Protein AF-0000000082860883 (afdb_homodimer)

Secondary structure (DSSP, 8-state):
-HHHHHHHHHHHTT-HHHHHHHS-HHHHHHHHHHHHHHHTT-HHHHHHHHHSPPPPS-TTTT--B----HHHHHH-B-TTS-BEEEEEEEEEEES-SSS-HHHHHHHHHHS-TTS-TTS-EEEEEEEEEEETT--HHHHHHHHHHHGGGTT--S-EEEEEEEEEEE-TTTSSPPPPHHHHHHHHHHHHHHHHHHHHHHHHHTT---HHHHHH-HHHHHHHHHT----TTHHHHHHHHHHHHHHHHHHHHIIIIISS-BTTHHHHHHHHTSGGGHHHH-THHHHHHHHHHHHHHHHHHHHHHHHTTPPP-HHHHHHHHHHHHHHHHHHHHHHHHTTGGGS--STTHIIIIIIIIIIHHHHHHHHHHTT-TTTS-TTS-TTGGGHHHHHHHHHHHHTHHHHHHHHHSHHHHHHHHHHHHHHHHHHHHHHHHHHT--SSS--SSS-HHHHHHHIIIIIS-HHHHHHHHHHHHHHHHHHHH--S-----HHHHHHHHHHHHHHHHHHHHHGGGGGSTT----HHHHHHHHHHHHHHHHHHHHHHHHHHHTT--HHHHHHHT-HHHHHHGGGHHHHHHHHHHHHHHHHHT-SS-B---HHHHHHHHHHHHHHHHHHHHHHIIIIIHHHHHHHHHHH--------------/-HHHHHHHHHHHTT-HHHHHHHS-HHHHHHHHHHHHHHHTT-HHHHHHHHHSPPPPS-TTTT--B----HHHHHH-B-TTS-BEEEEEEEEEEES-SSS-HHHHHHHHHTS-TTS-TTS-EEEEEEEEEEETT--HHHHHHHHHHHTHHHH--S-EEEEEEEEEEE-TTTSSPPPPHHHHHHHHHHHHHHHHHHHHHHHHHTT---HHHHHT-HHHHHHHHHT----TTHHHHHHHHHHHHHHHHHHHHIIIIISS-BTTHHHHHHHHTSGGGHHHH-THHHHHHHHHHHHHHHHHHHHHHHHTTPPP-HHHHHHHHHHHHHHHHHHHHHHHHTTGGGS--STTHIIIIIIIIIIHHHHHHHHHHTT-TTTS-GGG-TTGGGHHHHHHHHHHHHTHHHHHHHHHSHHHHHHHHHHHHHHHHHHHHHHHHHHT--SSS--SSS-HHHHHHHIIIIIS-HHHHHHHHHHHHHHHHHHHH--S-----HHHHHHHHHHHHHHHHHHHHHGGGGGSTT----HHHHHHHHHHHHHHHHHHHHHHHHHHHTT--HHHHHHHT-HHHHHHGGGHHHHHHHHHHHHHHHHHT-SS-B---HHHHHHHHHHHHHHHHHHHHHHIIIIIHHHHHHHHHHH--------------

Sequence (1290 aa):
MEHLKALLFFSLLSVPSILAQILSSPCNNEVLATLLEASQGTEWALRMIDATSKFPDGILVGNIDSMGHWDECLQASNTANIEGKYCKVVATYQNPAIFSDLEYKRIERFRSPKAVPDGTALNLNFALCLPRSCNTDDFEIVAGQLLPVLGNSTQVSAKVNPKECFTLDTVTPELDAGTITVIVVFALLIALVVASTFLEHVNKGGTIIKALCLKTTYINLVSVREGAFDCVNGMKVLSMLWIMMGHRYELGVLSTPTSNRVLAFDLTQEPLYMMLGNAFLSVDSFFLIGGFLLAYGFFRDMKRGNKFDAFKFYIYRYIRLTVPMSVMVIFYVTILRFMGAGPAWYPTIGSRFIQSCETHWWAAVFYVNNYIGPMTQCVEQTWYTSVDMQLAWLSPLLLLPMHYAPRAGKQLAFLVVLLSCAIPAVLTYLNNYPWSVNLINADYYDVLAYTFEVYLATHSRASPYVWGIILGYIMANNPQKIYFNWKTVALGWLLSAGTCLTVLFTLSITYQYDYVYEPIGATFYGGLHRLAWAIGLSWIIFACTKGIGGPVNAILSWRIFSILSPLIYGVYLVHFMIIGVQVGAKKQPDYASHYDVIHNFLGDIPFSFAGGCAIYFLVEAPLMVFLKAVFKKQRPAGKETKGKVMEHLKALLFFSLLSVPSILAQILSSPCNNEVLATLLEASQGTEWALRMIDATSKFPDGILVGNIDSMGHWDECLQASNTANIEGKYCKVVATYQNPAIFSDLEYKRIERFRSPKAVPDGTALNLNFALCLPRSCNTDDFEIVAGQLLPVLGNSTQVSAKVNPKECFTLDTVTPELDAGTITVIVVFALLIALVVASTFLEHVNKGGTIIKALCLKTTYINLVSVREGAFDCVNGMKVLSMLWIMMGHRYELGVLSTPTSNRVLAFDLTQEPLYMMLGNAFLSVDSFFLIGGFLLAYGFFRDMKRGNKFDAFKFYIYRYIRLTVPMSVMVIFYVTILRFMGAGPAWYPTIGSRFIQSCETHWWAAVFYVNNYIGPMTQCVEQTWYTSVDMQLAWLSPLLLLPMHYAPRAGKQLAFLVVLLSCAIPAVLTYLNNYPWSVNLINADYYDVLAYTFEVYLATHSRASPYVWGIILGYIMANNPQKIYFNWKTVALGWLLSAGTCLTVLFTLSITYQYDYVYEPIGATFYGGLHRLAWAIGLSWIIFACTKGIGGPVNAILSWRIFSILSPLIYGVYLVHFMIIGVQVGAKKQPDYASHYDVIHNFLGDIPFSFAGGCAIYFLVEAPLMVFLKAVFKKQRPAGKETKGKV

Organism: NCBI:txid197152

Foldseek 3Di:
DQVLLVVLCVLQVVCLVVLCVPFDDVQNVQQVVLNVVVNVVNDLSSLQSQQWFDDDPQVLLQQQATQGFPVSLQPRADPVGFGKKKWKKKKKFFQFPPHDLVSLCQRCLLDDPPPDPVSGIDIGITMHIGTPPGDQVSVQVSCVVNPCVPGVGPDIGMGTDRVLMDHNVRFADDADPLLVVLVVVLVVLVVLLVVLQVVVVVVPDDLLSLLSHLVNLLCVLQPDDQDLQLLLLLLLVVLLLLVLLQLLCCLVQRVFRARRNNVLLVVLLDLCCLSRNVSLLSLLSVLLSLLQVLLLVLLLCVVVVDDDDLVLQLVVVLCLQQQLLVSLLSCLQHVLSRLFGASLQCVQRVQQAHVLSVVCVVCLSVLNCLQPPLRSHHLNLSLSVSLSSVCSNCCCVLNVCCNVPVVVSVVVLVVLLLQLLQVQLVVCLVVVAALALDSRQDRPVSSVCCCSRAVSDNSNSNNSNSVSSVLSNVCNVPVAADDDDPVVLVVLLCQLCVLQVCLSRVCSLSSDPPRDRDSVSSSNSRRPSSNSNSSSVSSCSVCLSSVNNPVSNVVSSDSVSSSCSLLSSQLSSCLSSLSSRVSSNDHDHHHDDPVVSVVVSVVSVVVSSVRSVCSCSSPNSSVVSVSCVVPVPPDPPPPPPPPPD/DQVVCVVLCVQQVVCLVVLCVQFDDVQNVQQVVLNVVVNVVNDLSVLQSQQWFDDDPQVQLQQQATQGFPVSLQPRADPVGFGKKKWKKKKKFFQQPPHDLQSLCQNVLLADPPPDPPSGIDIGITMHIGTPPGDQVSVQVSCVVRPCVPGVRPDIGMGTDPVLMDHNVRFADDADPLLVVLVVVLVVLVVLLVVLQVVVVVVPDDLLSLLSHLVNLLCVLQVDDQDLQLLLLLLLVVLLLLVLLQLLCCLVQRHFRARRNNVLLVVLLDLCCLSRNVSLLSLLSVLLSLLQVLLLVVLLCVVVVDDDDLVLQLVVVLCLQLQLLVSLLSCLQHVLSRLFGASLQCVQRVQQAHVLSVVCVVCLSVLNCLQPPLRSHHLNLSLSVSLSSVCSNCCCVLNVCCNPPVVVSVVVLVVLLLQLLQQQLVVCLVVVAALALDSRQDRPVSSVCCCSRAVSDNSNSNNSNSVSSVLSNVCNVPVAADDDDPVVLVVLLCQLVVLQVCLSRVCSLSSDPPRDRDSVSSSCSRRPSSNSNSSSVSSCSVCLSNVNNPVSNVVSSDSVSSSCSLLSSQLSSCLSSLSSSVSSNDHDHHHDDPVVSVVVSVVSVVVSSVRSVSSCSSPNSSVVSVSCVVPVPPPPPPPPPPPPD

pLDDT: mean 86.64, std 16.0, range [27.39, 98.75]

Nearest PDB structures (foldseek):
  8wx2-assembly1_B  TM=1.632E-01  e=3.668E+00  Homo sapiens
  8wx2-assembly1_B  TM=1.843E-01  e=3.915E+00  Homo sapiens

Solvent-accessible surface area (backbone atoms only — not comparable to full-atom values): 65287 Å² total; per-residue (Å²): 70,63,21,42,34,44,43,60,23,60,67,57,47,82,38,54,79,61,40,68,77,70,39,54,69,67,26,32,55,49,46,50,48,34,53,52,37,24,60,70,49,39,61,39,36,40,33,20,58,34,10,21,38,45,72,58,37,19,47,92,35,31,21,39,52,30,54,24,21,61,69,50,8,38,66,14,47,52,92,88,71,50,32,20,21,32,32,45,32,41,33,36,33,50,64,59,70,78,49,55,72,66,59,37,51,54,43,53,59,57,44,66,79,83,50,56,84,79,77,44,49,46,73,34,37,34,22,44,33,42,44,56,69,43,51,58,67,41,50,27,53,53,43,47,67,53,50,50,53,53,53,58,34,92,52,57,47,46,46,53,54,75,80,47,44,40,34,67,77,62,60,60,74,78,86,47,71,67,37,51,51,50,53,49,51,54,50,49,51,52,48,48,29,54,50,20,36,53,42,46,73,71,75,69,52,57,72,66,32,51,37,35,12,55,64,56,51,48,50,57,44,68,60,60,70,92,55,77,58,35,40,55,22,23,51,52,47,54,30,51,53,35,38,50,40,23,48,41,50,45,47,64,48,55,70,36,58,28,41,33,44,45,58,41,53,58,53,51,46,39,61,73,33,33,80,44,63,55,24,70,58,33,56,39,51,50,34,17,49,52,21,20,54,52,29,25,53,50,51,47,41,45,72,72,68,50,80,88,53,65,66,59,55,54,52,49,52,48,51,67,55,39,54,60,49,48,54,51,51,52,39,42,66,40,57,52,72,73,74,53,50,48,79,40,21,38,69,50,41,45,47,50,41,23,49,14,26,69,72,29,42,64,32,47,70,68,40,43,22,33,79,45,54,67,89,38,28,24,64,64,75,46,35,58,56,16,35,52,49,52,51,58,71,51,38,58,76,43,53,49,37,36,68,80,37,46,72,62,16,50,52,49,47,51,48,52,33,51,48,15,21,45,48,30,18,49,52,24,53,76,66,66,30,62,54,58,96,47,67,80,75,39,56,67,66,44,38,51,48,38,40,53,67,32,68,40,23,49,68,39,56,39,23,16,20,49,50,13,28,51,50,10,48,53,47,50,77,46,74,67,71,62,88,70,57,70,67,58,51,50,47,50,51,49,50,22,51,49,43,37,50,46,57,50,50,57,59,42,55,58,47,36,88,85,50,69,92,48,63,68,60,21,18,51,46,41,20,38,41,56,42,45,40,30,54,21,50,45,47,55,55,50,29,38,57,36,69,69,28,63,70,60,28,58,58,25,40,33,66,67,26,58,49,46,38,78,32,44,65,35,21,62,69,36,34,62,56,56,56,42,49,57,55,12,34,35,61,60,52,42,76,69,46,74,66,56,50,52,34,50,37,48,21,44,48,63,58,18,47,51,49,3,46,51,41,32,66,72,43,48,51,30,49,51,49,52,48,48,66,69,66,55,72,77,70,77,80,73,78,79,73,79,74,83,122,74,65,23,38,36,44,49,61,22,60,64,59,49,79,38,55,79,63,41,70,77,70,39,53,67,67,26,32,54,48,46,51,50,35,54,53,37,27,59,71,53,37,63,40,34,41,33,21,58,35,12,21,38,45,72,57,38,19,48,91,35,33,21,39,52,32,58,26,23,62,69,50,7,37,67,16,47,51,91,87,71,48,33,19,21,32,33,44,33,41,35,38,33,54,63,59,68,74,47,55,71,67,58,36,52,54,46,55,58,56,45,65,81,82,51,58,84,78,77,44,49,45,72,35,38,33,22,44,34,44,45,55,68,42,51,59,66,38,51,27,52,53,43,46,67,50,48,47,56,49,50,58,36,90,54,58,46,47,46,54,54,74,80,47,43,39,32,67,76,64,57,62,75,78,84,47,71,66,38,50,52,50,52,49,51,54,49,49,50,52,50,49,30,52,51,21,37,56,41,46,74,71,73,68,52,57,72,66,31,50,39,34,12,57,65,55,52,48,50,57,44,67,60,60,69,91,56,77,59,36,39,54,22,22,50,50,48,55,29,50,53,37,40,51,38,22,47,40,49,45,47,63,48,54,69,35,58,28,41,32,44,48,58,43,52,58,52,52,45,40,61,70,33,33,80,44,62,54,23,70,58,34,55,39,52,49,34,18,51,51,22,20,55,53,29,25,54,49,51,47,42,46,72,70,68,52,78,89,55,65,68,59,53,54,51,51,54,49,52,68,54,37,55,61,49,48,52,50,51,53,39,42,67,41,55,52,72,74,74,51,50,47,78,40,20,37,69,49,41,44,47,51,42,24,49,13,26,69,73,28,42,64,31,47,71,70,39,42,22,32,77,45,55,65,89,37,28,23,64,65,76,46,33,55,56,15,36,51,49,51,51,58,71,49,38,58,77,42,52,49,37,36,69,80,38,46,72,63,16,49,52,49,48,51,50,51,32,53,47,13,23,46,49,31,17,51,52,23,53,77,65,67,31,61,56,57,95,46,68,80,76,39,55,67,67,44,38,50,48,38,40,50,67,32,68,41,23,49,70,40,55,40,24,15,20,50,50,12,27,53,49,10,48,53,46,50,77,48,74,66,71,62,88,70,57,68,66,58,51,49,48,49,51,48,51,22,50,50,42,36,50,46,56,51,49,56,58,40,57,58,46,36,88,85,51,67,93,49,61,67,59,21,18,52,46,42,20,38,40,57,42,45,41,30,55,22,50,45,48,54,54,48,29,38,58,35,71,68,28,62,70,59,30,59,60,25,40,34,65,66,27,59,48,45,37,78,31,44,65,33,21,64,70,36,34,63,55,56,56,42,50,56,54,12,34,35,63,61,53,41,76,69,46,72,66,57,52,54,35,49,38,48,22,45,47,63,58,18,47,51,48,2,45,50,42,33,64,72,43,48,52,30,48,52,50,52,50,50,65,70,65,54,73,76,70,76,81,72,76,80,72,78,72,83,119

Radius of gyration: 33.82 Å; Cα contacts (8 Å, |Δi|>4): 2058; chains: 2; bounding box: 86×104×80 Å

Structure (mmCIF, N/CA/C/O backbone):
data_AF-0000000082860883-model_v1
#
loop_
_entity.id
_entity.type
_entity.pdbx_description
1 polymer 'Nose resistant-to-fluoxetine protein N-terminal domain-containing protein'
#
loop_
_atom_site.group_PDB
_atom_site.id
_atom_site.type_symbol
_atom_site.label_atom_id
_atom_site.label_alt_id
_atom_site.label_comp_id
_atom_site.label_asym_id
_atom_site.label_entity_id
_atom_site.label_seq_id
_atom_site.pdbx_PDB_ins_code
_atom_site.Cartn_x
_atom_site.Cartn_y
_atom_site.Cartn_z
_atom_site.occupancy
_atom_site.B_iso_or_equiv
_atom_site.auth_seq_id
_atom_site.auth_comp_id
_atom_site.auth_asym_id
_atom_site.auth_atom_id
_atom_site.pdbx_PDB_model_num
ATOM 1 N N . MET A 1 1 ? 18.094 -27.172 -27.391 1 29.69 1 MET A N 1
ATOM 2 C CA . MET A 1 1 ? 16.859 -27.078 -28.156 1 29.69 1 MET A CA 1
ATOM 3 C C . MET A 1 1 ? 16.078 -28.391 -28.078 1 29.69 1 MET A C 1
ATOM 5 O O . MET A 1 1 ? 14.852 -28.375 -27.906 1 29.69 1 MET A O 1
ATOM 9 N N . GLU A 1 2 ? 16.812 -29.484 -28.109 1 30.97 2 GLU A N 1
ATOM 10 C CA . GLU A 1 2 ? 16.094 -30.75 -28.203 1 30.97 2 GLU A CA 1
ATOM 11 C C . GLU A 1 2 ? 15.391 -31.094 -26.891 1 30.97 2 GLU A C 1
ATOM 13 O O . GLU A 1 2 ? 14.242 -31.531 -26.891 1 30.97 2 GLU A O 1
ATOM 18 N N . HIS A 1 3 ? 16.141 -30.906 -25.891 1 29.72 3 HIS A N 1
ATOM 19 C CA . HIS A 1 3 ? 15.609 -31.453 -24.641 1 29.72 3 HIS A CA 1
ATOM 20 C C . HIS A 1 3 ? 14.656 -30.453 -23.969 1 29.72 3 HIS A C 1
ATOM 22 O O . HIS A 1 3 ? 13.727 -30.859 -23.281 1 29.72 3 HIS A O 1
ATOM 28 N N . LEU A 1 4 ? 14.898 -29.203 -23.984 1 33.5 4 LEU A N 1
ATOM 29 C CA . LEU A 1 4 ? 13.781 -28.328 -23.625 1 33.5 4 LEU A CA 1
ATOM 30 C C . LEU A 1 4 ? 12.539 -28.688 -24.438 1 33.5 4 LEU A C 1
ATOM 32 O O . LEU A 1 4 ? 11.422 -28.672 -23.906 1 33.5 4 LEU A O 1
ATOM 36 N N . LYS A 1 5 ? 12.75 -29.141 -25.672 1 35.81 5 LYS A N 1
ATOM 37 C CA . LYS A 1 5 ? 11.75 -29.734 -26.547 1 35.81 5 LYS A CA 1
ATOM 38 C C . LYS A 1 5 ? 11.055 -30.906 -25.891 1 35.81 5 LYS A C 1
ATOM 40 O O . LYS A 1 5 ? 9.828 -31.031 -25.953 1 35.81 5 LYS A O 1
ATOM 45 N N . ALA A 1 6 ? 11.914 -31.656 -25.312 1 35.69 6 ALA A N 1
ATOM 46 C CA . ALA A 1 6 ? 11.383 -32.875 -24.719 1 35.69 6 ALA A CA 1
ATOM 47 C C . ALA A 1 6 ? 10.492 -32.594 -23.516 1 35.69 6 ALA A C 1
ATOM 49 O O . ALA A 1 6 ? 9.438 -33.188 -23.344 1 35.69 6 ALA A O 1
ATOM 50 N N . LEU A 1 7 ? 10.977 -31.734 -22.734 1 36.62 7 LEU A N 1
ATOM 51 C CA . LEU A 1 7 ? 10.258 -31.391 -21.5 1 36.62 7 LEU A CA 1
ATOM 52 C C . LEU A 1 7 ? 8.984 -30.625 -21.812 1 36.62 7 LEU A C 1
ATOM 54 O O . LEU A 1 7 ? 7.93 -30.891 -21.234 1 36.62 7 LEU A O 1
ATOM 58 N N . LEU A 1 8 ? 9.156 -29.609 -22.609 1 39.28 8 LEU A N 1
ATOM 59 C CA . LEU A 1 8 ? 7.973 -28.922 -23.109 1 39.28 8 LEU A CA 1
ATOM 60 C C . LEU A 1 8 ? 7.09 -29.875 -23.906 1 39.28 8 LEU A C 1
ATOM 62 O O . LEU A 1 8 ? 5.867 -29.734 -23.922 1 39.28 8 LEU A O 1
ATOM 66 N N . PHE A 1 9 ? 7.781 -30.812 -24.656 1 38.12 9 PHE A N 1
ATOM 67 C CA . PHE A 1 9 ? 7.207 -31.859 -25.5 1 38.12 9 PHE A CA 1
ATOM 68 C C . PHE A 1 9 ? 6.5 -32.906 -24.672 1 38.12 9 PHE A C 1
ATOM 70 O O . PHE A 1 9 ? 5.527 -33.531 -25.109 1 38.12 9 PHE A O 1
ATOM 77 N N . PHE A 1 10 ? 7.078 -33.25 -23.641 1 38.5 10 PHE A N 1
ATOM 78 C CA . PHE A 1 10 ? 6.379 -34.281 -22.891 1 38.5 10 PHE A CA 1
ATOM 79 C C . PHE A 1 10 ? 5.016 -33.781 -22.438 1 38.5 10 PHE A C 1
ATOM 81 O O . PHE A 1 10 ? 4.051 -34.562 -22.391 1 38.5 10 PHE A O 1
ATOM 88 N N . SER A 1 11 ? 4.949 -32.625 -21.969 1 39.38 11 SER A N 1
ATOM 89 C CA . SER A 1 11 ? 3.582 -32.25 -21.625 1 39.38 11 SER A CA 1
ATOM 90 C C . SER A 1 11 ? 2.695 -32.219 -22.859 1 39.38 11 SER A C 1
ATOM 92 O O . SER A 1 11 ? 1.571 -32.719 -22.844 1 39.38 11 SER A O 1
ATOM 94 N N . LEU A 1 12 ? 3.004 -31.359 -23.969 1 39.41 12 LEU A N 1
ATOM 95 C CA . LEU A 1 12 ? 2.141 -31.125 -25.125 1 39.41 12 LEU A CA 1
ATOM 96 C C . LEU A 1 12 ? 2.463 -32.094 -26.25 1 39.41 12 LEU A C 1
ATOM 98 O O . LEU A 1 12 ? 1.634 -32.344 -27.125 1 39.41 12 LEU A O 1
ATOM 102 N N . LEU A 1 13 ? 3.605 -32.625 -26.5 1 38.28 13 LEU A N 1
ATOM 103 C CA . LEU A 1 13 ? 3.957 -33.219 -27.797 1 38.28 13 LEU A CA 1
ATOM 104 C C . LEU A 1 13 ? 3.449 -34.656 -27.906 1 38.28 13 LEU A C 1
ATOM 106 O O . LEU A 1 13 ? 3.564 -35.281 -28.953 1 38.28 13 LEU A O 1
ATOM 110 N N . SER A 1 14 ? 3.361 -35.312 -26.938 1 40.09 14 SER A N 1
ATOM 111 C CA . SER A 1 14 ? 2.732 -36.562 -27.312 1 40.09 14 SER A CA 1
ATOM 112 C C . SER A 1 14 ? 1.458 -36.312 -28.109 1 40.09 14 SER A C 1
ATOM 114 O O . SER A 1 14 ? 0.826 -37.281 -28.594 1 40.09 14 SER A O 1
ATOM 116 N N . VAL A 1 15 ? 1.062 -35.062 -28.391 1 45.44 15 VAL A N 1
ATOM 117 C CA . VAL A 1 15 ? -0.204 -34.594 -28.938 1 45.44 15 VAL A CA 1
ATOM 118 C C . VAL A 1 15 ? -0.159 -34.594 -30.453 1 45.44 15 VAL A C 1
ATOM 120 O O . VAL A 1 15 ? -1.195 -34.5 -31.109 1 45.44 15 VAL A O 1
ATOM 123 N N . PRO A 1 16 ? 0.972 -34.562 -31.062 1 48.47 16 PRO A N 1
ATOM 124 C CA . PRO A 1 16 ? 0.827 -34.219 -32.5 1 48.47 16 PRO A CA 1
ATOM 125 C C . PRO A 1 16 ? -0.047 -35.219 -33.25 1 48.47 16 PRO A C 1
ATOM 127 O O . PRO A 1 16 ? -0.849 -34.844 -34.094 1 48.47 16 PRO A O 1
ATOM 130 N N . SER A 1 17 ? 0.309 -36.406 -33.094 1 47.66 17 SER A N 1
ATOM 131 C CA . SER A 1 17 ? -0.41 -37.312 -34 1 47.66 17 SER A CA 1
ATOM 132 C C . SER A 1 17 ? -1.918 -37.188 -33.812 1 47.66 17 SER A C 1
ATOM 134 O O . SER A 1 17 ? -2.684 -37.312 -34.75 1 47.66 17 SER A O 1
ATOM 136 N N . ILE A 1 18 ? -2.355 -37 -32.656 1 49.72 18 ILE A N 1
ATOM 137 C CA . ILE A 1 18 ? -3.787 -37 -32.375 1 49.72 18 ILE A CA 1
ATOM 138 C C . ILE A 1 18 ? -4.387 -35.656 -32.75 1 49.72 18 ILE A C 1
ATOM 140 O O . ILE A 1 18 ? -5.539 -35.562 -33.188 1 49.72 18 ILE A O 1
ATOM 144 N N . LEU A 1 19 ? -3.568 -34.625 -32.812 1 55.88 19 LEU A N 1
ATOM 145 C CA . LEU A 1 19 ? -4.086 -33.281 -33.031 1 55.88 19 LEU A CA 1
ATOM 146 C C . LEU A 1 19 ? -4.512 -33.094 -34.469 1 55.88 19 LEU A C 1
ATOM 148 O O . LEU A 1 19 ? -5.496 -32.406 -34.75 1 55.88 19 LEU A O 1
ATOM 152 N N . ALA A 1 20 ? -3.795 -33.688 -35.438 1 53.41 20 ALA A N 1
ATOM 153 C CA . ALA A 1 20 ? -4.094 -33.5 -36.844 1 53.41 20 ALA A CA 1
ATOM 154 C C . ALA A 1 20 ? -5.504 -34 -37.188 1 53.41 20 ALA A C 1
ATOM 156 O O . ALA A 1 20 ? -6.129 -33.5 -38.125 1 53.41 20 ALA A O 1
ATOM 157 N N . GLN A 1 21 ? -6.012 -34.875 -36.406 1 57.22 21 GLN A N 1
ATOM 158 C CA . GLN A 1 21 ? -7.301 -35.469 -36.781 1 57.22 21 GLN A CA 1
ATOM 159 C C . GLN A 1 21 ? -8.453 -34.75 -36.094 1 57.22 21 GLN A C 1
ATOM 161 O O . GLN A 1 21 ? -9.602 -34.844 -36.5 1 57.22 21 GLN A O 1
ATOM 166 N N . ILE A 1 22 ? -8.164 -33.844 -35.156 1 66.94 22 ILE A N 1
ATOM 167 C CA . ILE A 1 22 ? -9.289 -33.438 -34.312 1 66.94 22 ILE A CA 1
ATOM 168 C C . ILE A 1 22 ? -9.43 -31.922 -34.312 1 66.94 22 ILE A C 1
ATOM 170 O O . ILE A 1 22 ? -10.539 -31.406 -34.156 1 66.94 22 ILE A O 1
ATOM 174 N N . LEU A 1 23 ? -8.5 -31.297 -34.906 1 79.94 23 LEU A N 1
ATOM 175 C CA . LEU A 1 23 ? -8.578 -29.844 -34.844 1 79.94 23 LEU A CA 1
ATOM 176 C C . LEU A 1 23 ? -9.102 -29.281 -36.156 1 79.94 23 LEU A C 1
ATOM 178 O O . LEU A 1 23 ? -9.062 -29.953 -37.188 1 79.94 23 LEU A O 1
ATOM 182 N N . SER A 1 24 ? -9.742 -28.031 -36.094 1 82.12 24 SER A N 1
ATOM 183 C CA . SER A 1 24 ? -10.148 -27.359 -37.312 1 82.12 24 SER A CA 1
ATOM 184 C C . SER A 1 24 ? -8.953 -27.125 -38.25 1 82.12 24 SER A C 1
ATOM 186 O O . SER A 1 24 ? -7.809 -27.062 -37.781 1 82.12 24 SER A O 1
ATOM 188 N N . SER A 1 25 ? -9.227 -26.969 -39.531 1 78.94 25 SER A N 1
ATOM 189 C CA . SER A 1 25 ? -8.172 -26.984 -40.531 1 78.94 25 SER A CA 1
ATOM 190 C C . SER A 1 25 ? -7.207 -25.812 -40.344 1 78.94 25 SER A C 1
ATOM 192 O O . SER A 1 25 ? -5.992 -26 -40.281 1 78.94 25 SER A O 1
ATOM 194 N N . PRO A 1 26 ? -7.691 -24.609 -40.156 1 87.62 26 PRO A N 1
ATOM 195 C CA . PRO A 1 26 ? -6.691 -23.547 -40 1 87.62 26 PRO A CA 1
ATOM 196 C C . PRO A 1 26 ? -5.906 -23.672 -38.688 1 87.62 26 PRO A C 1
ATOM 198 O O . PRO A 1 26 ? -4.703 -23.406 -38.656 1 87.62 26 PRO A O 1
ATOM 201 N N . CYS A 1 27 ? -6.527 -24.094 -37.75 1 92 27 CYS A N 1
ATOM 202 C CA . CYS A 1 27 ? -5.879 -24.25 -36.469 1 92 27 CYS A CA 1
ATOM 203 C C . CYS A 1 27 ? -4.879 -25.406 -36.469 1 92 27 CYS A C 1
ATOM 205 O O . CYS A 1 27 ? -3.752 -25.266 -36 1 92 27 CYS A O 1
ATOM 207 N N . ASN A 1 28 ? -5.297 -26.516 -37.125 1 89.12 28 ASN A N 1
ATOM 208 C CA . ASN A 1 28 ? -4.434 -27.688 -37.219 1 89.12 28 ASN A CA 1
ATOM 209 C C . ASN A 1 28 ? -3.111 -27.359 -37.906 1 89.12 28 ASN A C 1
ATOM 211 O O . ASN A 1 28 ? -2.045 -27.75 -37.406 1 89.12 28 ASN A O 1
ATOM 215 N N . ASN A 1 29 ? -3.182 -26.641 -39.031 1 88.56 29 ASN A N 1
ATOM 216 C CA . ASN A 1 29 ? -1.979 -26.281 -39.781 1 88.56 29 ASN A CA 1
ATOM 217 C C . ASN A 1 29 ? -1.041 -25.406 -38.938 1 88.56 29 ASN A C 1
ATOM 219 O O . ASN A 1 29 ? 0.174 -25.625 -38.938 1 88.56 29 ASN A O 1
ATOM 223 N N . GLU A 1 30 ? -1.583 -24.5 -38.281 1 92 30 GLU A N 1
ATOM 224 C CA . GLU A 1 30 ? -0.76 -23.562 -37.531 1 92 30 GLU A CA 1
ATOM 225 C C . GLU A 1 30 ? -0.189 -24.234 -36.281 1 92 30 GLU A C 1
ATOM 227 O O . GLU A 1 30 ? 0.922 -23.906 -35.844 1 92 30 GLU A O 1
ATOM 232 N N . VAL A 1 31 ? -0.976 -25.062 -35.688 1 89.38 31 VAL A N 1
ATOM 233 C CA . VAL A 1 31 ? -0.483 -25.812 -34.531 1 89.38 31 VAL A CA 1
ATOM 234 C C . VAL A 1 31 ? 0.684 -26.703 -34.938 1 89.38 31 VAL A C 1
ATOM 236 O O . VAL A 1 31 ? 1.701 -26.766 -34.25 1 89.38 31 VAL A O 1
ATOM 239 N N . LEU A 1 32 ? 0.535 -27.359 -36.062 1 84.38 32 LEU A N 1
ATOM 240 C CA . LEU A 1 32 ? 1.61 -28.203 -36.562 1 84.38 32 LEU A CA 1
ATOM 241 C C . LEU A 1 32 ? 2.846 -27.375 -36.906 1 84.38 32 LEU A C 1
ATOM 243 O O . LEU A 1 32 ? 3.973 -27.797 -36.625 1 84.38 32 LEU A O 1
ATOM 247 N N . ALA A 1 33 ? 2.564 -26.25 -37.5 1 87.06 33 ALA A N 1
ATOM 248 C CA . ALA A 1 33 ? 3.674 -25.359 -37.781 1 87.06 33 ALA A CA 1
ATOM 249 C C . ALA A 1 33 ? 4.379 -24.906 -36.531 1 87.06 33 ALA A C 1
ATOM 251 O O . ALA A 1 33 ? 5.609 -24.812 -36.469 1 87.06 33 ALA A O 1
ATOM 252 N N . THR A 1 34 ? 3.637 -24.609 -35.5 1 88.38 34 THR A N 1
ATOM 253 C CA . THR A 1 34 ? 4.188 -24.188 -34.219 1 88.38 34 THR A CA 1
ATOM 254 C C . THR A 1 34 ? 5.043 -25.297 -33.594 1 88.38 34 THR A C 1
ATOM 256 O O . THR A 1 34 ? 6.152 -25.047 -33.125 1 88.38 34 THR A O 1
ATOM 259 N N . LEU A 1 35 ? 4.543 -26.516 -33.656 1 83.31 35 LEU A N 1
ATOM 260 C CA . LEU A 1 35 ? 5.27 -27.656 -33.094 1 83.31 35 LEU A CA 1
ATOM 261 C C . LEU A 1 35 ? 6.547 -27.922 -33.875 1 83.31 35 LEU A C 1
ATOM 263 O O . LEU A 1 35 ? 7.59 -28.219 -33.281 1 83.31 35 LEU A O 1
ATOM 267 N N . LEU A 1 36 ? 6.469 -27.781 -35.156 1 81.12 36 LEU A N 1
ATOM 268 C CA . LEU A 1 36 ? 7.641 -27.969 -36 1 81.12 36 LEU A CA 1
ATOM 269 C C . LEU A 1 36 ? 8.703 -26.906 -35.719 1 81.12 36 LEU A C 1
ATOM 271 O O . LEU A 1 36 ? 9.875 -27.234 -35.531 1 81.12 36 LEU A O 1
ATOM 275 N N . GLU A 1 37 ? 8.312 -25.734 -35.688 1 84.69 37 GLU A N 1
ATOM 276 C CA . GLU A 1 37 ? 9.25 -24.641 -35.438 1 84.69 37 GLU A CA 1
ATOM 277 C C . GLU A 1 37 ? 9.805 -24.688 -34 1 84.69 37 GLU A C 1
ATOM 279 O O . GLU A 1 37 ? 10.953 -24.328 -33.781 1 84.69 37 GLU A O 1
ATOM 284 N N . ALA A 1 38 ? 8.984 -25.094 -33.094 1 81.81 38 ALA A N 1
ATOM 285 C CA . ALA A 1 38 ? 9.461 -25.281 -31.719 1 81.81 38 ALA A CA 1
ATOM 286 C C . ALA A 1 38 ? 10.562 -26.328 -31.656 1 81.81 38 ALA A C 1
ATOM 288 O O . ALA A 1 38 ? 11.539 -26.172 -30.922 1 81.81 38 ALA A O 1
ATOM 289 N N . SER A 1 39 ? 10.344 -27.359 -32.438 1 74.69 39 SER A N 1
ATOM 290 C CA . SER A 1 39 ? 11.344 -28.438 -32.469 1 74.69 39 SER A CA 1
ATOM 291 C C . SER A 1 39 ? 12.648 -27.953 -33.062 1 74.69 39 SER A C 1
ATOM 293 O O . SER A 1 39 ? 13.719 -28.5 -32.781 1 74.69 39 SER A O 1
ATOM 295 N N . GLN A 1 40 ? 12.531 -26.844 -33.906 1 74.88 40 GLN A N 1
ATOM 296 C CA . GLN A 1 40 ? 13.711 -26.25 -34.531 1 74.88 40 GLN A CA 1
ATOM 297 C C . GLN A 1 40 ? 14.328 -25.188 -33.625 1 74.88 40 GLN A C 1
ATOM 299 O O . GLN A 1 40 ? 15.367 -24.609 -33.969 1 74.88 40 GLN A O 1
ATOM 304 N N . GLY A 1 41 ? 13.633 -24.922 -32.531 1 73.5 41 GLY A N 1
ATOM 305 C CA . GLY A 1 41 ? 14.203 -23.984 -31.578 1 73.5 41 GLY A CA 1
ATOM 306 C C . GLY A 1 41 ? 13.828 -22.547 -31.859 1 73.5 41 GLY A C 1
ATOM 307 O O . GLY A 1 41 ? 14.477 -21.625 -31.344 1 73.5 41 GLY A O 1
ATOM 308 N N . THR A 1 42 ? 12.852 -22.391 -32.719 1 80.62 42 THR A N 1
ATOM 309 C CA . THR A 1 42 ? 12.43 -21.016 -33 1 80.62 42 THR A CA 1
ATOM 310 C C . THR A 1 42 ? 11.781 -20.391 -31.766 1 80.62 42 THR A C 1
ATOM 312 O O . THR A 1 42 ? 10.953 -21.016 -31.094 1 80.62 42 THR A O 1
ATOM 315 N N . GLU A 1 43 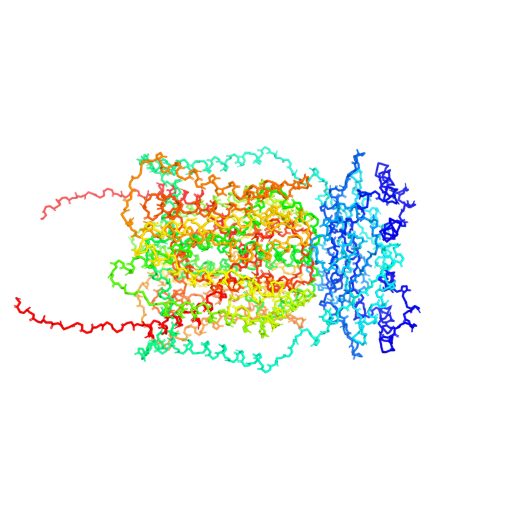? 12.125 -19.234 -31.438 1 80.44 43 GLU A N 1
ATOM 316 C CA . GLU A 1 43 ? 11.773 -18.578 -30.172 1 80.44 43 GLU A CA 1
ATOM 317 C C . GLU A 1 43 ? 10.266 -18.406 -30.047 1 80.44 43 GLU A C 1
ATOM 319 O O . GLU A 1 43 ? 9.688 -18.703 -29 1 80.44 43 GLU A O 1
ATOM 324 N N . TRP A 1 44 ? 9.633 -17.828 -31.094 1 86.69 44 TRP A N 1
ATOM 325 C CA . TRP A 1 44 ? 8.211 -17.531 -31 1 86.69 44 TRP A CA 1
ATOM 326 C C . TRP A 1 44 ? 7.402 -18.781 -30.703 1 86.69 44 TRP A C 1
ATOM 328 O O . TRP A 1 44 ? 6.449 -18.75 -29.922 1 86.69 44 TRP A O 1
ATOM 338 N N . ALA A 1 45 ? 7.746 -19.906 -31.328 1 86.94 45 ALA A N 1
ATOM 339 C CA . ALA A 1 45 ? 7.055 -21.172 -31.141 1 86.94 45 ALA A CA 1
ATOM 340 C C . ALA A 1 45 ? 7.297 -21.719 -29.734 1 86.94 45 ALA A C 1
ATOM 342 O O . ALA A 1 45 ? 6.379 -22.234 -29.094 1 86.94 45 ALA A O 1
ATOM 343 N N . LEU A 1 46 ? 8.492 -21.562 -29.25 1 83.94 46 LEU A N 1
ATOM 344 C CA . LEU A 1 46 ? 8.828 -22 -27.891 1 83.94 46 LEU A CA 1
ATOM 345 C C . LEU A 1 46 ? 8.078 -21.172 -26.844 1 83.94 46 LEU A C 1
ATOM 347 O O . LEU A 1 46 ? 7.656 -21.703 -25.812 1 83.94 46 LEU A O 1
ATOM 351 N N . ARG A 1 47 ? 7.988 -19.922 -27.125 1 88.06 47 ARG A N 1
ATOM 352 C CA . ARG A 1 47 ? 7.289 -19.031 -26.203 1 88.06 47 ARG A CA 1
ATOM 353 C C . ARG A 1 47 ? 5.816 -19.406 -26.094 1 88.06 47 ARG A C 1
ATOM 355 O O . ARG A 1 47 ? 5.223 -19.297 -25.016 1 88.06 47 ARG A O 1
ATOM 362 N N . MET A 1 48 ? 5.223 -19.766 -27.188 1 89.94 48 MET A N 1
ATOM 363 C CA . MET A 1 48 ? 3.822 -20.172 -27.156 1 89.94 48 MET A CA 1
ATOM 364 C C . MET A 1 48 ? 3.631 -21.391 -26.25 1 89.94 48 MET A C 1
ATOM 366 O O . MET A 1 48 ? 2.688 -21.438 -25.469 1 89.94 48 MET A O 1
ATOM 370 N N . ILE A 1 49 ? 4.535 -22.266 -26.328 1 85.38 49 ILE A N 1
ATOM 371 C CA . ILE A 1 49 ? 4.48 -23.469 -25.5 1 85.38 49 ILE A CA 1
ATOM 372 C C . ILE A 1 49 ? 4.816 -23.109 -24.062 1 85.38 49 ILE A C 1
ATOM 374 O O . ILE A 1 49 ? 4.148 -23.578 -23.125 1 85.38 49 ILE A O 1
ATOM 378 N N . ASP A 1 50 ? 5.812 -22.297 -23.906 1 86.94 50 ASP A N 1
ATOM 379 C CA . ASP A 1 50 ? 6.266 -21.891 -22.578 1 86.94 50 ASP A CA 1
ATOM 380 C C . ASP A 1 50 ? 5.176 -21.125 -21.844 1 86.94 50 ASP A C 1
ATOM 382 O O . ASP A 1 50 ? 5.078 -21.219 -20.609 1 86.94 50 ASP A O 1
ATOM 386 N N . ALA A 1 51 ? 4.367 -20.438 -22.547 1 92.94 51 ALA A N 1
ATOM 387 C CA . ALA A 1 51 ? 3.33 -19.594 -21.953 1 92.94 51 ALA A CA 1
ATOM 388 C C . ALA A 1 51 ? 2.17 -20.438 -21.438 1 92.94 51 ALA A C 1
ATOM 390 O O . ALA A 1 51 ? 1.374 -19.969 -20.625 1 92.94 51 ALA A O 1
ATOM 391 N N . THR A 1 52 ? 2.039 -21.641 -21.938 1 90.62 52 THR A N 1
ATOM 392 C CA . THR A 1 52 ? 0.96 -22.531 -21.531 1 90.62 52 THR A CA 1
ATOM 393 C C . THR A 1 52 ? 1.148 -23 -20.094 1 90.62 52 THR A C 1
ATOM 395 O O . THR A 1 52 ? 2.275 -23.234 -19.656 1 90.62 52 THR A O 1
ATOM 398 N N . SER A 1 53 ? 0.043 -23.125 -19.391 1 89.81 53 SER A N 1
ATOM 399 C CA . SER A 1 53 ? 0.048 -23.531 -17.984 1 89.81 53 SER A CA 1
ATOM 400 C C . SER A 1 53 ? 0.664 -24.906 -17.812 1 89.81 53 SER A C 1
ATOM 402 O O . SER A 1 53 ? 0.397 -25.812 -18.594 1 89.81 53 SER A O 1
ATOM 404 N N . LYS A 1 54 ? 1.51 -24.922 -16.828 1 82.5 54 LYS A N 1
ATOM 405 C CA . LYS A 1 54 ? 1.957 -26.219 -16.312 1 82.5 54 LYS A CA 1
ATOM 406 C C . LYS A 1 54 ? 1.229 -26.578 -15.023 1 82.5 54 LYS A C 1
ATOM 408 O O . LYS A 1 54 ? 0.434 -25.781 -14.508 1 82.5 54 LYS A O 1
ATOM 413 N N . PHE A 1 55 ? 1.427 -27.766 -14.562 1 75.94 55 PHE A N 1
ATOM 414 C CA . PHE A 1 55 ? 0.82 -28.172 -13.297 1 75.94 55 PHE A CA 1
ATOM 415 C C . PHE A 1 55 ? 1.395 -27.359 -12.141 1 75.94 55 PHE A C 1
ATOM 417 O O . PHE A 1 55 ? 2.613 -27.297 -11.969 1 75.94 55 PHE A O 1
ATOM 424 N N . PRO A 1 56 ? 0.525 -26.734 -11.469 1 83.94 56 PRO A N 1
ATOM 425 C CA . PRO A 1 56 ? 1.037 -25.844 -10.422 1 83.94 56 PRO A CA 1
ATOM 426 C C . PRO A 1 56 ? 1.493 -26.609 -9.172 1 83.94 56 PRO A C 1
ATOM 428 O O . PRO A 1 56 ? 1.054 -27.734 -8.938 1 83.94 56 PRO A O 1
ATOM 431 N N . ASP A 1 57 ? 2.383 -26 -8.469 1 88.31 57 ASP A N 1
ATOM 432 C CA . ASP A 1 57 ? 2.723 -26.5 -7.141 1 88.31 57 ASP A CA 1
ATOM 433 C C . ASP A 1 57 ? 1.656 -26.109 -6.117 1 88.31 57 ASP A C 1
ATOM 435 O O . ASP A 1 57 ? 1.086 -25.031 -6.191 1 88.31 57 ASP A O 1
ATOM 439 N N . GLY A 1 58 ? 1.359 -27.047 -5.246 1 87.75 58 GLY A N 1
ATOM 440 C CA . GLY A 1 58 ? 0.478 -26.734 -4.129 1 87.75 58 GLY A CA 1
ATOM 441 C C . GLY A 1 58 ? -0.992 -26.875 -4.48 1 87.75 58 GLY A C 1
ATOM 442 O O . GLY A 1 58 ? -1.806 -26.031 -4.082 1 87.75 58 GLY A O 1
ATOM 443 N N . ILE A 1 59 ? -1.325 -27.781 -5.297 1 82.19 59 ILE A N 1
ATOM 444 C CA . ILE A 1 59 ? -2.717 -28.016 -5.664 1 82.19 59 ILE A CA 1
ATOM 445 C C . ILE A 1 59 ? -3.512 -28.438 -4.43 1 82.19 59 ILE A C 1
ATOM 447 O O . ILE A 1 59 ? -4.668 -28.031 -4.262 1 82.19 59 ILE A O 1
ATOM 451 N N . LEU A 1 60 ? -2.887 -29.188 -3.557 1 81.81 60 LEU A N 1
ATOM 452 C CA . LEU A 1 60 ? -3.57 -29.719 -2.383 1 81.81 60 LEU A CA 1
ATOM 453 C C . LEU A 1 60 ? -3.814 -28.625 -1.35 1 81.81 60 LEU A C 1
ATOM 455 O O . LEU A 1 60 ? -4.617 -28.797 -0.43 1 81.81 60 LEU A O 1
ATOM 459 N N . VAL A 1 61 ? -3.148 -27.578 -1.566 1 87 61 VAL A N 1
ATOM 460 C CA . VAL A 1 61 ? -3.387 -26.469 -0.645 1 87 61 VAL A CA 1
ATOM 461 C C . VAL A 1 61 ? -4.172 -25.359 -1.354 1 87 61 VAL A C 1
ATOM 463 O O . VAL A 1 61 ? -4.23 -24.234 -0.874 1 87 61 VAL A O 1
ATOM 466 N N . GLY A 1 62 ? -4.695 -25.672 -2.48 1 82.62 62 GLY A N 1
ATOM 467 C CA . GLY A 1 62 ? -5.699 -24.812 -3.082 1 82.62 62 GLY A CA 1
ATOM 468 C C . GLY A 1 62 ? -5.172 -24.016 -4.262 1 82.62 62 GLY A C 1
ATOM 469 O O . GLY A 1 62 ? -5.812 -23.062 -4.715 1 82.62 62 GLY A O 1
ATOM 470 N N . ASN A 1 63 ? -3.961 -24.312 -4.781 1 88.25 63 ASN A N 1
ATOM 471 C CA . ASN A 1 63 ? -3.467 -23.672 -5.996 1 88.25 63 ASN A CA 1
ATOM 472 C C . ASN A 1 63 ? -4.102 -24.281 -7.246 1 88.25 63 ASN A C 1
ATOM 474 O O . ASN A 1 63 ? -3.459 -25.047 -7.961 1 88.25 63 ASN A O 1
ATOM 478 N N . ILE A 1 64 ? -5.301 -23.812 -7.512 1 84.25 64 ILE A N 1
ATOM 479 C CA . ILE A 1 64 ? -6.086 -24.469 -8.555 1 84.25 64 ILE A CA 1
ATOM 480 C C . ILE A 1 64 ? -6.258 -23.516 -9.742 1 84.25 64 ILE A C 1
ATOM 482 O O . ILE A 1 64 ? -7.008 -23.812 -10.672 1 84.25 64 ILE A O 1
ATOM 486 N N . ASP A 1 65 ? -5.648 -22.406 -9.664 1 88.88 65 ASP A N 1
ATOM 487 C CA . ASP A 1 65 ? -5.75 -21.422 -10.734 1 88.88 65 ASP A CA 1
ATOM 488 C C . ASP A 1 65 ? -4.395 -21.203 -11.406 1 88.88 65 ASP A C 1
ATOM 490 O O . ASP A 1 65 ? -3.672 -20.266 -11.055 1 88.88 65 ASP A O 1
ATOM 494 N N . SER A 1 66 ? -4.043 -22.016 -12.328 1 89.69 66 SER A N 1
ATOM 495 C CA . SER A 1 66 ? -2.84 -21.797 -13.117 1 89.69 66 SER A CA 1
ATOM 496 C C . SER A 1 66 ? -3.117 -20.875 -14.297 1 89.69 66 SER A C 1
ATOM 498 O O . SER A 1 66 ? -3.867 -21.234 -15.211 1 89.69 66 SER A O 1
ATOM 500 N N . MET A 1 67 ? -2.535 -19.781 -14.344 1 93.38 67 MET A N 1
ATOM 501 C CA . MET A 1 67 ? -2.898 -18.75 -15.305 1 93.38 67 MET A CA 1
ATOM 502 C C . MET A 1 67 ? -1.914 -18.719 -16.469 1 93.38 67 MET A C 1
ATOM 504 O O . MET A 1 67 ? -2.002 -17.859 -17.344 1 93.38 67 MET A O 1
ATOM 508 N N . GLY A 1 68 ? -0.979 -19.688 -16.5 1 93.69 68 GLY A N 1
ATOM 509 C CA . GLY A 1 68 ? 0.04 -19.562 -17.531 1 93.69 68 GLY A CA 1
ATOM 510 C C . GLY A 1 68 ? 0.727 -18.203 -17.531 1 93.69 68 GLY A C 1
ATOM 511 O O . GLY A 1 68 ? 0.779 -17.531 -16.516 1 93.69 68 GLY A O 1
ATOM 512 N N . HIS A 1 69 ? 1.371 -17.938 -18.625 1 95.12 69 HIS A N 1
ATOM 513 C CA . HIS A 1 69 ? 1.986 -16.625 -18.75 1 95.12 69 HIS A CA 1
ATOM 514 C C . HIS A 1 69 ? 1.308 -15.789 -19.828 1 95.12 69 HIS A C 1
ATOM 516 O O . HIS A 1 69 ? 1.723 -15.812 -20.984 1 95.12 69 HIS A O 1
ATOM 522 N N . TRP A 1 70 ? 0.418 -14.969 -19.453 1 95.88 70 TRP A N 1
ATOM 523 C CA . TRP A 1 70 ? -0.512 -14.234 -20.312 1 95.88 70 TRP A CA 1
ATOM 524 C C . TRP A 1 70 ? 0.237 -13.328 -21.281 1 95.88 70 TRP A C 1
ATOM 526 O O . TRP A 1 70 ? 0.003 -13.375 -22.484 1 95.88 70 TRP A O 1
ATOM 536 N N . ASP A 1 71 ? 1.188 -12.547 -20.828 1 94.81 71 ASP A N 1
ATOM 537 C CA . ASP A 1 71 ? 1.922 -11.594 -21.656 1 94.81 71 ASP A CA 1
ATOM 538 C C . ASP A 1 71 ? 2.809 -12.312 -22.672 1 94.81 71 ASP A C 1
ATOM 540 O O . ASP A 1 71 ? 2.918 -11.891 -23.828 1 94.81 71 ASP A O 1
ATOM 544 N N . GLU A 1 72 ? 3.441 -13.398 -22.219 1 93.75 72 GLU A N 1
ATOM 545 C CA . GLU A 1 72 ? 4.293 -14.18 -23.109 1 93.75 72 GLU A CA 1
ATOM 546 C C . GLU A 1 72 ? 3.494 -14.742 -24.281 1 93.75 72 GLU A C 1
ATOM 548 O O . GLU A 1 72 ? 3.961 -14.719 -25.422 1 93.75 72 GLU A O 1
ATOM 553 N N . CYS A 1 73 ? 2.33 -15.227 -24.016 1 95.94 73 CYS A N 1
ATOM 554 C CA . CYS A 1 73 ? 1.474 -15.781 -25.047 1 95.94 73 CYS A CA 1
ATOM 555 C C . CYS A 1 73 ? 1.085 -14.711 -26.062 1 95.94 73 CYS A C 1
ATOM 557 O O . CYS A 1 73 ? 1.175 -14.93 -27.281 1 95.94 73 CYS A O 1
ATOM 559 N N . LEU A 1 74 ? 0.688 -13.578 -25.594 1 95.12 74 LEU A N 1
ATOM 560 C CA . LEU A 1 74 ? 0.205 -12.523 -26.469 1 95.12 74 LEU A CA 1
ATOM 561 C C . LEU A 1 74 ? 1.337 -11.969 -27.344 1 95.12 74 LEU A C 1
ATOM 563 O O . LEU A 1 74 ? 1.104 -11.523 -28.469 1 95.12 74 LEU A O 1
ATOM 567 N N . GLN A 1 75 ? 2.545 -12.055 -26.859 1 91.5 75 GLN A N 1
ATOM 568 C CA . GLN A 1 75 ? 3.68 -11.492 -27.594 1 91.5 75 GLN A CA 1
ATOM 569 C C . GLN A 1 75 ? 4.309 -12.531 -28.516 1 91.5 75 GLN A C 1
ATOM 571 O O . GLN A 1 75 ? 5.145 -12.188 -29.359 1 91.5 75 GLN A O 1
ATOM 576 N N . ALA A 1 76 ? 3.896 -13.789 -28.375 1 92.88 76 ALA A N 1
ATOM 577 C CA . ALA A 1 76 ? 4.445 -14.852 -29.219 1 92.88 76 ALA A CA 1
ATOM 578 C C . ALA A 1 76 ? 3.895 -14.773 -30.641 1 92.88 76 ALA A C 1
ATOM 580 O O . ALA A 1 76 ? 2.73 -15.102 -30.875 1 92.88 76 ALA A O 1
ATOM 581 N N . SER A 1 77 ? 4.688 -14.195 -31.578 1 90.88 77 SER A N 1
ATOM 582 C CA . SER A 1 77 ? 4.254 -14.062 -32.969 1 90.88 77 SER A CA 1
ATOM 583 C C . SER A 1 77 ? 5.422 -14.242 -33.938 1 90.88 77 SER A C 1
ATOM 585 O O . SER A 1 77 ? 6.582 -14.109 -33.531 1 90.88 77 SER A O 1
ATOM 587 N N . ASN A 1 78 ? 5.078 -14.75 -35.031 1 88.56 78 ASN A N 1
ATOM 588 C CA . ASN A 1 78 ? 6.098 -14.844 -36.062 1 88.56 78 ASN A CA 1
ATOM 589 C C . ASN A 1 78 ? 5.785 -13.93 -37.219 1 88.56 78 ASN A C 1
ATOM 591 O O . ASN A 1 78 ? 4.773 -13.227 -37.219 1 88.56 78 ASN A O 1
ATOM 595 N N . THR A 1 79 ? 6.656 -13.977 -38.188 1 79.06 79 THR A N 1
ATOM 596 C CA . THR A 1 79 ? 6.52 -13.125 -39.375 1 79.06 79 THR A CA 1
ATOM 597 C C . THR A 1 79 ? 5.41 -13.641 -40.281 1 79.06 79 THR A C 1
ATOM 599 O O . THR A 1 79 ? 4.867 -12.883 -41.094 1 79.06 79 THR A O 1
ATOM 602 N N . ALA A 1 80 ? 5.086 -14.922 -40.219 1 76.69 80 ALA A N 1
ATOM 603 C CA . ALA A 1 80 ? 4.055 -15.508 -41.062 1 76.69 80 ALA A CA 1
ATOM 604 C C . ALA A 1 80 ? 2.666 -15.289 -40.469 1 76.69 80 ALA A C 1
ATOM 606 O O . ALA A 1 80 ? 1.734 -16.047 -40.781 1 76.69 80 ALA A O 1
ATOM 607 N N . ASN A 1 81 ? 2.539 -14.422 -39.531 1 82.5 81 ASN A N 1
ATOM 608 C CA . ASN A 1 81 ? 1.293 -13.938 -38.938 1 82.5 81 ASN A CA 1
ATOM 609 C C . ASN A 1 81 ? 0.678 -14.969 -38 1 82.5 81 ASN A C 1
ATOM 611 O O . ASN A 1 81 ? -0.545 -15.047 -37.875 1 82.5 81 ASN A O 1
ATOM 615 N N . ILE A 1 82 ? 1.448 -15.984 -37.625 1 92 82 ILE A N 1
ATOM 616 C CA . ILE A 1 82 ? 0.948 -16.828 -36.562 1 92 82 ILE A CA 1
ATOM 617 C C . ILE A 1 82 ? 1.124 -16.109 -35.219 1 92 82 ILE A C 1
ATOM 619 O O . ILE A 1 82 ? 2.246 -15.773 -34.844 1 92 82 ILE A O 1
ATOM 623 N N . GLU A 1 83 ? 0.007 -15.82 -34.625 1 94 83 GLU A N 1
ATOM 624 C CA . GLU A 1 83 ? -0.004 -15.102 -33.344 1 94 83 GLU A CA 1
ATOM 625 C C . GLU A 1 83 ? -0.615 -15.961 -32.219 1 94 83 GLU A C 1
ATOM 627 O O . GLU A 1 83 ? -1.512 -16.766 -32.5 1 94 83 GLU A O 1
ATOM 632 N N . GLY A 1 84 ? -0.048 -15.773 -31.078 1 95.81 84 GLY A N 1
ATOM 633 C CA . GLY A 1 84 ? -0.553 -16.516 -29.922 1 95.81 84 GLY A CA 1
ATOM 634 C C . GLY A 1 84 ? -1.903 -16.016 -29.438 1 95.81 84 GLY A C 1
ATOM 635 O O . GLY A 1 84 ? -2.156 -14.812 -29.422 1 95.81 84 GLY A O 1
ATOM 636 N N . LYS A 1 85 ? -2.736 -16.938 -29.172 1 96.56 85 LYS A N 1
ATOM 637 C CA . LYS A 1 85 ? -4.031 -16.703 -28.547 1 96.56 85 LYS A CA 1
ATOM 638 C C . LYS A 1 85 ? -4.109 -17.375 -27.172 1 96.56 85 LYS A C 1
ATOM 640 O O . LYS A 1 85 ? -3.857 -18.578 -27.047 1 96.56 85 LYS A O 1
ATOM 645 N N . TYR A 1 86 ? -4.367 -16.562 -26.203 1 97.12 86 TYR A N 1
ATOM 646 C CA . TYR A 1 86 ? -4.484 -17.031 -24.828 1 97.12 86 TYR A CA 1
ATOM 647 C C . TYR A 1 86 ? -5.934 -17.328 -24.469 1 97.12 86 TYR A C 1
ATOM 649 O O . TYR A 1 86 ? -6.809 -16.484 -24.625 1 97.12 86 TYR A O 1
ATOM 657 N N . CYS A 1 87 ? -6.234 -18.531 -23.938 1 97 87 CYS A N 1
ATOM 658 C CA . CYS A 1 87 ? -7.57 -18.828 -23.438 1 97 87 CYS A CA 1
ATOM 659 C C . CYS A 1 87 ? -7.504 -19.547 -22.094 1 97 87 CYS A C 1
ATOM 661 O O . CYS A 1 87 ? -6.672 -20.438 -21.906 1 97 87 CYS A O 1
ATOM 663 N N . LYS A 1 88 ? -8.344 -19.156 -21.219 1 95.31 88 LYS A N 1
ATOM 664 C CA . LYS A 1 88 ? -8.531 -19.875 -19.953 1 95.31 88 LYS A CA 1
ATOM 665 C C . LYS A 1 88 ? -9.398 -21.109 -20.156 1 95.31 88 LYS A C 1
ATOM 667 O O . LYS A 1 88 ? -10.414 -21.062 -20.859 1 95.31 88 LYS A O 1
ATOM 672 N N . VAL A 1 89 ? -8.961 -22.203 -19.609 1 93.19 89 VAL A N 1
ATOM 673 C CA . VAL A 1 89 ? -9.688 -23.469 -19.719 1 93.19 89 VAL A CA 1
ATOM 674 C C . VAL A 1 89 ? -10.094 -23.938 -18.328 1 93.19 89 VAL A C 1
ATOM 676 O O . VAL A 1 89 ? -9.266 -24.031 -17.422 1 93.19 89 VAL A O 1
ATOM 679 N N . VAL A 1 90 ? -11.328 -24.203 -18.172 1 90.44 90 VAL A N 1
ATOM 680 C CA . VAL A 1 90 ? -11.828 -24.781 -16.922 1 90.44 90 VAL A CA 1
ATOM 681 C C . VAL A 1 90 ? -11.953 -26.297 -17.078 1 90.44 90 VAL A C 1
ATOM 683 O O . VAL A 1 90 ? -12.812 -26.781 -17.812 1 90.44 90 VAL A O 1
ATOM 686 N N . ALA A 1 91 ? -11.07 -26.938 -16.375 1 83.62 91 ALA A N 1
ATOM 687 C CA . ALA A 1 91 ? -11.102 -28.391 -16.391 1 83.62 91 ALA A CA 1
ATOM 688 C C . ALA A 1 91 ? -11.891 -28.938 -15.195 1 83.62 91 ALA A C 1
ATOM 690 O O . ALA A 1 91 ? -11.531 -28.672 -14.039 1 83.62 91 ALA A O 1
ATOM 691 N N . THR A 1 92 ? -12.906 -29.625 -15.477 1 82 92 THR A N 1
ATOM 692 C CA . THR A 1 92 ? -13.734 -30.203 -14.43 1 82 92 THR A CA 1
ATOM 693 C C . THR A 1 92 ? -13.453 -31.703 -14.281 1 82 92 THR A C 1
ATOM 695 O O . THR A 1 92 ? -13.617 -32.469 -15.234 1 82 92 THR A O 1
ATOM 698 N N . TYR A 1 93 ? -12.93 -31.984 -13.102 1 73 93 TYR A N 1
ATOM 699 C CA . TYR A 1 93 ? -12.664 -33.375 -12.781 1 73 93 TYR A CA 1
ATOM 700 C C . TYR A 1 93 ? -13.789 -33.969 -11.938 1 73 93 TYR A C 1
ATOM 702 O O . TYR A 1 93 ? -14.125 -33.438 -10.883 1 73 93 TYR A O 1
ATOM 710 N N . GLN A 1 94 ? -14.383 -34.969 -12.5 1 68 94 GLN A N 1
ATOM 711 C CA . GLN A 1 94 ? -15.453 -35.625 -11.758 1 68 94 GLN A CA 1
ATOM 712 C C . GLN A 1 94 ? -14.898 -36.594 -10.734 1 68 94 GLN A C 1
ATOM 714 O O . GLN A 1 94 ? -13.953 -37.344 -11.023 1 68 94 GLN A O 1
ATOM 719 N N . ASN A 1 95 ? -15.383 -36.688 -9.43 1 58.53 95 ASN A N 1
ATOM 720 C CA . ASN A 1 95 ? -15.047 -37.594 -8.328 1 58.53 95 ASN A CA 1
ATOM 721 C C . ASN A 1 95 ? -13.547 -37.656 -8.078 1 58.53 95 ASN A C 1
ATOM 723 O O . ASN A 1 95 ? -12.93 -38.719 -8.195 1 58.53 95 ASN A O 1
ATOM 727 N N . PRO A 1 96 ? -13 -36.438 -7.77 1 57.97 96 PRO A N 1
ATOM 728 C CA . PRO A 1 96 ? -11.539 -36.469 -7.621 1 57.97 96 PRO A CA 1
ATOM 729 C C . PRO A 1 96 ? -11.094 -37.219 -6.367 1 57.97 96 PRO A C 1
ATOM 731 O O . PRO A 1 96 ? -11.664 -37 -5.289 1 57.97 96 PRO A O 1
ATOM 734 N N . ALA A 1 97 ? -10.453 -38.281 -6.414 1 51.97 97 ALA A N 1
ATOM 735 C CA . ALA A 1 97 ? -9.953 -39.062 -5.285 1 51.97 97 ALA A CA 1
ATOM 736 C C . ALA A 1 97 ? -8.922 -38.281 -4.484 1 51.97 97 ALA A C 1
ATOM 738 O O . ALA A 1 97 ? -8.578 -38.656 -3.365 1 51.97 97 ALA A O 1
ATOM 739 N N . ILE A 1 98 ? -8.422 -37.281 -5.043 1 52.59 98 ILE A N 1
ATOM 740 C CA . ILE A 1 98 ? -7.211 -36.688 -4.48 1 52.59 98 ILE A CA 1
ATOM 741 C C . ILE A 1 98 ? -7.566 -35.875 -3.24 1 52.59 98 ILE A C 1
ATOM 743 O O . ILE A 1 98 ? -6.734 -35.688 -2.344 1 52.59 98 ILE A O 1
ATOM 747 N N . PHE A 1 99 ? -8.656 -35.219 -3.115 1 53.47 99 PHE A N 1
ATOM 748 C CA . PHE A 1 99 ? -8.914 -34.312 -1.99 1 53.47 99 PHE A CA 1
ATOM 749 C C . PHE A 1 99 ? -9.797 -35 -0.949 1 53.47 99 PHE A C 1
ATOM 751 O O . PHE A 1 99 ? -10.727 -35.719 -1.298 1 53.47 99 PHE A O 1
ATOM 758 N N . SER A 1 100 ? -9.008 -35.188 0.26 1 52.22 100 SER A N 1
ATOM 759 C CA . SER A 1 100 ? -9.938 -35.625 1.303 1 52.22 100 SER A CA 1
ATOM 760 C C . SER A 1 100 ? -11.195 -34.75 1.301 1 52.22 100 SER A C 1
ATOM 762 O O . SER A 1 100 ? -11.195 -33.656 0.766 1 52.22 100 SER A O 1
ATOM 764 N N . ASP A 1 101 ? -12.328 -35.375 1.611 1 48.75 101 ASP A N 1
ATOM 765 C CA . ASP A 1 101 ? -13.633 -34.719 1.683 1 48.75 101 ASP A CA 1
ATOM 766 C C . ASP A 1 101 ? -13.516 -33.312 2.324 1 48.75 101 ASP A C 1
ATOM 768 O O . ASP A 1 101 ? -14.141 -32.375 1.871 1 48.75 101 ASP A O 1
ATOM 772 N N . LEU A 1 102 ? -12.688 -33.281 3.381 1 45.38 102 LEU A N 1
ATOM 773 C CA . LEU A 1 102 ? -12.625 -32.031 4.16 1 45.38 102 LEU A CA 1
ATOM 774 C C . LEU A 1 102 ? -11.898 -30.938 3.391 1 45.38 102 LEU A C 1
ATOM 776 O O . LEU A 1 102 ? -12.336 -29.797 3.369 1 45.38 102 LEU A O 1
ATOM 780 N N . GLU A 1 103 ? -10.719 -31.344 2.82 1 53.84 103 GLU A N 1
ATOM 781 C CA . GLU A 1 103 ? -9.93 -30.328 2.123 1 53.84 103 GLU A CA 1
ATOM 782 C C . GLU A 1 103 ? -10.648 -29.828 0.874 1 53.84 103 GLU A C 1
ATOM 784 O O . GLU A 1 103 ? -10.625 -28.641 0.572 1 53.84 103 GLU A O 1
ATOM 789 N N . TYR A 1 104 ? -11.359 -30.828 0.365 1 52 104 TYR A N 1
ATOM 790 C CA . TYR A 1 104 ? -12.125 -30.5 -0.835 1 52 104 TYR A CA 1
ATOM 791 C C . TYR A 1 104 ? -13.227 -29.5 -0.527 1 52 104 TYR A C 1
ATOM 793 O O . TYR A 1 104 ? -13.414 -28.531 -1.257 1 52 104 TYR A O 1
ATOM 801 N N . LYS A 1 105 ? -13.922 -29.859 0.475 1 54.38 105 LYS A N 1
ATOM 802 C CA . LYS A 1 105 ? -15.031 -29 0.864 1 54.38 105 LYS A CA 1
ATOM 803 C C . LYS A 1 105 ? -14.531 -27.594 1.212 1 54.38 105 LYS A C 1
ATOM 805 O O . LYS A 1 105 ? -15.195 -26.594 0.91 1 54.38 105 LYS A O 1
ATOM 810 N N . ARG A 1 106 ? -13.312 -27.656 1.671 1 56.59 106 ARG A N 1
ATOM 811 C CA . ARG A 1 106 ? -12.75 -26.375 2.09 1 56.59 106 ARG A CA 1
ATOM 812 C C . ARG A 1 106 ? -12.367 -25.531 0.885 1 56.59 106 ARG A C 1
ATOM 814 O O . ARG A 1 106 ? -12.609 -24.312 0.871 1 56.59 106 ARG A O 1
ATOM 821 N N . ILE A 1 107 ? -11.812 -26.234 -0.094 1 55.28 107 ILE A N 1
ATOM 822 C CA . ILE A 1 107 ? -11.352 -25.516 -1.278 1 55.28 107 ILE A CA 1
ATOM 823 C C . ILE A 1 107 ? -12.547 -25.047 -2.104 1 55.28 107 ILE A C 1
ATOM 825 O O . ILE A 1 107 ? -12.562 -23.922 -2.594 1 55.28 107 ILE A O 1
ATOM 829 N N . GLU A 1 108 ? -13.406 -25.938 -2.367 1 53.28 108 GLU A N 1
ATOM 830 C CA . GLU A 1 108 ? -14.492 -25.641 -3.293 1 53.28 108 GLU A CA 1
ATOM 831 C C . GLU A 1 108 ? -15.453 -24.609 -2.705 1 53.28 108 GLU A C 1
ATOM 833 O O . GLU A 1 108 ? -16.062 -23.828 -3.439 1 53.28 108 GLU A O 1
ATOM 838 N N . ARG A 1 109 ? -15.641 -24.703 -1.394 1 50.66 109 ARG A N 1
ATOM 839 C CA . ARG A 1 109 ? -16.547 -23.75 -0.758 1 50.66 109 ARG A CA 1
ATOM 840 C C . ARG A 1 109 ? -16.172 -22.312 -1.096 1 50.66 109 ARG A C 1
ATOM 842 O O . ARG A 1 109 ? -17.016 -21.422 -1.077 1 50.66 109 ARG A O 1
ATOM 849 N N . PHE A 1 110 ? -14.93 -22.109 -1.27 1 48.62 110 PHE A N 1
ATOM 850 C CA . PHE A 1 110 ? -14.547 -20.734 -1.516 1 48.62 110 PHE A CA 1
ATOM 851 C C . PHE A 1 110 ? -14.688 -20.375 -2.994 1 48.62 110 PHE A C 1
ATOM 853 O O . PHE A 1 110 ? -14.586 -19.219 -3.375 1 48.62 110 PHE A O 1
ATOM 860 N N . ARG A 1 111 ? -14.703 -21.375 -3.893 1 48.22 111 ARG A N 1
ATOM 861 C CA . ARG A 1 111 ? -14.914 -21.031 -5.297 1 48.22 111 ARG A CA 1
ATOM 862 C C . ARG A 1 111 ? -16.359 -20.609 -5.547 1 48.22 111 ARG A C 1
ATOM 864 O O . ARG A 1 111 ? -17.219 -20.797 -4.688 1 48.22 111 ARG A O 1
ATOM 871 N N . SER A 1 112 ? -16.641 -20.25 -6.867 1 45.22 112 SER A N 1
ATOM 872 C CA . SER A 1 112 ? -17.906 -19.766 -7.41 1 45.22 112 SER A CA 1
ATOM 873 C C . SER A 1 112 ? -19.047 -20.734 -7.098 1 45.22 112 SER A C 1
ATOM 875 O O . SER A 1 112 ? -18.906 -21.938 -7.238 1 45.22 112 SER A O 1
ATOM 877 N N . PRO A 1 113 ? -19.938 -20.266 -6.328 1 41.28 113 PRO A N 1
ATOM 878 C CA . PRO A 1 113 ? -21.141 -21.078 -6.098 1 41.28 113 PRO A CA 1
ATOM 879 C C . PRO A 1 113 ? -21.484 -21.969 -7.285 1 41.28 113 PRO A C 1
ATOM 881 O O . PRO A 1 113 ? -22.312 -22.875 -7.156 1 41.28 113 PRO A O 1
ATOM 884 N N . LYS A 1 114 ? -21.328 -21.453 -8.477 1 40.19 114 LYS A N 1
ATOM 885 C CA . LYS A 1 114 ? -21.844 -22.234 -9.586 1 40.19 114 LYS A CA 1
ATOM 886 C C . LYS A 1 114 ? -21.141 -23.594 -9.68 1 40.19 114 LYS A C 1
ATOM 888 O O . LYS A 1 114 ? -21.406 -24.375 -10.602 1 40.19 114 LYS A O 1
ATOM 893 N N . ALA A 1 115 ? -20.094 -23.641 -9.055 1 41.09 115 ALA A N 1
ATOM 894 C CA . ALA A 1 115 ? -19.562 -24.984 -9.266 1 41.09 115 ALA A CA 1
ATOM 895 C C . ALA A 1 115 ? -20.516 -26.047 -8.719 1 41.09 115 ALA A C 1
ATOM 897 O O . ALA A 1 115 ? -21.531 -25.719 -8.094 1 41.09 115 ALA A O 1
ATOM 898 N N . VAL A 1 116 ? -19.828 -27.469 -8.469 1 43.5 116 VAL A N 1
ATOM 899 C CA . VAL A 1 116 ? -20.531 -28.75 -8.469 1 43.5 116 VAL A CA 1
ATOM 900 C C . VAL A 1 116 ? -21.391 -28.859 -7.215 1 43.5 116 VAL A C 1
ATOM 902 O O . VAL A 1 116 ? -20.875 -28.875 -6.098 1 43.5 116 VAL A O 1
ATOM 905 N N . PRO A 1 117 ? -22.594 -28.531 -7.461 1 42.44 117 PRO A N 1
ATOM 906 C CA . PRO A 1 117 ? -23.594 -28.688 -6.41 1 42.44 117 PRO A CA 1
ATOM 907 C C . PRO A 1 117 ? -23.25 -29.797 -5.422 1 42.44 117 PRO A C 1
ATOM 909 O O . PRO A 1 117 ? -23.562 -29.688 -4.23 1 42.44 117 PRO A O 1
ATOM 912 N N . ASP A 1 118 ? -22.938 -30.969 -5.934 1 46 118 ASP A N 1
ATOM 913 C CA . ASP A 1 118 ? -22.953 -32.125 -5.055 1 46 118 ASP A CA 1
ATOM 914 C C . ASP A 1 118 ? -21.562 -32.406 -4.5 1 46 118 ASP A C 1
ATOM 916 O O . ASP A 1 118 ? -21.312 -33.5 -3.949 1 46 118 ASP A O 1
ATOM 920 N N . GLY A 1 119 ? -20.625 -31.391 -4.391 1 52.78 119 GLY A N 1
ATOM 921 C CA . GLY A 1 119 ? -19.359 -31.656 -3.736 1 52.78 119 GLY A CA 1
ATOM 922 C C . GLY A 1 119 ? -18.531 -32.719 -4.445 1 52.78 119 GLY A C 1
ATOM 923 O O . GLY A 1 119 ? -17.5 -33.156 -3.928 1 52.78 119 GLY A O 1
ATOM 924 N N . THR A 1 120 ? -18.922 -33.219 -5.68 1 60 120 THR A N 1
ATOM 925 C CA . THR A 1 120 ? -18.266 -34.406 -6.23 1 60 120 THR A CA 1
ATOM 926 C C . THR A 1 120 ? -17.344 -34.031 -7.379 1 60 120 THR A C 1
ATOM 928 O O . THR A 1 120 ? -16.672 -34.906 -7.961 1 60 120 THR A O 1
ATOM 931 N N . ALA A 1 121 ? -17.203 -32.656 -7.727 1 66.81 121 ALA A N 1
ATOM 932 C CA . ALA A 1 121 ? -16.344 -32.312 -8.859 1 66.81 121 ALA A CA 1
ATOM 933 C C . ALA A 1 121 ? -15.352 -31.219 -8.469 1 66.81 121 ALA A C 1
ATOM 935 O O . ALA A 1 121 ? -15.609 -30.422 -7.566 1 66.81 121 ALA A O 1
ATOM 936 N N . LEU A 1 122 ? -14.07 -31.281 -9.055 1 70.94 122 LEU A N 1
ATOM 937 C CA . LEU A 1 122 ? -13.023 -30.266 -8.867 1 70.94 122 LEU A CA 1
ATOM 938 C C . LEU A 1 122 ? -12.773 -29.516 -10.164 1 70.94 122 LEU A C 1
ATOM 940 O O . LEU A 1 122 ? -12.57 -30.125 -11.219 1 70.94 122 LEU A O 1
ATOM 944 N N . ASN A 1 123 ? -12.953 -28.203 -10.078 1 78.31 123 ASN A N 1
ATOM 945 C CA . ASN A 1 123 ? -12.609 -27.359 -11.219 1 78.31 123 ASN A CA 1
ATOM 946 C C . ASN A 1 123 ? -11.195 -26.812 -11.109 1 78.31 123 ASN A C 1
ATOM 948 O O . ASN A 1 123 ? -10.828 -26.203 -10.102 1 78.31 123 ASN A O 1
ATOM 952 N N . LEU A 1 124 ? -10.391 -27.125 -12.039 1 81.12 124 LEU A N 1
ATOM 953 C CA . LEU A 1 124 ? -9.047 -26.562 -12.148 1 81.12 124 LEU A CA 1
ATOM 954 C C . LEU A 1 124 ? -8.961 -25.594 -13.328 1 81.12 124 LEU A C 1
ATOM 956 O O . LEU A 1 124 ? -9.438 -25.906 -14.422 1 81.12 124 LEU A O 1
ATOM 960 N N . ASN A 1 125 ? -8.539 -24.453 -13.039 1 88.94 125 ASN A N 1
ATOM 961 C CA . ASN A 1 125 ? -8.359 -23.469 -14.102 1 88.94 125 ASN A CA 1
ATOM 962 C C . ASN A 1 125 ? -6.953 -23.531 -14.695 1 88.94 125 ASN A C 1
ATOM 964 O O . ASN A 1 125 ? -5.965 -23.562 -13.953 1 88.94 125 ASN A O 1
ATOM 968 N N . PHE A 1 126 ? -6.879 -23.672 -15.984 1 89.69 126 PHE A N 1
ATOM 969 C CA . PHE A 1 126 ? -5.625 -23.672 -16.734 1 89.69 126 PHE A CA 1
ATOM 970 C C . PHE A 1 126 ? -5.676 -22.656 -17.875 1 89.69 126 PHE A C 1
ATOM 972 O O . PHE A 1 126 ? -6.742 -22.125 -18.203 1 89.69 126 PHE A O 1
ATOM 979 N N . ALA A 1 127 ? -4.527 -22.406 -18.391 1 94.25 127 ALA A N 1
ATOM 980 C CA . ALA A 1 127 ? -4.434 -21.531 -19.547 1 94.25 127 ALA A CA 1
ATOM 981 C C . ALA A 1 127 ? -3.664 -22.203 -20.688 1 94.25 127 ALA A C 1
ATOM 983 O O . ALA A 1 127 ? -2.68 -22.906 -20.438 1 94.25 127 ALA A O 1
ATOM 984 N N . LEU A 1 128 ? -4.176 -22.047 -21.891 1 93.81 128 LEU A N 1
ATOM 985 C CA . LEU A 1 128 ? -3.492 -22.547 -23.078 1 93.81 128 LEU A CA 1
ATOM 986 C C . LEU A 1 128 ? -3.137 -21.391 -24.031 1 93.81 128 LEU A C 1
ATOM 988 O O . LEU A 1 128 ? -3.859 -20.391 -24.094 1 93.81 128 LEU A O 1
ATOM 992 N N . CYS A 1 129 ? -2.049 -21.547 -24.625 1 95.12 129 CYS A N 1
ATOM 993 C CA . CYS A 1 129 ? -1.629 -20.625 -25.672 1 95.12 129 CYS A CA 1
ATOM 994 C C . CYS A 1 129 ? -1.541 -21.344 -27.016 1 95.12 129 CYS A C 1
ATOM 996 O O . CYS A 1 129 ? -0.681 -22.203 -27.203 1 95.12 129 CYS A O 1
ATOM 998 N N . LEU A 1 130 ? -2.479 -21.062 -27.938 1 94 130 LEU A N 1
ATOM 999 C CA . LEU A 1 130 ? -2.541 -21.625 -29.281 1 94 130 LEU A CA 1
ATOM 1000 C C . LEU A 1 130 ? -2.572 -20.531 -30.328 1 94 130 LEU A C 1
ATOM 1002 O O . LEU A 1 130 ? -2.711 -19.344 -30 1 94 130 LEU A O 1
ATOM 1006 N N . PRO A 1 131 ? -2.404 -20.938 -31.531 1 94.38 131 PRO A N 1
ATOM 1007 C CA . PRO A 1 131 ? -2.457 -19.922 -32.594 1 94.38 131 PRO A CA 1
ATOM 1008 C C . PRO A 1 131 ? -3.814 -19.234 -32.688 1 94.38 131 PRO A C 1
ATOM 1010 O O . PRO A 1 131 ? -4.844 -19.844 -32.375 1 94.38 131 PRO A O 1
ATOM 1013 N N . ARG A 1 132 ? -3.805 -18.078 -33.094 1 94.31 132 ARG A N 1
ATOM 1014 C CA . ARG A 1 132 ? -4.977 -17.219 -33.188 1 94.31 132 ARG A CA 1
ATOM 1015 C C . ARG A 1 132 ? -6.086 -17.875 -34 1 94.31 132 ARG A C 1
ATOM 1017 O O . ARG A 1 132 ? -7.27 -17.672 -33.719 1 94.31 132 ARG A O 1
ATOM 1024 N N . SER A 1 133 ? -5.766 -18.734 -34.938 1 93.75 133 SER A N 1
ATOM 1025 C CA . SER A 1 133 ? -6.734 -19.344 -35.844 1 93.75 133 SER A CA 1
ATOM 1026 C C . SER A 1 133 ? -7.574 -20.391 -35.094 1 93.75 133 SER A C 1
ATOM 1028 O O . SER A 1 133 ? -8.609 -20.828 -35.594 1 93.75 133 SER A O 1
ATOM 1030 N N . CYS A 1 134 ? -7.152 -20.781 -33.938 1 94.31 134 CYS A N 1
ATOM 1031 C CA . CYS A 1 134 ? -7.871 -21.797 -33.188 1 94.31 134 CYS A CA 1
ATOM 1032 C C . CYS A 1 134 ? -9.102 -21.188 -32.5 1 94.31 134 CYS A C 1
ATOM 1034 O O . CYS A 1 134 ? -9.008 -20.141 -31.859 1 94.31 134 CYS A O 1
ATOM 1036 N N . ASN A 1 135 ? -10.164 -21.844 -32.656 1 93.81 135 ASN A N 1
ATOM 1037 C CA . ASN A 1 135 ? -11.383 -21.391 -31.984 1 93.81 135 ASN A CA 1
ATOM 1038 C C . ASN A 1 135 ? -11.555 -22.062 -30.625 1 93.81 135 ASN A C 1
ATOM 1040 O O . ASN A 1 135 ? -10.688 -22.812 -30.188 1 93.81 135 ASN A O 1
ATOM 1044 N N . THR A 1 136 ? -12.602 -21.812 -29.922 1 94.44 136 THR A N 1
ATOM 1045 C CA . THR A 1 136 ? -12.82 -22.281 -28.562 1 94.44 136 THR A CA 1
ATOM 1046 C C . THR A 1 136 ? -12.945 -23.812 -28.531 1 94.44 136 THR A C 1
ATOM 1048 O O . THR A 1 136 ? -12.477 -24.453 -27.594 1 94.44 136 THR A O 1
ATOM 1051 N N . ASP A 1 137 ? -13.586 -24.328 -29.516 1 92.44 137 ASP A N 1
ATOM 1052 C CA . ASP A 1 137 ? -13.711 -25.781 -29.594 1 92.44 137 ASP A CA 1
ATOM 1053 C C . ASP A 1 137 ? -12.344 -26.453 -29.719 1 92.44 137 ASP A C 1
ATOM 1055 O O . ASP A 1 137 ? -12.109 -27.516 -29.141 1 92.44 137 ASP A O 1
ATOM 1059 N N . ASP A 1 138 ? -11.562 -25.844 -30.516 1 93 138 ASP A N 1
ATOM 1060 C CA . ASP A 1 138 ? -10.203 -26.359 -30.672 1 93 138 ASP A CA 1
ATOM 1061 C C . ASP A 1 138 ? -9.469 -26.375 -29.328 1 93 138 ASP A C 1
ATOM 1063 O O . ASP A 1 138 ? -8.789 -27.359 -29.016 1 93 138 ASP A O 1
ATOM 1067 N N . PHE A 1 139 ? -9.633 -25.328 -28.594 1 93.5 139 PHE A N 1
ATOM 1068 C CA . PHE A 1 139 ? -9.016 -25.25 -27.281 1 93.5 139 PHE A CA 1
ATOM 1069 C C . PHE A 1 139 ? -9.523 -26.359 -26.375 1 93.5 139 PHE A C 1
ATOM 1071 O O . PHE A 1 139 ? -8.75 -26.969 -25.641 1 93.5 139 PHE A O 1
ATOM 1078 N N . GLU A 1 140 ? -10.805 -26.578 -26.375 1 91.19 140 GLU A N 1
ATOM 1079 C CA . GLU A 1 140 ? -11.398 -27.625 -25.531 1 91.19 140 GLU A CA 1
ATOM 1080 C C . GLU A 1 140 ? -10.898 -29 -25.938 1 91.19 140 GLU A C 1
ATOM 1082 O O . GLU A 1 140 ? -10.656 -29.859 -25.078 1 91.19 140 GLU A O 1
ATOM 1087 N N . ILE A 1 141 ? -10.719 -29.203 -27.188 1 86.69 141 ILE A N 1
ATOM 1088 C CA . ILE A 1 141 ? -10.219 -30.469 -27.688 1 86.69 141 ILE A CA 1
ATOM 1089 C C . ILE A 1 141 ? -8.773 -30.672 -27.234 1 86.69 141 ILE A C 1
ATOM 1091 O O . ILE A 1 141 ? -8.422 -31.75 -26.734 1 86.69 141 ILE A O 1
ATOM 1095 N N . VAL A 1 142 ? -7.992 -29.641 -27.422 1 84.94 142 VAL A N 1
ATOM 1096 C CA . VAL A 1 142 ? -6.594 -29.734 -27.031 1 84.94 142 VAL A CA 1
ATOM 1097 C C . VAL A 1 142 ? -6.492 -29.984 -25.531 1 84.94 142 VAL A C 1
ATOM 1099 O O . VAL A 1 142 ? -5.719 -30.828 -25.078 1 84.94 142 VAL A O 1
ATOM 1102 N N . ALA A 1 143 ? -7.289 -29.266 -24.797 1 85.62 143 ALA A N 1
ATOM 1103 C CA . ALA A 1 143 ? -7.293 -29.422 -23.344 1 85.62 143 ALA A CA 1
ATOM 1104 C C . ALA A 1 143 ? -7.715 -30.828 -22.953 1 85.62 143 ALA A C 1
ATOM 1106 O O . ALA A 1 143 ? -7.164 -31.406 -22 1 85.62 143 ALA A O 1
ATOM 1107 N N . GLY A 1 144 ? -8.695 -31.344 -23.547 1 76 144 GLY A N 1
ATOM 1108 C CA . GLY A 1 144 ? -9.172 -32.688 -23.25 1 76 144 GLY A CA 1
ATOM 1109 C C . GLY A 1 144 ? -8.117 -33.75 -23.484 1 76 144 GLY A C 1
ATOM 1110 O O . GLY A 1 144 ? -8.117 -34.781 -22.812 1 76 144 GLY A O 1
ATOM 1111 N N . GLN A 1 145 ? -7.207 -33.469 -24.297 1 72 145 GLN A N 1
ATOM 1112 C CA . GLN A 1 145 ? -6.148 -34.406 -24.594 1 72 145 GLN A CA 1
ATOM 1113 C C . GLN A 1 145 ? -4.973 -34.25 -23.641 1 72 145 GLN A C 1
ATOM 1115 O O . GLN A 1 145 ? -4.277 -35.219 -23.328 1 72 145 GLN A O 1
ATOM 1120 N N . LEU A 1 146 ? -4.797 -33.062 -23.219 1 70.44 146 LEU A N 1
ATOM 1121 C CA . LEU A 1 146 ? -3.625 -32.781 -22.406 1 70.44 146 LEU A CA 1
ATOM 1122 C C . LEU A 1 146 ? -3.895 -33.062 -20.922 1 70.44 146 LEU A C 1
ATOM 1124 O O . LEU A 1 146 ? -2.99 -33.469 -20.203 1 70.44 146 LEU A O 1
ATOM 1128 N N . LEU A 1 147 ? -5.164 -32.875 -20.469 1 67.25 147 LEU A N 1
ATOM 1129 C CA . LEU A 1 147 ? -5.465 -32.812 -19.047 1 67.25 147 LEU A CA 1
ATOM 1130 C C . LEU A 1 147 ? -5.656 -34.219 -18.469 1 67.25 147 LEU A C 1
ATOM 1132 O O . LEU A 1 147 ? -5.387 -34.438 -17.281 1 67.25 147 LEU A O 1
ATOM 1136 N N . PRO A 1 148 ? -6.234 -35.219 -19.188 1 56.25 148 PRO A N 1
ATOM 1137 C CA . PRO A 1 148 ? -6.43 -36.5 -18.547 1 56.25 148 PRO A CA 1
ATOM 1138 C C . PRO A 1 148 ? -5.152 -37.031 -17.891 1 56.25 148 PRO A C 1
ATOM 1140 O O . PRO A 1 148 ? -5.211 -37.969 -17.062 1 56.25 148 PRO A O 1
ATOM 1143 N N . VAL A 1 149 ? -4.184 -36.406 -18.047 1 48.84 149 VAL A N 1
ATOM 1144 C CA . VAL A 1 149 ? -2.971 -36.906 -17.422 1 48.84 149 VAL A CA 1
ATOM 1145 C C . VAL A 1 149 ? -3.049 -36.719 -15.906 1 48.84 149 VAL A C 1
ATOM 1147 O O . VAL A 1 149 ? -2.525 -37.562 -15.148 1 48.84 149 VAL A O 1
ATOM 1150 N N . LEU A 1 150 ? -3.914 -35.75 -15.344 1 46.5 150 LEU A N 1
ATOM 1151 C CA . LEU A 1 150 ? -3.803 -35.375 -13.938 1 46.5 150 LEU A CA 1
ATOM 1152 C C . LEU A 1 150 ? -4.719 -36.219 -13.062 1 46.5 150 LEU A C 1
ATOM 1154 O O . LEU A 1 150 ? -4.496 -36.344 -11.859 1 46.5 150 LEU A O 1
ATOM 1158 N N . GLY A 1 151 ? -5.852 -36.844 -13.523 1 44.16 151 GLY A N 1
ATOM 1159 C CA . GLY A 1 151 ? -6.793 -37.375 -12.547 1 44.16 151 GLY A CA 1
ATOM 1160 C C . GLY A 1 151 ? -7.238 -38.781 -12.836 1 44.16 151 GLY A C 1
ATOM 1161 O O . GLY A 1 151 ? -8.094 -39.344 -12.133 1 44.16 151 GLY A O 1
ATOM 1162 N N . ASN A 1 152 ? -6.457 -39.625 -13.109 1 43.28 152 ASN A N 1
ATOM 1163 C CA . ASN A 1 152 ? -6.961 -40.938 -13.43 1 43.28 152 ASN A CA 1
ATOM 1164 C C . ASN A 1 152 ? -8.445 -40.906 -13.781 1 43.28 152 ASN A C 1
ATOM 1166 O O . ASN A 1 152 ? -9.172 -41.875 -13.492 1 43.28 152 ASN A O 1
ATOM 1170 N N . SER A 1 153 ? -9.07 -39.75 -13.664 1 48.66 153 SER A N 1
ATOM 1171 C CA . SER A 1 153 ? -10.5 -39.781 -13.961 1 48.66 153 SER A CA 1
ATOM 1172 C C . SER A 1 153 ? -10.75 -39.812 -15.469 1 48.66 153 SER A C 1
ATOM 1174 O O . SER A 1 153 ? -10.062 -39.125 -16.234 1 48.66 153 SER A O 1
ATOM 1176 N N . THR A 1 154 ? -11.234 -40.844 -15.859 1 52.16 154 THR A N 1
ATOM 1177 C CA . THR A 1 154 ? -11.68 -41.094 -17.219 1 52.16 154 THR A CA 1
ATOM 1178 C C . THR A 1 154 ? -12.594 -40 -17.703 1 52.16 154 THR A C 1
ATOM 1180 O O . THR A 1 154 ? -12.844 -39.844 -18.906 1 52.16 154 THR A O 1
ATOM 1183 N N . GLN A 1 155 ? -13.016 -39.062 -16.703 1 63.72 155 GLN A N 1
ATOM 1184 C CA . GLN A 1 155 ? -13.969 -38.156 -17.312 1 63.72 155 GLN A CA 1
ATOM 1185 C C . GLN A 1 155 ? -13.609 -36.688 -17 1 63.72 155 GLN A C 1
ATOM 1187 O O . GLN A 1 155 ? -13.898 -36.219 -15.898 1 63.72 155 GLN A O 1
ATOM 1192 N N . VAL A 1 156 ? -12.625 -36.125 -17.719 1 72.75 156 VAL A N 1
ATOM 1193 C CA . VAL A 1 156 ? -12.297 -34.688 -17.625 1 72.75 156 VAL A CA 1
ATOM 1194 C C . VAL A 1 156 ? -13 -33.906 -18.734 1 72.75 156 VAL A C 1
ATOM 1196 O O . VAL A 1 156 ? -12.977 -34.344 -19.891 1 72.75 156 VAL A O 1
ATOM 1199 N N . SER A 1 157 ? -13.828 -33 -18.266 1 81.62 157 SER A N 1
ATOM 1200 C CA . SER A 1 157 ? -14.43 -32.094 -19.25 1 81.62 157 SER A CA 1
ATOM 1201 C C . SER A 1 157 ? -13.75 -30.719 -19.219 1 81.62 157 SER A C 1
ATOM 1203 O O . SER A 1 157 ? -13.328 -30.25 -18.156 1 81.62 157 SER A O 1
ATOM 1205 N N . ALA A 1 158 ? -13.453 -30.203 -20.375 1 88.62 158 ALA A N 1
ATOM 1206 C CA . ALA A 1 158 ? -12.828 -28.875 -20.5 1 88.62 158 ALA A CA 1
ATOM 1207 C C . ALA A 1 158 ? -13.789 -27.875 -21.141 1 88.62 158 ALA A C 1
ATOM 1209 O O . ALA A 1 158 ? -14.43 -28.188 -22.156 1 88.62 158 ALA A O 1
ATOM 1210 N N . LYS A 1 159 ? -13.953 -26.766 -20.5 1 92.69 159 LYS A N 1
ATOM 1211 C CA . LYS A 1 159 ? -14.805 -25.703 -21.031 1 92.69 159 LYS A CA 1
ATOM 1212 C C . LYS A 1 159 ? -14.023 -24.391 -21.156 1 92.69 159 LYS A C 1
ATOM 1214 O O . LYS A 1 159 ? -13.211 -24.062 -20.297 1 92.69 159 LYS A O 1
ATOM 1219 N N . VAL A 1 160 ? -14.258 -23.703 -22.281 1 95.44 160 VAL A N 1
ATOM 1220 C CA . VAL A 1 160 ? -13.594 -22.438 -22.547 1 95.44 160 VAL A CA 1
ATOM 1221 C C . VAL A 1 160 ? -14.633 -21.344 -22.781 1 95.44 160 VAL A C 1
ATOM 1223 O O . VAL A 1 160 ? -15.578 -21.531 -23.547 1 95.44 160 VAL A O 1
ATOM 1226 N N . ASN A 1 161 ? -14.562 -20.25 -22.047 1 94.31 161 ASN A N 1
ATOM 1227 C CA . ASN A 1 161 ? -15.367 -19.062 -22.281 1 94.31 161 ASN A CA 1
ATOM 1228 C C . ASN A 1 161 ? -14.711 -18.141 -23.312 1 94.31 161 ASN A C 1
ATOM 1230 O O . ASN A 1 161 ? -13.609 -17.641 -23.078 1 94.31 161 ASN A O 1
ATOM 1234 N N . PRO A 1 162 ? -15.383 -17.938 -24.406 1 94.56 162 PRO A N 1
ATOM 1235 C CA . PRO A 1 162 ? -14.781 -17.109 -25.453 1 94.56 162 PRO A CA 1
ATOM 1236 C C . PRO A 1 162 ? -14.391 -15.719 -24.953 1 94.56 162 PRO A C 1
ATOM 1238 O O . PRO A 1 162 ? -13.461 -15.109 -25.484 1 94.56 162 PRO A O 1
ATOM 1241 N N . LYS A 1 163 ? -14.977 -15.242 -23.906 1 92.69 163 LYS A N 1
ATOM 1242 C CA . LYS A 1 163 ? -14.695 -13.914 -23.375 1 92.69 163 LYS A CA 1
ATOM 1243 C C . LYS A 1 163 ? -13.414 -13.906 -22.547 1 92.69 163 LYS A C 1
ATOM 1245 O O . LYS A 1 163 ? -12.922 -12.844 -22.156 1 92.69 163 LYS A O 1
ATOM 1250 N N . GLU A 1 164 ? -12.93 -15.039 -22.266 1 94.62 164 GLU A N 1
ATOM 1251 C CA . GLU A 1 164 ? -11.68 -15.156 -21.531 1 94.62 164 GLU A CA 1
ATOM 1252 C C . GLU A 1 164 ? -10.539 -15.609 -22.438 1 94.62 164 GLU A C 1
ATOM 1254 O O . GLU A 1 164 ? -9.586 -16.25 -21.969 1 94.62 164 GLU A O 1
ATOM 1259 N N . CYS A 1 165 ? -10.695 -15.398 -23.734 1 96.06 165 CYS A N 1
ATOM 1260 C CA . CYS A 1 165 ? -9.648 -15.594 -24.734 1 96.06 165 CYS A CA 1
ATOM 1261 C C . CYS A 1 165 ? -9.133 -14.258 -25.25 1 96.06 165 CYS A C 1
ATOM 1263 O O . CYS A 1 165 ? -9.914 -13.344 -25.5 1 96.06 165 CYS A O 1
ATOM 1265 N N . PHE A 1 166 ? -7.855 -14.172 -25.391 1 94.94 166 PHE A N 1
ATOM 1266 C CA . PHE A 1 166 ? -7.273 -12.883 -25.719 1 94.94 166 PHE A CA 1
ATOM 1267 C C . PHE A 1 166 ? -6.207 -13.023 -26.797 1 94.94 166 PHE A C 1
ATOM 1269 O O . PHE A 1 166 ? -5.473 -14.016 -26.828 1 94.94 166 PHE A O 1
ATOM 1276 N N . THR A 1 167 ? -6.176 -12.094 -27.656 1 93.56 167 THR A N 1
ATOM 1277 C CA . THR A 1 167 ? -5.074 -11.836 -28.562 1 93.56 167 THR A CA 1
ATOM 1278 C C . THR A 1 167 ? -4.539 -10.422 -28.391 1 93.56 167 THR A C 1
ATOM 1280 O O . THR A 1 167 ? -5.121 -9.617 -27.656 1 93.56 167 THR A O 1
ATOM 1283 N N . LEU A 1 168 ? -3.41 -10.172 -28.922 1 88.94 168 LEU A N 1
ATOM 1284 C CA . LEU A 1 168 ? -2.787 -8.867 -28.75 1 88.94 168 LEU A CA 1
ATOM 1285 C C . LEU A 1 168 ? -3.73 -7.75 -29.188 1 88.94 168 LEU A C 1
ATOM 1287 O O . LEU A 1 168 ? -3.771 -6.688 -28.578 1 88.94 168 LEU A O 1
ATOM 1291 N N . ASP A 1 169 ? -4.559 -7.977 -30.156 1 84.62 169 ASP A N 1
ATOM 1292 C CA . ASP A 1 169 ? -5.441 -6.957 -30.719 1 84.62 169 ASP A CA 1
ATOM 1293 C C . ASP A 1 169 ? -6.73 -6.84 -29.906 1 84.62 169 ASP A C 1
ATOM 1295 O O . ASP A 1 169 ? -7.402 -5.809 -29.938 1 84.62 169 ASP A O 1
ATOM 1299 N N . THR A 1 170 ? -7.059 -7.93 -29.188 1 83.88 170 THR A N 1
ATOM 1300 C CA . THR A 1 170 ? -8.344 -7.93 -28.5 1 83.88 170 THR A CA 1
ATOM 1301 C C . THR A 1 170 ? -8.18 -7.473 -27.047 1 83.88 170 THR A C 1
ATOM 1303 O O . THR A 1 170 ? -9.164 -7.309 -26.328 1 83.88 170 THR A O 1
ATOM 1306 N N . VAL A 1 171 ? -6.992 -7.277 -26.625 1 85.62 171 VAL A N 1
ATOM 1307 C CA . VAL A 1 171 ? -6.762 -6.895 -25.234 1 85.62 171 VAL A CA 1
ATOM 1308 C C . VAL A 1 171 ? -7.328 -5.5 -24.969 1 85.62 171 VAL A C 1
ATOM 1310 O O . VAL A 1 171 ? -7.941 -5.254 -23.938 1 85.62 171 VAL A O 1
ATOM 1313 N N . THR A 1 172 ? -7.062 -4.527 -25.844 1 78.25 172 THR A N 1
ATOM 1314 C CA . THR A 1 172 ? -7.609 -3.191 -25.641 1 78.25 172 THR A CA 1
ATOM 1315 C C . THR A 1 172 ? -8.82 -2.963 -26.547 1 78.25 172 THR A C 1
ATOM 1317 O O . THR A 1 172 ? -8.695 -2.992 -27.781 1 78.25 172 THR A O 1
ATOM 1320 N N . PRO A 1 173 ? -9.875 -2.738 -25.906 1 82.44 173 PRO A N 1
ATOM 1321 C CA . PRO A 1 173 ? -11.086 -2.51 -26.703 1 82.44 173 PRO A CA 1
ATOM 1322 C C . PRO A 1 173 ? -11.055 -1.183 -27.453 1 82.44 173 PRO A C 1
ATOM 1324 O O . PRO A 1 173 ? -10.273 -0.291 -27.109 1 82.44 173 PRO A O 1
ATOM 1327 N N . GLU A 1 174 ? -11.789 -1.2 -28.469 1 87.44 174 GLU A N 1
ATOM 1328 C CA . GLU A 1 174 ? -11.922 0.047 -29.219 1 87.44 174 GLU A CA 1
ATOM 1329 C C . GLU A 1 174 ? -12.844 1.026 -28.484 1 87.44 174 GLU A C 1
ATOM 1331 O O . GLU A 1 174 ? -13.758 0.614 -27.781 1 87.44 174 GLU A O 1
ATOM 1336 N N . LEU A 1 175 ? -12.484 2.199 -28.672 1 91.56 175 LEU A N 1
ATOM 1337 C CA . LEU A 1 175 ? -13.312 3.238 -28.062 1 91.56 175 LEU A CA 1
ATOM 1338 C C . LEU A 1 175 ? -14.641 3.369 -28.797 1 91.56 175 LEU A C 1
ATOM 1340 O O . LEU A 1 175 ? -14.672 3.584 -30.016 1 91.56 175 LEU A O 1
ATOM 1344 N N . ASP A 1 176 ? -15.75 3.146 -28.172 1 91.88 176 ASP A N 1
ATOM 1345 C CA . ASP A 1 176 ? -17.078 3.33 -28.766 1 91.88 176 ASP A CA 1
ATOM 1346 C C . ASP A 1 176 ? -17.562 4.77 -28.594 1 91.88 176 ASP A C 1
ATOM 1348 O O . ASP A 1 176 ? -16.953 5.551 -27.859 1 91.88 176 ASP A O 1
ATOM 1352 N N . ALA A 1 177 ? -18.625 5.105 -29.25 1 93.5 177 ALA A N 1
ATOM 1353 C CA . ALA A 1 177 ? -19.141 6.469 -29.25 1 93.5 177 ALA A CA 1
ATOM 1354 C C . ALA A 1 177 ? -19.594 6.891 -27.844 1 93.5 177 ALA A C 1
ATOM 1356 O O . ALA A 1 177 ? -19.391 8.039 -27.453 1 93.5 177 ALA A O 1
ATOM 1357 N N . GLY A 1 178 ? -20.156 5.984 -27.188 1 93.38 178 GLY A N 1
ATOM 1358 C CA . GLY A 1 178 ? -20.578 6.281 -25.828 1 93.38 178 GLY A CA 1
ATOM 1359 C C . GLY A 1 178 ? -19.422 6.617 -24.906 1 93.38 178 GLY A C 1
ATOM 1360 O O . GLY A 1 178 ? -19.484 7.57 -24.125 1 93.38 178 GLY A O 1
ATOM 1361 N N . THR A 1 179 ? -18.406 5.879 -24.984 1 94.69 179 THR A N 1
ATOM 1362 C CA . THR A 1 179 ? -17.234 6.102 -24.156 1 94.69 179 THR A CA 1
ATOM 1363 C C . THR A 1 179 ? -16.547 7.422 -24.531 1 94.69 179 THR A C 1
ATOM 1365 O O . THR A 1 179 ? -16.125 8.172 -23.641 1 94.69 179 THR A O 1
ATOM 1368 N N . ILE A 1 180 ? -16.453 7.738 -25.766 1 96.5 180 ILE A N 1
ATOM 1369 C CA . ILE A 1 180 ? -15.844 8.984 -26.234 1 96.5 180 ILE A CA 1
ATOM 1370 C C . ILE A 1 180 ? -16.641 10.172 -25.703 1 96.5 180 ILE A C 1
ATOM 1372 O O . ILE A 1 180 ? -16.078 11.156 -25.234 1 96.5 180 ILE A O 1
ATOM 1376 N N . THR A 1 181 ? -17.969 10.016 -25.828 1 96.5 181 THR A N 1
ATOM 1377 C CA . THR A 1 181 ? -18.828 11.078 -25.312 1 96.5 181 THR A CA 1
ATOM 1378 C C . THR A 1 181 ? -18.578 11.328 -23.828 1 96.5 181 THR A C 1
ATOM 1380 O O . THR A 1 181 ? -18.453 12.477 -23.406 1 96.5 181 THR A O 1
ATOM 1383 N N . VAL A 1 182 ? -18.484 10.281 -23.125 1 95.75 182 VAL A N 1
ATOM 1384 C CA . VAL A 1 182 ? -18.266 10.398 -21.688 1 95.75 182 VAL A CA 1
ATOM 1385 C C . VAL A 1 182 ? -16.891 11 -21.406 1 95.75 182 VAL A C 1
ATOM 1387 O O . VAL A 1 182 ? -16.75 11.844 -20.531 1 95.75 182 VAL A O 1
ATOM 1390 N N . ILE A 1 183 ? -15.875 10.609 -22.109 1 96 183 ILE A N 1
ATOM 1391 C CA . ILE A 1 183 ? -14.531 11.141 -21.953 1 96 183 ILE A CA 1
ATOM 1392 C C . ILE A 1 183 ? -14.531 12.641 -22.25 1 96 183 ILE A C 1
ATOM 1394 O O . ILE A 1 183 ? -13.93 13.43 -21.516 1 96 183 ILE A O 1
ATOM 1398 N N . VAL A 1 184 ? -15.258 13.047 -23.25 1 96.5 184 VAL A N 1
ATOM 1399 C CA . VAL A 1 184 ? -15.344 14.453 -23.641 1 96.5 184 VAL A CA 1
ATOM 1400 C C . VAL A 1 184 ? -16.062 15.242 -22.562 1 96.5 184 VAL A C 1
ATOM 1402 O O . VAL A 1 184 ? -15.641 16.344 -22.188 1 96.5 184 VAL A O 1
ATOM 1405 N N . VAL A 1 185 ? -17.125 14.648 -22.062 1 95.06 185 VAL A N 1
ATOM 1406 C CA . VAL A 1 185 ? -17.891 15.32 -21.016 1 95.06 185 VAL A CA 1
ATOM 1407 C C . VAL A 1 185 ? -17.031 15.516 -19.781 1 95.06 185 VAL A C 1
ATOM 1409 O O . VAL A 1 185 ? -17.031 16.594 -19.172 1 95.06 185 VAL A O 1
ATOM 1412 N N . PHE A 1 186 ? -16.328 14.516 -19.375 1 94.56 186 PHE A N 1
ATOM 1413 C CA . PHE A 1 186 ? -15.461 14.625 -18.219 1 94.56 186 PHE A CA 1
ATOM 1414 C C . PHE A 1 186 ? -14.32 15.609 -18.469 1 94.56 186 PHE A C 1
ATOM 1416 O O . PHE A 1 186 ? -13.945 16.375 -17.578 1 94.56 186 PHE A O 1
ATOM 1423 N N . ALA A 1 187 ? -13.797 15.602 -19.672 1 96.12 187 ALA A N 1
ATOM 1424 C CA . ALA A 1 187 ? -12.742 16.547 -20.031 1 96.12 187 ALA A CA 1
ATOM 1425 C C . ALA A 1 187 ? -13.258 17.984 -20 1 96.12 187 ALA A C 1
ATOM 1427 O O . ALA A 1 187 ? -12.547 18.891 -19.547 1 96.12 187 ALA A O 1
ATOM 1428 N N . LEU A 1 188 ? -14.43 18.172 -20.484 1 95.06 188 LEU A N 1
ATOM 1429 C CA . LEU A 1 188 ? -15.047 19.484 -20.453 1 95.06 188 LEU A CA 1
ATOM 1430 C C . LEU A 1 188 ? -15.297 19.953 -19.031 1 95.06 188 LEU A C 1
ATOM 1432 O O . LEU A 1 188 ? -15.125 21.125 -18.703 1 95.06 188 LEU A O 1
ATOM 1436 N N . LEU A 1 189 ? -15.75 19.031 -18.25 1 93.5 189 LEU A N 1
ATOM 1437 C CA . LEU A 1 189 ? -15.969 19.359 -16.844 1 93.5 189 LEU A CA 1
ATOM 1438 C C . LEU A 1 189 ? -14.672 19.781 -16.172 1 93.5 189 LEU A C 1
ATOM 1440 O O . LEU A 1 189 ? -14.648 20.766 -15.422 1 93.5 189 LEU A O 1
ATOM 1444 N N . ILE A 1 190 ? -13.602 19.078 -16.391 1 94.88 190 ILE A N 1
ATOM 1445 C CA . ILE A 1 190 ? -12.297 19.406 -15.836 1 94.88 190 ILE A CA 1
ATOM 1446 C C . ILE A 1 190 ? -11.836 20.766 -16.359 1 94.88 190 ILE A C 1
ATOM 1448 O O . ILE A 1 190 ? -11.344 21.594 -15.602 1 94.88 190 ILE A O 1
ATOM 1452 N N . ALA A 1 191 ? -12.062 20.984 -17.672 1 94.81 191 ALA A N 1
ATOM 1453 C CA . ALA A 1 191 ? -11.688 22.266 -18.281 1 94.81 191 ALA A CA 1
ATOM 1454 C C . ALA A 1 191 ? -12.461 23.422 -17.672 1 94.81 191 ALA A C 1
ATOM 1456 O O . ALA A 1 191 ? -11.906 24.5 -17.453 1 94.81 191 ALA A O 1
ATOM 1457 N N . LEU A 1 192 ? -13.703 23.172 -17.422 1 92.69 192 LEU A N 1
ATOM 1458 C CA . LEU A 1 192 ? -14.547 24.203 -16.812 1 92.69 192 LEU A CA 1
ATOM 1459 C C . LEU A 1 192 ? -14.062 24.531 -15.414 1 92.69 192 LEU A C 1
ATOM 1461 O O . LEU A 1 192 ? -14.055 25.703 -15.016 1 92.69 192 LEU A O 1
ATOM 1465 N N . VAL A 1 193 ? -13.742 23.547 -14.641 1 92.19 193 VAL A N 1
ATOM 1466 C CA . VAL A 1 193 ? -13.25 23.75 -13.281 1 92.19 193 VAL A CA 1
ATOM 1467 C C . VAL A 1 193 ? -11.93 24.5 -13.32 1 92.19 193 VAL A C 1
ATOM 1469 O O . VAL A 1 193 ? -11.711 25.438 -12.531 1 92.19 193 VAL A O 1
ATOM 1472 N N . VAL A 1 194 ? -11.047 24.172 -14.266 1 90.94 194 VAL A N 1
ATOM 1473 C CA . VAL A 1 194 ? -9.758 24.828 -14.406 1 90.94 194 VAL A CA 1
ATOM 1474 C C . VAL A 1 194 ? -9.953 26.266 -14.844 1 90.94 194 VAL A C 1
ATOM 1476 O O . VAL A 1 194 ? -9.336 27.188 -14.297 1 90.94 194 VAL A O 1
ATOM 1479 N N . ALA A 1 195 ? -10.82 26.516 -15.82 1 91.12 195 ALA A N 1
ATOM 1480 C CA . ALA A 1 195 ? -11.109 27.859 -16.312 1 91.12 195 ALA A CA 1
ATOM 1481 C C . ALA A 1 195 ? -11.703 28.734 -15.211 1 91.12 195 ALA A C 1
ATOM 1483 O O . ALA A 1 195 ? -11.336 29.906 -15.07 1 91.12 195 ALA A O 1
ATOM 1484 N N . SER A 1 196 ? -12.617 28.109 -14.492 1 91 196 SER A N 1
ATOM 1485 C CA . SER A 1 196 ? -13.25 28.859 -13.406 1 91 196 SER A CA 1
ATOM 1486 C C . SER A 1 196 ? -12.234 29.219 -12.32 1 91 196 SER A C 1
ATOM 1488 O O . SER A 1 196 ? -12.336 30.281 -11.695 1 91 196 SER A O 1
ATOM 1490 N N . THR A 1 197 ? -11.281 28.438 -12.07 1 88.81 197 THR A N 1
ATOM 1491 C CA . THR A 1 197 ? -10.242 28.688 -11.086 1 88.81 197 THR A CA 1
ATOM 1492 C C . THR A 1 197 ? -9.352 29.844 -11.531 1 88.81 197 THR A C 1
ATOM 1494 O O . THR A 1 197 ? -8.961 30.688 -10.719 1 88.81 197 THR A O 1
ATOM 1497 N N . PHE A 1 198 ? -9.117 29.953 -12.82 1 85.88 198 PHE A N 1
ATOM 1498 C CA . PHE A 1 198 ? -8.32 31.047 -13.359 1 85.88 198 PHE A CA 1
ATOM 1499 C C . PHE A 1 198 ? -9.117 32.344 -13.359 1 85.88 198 PHE A C 1
ATOM 1501 O O . PHE A 1 198 ? -8.57 33.406 -13.062 1 85.88 198 PHE A O 1
ATOM 1508 N N . LEU A 1 199 ? -10.383 32.25 -13.703 1 84.69 199 LEU A N 1
ATOM 1509 C CA . LEU A 1 199 ? -11.234 33.438 -13.773 1 84.69 199 LEU A CA 1
ATOM 1510 C C . LEU A 1 199 ? -11.453 34.031 -12.383 1 84.69 199 LEU A C 1
ATOM 1512 O O . LEU A 1 199 ? -11.539 35.25 -12.234 1 84.69 199 LEU A O 1
ATOM 1516 N N . GLU A 1 200 ? -11.664 33.188 -11.422 1 81.12 200 GLU A N 1
ATOM 1517 C CA . GLU A 1 200 ? -11.82 33.688 -10.055 1 81.12 200 GLU A CA 1
ATOM 1518 C C . GLU A 1 200 ? -10.57 34.438 -9.594 1 81.12 200 GLU A C 1
ATOM 1520 O O . GLU A 1 200 ? -10.664 35.375 -8.797 1 81.12 200 GLU A O 1
ATOM 1525 N N . HIS A 1 201 ? -9.438 34.062 -10.055 1 75.62 201 HIS A N 1
ATOM 1526 C CA . HIS A 1 201 ? -8.188 34.719 -9.703 1 75.62 201 HIS A CA 1
ATOM 1527 C C . HIS A 1 201 ? -8.148 36.125 -10.281 1 75.62 201 HIS A C 1
ATOM 1529 O O . HIS A 1 201 ? -7.547 37.031 -9.68 1 75.62 201 HIS A O 1
ATOM 1535 N N . VAL A 1 202 ? -8.945 36.438 -11.336 1 72.69 202 VAL A N 1
ATOM 1536 C CA . VAL A 1 202 ? -8.961 37.75 -11.953 1 72.69 202 VAL A CA 1
ATOM 1537 C C . VAL A 1 202 ? -10.18 38.531 -11.469 1 72.69 202 VAL A C 1
ATOM 1539 O O . VAL A 1 202 ? -10.422 39.656 -11.914 1 72.69 202 VAL A O 1
ATOM 1542 N N . ASN A 1 203 ? -10.914 38.156 -10.266 1 66.31 203 ASN A N 1
ATOM 1543 C CA . ASN A 1 203 ? -11.992 38.812 -9.531 1 66.31 203 ASN A CA 1
ATOM 1544 C C . ASN A 1 203 ? -13.234 39 -10.406 1 66.31 203 ASN A C 1
ATOM 1546 O O . ASN A 1 203 ? -13.945 40 -10.297 1 66.31 203 ASN A O 1
ATOM 1550 N N . LYS A 1 204 ? -13.578 38.25 -11.352 1 63.31 204 LYS A N 1
ATOM 1551 C CA . LYS A 1 204 ? -14.703 38.438 -12.266 1 63.31 204 LYS A CA 1
ATOM 1552 C C . LYS A 1 204 ? -15.773 37.375 -12.055 1 63.31 204 LYS A C 1
ATOM 1554 O O . LYS A 1 204 ? -16.688 37.25 -12.867 1 63.31 204 LYS A O 1
ATOM 1559 N N . GLY A 1 205 ? -15.656 36.531 -10.961 1 64.38 205 GLY A N 1
ATOM 1560 C CA . GLY A 1 205 ? -16.484 35.375 -11.188 1 64.38 205 GLY A CA 1
ATOM 1561 C C . GLY A 1 205 ? -17.812 35.438 -10.438 1 64.38 205 GLY A C 1
ATOM 1562 O O . GLY A 1 205 ? -17.891 36.031 -9.375 1 64.38 205 GLY A O 1
ATOM 1563 N N . GLY A 1 206 ? -19.031 35.281 -11.047 1 75.94 206 GLY A N 1
ATOM 1564 C CA . GLY A 1 206 ? -20.359 35.062 -10.484 1 75.94 206 GLY A CA 1
ATOM 1565 C C . GLY A 1 206 ? -20.453 33.812 -9.633 1 75.94 206 GLY A C 1
ATOM 1566 O O . GLY A 1 206 ? -19.438 33.188 -9.328 1 75.94 206 GLY A O 1
ATOM 1567 N N . THR A 1 207 ? -21.531 33.469 -9.125 1 78.06 207 THR A N 1
ATOM 1568 C CA . THR A 1 207 ? -21.844 32.375 -8.219 1 78.06 207 THR A CA 1
ATOM 1569 C C . THR A 1 207 ? -21.422 31.031 -8.836 1 78.06 207 THR A C 1
ATOM 1571 O O . THR A 1 207 ? -20.859 30.172 -8.156 1 78.06 207 THR A O 1
ATOM 1574 N N . ILE A 1 208 ? -21.609 30.984 -10.078 1 80.69 208 ILE A N 1
ATOM 1575 C CA . ILE A 1 208 ? -21.312 29.719 -10.766 1 80.69 208 ILE A CA 1
ATOM 1576 C C . ILE A 1 208 ? -19.797 29.516 -10.828 1 80.69 208 ILE A C 1
ATOM 1578 O O . ILE A 1 208 ? -19.297 28.406 -10.609 1 80.69 208 ILE A O 1
ATOM 1582 N N . ILE A 1 209 ? -19.094 30.531 -11.125 1 85.5 209 ILE A N 1
ATOM 1583 C CA . ILE A 1 209 ? -17.641 30.453 -11.234 1 85.5 209 ILE A CA 1
ATOM 1584 C C . ILE A 1 209 ? -17.047 30.125 -9.867 1 85.5 209 ILE A C 1
ATOM 1586 O O . ILE A 1 209 ? -16.094 29.344 -9.766 1 85.5 209 ILE A O 1
ATOM 1590 N N . LYS A 1 210 ? -17.672 30.625 -8.852 1 83.62 210 LYS A N 1
ATOM 1591 C CA . LYS A 1 210 ? -17.188 30.359 -7.504 1 83.62 210 LYS A CA 1
ATOM 1592 C C . LYS A 1 210 ? -17.453 28.922 -7.098 1 83.62 210 LYS A C 1
ATOM 1594 O O . LYS A 1 210 ? -16.641 28.297 -6.402 1 83.62 210 LYS A O 1
ATOM 1599 N N . ALA A 1 211 ? -18.578 28.5 -7.594 1 86.75 211 ALA A N 1
ATOM 1600 C CA . ALA A 1 211 ? -18.938 27.125 -7.258 1 86.75 211 ALA A CA 1
ATOM 1601 C C . ALA A 1 211 ? -18 26.125 -7.906 1 86.75 211 ALA A C 1
ATOM 1603 O O . ALA A 1 211 ? -17.734 25.062 -7.355 1 86.75 211 ALA A O 1
ATOM 1604 N N . LEU A 1 212 ? -17.438 26.516 -9.031 1 90.81 212 LEU A N 1
ATOM 1605 C CA . LEU A 1 212 ? -16.609 25.609 -9.789 1 90.81 212 LEU A CA 1
ATOM 1606 C C . LEU A 1 212 ? -15.125 25.891 -9.555 1 90.81 212 LEU A C 1
ATOM 1608 O O . LEU A 1 212 ? -14.258 25.219 -10.109 1 90.81 212 LEU A O 1
ATOM 1612 N N . CYS A 1 213 ? -14.875 26.812 -8.711 1 90.94 213 CYS A N 1
ATOM 1613 C CA . CYS A 1 213 ? -13.492 27.188 -8.438 1 90.94 213 CYS A CA 1
ATOM 1614 C C . CYS A 1 213 ? -12.836 26.219 -7.473 1 90.94 213 CYS A C 1
ATOM 1616 O O . CYS A 1 213 ? -13.312 26.031 -6.352 1 90.94 213 CYS A O 1
ATOM 1618 N N . LEU A 1 214 ? -11.695 25.641 -7.887 1 90.38 214 LEU A N 1
ATOM 1619 C CA . LEU A 1 214 ? -10.977 24.656 -7.094 1 90.38 214 LEU A CA 1
ATOM 1620 C C . LEU A 1 214 ? -10.422 25.281 -5.816 1 90.38 214 LEU A C 1
ATOM 1622 O O . LEU A 1 214 ? -10.422 24.641 -4.758 1 90.38 214 LEU A O 1
ATOM 1626 N N . LYS A 1 215 ? -9.961 26.438 -5.871 1 87.31 215 LYS A N 1
ATOM 1627 C CA . LYS A 1 215 ? -9.359 27.109 -4.723 1 87.31 215 LYS A CA 1
ATOM 1628 C C . LYS A 1 215 ? -10.406 27.359 -3.633 1 87.31 215 LYS A C 1
ATOM 1630 O O . LYS A 1 215 ? -10.148 27.109 -2.453 1 87.31 215 LYS A O 1
ATOM 1635 N N . THR A 1 216 ? -11.523 27.844 -4.047 1 88.31 216 THR A N 1
ATOM 1636 C CA . THR A 1 216 ? -12.594 28.125 -3.094 1 88.31 216 THR A CA 1
ATOM 1637 C C . THR A 1 216 ? -13.07 26.828 -2.424 1 88.31 216 THR A C 1
ATOM 1639 O O . THR A 1 216 ? -13.281 26.797 -1.211 1 88.31 216 THR A O 1
ATOM 1642 N N . THR A 1 217 ? -13.219 25.828 -3.225 1 91.25 217 THR A N 1
ATOM 1643 C CA . THR A 1 217 ? -13.648 24.547 -2.693 1 91.25 217 THR A CA 1
ATOM 1644 C C . THR A 1 217 ? -12.609 23.984 -1.729 1 91.25 217 THR A C 1
ATOM 1646 O O . THR A 1 217 ? -12.961 23.406 -0.694 1 91.25 217 THR A O 1
ATOM 1649 N N . TYR A 1 218 ? -11.398 24.094 -2.066 1 89.62 218 TYR A N 1
ATOM 1650 C CA . TYR A 1 218 ? -10.312 23.625 -1.21 1 89.62 218 TYR A CA 1
ATOM 1651 C C . TYR A 1 218 ? -10.305 24.375 0.12 1 89.62 218 TYR A C 1
ATOM 1653 O O . TYR A 1 218 ? -10.172 23.75 1.182 1 89.62 218 TYR A O 1
ATOM 1661 N N . ILE A 1 219 ? -10.438 25.672 0.107 1 87.19 219 ILE A N 1
ATOM 1662 C CA . ILE A 1 219 ? -10.445 26.5 1.314 1 87.19 219 ILE A CA 1
ATOM 1663 C C . ILE A 1 219 ? -11.633 26.109 2.197 1 87.19 219 ILE A C 1
ATOM 1665 O O . ILE A 1 219 ? -11.492 25.984 3.416 1 87.19 219 ILE A O 1
ATOM 1669 N N . ASN A 1 220 ? -12.703 25.875 1.492 1 88.19 220 ASN A N 1
ATOM 1670 C CA . ASN A 1 220 ? -13.883 25.453 2.242 1 88.19 220 ASN A CA 1
ATOM 1671 C C . ASN A 1 220 ? -13.672 24.094 2.9 1 88.19 220 ASN A C 1
ATOM 1673 O O . ASN A 1 220 ? -14.164 23.844 4.004 1 88.19 220 ASN A O 1
ATOM 1677 N N . LEU A 1 221 ? -13.008 23.25 2.266 1 89.62 221 LEU A N 1
ATOM 1678 C CA . LEU A 1 221 ? -12.75 21.906 2.77 1 89.62 221 LEU A CA 1
ATOM 1679 C C . LEU A 1 221 ? -11.812 21.953 3.977 1 89.62 221 LEU A C 1
ATOM 1681 O O . LEU A 1 221 ? -12.039 21.25 4.961 1 89.62 221 LEU A O 1
ATOM 1685 N N . VAL A 1 222 ? -10.812 22.797 3.949 1 86.31 222 VAL A N 1
ATOM 1686 C CA . VAL A 1 222 ? -9.789 22.797 4.992 1 86.31 222 VAL A CA 1
ATOM 1687 C C . VAL A 1 222 ? -10.203 23.734 6.125 1 86.31 222 VAL A C 1
ATOM 1689 O O . VAL A 1 222 ? -9.656 23.656 7.23 1 86.31 222 VAL A O 1
ATOM 1692 N N . SER A 1 223 ? -11.086 24.672 5.945 1 82.31 223 SER A N 1
ATOM 1693 C CA . SER A 1 223 ? -11.492 25.641 6.953 1 82.31 223 SER A CA 1
ATOM 1694 C C . SER A 1 223 ? -12.641 25.109 7.805 1 82.31 223 SER A C 1
ATOM 1696 O O . SER A 1 223 ? -13.328 25.875 8.484 1 82.31 223 SER A O 1
ATOM 1698 N N . VAL A 1 224 ? -12.719 23.891 7.719 1 72.94 224 VAL A N 1
ATOM 1699 C CA . VAL A 1 224 ? -13.82 23.344 8.5 1 72.94 224 VAL A CA 1
ATOM 1700 C C . VAL A 1 224 ? -13.609 23.641 9.984 1 72.94 224 VAL A C 1
ATOM 1702 O O . VAL A 1 224 ? -12.508 23.453 10.508 1 72.94 224 VAL A O 1
ATOM 1705 N N . ARG A 1 225 ? -14.57 24.391 10.562 1 63.91 225 ARG A N 1
ATOM 1706 C CA . ARG A 1 225 ? -14.539 24.828 11.953 1 63.91 225 ARG A CA 1
ATOM 1707 C C . ARG A 1 225 ? -14.812 23.656 12.898 1 63.91 225 ARG A C 1
ATOM 1709 O O . ARG A 1 225 ? -15.547 22.734 12.547 1 63.91 225 ARG A O 1
ATOM 1716 N N . GLU A 1 226 ? -14.062 23.656 14 1 68.12 226 GLU A N 1
ATOM 1717 C CA . GLU A 1 226 ? -14.297 22.703 15.078 1 68.12 226 GLU A CA 1
ATOM 1718 C C . GLU A 1 226 ? -15.727 22.812 15.602 1 68.12 226 GLU A C 1
ATOM 1720 O O . GLU A 1 226 ? -16.266 23.906 15.734 1 68.12 226 GLU A O 1
ATOM 1725 N N . GLY A 1 227 ? -16.516 21.75 15.375 1 70.12 227 GLY A N 1
ATOM 1726 C CA . GLY A 1 227 ? -17.891 21.75 15.828 1 70.12 227 GLY A CA 1
ATOM 1727 C C . GLY A 1 227 ? -18.172 20.719 16.906 1 70.12 227 GLY A C 1
ATOM 1728 O O . GLY A 1 227 ? -17.25 20.047 17.375 1 70.12 227 GLY A O 1
ATOM 1729 N N . ALA A 1 228 ? -19.422 20.703 17.297 1 67.62 228 ALA A N 1
ATOM 1730 C CA . ALA A 1 228 ? -19.891 19.875 18.406 1 67.62 228 ALA A CA 1
ATOM 1731 C C . ALA A 1 228 ? -19.766 18.391 18.078 1 67.62 228 ALA A C 1
ATOM 1733 O O . ALA A 1 228 ? -19.641 17.562 18.969 1 67.62 228 ALA A O 1
ATOM 1734 N N . PHE A 1 229 ? -19.625 18.078 16.828 1 87.81 229 PHE A N 1
ATOM 1735 C CA . PHE A 1 229 ? -19.641 16.656 16.5 1 87.81 229 PHE A CA 1
ATOM 1736 C C . PHE A 1 229 ? -18.375 16.266 15.75 1 87.81 229 PHE A C 1
ATOM 1738 O O . PHE A 1 229 ? -18.422 15.461 14.805 1 87.81 229 PHE A O 1
ATOM 1745 N N . ASP A 1 230 ? -17.312 16.75 16.18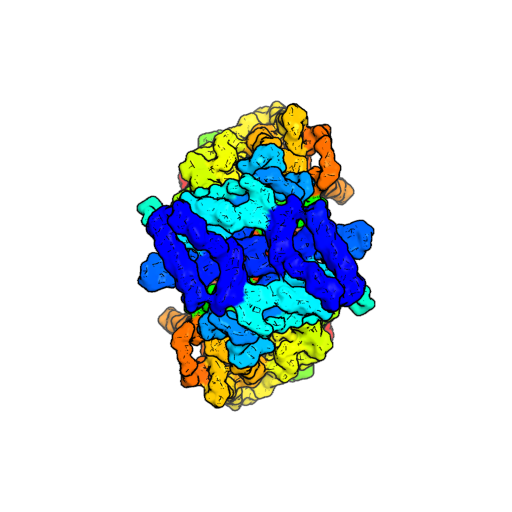8 1 92.25 230 ASP A N 1
ATOM 1746 C CA . ASP A 1 230 ? -16.047 16.453 15.523 1 92.25 230 ASP A CA 1
ATOM 1747 C C . ASP A 1 230 ? -15.672 14.984 15.68 1 92.25 230 ASP A C 1
ATOM 1749 O O . ASP A 1 230 ? -15.055 14.398 14.789 1 92.25 230 ASP A O 1
ATOM 1753 N N . CYS A 1 231 ? -16.094 14.43 16.797 1 95.75 231 CYS A N 1
ATOM 1754 C CA . CYS A 1 231 ? -15.773 13.023 17.031 1 95.75 231 CYS A CA 1
ATOM 1755 C C . CYS A 1 231 ? -16.469 12.141 15.992 1 95.75 231 CYS A C 1
ATOM 1757 O O . CYS A 1 231 ? -15.945 11.086 15.625 1 95.75 231 CYS A O 1
ATOM 1759 N N . VAL A 1 232 ? -17.594 12.57 15.5 1 97.06 232 VAL A N 1
ATOM 1760 C CA . VAL A 1 232 ? -18.359 11.82 14.508 1 97.06 232 VAL A CA 1
ATOM 1761 C C . VAL A 1 232 ? -17.562 11.75 13.195 1 97.06 232 VAL A C 1
ATOM 1763 O O . VAL A 1 232 ? -17.625 10.75 12.484 1 97.06 232 VAL A O 1
ATOM 1766 N N . ASN A 1 233 ? -16.812 12.82 12.922 1 96.44 233 ASN A N 1
ATOM 1767 C CA . ASN A 1 233 ? -15.961 12.812 11.734 1 96.44 233 ASN A CA 1
ATOM 1768 C C . ASN A 1 233 ? -14.914 11.711 11.797 1 96.44 233 ASN A C 1
ATOM 1770 O O . ASN A 1 233 ? -14.672 11.016 10.812 1 96.44 233 ASN A O 1
ATOM 1774 N N . GLY A 1 234 ? -14.352 11.602 12.938 1 97.19 234 GLY A N 1
ATOM 1775 C CA . GLY A 1 234 ? -13.398 10.523 13.125 1 97.19 234 GLY A CA 1
ATOM 1776 C C . GLY A 1 234 ? -14.008 9.141 12.984 1 97.19 234 GLY A C 1
ATOM 1777 O O . GLY A 1 234 ? -13.414 8.25 12.375 1 97.19 234 GLY A O 1
ATOM 1778 N N . MET A 1 235 ? -15.18 8.953 13.492 1 98 235 MET A N 1
ATOM 1779 C CA . MET A 1 235 ? -15.883 7.676 13.406 1 98 235 MET A CA 1
ATOM 1780 C C . MET A 1 235 ? -16.188 7.312 11.953 1 98 235 MET A C 1
ATOM 1782 O O . MET A 1 235 ? -16.031 6.156 11.562 1 98 235 MET A O 1
ATOM 1786 N N . LYS A 1 236 ? -16.562 8.289 11.195 1 97.94 236 LYS A N 1
ATOM 1787 C CA . LYS A 1 236 ? -16.875 8.055 9.789 1 97.94 236 LYS A CA 1
ATOM 1788 C C . LYS A 1 236 ? -15.648 7.594 9.023 1 97.94 236 LYS A C 1
ATOM 1790 O O . LYS A 1 236 ? -15.703 6.605 8.289 1 97.94 236 LYS A O 1
ATOM 1795 N N . VAL A 1 237 ? -14.578 8.32 9.234 1 98 237 VAL A N 1
ATOM 1796 C CA . VAL A 1 237 ? -13.352 8.031 8.492 1 98 237 VAL A CA 1
ATOM 1797 C C . VAL A 1 237 ? -12.836 6.641 8.867 1 98 237 VAL A C 1
ATOM 1799 O O . VAL A 1 237 ? -12.5 5.84 7.992 1 98 237 VAL A O 1
ATOM 1802 N N . LEU A 1 238 ? -12.82 6.336 10.141 1 97.88 238 LEU A N 1
ATOM 1803 C CA . LEU A 1 238 ? -12.297 5.051 10.602 1 97.88 238 LEU A CA 1
ATOM 1804 C C . LEU A 1 238 ? -13.203 3.906 10.148 1 97.88 238 LEU A C 1
ATOM 1806 O O . LEU A 1 238 ? -12.719 2.824 9.812 1 97.88 238 LEU A O 1
ATOM 1810 N N . SER A 1 239 ? -14.469 4.148 10.141 1 98.19 239 SER A N 1
ATOM 1811 C CA . SER A 1 239 ? -15.398 3.137 9.648 1 98.19 239 SER A CA 1
ATOM 1812 C C . SER A 1 239 ? -15.203 2.893 8.156 1 98.19 239 SER A C 1
ATOM 1814 O O . SER A 1 239 ? -15.266 1.751 7.695 1 98.19 239 SER A O 1
ATOM 1816 N N . MET A 1 240 ? -14.977 3.947 7.422 1 98.31 240 MET A N 1
ATOM 1817 C CA . MET A 1 240 ? -14.75 3.803 5.988 1 98.31 240 MET A CA 1
ATOM 1818 C C . MET A 1 240 ? -13.469 3.018 5.719 1 98.31 240 MET A C 1
ATOM 1820 O O . MET A 1 240 ? -13.438 2.162 4.832 1 98.31 240 MET A O 1
ATOM 1824 N N . LEU A 1 241 ? -12.453 3.289 6.465 1 98.19 241 LEU A N 1
ATOM 1825 C CA . LEU A 1 241 ? -11.203 2.543 6.324 1 98.19 241 LEU A CA 1
ATOM 1826 C C . LEU A 1 241 ? -11.422 1.065 6.633 1 98.19 241 LEU A C 1
ATOM 1828 O O . LEU A 1 241 ? -10.859 0.199 5.957 1 98.19 241 LEU A O 1
ATOM 1832 N N . TRP A 1 242 ? -12.211 0.835 7.617 1 98 242 TRP A N 1
ATOM 1833 C CA . TRP A 1 242 ? -12.516 -0.546 7.977 1 98 242 TRP A CA 1
ATOM 1834 C C . TRP A 1 242 ? -13.297 -1.242 6.867 1 98 242 TRP A C 1
ATOM 1836 O O . TRP A 1 242 ? -13.047 -2.412 6.566 1 98 242 TRP A O 1
ATOM 1846 N N . ILE A 1 243 ? -14.211 -0.554 6.242 1 97.75 243 ILE A N 1
ATOM 1847 C CA . ILE A 1 243 ? -14.938 -1.085 5.098 1 97.75 243 ILE A CA 1
ATOM 1848 C C . ILE A 1 243 ? -13.961 -1.442 3.979 1 97.75 243 ILE A C 1
ATOM 1850 O O . ILE A 1 243 ? -14.055 -2.523 3.393 1 97.75 243 ILE A O 1
ATOM 1854 N N . MET A 1 244 ? -13.062 -0.566 3.717 1 98 244 MET A N 1
ATOM 1855 C CA . MET A 1 244 ? -12.078 -0.805 2.67 1 98 244 MET A CA 1
ATOM 1856 C C . MET A 1 244 ? -11.242 -2.041 2.984 1 98 244 MET A C 1
ATOM 1858 O O . MET A 1 244 ? -10.938 -2.832 2.09 1 98 244 MET A O 1
ATOM 1862 N N . MET A 1 245 ? -10.883 -2.227 4.242 1 96.62 245 MET A N 1
ATOM 1863 C CA . MET A 1 245 ? -10.125 -3.4 4.668 1 96.62 245 MET A CA 1
ATOM 1864 C C . MET A 1 245 ? -10.93 -4.68 4.434 1 96.62 245 MET A C 1
ATOM 1866 O O . MET A 1 245 ? -10.391 -5.672 3.939 1 96.62 245 MET A O 1
ATOM 1870 N N . GLY A 1 246 ? -12.164 -4.617 4.828 1 94.5 246 GLY A N 1
ATOM 1871 C CA . GLY A 1 246 ? -13.031 -5.762 4.594 1 94.5 246 GLY A CA 1
ATOM 1872 C C . GLY A 1 246 ? -13.141 -6.133 3.129 1 94.5 246 GLY A C 1
ATOM 1873 O O . GLY A 1 246 ? -13.062 -7.312 2.775 1 94.5 246 GLY A O 1
ATOM 1874 N N . HIS A 1 247 ? -13.289 -5.156 2.299 1 95.81 247 HIS A N 1
ATOM 1875 C CA . HIS A 1 247 ? -13.438 -5.418 0.872 1 95.81 247 HIS A CA 1
ATOM 1876 C C . HIS A 1 247 ? -12.117 -5.887 0.262 1 95.81 247 HIS A C 1
ATOM 1878 O O . HIS A 1 247 ? -12.117 -6.664 -0.696 1 95.81 247 HIS A O 1
ATOM 1884 N N . ARG A 1 248 ? -11.023 -5.434 0.824 1 94.75 248 ARG A N 1
ATOM 1885 C CA . ARG A 1 248 ? -9.727 -5.938 0.377 1 94.75 248 ARG A CA 1
ATOM 1886 C C . ARG A 1 248 ? -9.594 -7.426 0.672 1 94.75 248 ARG A C 1
ATOM 1888 O O . ARG A 1 248 ? -9.07 -8.18 -0.151 1 94.75 248 ARG A O 1
ATOM 1895 N N . TYR A 1 249 ? -10.039 -7.855 1.804 1 90.31 249 TYR A N 1
ATOM 1896 C CA . TYR A 1 249 ? -10.016 -9.281 2.131 1 90.31 249 TYR A CA 1
ATOM 1897 C C . TYR A 1 249 ? -10.953 -10.062 1.222 1 90.31 249 TYR A C 1
ATOM 1899 O O . TYR A 1 249 ? -10.602 -11.141 0.734 1 90.31 249 TYR A O 1
ATOM 1907 N N . GLU A 1 250 ? -12.078 -9.5 0.989 1 88 250 GLU A N 1
ATOM 1908 C CA . GLU A 1 250 ? -13.086 -10.18 0.18 1 88 250 GLU A CA 1
ATOM 1909 C C . GLU A 1 250 ? -12.617 -10.352 -1.262 1 88 250 GLU A C 1
ATOM 1911 O O . GLU A 1 250 ? -12.602 -11.461 -1.791 1 88 250 GLU A O 1
ATOM 1916 N N . LEU A 1 251 ? -12.18 -9.25 -1.832 1 89.88 251 LEU A N 1
ATOM 1917 C CA . LEU A 1 251 ? -11.82 -9.273 -3.246 1 89.88 251 LEU A CA 1
ATOM 1918 C C . LEU A 1 251 ? -10.406 -9.805 -3.436 1 89.88 251 LEU A C 1
ATOM 1920 O O . LEU A 1 251 ? -10.125 -10.492 -4.422 1 89.88 251 LEU A O 1
ATOM 1924 N N . GLY A 1 252 ? -9.57 -9.523 -2.518 1 87.88 252 GLY A N 1
ATOM 1925 C CA . GLY A 1 252 ? -8.156 -9.812 -2.701 1 87.88 252 GLY A CA 1
ATOM 1926 C C . GLY A 1 252 ? -7.77 -11.211 -2.248 1 87.88 252 GLY A C 1
ATOM 1927 O O . GLY A 1 252 ? -6.699 -11.711 -2.605 1 87.88 252 GLY A O 1
ATOM 1928 N N . VAL A 1 253 ? -8.602 -11.852 -1.495 1 85 253 VAL A N 1
ATOM 1929 C CA . VAL A 1 253 ? -8.234 -13.164 -0.984 1 85 253 VAL A CA 1
ATOM 1930 C C . VAL A 1 253 ? -9.312 -14.188 -1.368 1 85 253 VAL A C 1
ATOM 1932 O O . VAL A 1 253 ? -9 -15.242 -1.914 1 85 253 VAL A O 1
ATOM 1935 N N . LEU A 1 254 ? -10.516 -13.789 -1.268 1 75.44 254 LEU A N 1
ATOM 1936 C CA . LEU A 1 254 ? -11.594 -14.766 -1.384 1 75.44 254 LEU A CA 1
ATOM 1937 C C . LEU A 1 254 ? -12.086 -14.859 -2.824 1 75.44 254 LEU A C 1
ATOM 1939 O O . LEU A 1 254 ? -12.5 -15.938 -3.273 1 75.44 254 LEU A O 1
ATOM 1943 N N . SER A 1 255 ? -12.008 -13.797 -3.582 1 77 255 SER A N 1
ATOM 1944 C CA . SER A 1 255 ? -12.625 -13.773 -4.906 1 77 255 SER A CA 1
ATOM 1945 C C . SER A 1 255 ? -11.562 -13.766 -6.004 1 77 255 SER A C 1
ATOM 1947 O O . SER A 1 255 ? -11.883 -13.555 -7.176 1 77 255 SER A O 1
ATOM 1949 N N . THR A 1 256 ? -10.32 -13.914 -5.645 1 81.94 256 THR A N 1
ATOM 1950 C CA . THR A 1 256 ? -9.234 -13.852 -6.617 1 81.94 256 THR A CA 1
ATOM 1951 C C . THR A 1 256 ? -8.398 -15.125 -6.57 1 81.94 256 THR A C 1
ATOM 1953 O O . THR A 1 256 ? -8.477 -15.898 -5.609 1 81.94 256 THR A O 1
ATOM 1956 N N . PRO A 1 257 ? -7.809 -15.422 -7.715 1 87.88 257 PRO A N 1
ATOM 1957 C CA . PRO A 1 257 ? -6.895 -16.562 -7.68 1 87.88 257 PRO A CA 1
ATOM 1958 C C . PRO A 1 257 ? -5.84 -16.438 -6.582 1 87.88 257 PRO A C 1
ATOM 1960 O O . PRO A 1 257 ? -5.145 -15.422 -6.5 1 87.88 257 PRO A O 1
ATOM 1963 N N . THR A 1 258 ? -5.879 -17.406 -5.711 1 89.94 258 THR A N 1
ATOM 1964 C CA . THR A 1 258 ? -4.957 -17.453 -4.586 1 89.94 258 THR A CA 1
ATOM 1965 C C . THR A 1 258 ? -4.262 -18.812 -4.523 1 89.94 258 THR A C 1
ATOM 1967 O O . THR A 1 258 ? -4.918 -19.859 -4.559 1 89.94 258 THR A O 1
ATOM 1970 N N . SER A 1 259 ? -2.971 -18.812 -4.414 1 92.06 259 SER A N 1
ATOM 1971 C CA . SER A 1 259 ? -2.18 -20.031 -4.531 1 92.06 259 SER A CA 1
ATOM 1972 C C . SER A 1 259 ? -2.223 -20.844 -3.242 1 92.06 259 SER A C 1
ATOM 1974 O O . SER A 1 259 ? -1.833 -22.016 -3.225 1 92.06 259 SER A O 1
ATOM 1976 N N . ASN A 1 260 ? -2.645 -20.266 -2.148 1 91.12 260 ASN A N 1
ATOM 1977 C CA . ASN A 1 260 ? -2.76 -20.953 -0.863 1 91.12 260 ASN A CA 1
ATOM 1978 C C . ASN A 1 260 ? -4.156 -20.812 -0.273 1 91.12 260 ASN A C 1
ATOM 1980 O O . ASN A 1 260 ? -4.309 -20.453 0.9 1 91.12 260 ASN A O 1
ATOM 1984 N N . ARG A 1 261 ? -5.062 -21.062 -1.023 1 85.56 261 ARG A N 1
ATOM 1985 C CA . ARG A 1 261 ? -6.457 -20.812 -0.667 1 85.56 261 ARG A CA 1
ATOM 1986 C C . ARG A 1 261 ? -6.828 -21.531 0.629 1 85.56 261 ARG A C 1
ATOM 1988 O O . ARG A 1 261 ? -7.5 -20.953 1.487 1 85.56 261 ARG A O 1
ATOM 1995 N N . VAL A 1 262 ? -6.402 -22.75 0.796 1 82 262 VAL A N 1
ATOM 1996 C CA . VAL A 1 262 ? -6.734 -23.531 1.987 1 82 262 VAL A CA 1
ATOM 1997 C C . VAL A 1 262 ? -6.066 -22.906 3.211 1 82 262 VAL A C 1
ATOM 1999 O O . VAL A 1 262 ? -6.688 -22.766 4.266 1 82 262 VAL A O 1
ATOM 2002 N N . LEU A 1 263 ? -4.852 -22.516 3.023 1 82.56 263 LEU A N 1
ATOM 2003 C CA . LEU A 1 263 ? -4.121 -21.891 4.121 1 82.56 263 LEU A CA 1
ATOM 2004 C C . LEU A 1 263 ? -4.711 -20.531 4.465 1 82.56 263 LEU A C 1
ATOM 2006 O O . LEU A 1 263 ? -4.637 -20.094 5.617 1 82.56 263 LEU A O 1
ATOM 2010 N N . ALA A 1 264 ? -5.281 -19.891 3.479 1 83.69 264 ALA A N 1
ATOM 2011 C CA . ALA A 1 264 ? -5.941 -18.609 3.711 1 83.69 264 ALA A CA 1
ATOM 2012 C C . ALA A 1 264 ? -7.137 -18.766 4.641 1 83.69 264 ALA A C 1
ATOM 2014 O O . ALA A 1 264 ? -7.453 -17.859 5.418 1 83.69 264 ALA A O 1
ATOM 2015 N N . PHE A 1 265 ? -7.719 -19.844 4.66 1 79 265 PHE A N 1
ATOM 2016 C CA . PHE A 1 265 ? -8.812 -20.125 5.574 1 79 265 PHE A CA 1
ATOM 2017 C C . PHE A 1 265 ? -8.305 -20.25 7.004 1 79 265 PHE A C 1
ATOM 2019 O O . PHE A 1 265 ? -8.992 -19.859 7.949 1 79 265 PHE A O 1
ATOM 2026 N N . ASP A 1 266 ? -7.148 -20.812 7.113 1 82.19 266 ASP A N 1
ATOM 2027 C CA . ASP A 1 266 ? -6.547 -20.922 8.438 1 82.19 266 ASP A CA 1
ATOM 2028 C C . ASP A 1 266 ? -6.352 -19.531 9.062 1 82.19 266 ASP A C 1
ATOM 2030 O O . ASP A 1 266 ? -6.465 -19.375 10.281 1 82.19 266 ASP A O 1
ATOM 2034 N N . LEU A 1 267 ? -6.152 -18.625 8.18 1 84.19 267 LEU A N 1
ATOM 2035 C CA . LEU A 1 267 ? -5.945 -17.25 8.648 1 84.19 267 LEU A CA 1
ATOM 2036 C C . LEU A 1 267 ? -7.211 -16.703 9.297 1 84.19 267 LEU A C 1
ATOM 2038 O O . LEU A 1 267 ? -7.141 -15.867 10.203 1 84.19 267 LEU A O 1
ATOM 2042 N N . THR A 1 268 ? -8.328 -17.188 8.898 1 85.25 268 THR A N 1
ATOM 2043 C CA . THR A 1 268 ? -9.602 -16.672 9.398 1 85.25 268 THR A CA 1
ATOM 2044 C C . THR A 1 268 ? -9.922 -17.266 10.766 1 85.25 268 THR A C 1
ATOM 2046 O O . THR A 1 268 ? -10.805 -16.766 11.469 1 85.25 268 THR A O 1
ATOM 2049 N N . GLN A 1 269 ? -9.172 -18.281 11.172 1 87 269 GLN A N 1
ATOM 2050 C CA . GLN A 1 269 ? -9.43 -18.922 12.453 1 87 269 GLN A CA 1
ATOM 2051 C C . GLN A 1 269 ? -8.844 -18.125 13.609 1 87 269 GLN A C 1
ATOM 2053 O O . GLN A 1 269 ? -9.242 -18.281 14.758 1 87 269 GLN A O 1
ATOM 2058 N N . GLU A 1 270 ? -7.961 -17.281 13.195 1 88.25 270 GLU A N 1
ATOM 2059 C CA . GLU A 1 270 ? -7.355 -16.453 14.234 1 88.25 270 GLU A CA 1
ATOM 2060 C C . GLU A 1 270 ? -8.336 -15.391 14.727 1 88.25 270 GLU A C 1
ATOM 2062 O O . GLU A 1 270 ? -9 -14.727 13.93 1 88.25 270 GLU A O 1
ATOM 2067 N N . PRO A 1 271 ? -8.422 -15.258 15.969 1 88.31 271 PRO A N 1
ATOM 2068 C CA . PRO A 1 271 ? -9.383 -14.289 16.516 1 88.31 271 PRO A CA 1
ATOM 2069 C C . PRO A 1 271 ? -9.117 -12.867 16.031 1 88.31 271 PRO A C 1
ATOM 2071 O O . PRO A 1 271 ? -10.055 -12.094 15.828 1 88.31 271 PRO A O 1
ATOM 2074 N N . LEU A 1 272 ? -7.906 -12.578 15.852 1 88.12 272 LEU A N 1
ATOM 2075 C CA . LEU A 1 272 ? -7.547 -11.219 15.438 1 88.12 272 LEU A CA 1
ATOM 2076 C C . LEU A 1 272 ? -8.062 -10.93 14.031 1 88.12 272 LEU A C 1
ATOM 2078 O O . LEU A 1 272 ? -8.156 -9.766 13.625 1 88.12 272 LEU A O 1
ATOM 2082 N N . TYR A 1 273 ? -8.43 -11.984 13.305 1 90.69 273 TYR A N 1
ATOM 2083 C CA . TYR A 1 273 ? -9.008 -11.805 11.984 1 90.69 273 TYR A CA 1
ATOM 2084 C C . TYR A 1 273 ? -10.305 -11.016 12.055 1 90.69 273 TYR A C 1
ATOM 2086 O O . TYR A 1 273 ? -10.672 -10.312 11.109 1 90.69 273 TYR A O 1
ATOM 2094 N N . MET A 1 274 ? -10.977 -11.062 13.219 1 92.44 274 MET A N 1
ATOM 2095 C CA . MET A 1 274 ? -12.242 -10.359 13.391 1 92.44 274 MET A CA 1
ATOM 2096 C C . MET A 1 274 ? -12.062 -8.852 13.266 1 92.44 274 MET A C 1
ATOM 2098 O O . MET A 1 274 ? -12.961 -8.148 12.797 1 92.44 274 MET A O 1
ATOM 2102 N N . MET A 1 275 ? -10.914 -8.383 13.578 1 91.38 275 MET A N 1
ATOM 2103 C CA . MET A 1 275 ? -10.625 -6.953 13.477 1 91.38 275 MET A CA 1
ATOM 2104 C C . MET A 1 275 ? -10.414 -6.543 12.023 1 91.38 275 MET A C 1
ATOM 2106 O O . MET A 1 275 ? -10.531 -5.367 11.68 1 91.38 275 MET A O 1
ATOM 2110 N N . LEU A 1 276 ? -10.188 -7.535 11.281 1 87.69 276 LEU A N 1
ATOM 2111 C CA . LEU A 1 276 ? -9.891 -7.254 9.883 1 87.69 276 LEU A CA 1
ATOM 2112 C C . LEU A 1 276 ? -11.086 -7.586 8.992 1 87.69 276 LEU A C 1
ATOM 2114 O O . LEU A 1 276 ? -11.562 -6.738 8.234 1 87.69 276 LEU A O 1
ATOM 2118 N N . GLY A 1 277 ? -11.672 -8.734 9.25 1 86.62 277 GLY A N 1
ATOM 2119 C CA . GLY A 1 277 ? -12.648 -9.273 8.32 1 86.62 277 GLY A CA 1
ATOM 2120 C C . GLY A 1 277 ? -14.086 -9.023 8.742 1 86.62 277 GLY A C 1
ATOM 2121 O O . GLY A 1 277 ? -15.008 -9.125 7.93 1 86.62 277 GLY A O 1
ATOM 2122 N N . ASN A 1 278 ? -14.305 -8.758 10.039 1 91.56 278 ASN A N 1
ATOM 2123 C CA . ASN A 1 278 ? -15.656 -8.461 10.5 1 91.56 278 ASN A CA 1
ATOM 2124 C C . ASN A 1 278 ? -16 -6.984 10.289 1 91.56 278 ASN A C 1
ATOM 2126 O O . ASN A 1 278 ? -16.469 -6.316 11.219 1 91.56 278 ASN A O 1
ATOM 2130 N N . ALA A 1 279 ? -15.75 -6.508 9.156 1 93 279 ALA A N 1
ATOM 2131 C CA . ALA A 1 279 ? -15.945 -5.102 8.805 1 93 279 ALA A CA 1
ATOM 2132 C C . ALA A 1 279 ? -17.422 -4.805 8.531 1 93 279 ALA A C 1
ATOM 2134 O O . ALA A 1 279 ? -17.797 -3.652 8.312 1 93 279 ALA A O 1
ATOM 2135 N N . PHE A 1 280 ? -18.281 -5.75 8.625 1 92.94 280 PHE A N 1
ATOM 2136 C CA . PHE A 1 280 ? -19.719 -5.57 8.43 1 92.94 280 PHE A CA 1
ATOM 2137 C C . PHE A 1 280 ? -20.297 -4.613 9.469 1 92.94 280 PHE A C 1
ATOM 2139 O O . PHE A 1 280 ? -21.25 -3.896 9.195 1 92.94 280 PHE A O 1
ATOM 2146 N N . LEU A 1 281 ? -19.656 -4.594 10.57 1 95.88 281 LEU A N 1
ATOM 2147 C CA . LEU A 1 281 ? -20.109 -3.754 11.672 1 95.88 281 LEU A CA 1
ATOM 2148 C C . LEU A 1 281 ? -19.938 -2.275 11.344 1 95.88 281 LEU A C 1
ATOM 2150 O O . LEU A 1 281 ? -20.625 -1.421 11.906 1 95.88 281 LEU A O 1
ATOM 2154 N N . SER A 1 282 ? -19 -1.989 10.477 1 96.69 282 SER A N 1
ATOM 2155 C CA . SER A 1 282 ? -18.734 -0.602 10.109 1 96.69 282 SER A CA 1
ATOM 2156 C C . SER A 1 282 ? -19.938 0.024 9.414 1 96.69 282 SER A C 1
ATOM 2158 O O . SER A 1 282 ? -20.188 1.224 9.555 1 96.69 282 SER A O 1
ATOM 2160 N N . VAL A 1 283 ? -20.703 -0.734 8.727 1 96.75 283 VAL A N 1
ATOM 2161 C CA . VAL A 1 283 ? -21.906 -0.25 8.055 1 96.75 283 VAL A CA 1
ATOM 2162 C C . VAL A 1 283 ? -22.938 0.193 9.086 1 96.75 283 VAL A C 1
ATOM 2164 O O . VAL A 1 283 ? -23.609 1.214 8.906 1 96.75 283 VAL A O 1
ATOM 2167 N N . ASP A 1 284 ? -23.047 -0.542 10.133 1 97.94 284 ASP A N 1
ATOM 2168 C CA . ASP A 1 284 ? -23.984 -0.202 11.211 1 97.94 284 ASP A CA 1
ATOM 2169 C C . ASP A 1 284 ? -23.562 1.097 11.898 1 97.94 284 ASP A C 1
ATOM 2171 O O . ASP A 1 284 ? -24.422 1.852 12.367 1 97.94 284 ASP A O 1
ATOM 2175 N N . SER A 1 285 ? -22.266 1.34 11.938 1 98.44 285 SER A N 1
ATOM 2176 C CA . SER A 1 285 ? -21.797 2.629 12.438 1 98.44 285 SER A CA 1
ATOM 2177 C C . SER A 1 285 ? -22.344 3.777 11.594 1 98.44 285 SER A C 1
ATOM 2179 O O . SER A 1 285 ? -22.781 4.797 12.141 1 98.44 285 SER A O 1
ATOM 2181 N N . PHE A 1 286 ? -22.375 3.574 10.344 1 98.44 286 PHE A N 1
ATOM 2182 C CA . PHE A 1 286 ? -22.859 4.617 9.445 1 98.44 286 PHE A CA 1
ATOM 2183 C C . PHE A 1 286 ? -24.359 4.805 9.578 1 98.44 286 PHE A C 1
ATOM 2185 O O . PHE A 1 286 ? -24.859 5.93 9.516 1 98.44 286 PHE A O 1
ATOM 2192 N N . PHE A 1 287 ? -25.094 3.713 9.758 1 98.69 287 PHE A N 1
ATOM 2193 C CA . PHE A 1 287 ? -26.531 3.832 9.977 1 98.69 287 PHE A CA 1
ATOM 2194 C C . PHE A 1 287 ? -26.828 4.613 11.25 1 98.69 287 PHE A C 1
ATOM 2196 O O . PHE A 1 287 ? -27.688 5.504 11.258 1 98.69 287 PHE A O 1
ATOM 2203 N N . LEU A 1 288 ? -26.094 4.273 12.281 1 98.75 288 LEU A N 1
ATOM 2204 C CA . LEU A 1 288 ? -26.25 4.98 13.547 1 98.75 288 LEU A CA 1
ATOM 2205 C C . LEU A 1 288 ? -25.984 6.473 13.375 1 98.75 288 LEU A C 1
ATOM 2207 O O . LEU A 1 288 ? -26.797 7.305 13.805 1 98.75 288 LEU A O 1
ATOM 2211 N N . ILE A 1 289 ? -24.891 6.82 12.711 1 98.25 289 ILE A N 1
ATOM 2212 C CA . ILE A 1 289 ? -24.469 8.211 12.523 1 98.25 289 ILE A CA 1
ATOM 2213 C C . ILE A 1 289 ? -25.484 8.938 11.648 1 98.25 289 ILE A C 1
ATOM 2215 O O . ILE A 1 289 ? -25.844 10.086 11.922 1 98.25 289 ILE A O 1
ATOM 2219 N N . GLY A 1 290 ? -25.938 8.25 10.625 1 97.94 290 GLY A N 1
ATOM 2220 C CA . GLY A 1 290 ? -26.938 8.836 9.734 1 97.94 290 GLY A CA 1
ATOM 2221 C C . GLY A 1 290 ? -28.234 9.195 10.445 1 97.94 290 GLY A C 1
ATOM 2222 O O . GLY A 1 290 ? -28.719 10.32 10.32 1 97.94 290 GLY A O 1
ATOM 2223 N N . GLY A 1 291 ? -28.766 8.258 11.242 1 98.44 291 GLY A N 1
ATOM 2224 C CA . GLY A 1 291 ? -29.969 8.531 12.016 1 98.44 291 GLY A CA 1
ATOM 2225 C C . GLY A 1 291 ? -29.766 9.633 13.039 1 98.44 291 GLY A C 1
ATOM 2226 O O . GLY A 1 291 ? -30.641 10.492 13.211 1 98.44 291 GLY A O 1
ATOM 2227 N N . PHE A 1 292 ? -28.656 9.633 13.695 1 97.94 292 PHE A N 1
ATOM 2228 C CA . PHE A 1 292 ? -28.328 10.602 14.734 1 97.94 292 PHE A CA 1
ATOM 2229 C C . PHE A 1 292 ? -28.297 12.016 14.164 1 97.94 292 PHE A C 1
ATOM 2231 O O . PHE A 1 292 ? -28.953 12.914 14.688 1 97.94 292 PHE A O 1
ATOM 2238 N N . LEU A 1 293 ? -27.531 12.18 13.062 1 96.69 293 LEU A N 1
ATOM 2239 C CA . LEU A 1 293 ? -27.344 13.508 12.484 1 96.69 293 LEU A CA 1
ATOM 2240 C C . LEU A 1 293 ? -28.656 14.031 11.891 1 96.69 293 LEU A C 1
ATOM 2242 O O . LEU A 1 293 ? -28.969 15.219 12.008 1 96.69 293 LEU A O 1
ATOM 2246 N N . LEU A 1 294 ? -29.359 13.133 11.266 1 97.25 294 LEU A N 1
ATOM 2247 C CA . LEU A 1 294 ? -30.641 13.508 10.695 1 97.25 294 LEU A CA 1
ATOM 2248 C C . LEU A 1 294 ? -31.594 14 11.781 1 97.25 294 LEU A C 1
ATOM 2250 O O . LEU A 1 294 ? -32.188 15.07 11.648 1 97.25 294 LEU A O 1
ATOM 2254 N N . ALA A 1 295 ? -31.719 13.234 12.828 1 97.81 295 ALA A N 1
ATOM 2255 C CA . ALA A 1 295 ? -32.625 13.57 13.914 1 97.81 295 ALA A CA 1
ATOM 2256 C C . ALA A 1 295 ? -32.188 14.828 14.648 1 97.81 295 ALA A C 1
ATOM 2258 O O . ALA A 1 295 ? -33 15.711 14.945 1 97.81 295 ALA A O 1
ATOM 2259 N N . TYR A 1 296 ? -30.953 14.875 14.945 1 96.12 296 TYR A N 1
ATOM 2260 C CA . TYR A 1 296 ? -30.438 16.047 15.633 1 96.12 296 TYR A CA 1
ATOM 2261 C C . TYR A 1 296 ? -30.703 17.312 14.836 1 96.12 296 TYR A C 1
ATOM 2263 O O . TYR A 1 296 ? -31.203 18.312 15.383 1 96.12 296 TYR A O 1
ATOM 2271 N N . GLY A 1 297 ? -30.406 17.312 13.539 1 94.38 297 GLY A N 1
ATOM 2272 C CA . GLY A 1 297 ? -30.656 18.453 12.68 1 94.38 297 GLY A CA 1
ATOM 2273 C C . GLY A 1 297 ? -32.125 18.812 12.594 1 94.38 297 GLY A C 1
ATOM 2274 O O . GLY A 1 297 ? -32.5 20 12.656 1 94.38 297 GLY A O 1
ATOM 2275 N N . PHE A 1 298 ? -32.969 17.875 12.508 1 96.31 298 PHE A N 1
ATOM 2276 C CA . PHE A 1 298 ? -34.406 18.062 12.406 1 96.31 298 PHE A CA 1
ATOM 2277 C C . PHE A 1 298 ? -34.969 18.734 13.664 1 96.31 298 PHE A C 1
ATOM 2279 O O . PHE A 1 298 ? -35.656 19.734 13.586 1 96.31 298 PHE A O 1
ATOM 2286 N N . PHE A 1 299 ? -34.688 18.203 14.797 1 96.62 299 PHE A N 1
ATOM 2287 C CA . PHE A 1 299 ? -35.25 18.688 16.047 1 96.62 299 PHE A CA 1
ATOM 2288 C C . PHE A 1 299 ? -34.719 20.062 16.406 1 96.62 299 PHE A C 1
ATOM 2290 O O . PHE A 1 299 ? -35.406 20.906 16.969 1 96.62 299 PHE A O 1
ATOM 2297 N N . ARG A 1 300 ? -33.469 20.219 16.078 1 93.12 300 ARG A N 1
ATOM 2298 C CA . ARG A 1 300 ? -32.906 21.547 16.297 1 93.12 300 ARG A CA 1
ATOM 2299 C C . ARG A 1 300 ? -33.594 22.594 15.406 1 93.12 300 ARG A C 1
ATOM 2301 O O . ARG A 1 300 ? -33.875 23.703 15.852 1 93.12 300 ARG A O 1
ATOM 2308 N N . ASP A 1 301 ? -33.844 22.219 14.242 1 93.31 301 ASP A N 1
ATOM 2309 C CA . ASP A 1 301 ? -34.531 23.109 13.305 1 93.31 301 ASP A CA 1
ATOM 2310 C C . ASP A 1 301 ? -35.969 23.391 13.758 1 93.31 301 ASP A C 1
ATOM 2312 O O . ASP A 1 301 ? -36.438 24.516 13.664 1 93.31 301 ASP A O 1
ATOM 2316 N N . MET A 1 302 ? -36.625 22.422 14.188 1 94 302 MET A N 1
ATOM 2317 C CA . MET A 1 302 ? -38 22.562 14.672 1 94 302 MET A CA 1
ATOM 2318 C C . MET A 1 302 ? -38.031 23.453 15.906 1 94 302 MET A C 1
ATOM 2320 O O . MET A 1 302 ? -38.969 24.25 16.062 1 94 302 MET A O 1
ATOM 2324 N N . LYS A 1 303 ? -37.094 23.328 16.703 1 92 303 LYS A N 1
ATOM 2325 C CA . LYS A 1 303 ? -37.031 24.141 17.922 1 92 303 LYS A CA 1
ATOM 2326 C C . LYS A 1 303 ? -36.812 25.609 17.578 1 92 303 LYS A C 1
ATOM 2328 O O . LYS A 1 303 ? -37.219 26.5 18.328 1 92 303 LYS A O 1
ATOM 2333 N N . ARG A 1 304 ? -36.188 25.812 16.516 1 92 304 ARG A N 1
ATOM 2334 C CA . ARG A 1 304 ? -35.938 27.172 16.062 1 92 304 ARG A CA 1
ATOM 2335 C C . ARG A 1 304 ? -37.188 27.766 15.422 1 92 304 ARG A C 1
ATOM 2337 O O . ARG A 1 304 ? -37.219 28.938 15.039 1 92 304 ARG A O 1
ATOM 2344 N N . GLY A 1 305 ? -38.219 27.047 15.188 1 90.12 305 GLY A N 1
ATOM 2345 C CA . GLY A 1 305 ? -39.5 27.547 14.68 1 90.12 305 GLY A CA 1
ATOM 2346 C C . GLY A 1 305 ? -39.688 27.312 13.195 1 90.12 305 GLY A C 1
ATOM 2347 O O . GLY A 1 305 ? -40.656 27.781 12.602 1 90.12 305 GLY A O 1
ATOM 2348 N N . ASN A 1 306 ? -38.781 26.578 12.633 1 89.81 306 ASN A N 1
ATOM 2349 C CA . ASN A 1 306 ? -38.906 26.297 11.203 1 89.81 306 ASN A CA 1
ATOM 2350 C C . ASN A 1 306 ? -39.938 25.203 10.922 1 89.81 306 ASN A C 1
ATOM 2352 O O . ASN A 1 306 ? -40.156 24.344 11.773 1 89.81 306 ASN A O 1
ATOM 2356 N N . LYS A 1 307 ? -40.531 25.375 9.758 1 91.31 307 LYS A N 1
ATOM 2357 C CA . LYS A 1 307 ? -41.469 24.359 9.344 1 91.31 307 LYS A CA 1
ATOM 2358 C C . LYS A 1 307 ? -40.781 23.266 8.516 1 91.31 307 LYS A C 1
ATOM 2360 O O . LYS A 1 307 ? -39.906 23.562 7.715 1 91.31 307 LYS A O 1
ATOM 2365 N N . PHE A 1 308 ? -41.25 22.062 8.773 1 92.88 308 PHE A N 1
ATOM 2366 C CA . PHE A 1 308 ? -40.688 20.938 8.047 1 92.88 308 PHE A CA 1
ATOM 2367 C C . PHE A 1 308 ? -41.25 20.859 6.637 1 92.88 308 PHE A C 1
ATOM 2369 O O . PHE A 1 308 ? -42.469 20.766 6.461 1 92.88 308 PHE A O 1
ATOM 2376 N N . ASP A 1 309 ? -40.406 20.969 5.59 1 92.94 309 ASP A N 1
ATOM 2377 C CA . ASP A 1 309 ? -40.75 20.828 4.18 1 92.94 309 ASP A CA 1
ATOM 2378 C C . ASP A 1 309 ? -40.344 19.469 3.645 1 92.94 309 ASP A C 1
ATOM 2380 O O . ASP A 1 309 ? -39.188 19.266 3.26 1 92.94 309 ASP A O 1
ATOM 2384 N N . ALA A 1 310 ? -41.312 18.594 3.521 1 92 310 ALA A N 1
ATOM 2385 C CA . ALA A 1 310 ? -41.062 17.203 3.123 1 92 310 ALA A CA 1
ATOM 2386 C C . ALA A 1 310 ? -40.5 17.141 1.7 1 92 310 ALA A C 1
ATOM 2388 O O . ALA A 1 310 ? -39.594 16.359 1.411 1 92 310 ALA A O 1
ATOM 2389 N N . PHE A 1 311 ? -41.031 17.875 0.825 1 92.56 311 PHE A N 1
ATOM 2390 C CA . PHE A 1 311 ? -40.625 17.859 -0.568 1 92.56 311 PHE A CA 1
ATOM 2391 C C . PHE A 1 311 ? -39.156 18.266 -0.685 1 92.56 311 PHE A C 1
ATOM 2393 O O . PHE A 1 311 ? -38.375 17.594 -1.355 1 92.56 311 PHE A O 1
ATOM 2400 N N . LYS A 1 312 ? -38.781 19.328 -0.042 1 92.06 312 LYS A N 1
ATOM 2401 C CA . LYS A 1 312 ? -37.375 19.766 -0.044 1 92.06 312 LYS A CA 1
ATOM 2402 C C . LYS A 1 312 ? -36.469 18.719 0.579 1 92.06 312 LYS A C 1
ATOM 2404 O O . LYS A 1 312 ? -35.375 18.484 0.082 1 92.06 312 LYS A O 1
ATOM 2409 N N . PHE A 1 313 ? -37.031 18.172 1.623 1 93.12 313 PHE A N 1
ATOM 2410 C CA . PHE A 1 313 ? -36.25 17.172 2.336 1 93.12 313 PHE A CA 1
ATOM 2411 C C . PHE A 1 313 ? -35.969 15.977 1.428 1 93.12 313 PHE A C 1
ATOM 2413 O O . PHE A 1 313 ? -34.812 15.547 1.328 1 93.12 313 PHE A O 1
ATOM 2420 N N . TYR A 1 314 ? -36.906 15.461 0.684 1 95.75 314 TYR A N 1
ATOM 2421 C CA . TYR A 1 314 ? -36.75 14.273 -0.154 1 95.75 314 TYR A CA 1
ATOM 2422 C C . TYR A 1 314 ? -35.938 14.578 -1.4 1 95.75 314 TYR A C 1
ATOM 2424 O O . TYR A 1 314 ? -35.031 13.828 -1.746 1 95.75 314 TYR A O 1
ATOM 2432 N N . ILE A 1 315 ? -36.156 15.656 -2.018 1 95 315 ILE A N 1
ATOM 2433 C CA . ILE A 1 315 ? -35.531 15.969 -3.301 1 95 315 ILE A CA 1
ATOM 2434 C C . ILE A 1 315 ? -34.062 16.375 -3.086 1 95 315 ILE A C 1
ATOM 2436 O O . ILE A 1 315 ? -33.188 16.031 -3.887 1 95 315 ILE A O 1
ATOM 2440 N N . TYR A 1 316 ? -33.844 17.141 -2.076 1 94.25 316 TYR A N 1
ATOM 2441 C CA . TYR A 1 316 ? -32.469 17.562 -1.777 1 94.25 316 TYR A CA 1
ATOM 2442 C C . TYR A 1 316 ? -31.562 16.375 -1.554 1 94.25 316 TYR A C 1
ATOM 2444 O O . TYR A 1 316 ? -30.5 16.266 -2.176 1 94.25 316 TYR A O 1
ATOM 2452 N N . ARG A 1 317 ? -31.953 15.516 -0.725 1 94.75 317 ARG A N 1
ATOM 2453 C CA . ARG A 1 317 ? -31.141 14.344 -0.416 1 94.75 317 ARG A CA 1
ATOM 2454 C C . ARG A 1 317 ? -30.969 13.453 -1.643 1 94.75 317 ARG A C 1
ATOM 2456 O O . ARG A 1 317 ? -29.875 12.938 -1.898 1 94.75 317 ARG A O 1
ATOM 2463 N N . TYR A 1 318 ? -32.062 13.25 -2.379 1 97 318 TYR A N 1
ATOM 2464 C CA . TYR A 1 318 ? -32.031 12.422 -3.574 1 97 318 TYR A CA 1
ATOM 2465 C C . TYR A 1 318 ? -30.984 12.945 -4.562 1 97 318 TYR A C 1
ATOM 2467 O O . TYR A 1 318 ? -30.141 12.195 -5.047 1 97 318 TYR A O 1
ATOM 2475 N N . ILE A 1 319 ? -31.016 14.219 -4.812 1 97 319 ILE A N 1
ATOM 2476 C CA . ILE A 1 319 ? -30.109 14.805 -5.797 1 97 319 ILE A CA 1
ATOM 2477 C C . ILE A 1 319 ? -28.688 14.766 -5.262 1 97 319 ILE A C 1
ATOM 2479 O O . ILE A 1 319 ? -27.75 14.438 -5.996 1 97 319 ILE A O 1
ATOM 2483 N N . ARG A 1 320 ? -28.516 15.055 -4.016 1 95.12 320 ARG A N 1
ATOM 2484 C CA . ARG A 1 320 ? -27.188 15.125 -3.393 1 95.12 320 ARG A CA 1
ATOM 2485 C C . ARG A 1 320 ? -26.469 13.789 -3.492 1 95.12 320 ARG A C 1
ATOM 2487 O O . ARG A 1 320 ? -25.266 13.75 -3.76 1 95.12 320 ARG A O 1
ATOM 2494 N N . LEU A 1 321 ? -27.172 12.711 -3.369 1 96.81 321 LEU A N 1
ATOM 2495 C CA . LEU A 1 321 ? -26.547 11.391 -3.35 1 96.81 321 LEU A CA 1
ATOM 2496 C C . LEU A 1 321 ? -26.531 10.773 -4.746 1 96.81 321 LEU A C 1
ATOM 2498 O O . LEU A 1 321 ? -25.609 10.023 -5.086 1 96.81 321 LEU A O 1
ATOM 2502 N N . THR A 1 322 ? -27.516 11.102 -5.59 1 97.81 322 THR A N 1
ATOM 2503 C CA . THR A 1 322 ? -27.703 10.414 -6.859 1 97.81 322 THR A CA 1
ATOM 2504 C C . THR A 1 322 ? -26.734 10.922 -7.91 1 97.81 322 THR A C 1
ATOM 2506 O O . THR A 1 322 ? -26.234 10.148 -8.734 1 97.81 322 THR A O 1
ATOM 2509 N N . VAL A 1 323 ? -26.469 12.172 -7.918 1 97.25 323 VAL A N 1
ATOM 2510 C CA . VAL A 1 323 ? -25.625 12.75 -8.969 1 97.25 323 VAL A CA 1
ATOM 2511 C C . VAL A 1 323 ? -24.234 12.125 -8.914 1 97.25 323 VAL A C 1
ATOM 2513 O O . VAL A 1 323 ? -23.75 11.586 -9.914 1 97.25 323 VAL A O 1
ATOM 2516 N N . PRO A 1 324 ? -23.531 12.125 -7.75 1 97.19 324 PRO A N 1
ATOM 2517 C CA . PRO A 1 324 ? -22.234 11.438 -7.711 1 97.19 324 PRO A CA 1
ATOM 2518 C C . PRO A 1 324 ? -22.359 9.945 -8.016 1 97.19 324 PRO A C 1
ATOM 2520 O O . PRO A 1 324 ? -21.484 9.375 -8.68 1 97.19 324 PRO A O 1
ATOM 2523 N N . MET A 1 325 ? -23.375 9.312 -7.566 1 96.88 325 MET A N 1
ATOM 2524 C CA . MET A 1 325 ? -23.609 7.898 -7.84 1 96.88 325 MET A CA 1
ATOM 2525 C C . MET A 1 325 ? -23.75 7.652 -9.336 1 96.88 325 MET A C 1
ATOM 2527 O O . MET A 1 325 ? -23.219 6.676 -9.867 1 96.88 325 MET A O 1
ATOM 2531 N N . SER A 1 326 ? -24.453 8.531 -9.977 1 96.81 326 SER A N 1
ATOM 2532 C CA . SER A 1 326 ? -24.656 8.398 -11.414 1 96.81 326 SER A CA 1
ATOM 2533 C C . SER A 1 326 ? -23.328 8.539 -12.164 1 96.81 326 SER A C 1
ATOM 2535 O O . SER A 1 326 ? -23.125 7.875 -13.188 1 96.81 326 SER A O 1
ATOM 2537 N N . VAL A 1 327 ? -22.516 9.398 -11.688 1 96 327 VAL A N 1
ATOM 2538 C CA . VAL A 1 327 ? -21.188 9.531 -12.289 1 96 327 VAL A CA 1
ATOM 2539 C C . VAL A 1 327 ? -20.438 8.203 -12.203 1 96 327 VAL A C 1
ATOM 2541 O O . VAL A 1 327 ? -19.797 7.781 -13.164 1 96 327 VAL A O 1
ATOM 2544 N N . MET A 1 328 ? -20.531 7.504 -11.109 1 96.56 328 MET A N 1
ATOM 2545 C CA . MET A 1 328 ? -19.875 6.215 -10.93 1 96.56 328 MET A CA 1
ATOM 2546 C C . MET A 1 328 ? -20.484 5.156 -11.844 1 96.56 328 MET A C 1
ATOM 2548 O O . MET A 1 328 ? -19.766 4.328 -12.406 1 96.56 328 MET A O 1
ATOM 2552 N N . VAL A 1 329 ? -21.781 5.207 -11.953 1 97 329 VAL A N 1
ATOM 2553 C CA . VAL A 1 329 ? -22.469 4.266 -12.82 1 97 329 VAL A CA 1
ATOM 2554 C C . VAL A 1 329 ? -21.984 4.438 -14.258 1 97 329 VAL A C 1
ATOM 2556 O O . VAL A 1 329 ? -21.656 3.457 -14.93 1 97 329 VAL A O 1
ATOM 2559 N N . ILE A 1 330 ? -21.953 5.664 -14.703 1 96.69 330 ILE A N 1
ATOM 2560 C CA . ILE A 1 330 ? -21.5 5.965 -16.062 1 96.69 330 ILE A CA 1
ATOM 2561 C C . ILE A 1 330 ? -20.047 5.523 -16.219 1 96.69 330 ILE A C 1
ATOM 2563 O O . ILE A 1 330 ? -19.688 4.957 -17.25 1 96.69 330 ILE A O 1
ATOM 2567 N N . PHE A 1 331 ? -19.234 5.789 -15.25 1 96.38 331 PHE A N 1
ATOM 2568 C CA . PHE A 1 331 ? -17.828 5.391 -15.281 1 96.38 331 PHE A CA 1
ATOM 2569 C C . PHE A 1 331 ? -17.703 3.879 -15.406 1 96.38 331 PHE A C 1
ATOM 2571 O O . PHE A 1 331 ? -16.875 3.385 -16.172 1 96.38 331 PHE A O 1
ATOM 2578 N N . TYR A 1 332 ? -18.547 3.109 -14.703 1 97.19 332 TYR A N 1
ATOM 2579 C CA . TYR A 1 332 ? -18.531 1.65 -14.711 1 97.19 332 TYR A CA 1
ATOM 2580 C C . TYR A 1 332 ? -18.828 1.107 -16.109 1 97.19 332 TYR A C 1
ATOM 2582 O O . TYR A 1 332 ? -18.141 0.195 -16.578 1 97.19 332 TYR A O 1
ATOM 2590 N N . VAL A 1 333 ? -19.75 1.682 -16.781 1 95.81 333 VAL A N 1
ATOM 2591 C CA . VAL A 1 333 ? -20.25 1.086 -18.016 1 95.81 333 VAL A CA 1
ATOM 2592 C C . VAL A 1 333 ? -19.438 1.594 -19.203 1 95.81 333 VAL A C 1
ATOM 2594 O O . VAL A 1 333 ? -19.5 1.029 -20.297 1 95.81 333 VAL A O 1
ATOM 2597 N N . THR A 1 334 ? -18.547 2.59 -19.031 1 95.12 334 THR A N 1
ATOM 2598 C CA . THR A 1 334 ? -17.859 3.162 -20.188 1 95.12 334 THR A CA 1
ATOM 2599 C C . THR A 1 334 ? -16.344 3.082 -20 1 95.12 334 THR A C 1
ATOM 2601 O O . THR A 1 334 ? -15.68 2.27 -20.641 1 95.12 334 THR A O 1
ATOM 2604 N N . ILE A 1 335 ? -15.789 3.676 -19.016 1 95.44 335 ILE A N 1
ATOM 2605 C CA . ILE A 1 335 ? -14.352 3.918 -18.891 1 95.44 335 ILE A CA 1
ATOM 2606 C C . ILE A 1 335 ? -13.68 2.711 -18.234 1 95.44 335 ILE A C 1
ATOM 2608 O O . ILE A 1 335 ? -12.539 2.375 -18.562 1 95.44 335 ILE A O 1
ATOM 2612 N N . LEU A 1 336 ? -14.352 2.055 -17.312 1 95.88 336 LEU A N 1
ATOM 2613 C CA . LEU A 1 336 ? -13.773 1.008 -16.469 1 95.88 336 LEU A CA 1
ATOM 2614 C C . LEU A 1 336 ? -13.156 -0.095 -17.328 1 95.88 336 LEU A C 1
ATOM 2616 O O . LEU A 1 336 ? -12.125 -0.663 -16.969 1 95.88 336 LEU A O 1
ATOM 2620 N N . ARG A 1 337 ? -13.719 -0.406 -18.469 1 93.56 337 ARG A N 1
ATOM 2621 C CA . ARG A 1 337 ? -13.266 -1.493 -19.328 1 93.56 337 ARG A CA 1
ATOM 2622 C C . ARG A 1 337 ? -11.852 -1.229 -19.844 1 93.56 337 ARG A C 1
ATOM 2624 O O . ARG A 1 337 ? -11.141 -2.158 -20.234 1 93.56 337 ARG A O 1
ATOM 2631 N N . PHE A 1 338 ? -11.336 0.016 -19.781 1 93.44 338 PHE A N 1
ATOM 2632 C CA . PHE A 1 338 ? -10.039 0.386 -20.344 1 93.44 338 PHE A CA 1
ATOM 2633 C C . PHE A 1 338 ? -8.992 0.484 -19.234 1 93.44 338 PHE A C 1
ATOM 2635 O O . PHE A 1 338 ? -7.836 0.818 -19.5 1 93.44 338 PHE A O 1
ATOM 2642 N N . MET A 1 339 ? -9.281 0.182 -18.062 1 93.31 339 MET A N 1
ATOM 2643 C CA . MET A 1 339 ? -8.398 0.465 -16.938 1 93.31 339 MET A CA 1
ATOM 2644 C C . MET A 1 339 ? -7.48 -0.72 -16.641 1 93.31 339 MET A C 1
ATOM 2646 O O . MET A 1 339 ? -6.617 -0.647 -15.766 1 93.31 339 MET A O 1
ATOM 2650 N N . GLY A 1 340 ? -7.621 -1.788 -17.359 1 92.94 340 GLY A N 1
ATOM 2651 C CA . GLY A 1 340 ? -6.758 -2.934 -17.125 1 92.94 340 GLY A CA 1
ATOM 2652 C C . GLY A 1 340 ? -7.012 -4.078 -18.094 1 92.94 340 GLY A C 1
ATOM 2653 O O . GLY A 1 340 ? -7.762 -3.926 -19.047 1 92.94 340 GLY A O 1
ATOM 2654 N N . ALA A 1 341 ? -6.281 -5.094 -17.922 1 93.56 341 ALA A N 1
ATOM 2655 C CA . ALA A 1 341 ? -6.363 -6.324 -18.703 1 93.56 341 ALA A CA 1
ATOM 2656 C C . ALA A 1 341 ? -5.676 -7.48 -17.984 1 93.56 341 ALA A C 1
ATOM 2658 O O . ALA A 1 341 ? -4.891 -7.262 -17.062 1 93.56 341 ALA A O 1
ATOM 2659 N N . GLY A 1 342 ? -6.047 -8.664 -18.375 1 92.94 342 GLY A N 1
ATOM 2660 C CA . GLY A 1 342 ? -5.473 -9.859 -17.781 1 92.94 342 GLY A CA 1
ATOM 2661 C C . GLY A 1 342 ? -6.426 -11.039 -17.781 1 92.94 342 GLY A C 1
ATOM 2662 O O . GLY A 1 342 ? -7.59 -10.906 -18.156 1 92.94 342 GLY A O 1
ATOM 2663 N N . PRO A 1 343 ? -5.922 -12.148 -17.344 1 92.94 343 PRO A N 1
ATOM 2664 C CA . PRO A 1 343 ? -6.738 -13.367 -17.375 1 92.94 343 PRO A CA 1
ATOM 2665 C C . PRO A 1 343 ? -7.973 -13.266 -16.484 1 92.94 343 PRO A C 1
ATOM 2667 O O . PRO A 1 343 ? -9.023 -13.836 -16.797 1 92.94 343 PRO A O 1
ATOM 2670 N N . ALA A 1 344 ? -7.883 -12.555 -15.422 1 91.19 344 ALA A N 1
ATOM 2671 C CA . ALA A 1 344 ? -8.992 -12.484 -14.469 1 91.19 344 ALA A CA 1
ATOM 2672 C C . ALA A 1 344 ? -9.812 -11.219 -14.672 1 91.19 344 ALA A C 1
ATOM 2674 O O . ALA A 1 344 ? -10.719 -10.922 -13.891 1 91.19 344 ALA A O 1
ATOM 2675 N N . TRP A 1 345 ? -9.609 -10.492 -15.719 1 93.25 345 TRP A N 1
ATOM 2676 C CA . TRP A 1 345 ? -10.258 -9.195 -15.93 1 93.25 345 TRP A CA 1
ATOM 2677 C C . TRP A 1 345 ? -11.75 -9.367 -16.188 1 93.25 345 TRP A C 1
ATOM 2679 O O . TRP A 1 345 ? -12.578 -8.688 -15.57 1 93.25 345 TRP A O 1
ATOM 2689 N N . TYR A 1 346 ? -12.07 -10.328 -17.016 1 92.25 346 TYR A N 1
ATOM 2690 C CA . TYR A 1 346 ? -13.469 -10.477 -17.406 1 92.25 346 TYR A CA 1
ATOM 2691 C C . TYR A 1 346 ? -14.312 -10.961 -16.219 1 92.25 346 TYR A C 1
ATOM 2693 O O . TYR A 1 346 ? -15.336 -10.359 -15.898 1 92.25 346 TYR A O 1
ATOM 2701 N N . PRO A 1 347 ? -13.883 -12.008 -15.562 1 90.88 347 PRO A N 1
ATOM 2702 C CA . PRO A 1 347 ? -14.734 -12.461 -14.453 1 90.88 347 PRO A CA 1
ATOM 2703 C C . PRO A 1 347 ? -14.867 -11.414 -13.352 1 90.88 347 PRO A C 1
ATOM 2705 O O . PRO A 1 347 ? -15.922 -11.32 -12.719 1 90.88 347 PRO A O 1
ATOM 2708 N N . THR A 1 348 ? -13.875 -10.641 -13.102 1 92 348 THR A N 1
ATOM 2709 C CA . THR A 1 348 ? -13.883 -9.695 -11.992 1 92 348 THR A CA 1
ATOM 2710 C C . THR A 1 348 ? -14.516 -8.375 -12.422 1 92 348 THR A C 1
ATOM 2712 O O . THR A 1 348 ? -15.43 -7.871 -11.758 1 92 348 THR A O 1
ATOM 2715 N N . ILE A 1 349 ? -14.047 -7.801 -13.484 1 94.19 349 ILE A N 1
ATOM 2716 C CA . ILE A 1 349 ? -14.461 -6.465 -13.906 1 94.19 349 ILE A CA 1
ATOM 2717 C C . ILE A 1 349 ? -15.539 -6.574 -14.977 1 94.19 349 ILE A C 1
ATOM 2719 O O . ILE A 1 349 ? -16.594 -5.938 -14.883 1 94.19 349 ILE A O 1
ATOM 2723 N N . GLY A 1 350 ? -15.305 -7.41 -15.984 1 93.38 350 GLY A N 1
ATOM 2724 C CA . GLY A 1 350 ? -16.234 -7.531 -17.094 1 93.38 350 GLY A CA 1
ATOM 2725 C C . GLY A 1 350 ? -17.609 -8.016 -16.672 1 93.38 350 GLY A C 1
ATOM 2726 O O . GLY A 1 350 ? -18.609 -7.332 -16.906 1 93.38 350 GLY A O 1
ATOM 2727 N N . SER A 1 351 ? -17.609 -9.117 -16.078 1 92.81 351 SER A N 1
ATOM 2728 C CA . SER A 1 351 ? -18.891 -9.734 -15.695 1 92.81 351 SER A CA 1
ATOM 2729 C C . SER A 1 351 ? -19.422 -9.141 -14.398 1 92.81 351 SER A C 1
ATOM 2731 O O . SER A 1 351 ? -20.5 -8.555 -14.375 1 92.81 351 SER A O 1
ATOM 2733 N N . ARG A 1 352 ? -18.688 -9.086 -13.359 1 92.25 352 ARG A N 1
ATOM 2734 C CA . ARG A 1 352 ? -19.156 -8.719 -12.023 1 92.25 352 ARG A CA 1
ATOM 2735 C C . ARG A 1 352 ? -19.453 -7.227 -11.938 1 92.25 352 ARG A C 1
ATOM 2737 O O . ARG A 1 352 ? -20.453 -6.824 -11.344 1 92.25 352 ARG A O 1
ATOM 2744 N N . PHE A 1 353 ? -18.625 -6.395 -12.531 1 95.81 353 PHE A N 1
ATOM 2745 C CA . PHE A 1 353 ? -18.781 -4.957 -12.359 1 95.81 353 PHE A CA 1
ATOM 2746 C C . PHE A 1 353 ? -19.547 -4.348 -13.539 1 95.81 353 PHE A C 1
ATOM 2748 O O . PHE A 1 353 ? -20.594 -3.734 -13.359 1 95.81 353 PHE A O 1
ATOM 2755 N N . ILE A 1 354 ? -19.094 -4.598 -14.758 1 96.12 354 ILE A N 1
ATOM 2756 C CA . ILE A 1 354 ? -19.594 -3.887 -15.93 1 96.12 354 ILE A CA 1
ATOM 2757 C C . ILE A 1 354 ? -20.938 -4.457 -16.344 1 96.12 354 ILE A C 1
ATOM 2759 O O . ILE A 1 354 ? -21.938 -3.725 -16.422 1 96.12 354 ILE A O 1
ATOM 2763 N N . GLN A 1 355 ? -21.047 -5.754 -16.578 1 95.75 355 GLN A N 1
ATOM 2764 C CA . GLN A 1 355 ? -22.312 -6.352 -17.031 1 95.75 355 GLN A CA 1
ATOM 2765 C C . GLN A 1 355 ? -23.406 -6.172 -15.984 1 95.75 355 GLN A C 1
ATOM 2767 O O . GLN A 1 355 ? -24.562 -5.938 -16.344 1 95.75 355 GLN A O 1
ATOM 2772 N N . SER A 1 356 ? -23.047 -6.32 -14.734 1 95.44 356 SER A N 1
ATOM 2773 C CA . SER A 1 356 ? -24.016 -6.082 -13.672 1 95.44 356 SER A CA 1
ATOM 2774 C C . SER A 1 356 ? -24.562 -4.66 -13.727 1 95.44 356 SER A C 1
ATOM 2776 O O . SER A 1 356 ? -25.766 -4.445 -13.555 1 95.44 356 SER A O 1
ATOM 2778 N N . CYS A 1 357 ? -23.75 -3.74 -13.984 1 96.19 357 CYS A N 1
ATOM 2779 C CA . CYS A 1 357 ? -24.172 -2.344 -14.016 1 96.19 357 CYS A CA 1
ATOM 2780 C C . CYS A 1 357 ? -24.953 -2.037 -15.289 1 96.19 357 CYS A C 1
ATOM 2782 O O . CYS A 1 357 ? -25.859 -1.194 -15.281 1 96.19 357 CYS A O 1
ATOM 2784 N N . GLU A 1 358 ? -24.625 -2.705 -16.375 1 95.44 358 GLU A N 1
ATOM 2785 C CA . GLU A 1 358 ? -25.375 -2.535 -17.609 1 95.44 358 GLU A CA 1
ATOM 2786 C C . GLU A 1 358 ? -26.797 -3.047 -17.469 1 95.44 358 GLU A C 1
ATOM 2788 O O . GLU A 1 358 ? -27.734 -2.455 -18 1 95.44 358 GLU A O 1
ATOM 2793 N N . THR A 1 359 ? -26.938 -4.02 -16.672 1 94.75 359 THR A N 1
ATOM 2794 C CA . THR A 1 359 ? -28.234 -4.66 -16.531 1 94.75 359 THR A CA 1
ATOM 2795 C C . THR A 1 359 ? -29.062 -3.953 -15.469 1 94.75 359 THR A C 1
ATOM 2797 O O . THR A 1 359 ? -30.281 -3.797 -15.625 1 94.75 359 THR A O 1
ATOM 2800 N N . HIS A 1 360 ? -28.438 -3.539 -14.352 1 95.88 360 HIS A N 1
ATOM 2801 C CA . HIS A 1 360 ? -29.234 -3.102 -13.211 1 95.88 360 HIS A CA 1
ATOM 2802 C C . HIS A 1 360 ? -28.828 -1.704 -12.758 1 95.88 360 HIS A C 1
ATOM 2804 O O . HIS A 1 360 ? -28.891 -1.39 -11.57 1 95.88 360 HIS A O 1
ATOM 2810 N N . TRP A 1 361 ? -28.312 -0.877 -13.633 1 95.5 361 TRP A N 1
ATOM 2811 C CA . TRP A 1 361 ? -27.906 0.474 -13.25 1 95.5 361 TRP A CA 1
ATOM 2812 C C . TRP A 1 361 ? -29.078 1.235 -12.641 1 95.5 361 TRP A C 1
ATOM 2814 O O . TRP A 1 361 ? -28.906 1.991 -11.68 1 95.5 361 TRP A O 1
ATOM 2824 N N . TRP A 1 362 ? -30.344 1.062 -13.141 1 95.94 362 TRP A N 1
ATOM 2825 C CA . TRP A 1 362 ? -31.516 1.803 -12.719 1 95.94 362 TRP A CA 1
ATOM 2826 C C . TRP A 1 362 ? -31.891 1.472 -11.273 1 95.94 362 TRP A C 1
ATOM 2828 O O . TRP A 1 362 ? -32.406 2.322 -10.555 1 95.94 362 TRP A O 1
ATOM 2838 N N . ALA A 1 363 ? -31.641 0.226 -10.859 1 96.88 363 ALA A N 1
ATOM 2839 C CA . ALA A 1 363 ? -31.953 -0.171 -9.492 1 96.88 363 ALA A CA 1
ATOM 2840 C C . ALA A 1 363 ? -31.094 0.602 -8.492 1 96.88 363 ALA A C 1
ATOM 2842 O O . ALA A 1 363 ? -31.562 0.918 -7.391 1 96.88 363 ALA A O 1
ATOM 2843 N N . ALA A 1 364 ? -29.875 0.875 -8.852 1 95.38 364 ALA A N 1
ATOM 2844 C CA . ALA A 1 364 ? -28.984 1.653 -7.984 1 95.38 364 ALA A CA 1
ATOM 2845 C C . ALA A 1 364 ? -29.422 3.115 -7.93 1 95.38 364 ALA A C 1
ATOM 2847 O O . ALA A 1 364 ? -29.438 3.725 -6.859 1 95.38 364 ALA A O 1
ATOM 2848 N N . VAL A 1 365 ? -29.812 3.662 -9.039 1 95.56 365 VAL A N 1
ATOM 2849 C CA . VAL A 1 365 ? -30.188 5.07 -9.156 1 95.56 365 VAL A CA 1
ATOM 2850 C C . VAL A 1 365 ? -31.5 5.324 -8.422 1 95.56 365 VAL A C 1
ATOM 2852 O O . VAL A 1 365 ? -31.688 6.387 -7.82 1 95.56 365 VAL A O 1
ATOM 2855 N N . PHE A 1 366 ? -32.344 4.359 -8.422 1 96.62 366 PHE A N 1
ATOM 2856 C CA . PHE A 1 366 ? -33.656 4.523 -7.773 1 96.62 366 PHE A CA 1
ATOM 2857 C C . PHE A 1 366 ? -33.625 3.939 -6.367 1 96.62 366 PHE A C 1
ATOM 2859 O O . PHE A 1 366 ? -34.656 3.904 -5.688 1 96.62 366 PHE A O 1
ATOM 2866 N N . TYR A 1 367 ? -32.5 3.504 -5.918 1 97.31 367 TYR A N 1
ATOM 2867 C CA . TYR A 1 367 ? -32.25 3.062 -4.551 1 97.31 367 TYR A CA 1
ATOM 2868 C C . TYR A 1 367 ? -33.156 1.879 -4.191 1 97.31 367 TYR A C 1
ATOM 2870 O O . TYR A 1 367 ? -33.781 1.876 -3.139 1 97.31 367 TYR A O 1
ATOM 2878 N N . VAL A 1 368 ? -33.188 0.834 -5.117 1 97.06 368 VAL A N 1
ATOM 2879 C CA . VAL A 1 368 ? -33.938 -0.378 -4.852 1 97.06 368 VAL A CA 1
ATOM 2880 C C . VAL A 1 368 ? -33.094 -1.607 -5.137 1 97.06 368 VAL A C 1
ATOM 2882 O O . VAL A 1 368 ? -33.594 -2.73 -5.188 1 97.06 368 VAL A O 1
ATOM 2885 N N . ASN A 1 369 ? -31.797 -1.419 -5.285 1 95.62 369 ASN A N 1
ATOM 2886 C CA . ASN A 1 369 ? -30.906 -2.508 -5.684 1 95.62 369 ASN A CA 1
ATOM 2887 C C . ASN A 1 369 ? -30.703 -3.51 -4.547 1 95.62 369 ASN A C 1
ATOM 2889 O O . ASN A 1 369 ? -30.219 -4.617 -4.773 1 95.62 369 ASN A O 1
ATOM 2893 N N . ASN A 1 370 ? -31.062 -3.166 -3.291 1 95.94 370 ASN A N 1
ATOM 2894 C CA . ASN A 1 370 ? -30.969 -4.125 -2.195 1 95.94 370 ASN A CA 1
ATOM 2895 C C . ASN A 1 370 ? -32.094 -5.168 -2.275 1 95.94 370 ASN A C 1
ATOM 2897 O O . ASN A 1 370 ? -31.984 -6.238 -1.672 1 95.94 370 ASN A O 1
ATOM 2901 N N . TYR A 1 371 ? -33.125 -4.895 -3.047 1 95.5 371 TYR A N 1
ATOM 2902 C CA . TYR A 1 371 ? -34.25 -5.824 -3.197 1 95.5 371 TYR A CA 1
ATOM 2903 C C . TYR A 1 371 ? -34.312 -6.367 -4.621 1 95.5 371 TYR A C 1
ATOM 2905 O O . TYR A 1 371 ? -34.844 -7.457 -4.852 1 95.5 371 TYR A O 1
ATOM 2913 N N . ILE A 1 372 ? -33.75 -5.641 -5.531 1 93.56 372 ILE A N 1
ATOM 2914 C CA . ILE A 1 372 ? -33.844 -6.031 -6.934 1 93.56 372 ILE A CA 1
ATOM 2915 C C . ILE A 1 372 ? -32.469 -6.395 -7.469 1 93.56 372 ILE A C 1
ATOM 2917 O O . ILE A 1 372 ? -31.562 -5.551 -7.52 1 93.56 372 ILE A O 1
ATOM 2921 N N . GLY A 1 373 ? -32.344 -7.648 -8.008 1 87.88 373 GLY A N 1
ATOM 2922 C CA . GLY A 1 373 ? -31.094 -8.109 -8.586 1 87.88 373 GLY A CA 1
ATOM 2923 C C . GLY A 1 373 ? -29.953 -8.086 -7.594 1 87.88 373 GLY A C 1
ATOM 2924 O O . GLY A 1 373 ? -28.875 -7.539 -7.887 1 87.88 373 GLY A O 1
ATOM 2925 N N . PRO A 1 374 ? -30.141 -8.664 -6.484 1 85.56 374 PRO A N 1
ATOM 2926 C CA . PRO A 1 374 ? -29.109 -8.562 -5.445 1 85.56 374 PRO A CA 1
ATOM 2927 C C . PRO A 1 374 ? -27.812 -9.25 -5.832 1 85.56 374 PRO A C 1
ATOM 2929 O O . PRO A 1 374 ? -26.75 -8.906 -5.305 1 85.56 374 PRO A O 1
ATOM 2932 N N . MET A 1 375 ? -27.828 -10.141 -6.801 1 86 375 MET A N 1
ATOM 2933 C CA . MET A 1 375 ? -26.625 -10.844 -7.234 1 86 375 MET A CA 1
ATOM 2934 C C . MET A 1 375 ? -25.891 -10.055 -8.32 1 86 375 MET A C 1
ATOM 2936 O O . MET A 1 375 ? -24.719 -10.305 -8.594 1 86 375 MET A O 1
ATOM 2940 N N . THR A 1 376 ? -26.594 -9.164 -8.969 1 91.69 376 THR A N 1
ATOM 2941 C CA . THR A 1 376 ? -26.016 -8.383 -10.062 1 91.69 376 THR A CA 1
ATOM 2942 C C . THR A 1 376 ? -26.188 -6.887 -9.812 1 91.69 376 THR A C 1
ATOM 2944 O O . THR A 1 376 ? -26.656 -6.156 -10.688 1 91.69 376 THR A O 1
ATOM 2947 N N . GLN A 1 377 ? -25.75 -6.531 -8.703 1 93.81 377 GLN A N 1
ATOM 2948 C CA . GLN A 1 377 ? -25.922 -5.133 -8.328 1 93.81 377 GLN A CA 1
ATOM 2949 C C . GLN A 1 377 ? -24.906 -4.246 -9.031 1 93.81 377 GLN A C 1
ATOM 2951 O O . GLN A 1 377 ? -23.734 -4.621 -9.164 1 93.81 377 GLN A O 1
ATOM 2956 N N . CYS A 1 378 ? -25.438 -3.139 -9.539 1 95.81 378 CYS A N 1
ATOM 2957 C CA . CYS A 1 378 ? -24.547 -2.105 -10.062 1 95.81 378 CYS A CA 1
ATOM 2958 C C . CYS A 1 378 ? -23.859 -1.357 -8.93 1 95.81 378 CYS A C 1
ATOM 2960 O O . CYS A 1 378 ? -24.516 -0.883 -8 1 95.81 378 CYS A O 1
ATOM 2962 N N . VAL A 1 379 ? -22.5 -1.203 -9.07 1 95.25 379 VAL A N 1
ATOM 2963 C CA . VAL A 1 379 ? -21.75 -0.634 -7.953 1 95.25 379 VAL A CA 1
ATOM 2964 C C . VAL A 1 379 ? -22.141 -1.329 -6.652 1 95.25 379 VAL A C 1
ATOM 2966 O O . VAL A 1 379 ? -22.812 -0.734 -5.805 1 95.25 379 VAL A O 1
ATOM 2969 N N . GLU A 1 380 ? -21.719 -2.447 -6.465 1 93.56 380 GLU A N 1
ATOM 2970 C CA . GLU A 1 380 ? -22.188 -3.475 -5.543 1 93.56 380 GLU A CA 1
ATOM 2971 C C . GLU A 1 380 ? -22.344 -2.918 -4.129 1 93.56 380 GLU A C 1
ATOM 2973 O O . GLU A 1 380 ? -23.312 -3.256 -3.428 1 93.56 380 GLU A O 1
ATOM 2978 N N . GLN A 1 381 ? -21.516 -2.016 -3.676 1 94.25 381 GLN A N 1
ATOM 2979 C CA . GLN A 1 381 ? -21.547 -1.545 -2.295 1 94.25 381 GLN A CA 1
ATOM 2980 C C . GLN A 1 381 ? -22.688 -0.565 -2.068 1 94.25 381 GLN A C 1
ATOM 2982 O O . GLN A 1 381 ? -23.016 -0.233 -0.927 1 94.25 381 GLN A O 1
ATOM 2987 N N . THR A 1 382 ? -23.406 -0.217 -3.094 1 95.88 382 THR A N 1
ATOM 2988 C CA . THR A 1 382 ? -24.422 0.825 -2.979 1 95.88 382 THR A CA 1
ATOM 2989 C C . THR A 1 382 ? -25.719 0.258 -2.406 1 95.88 382 THR A C 1
ATOM 2991 O O . THR A 1 382 ? -26.688 0.991 -2.207 1 95.88 382 THR A O 1
ATOM 2994 N N . TRP A 1 383 ? -25.766 -1.015 -2.123 1 96.12 383 TRP A N 1
ATOM 2995 C CA . TRP A 1 383 ? -26.906 -1.509 -1.36 1 96.12 383 TRP A CA 1
ATOM 2996 C C . TRP A 1 383 ? -27.094 -0.702 -0.08 1 96.12 383 TRP A C 1
ATOM 2998 O O . TRP A 1 383 ? -28.234 -0.445 0.337 1 96.12 383 TRP A O 1
ATOM 3008 N N . TYR A 1 384 ? -26.031 -0.334 0.564 1 96.94 384 TYR A N 1
ATOM 3009 C CA . TYR A 1 384 ? -26.078 0.464 1.784 1 96.94 384 TYR A CA 1
ATOM 3010 C C . TYR A 1 384 ? -26.781 1.795 1.54 1 96.94 384 TYR A C 1
ATOM 3012 O O . TYR A 1 384 ? -27.594 2.227 2.348 1 96.94 384 TYR A O 1
ATOM 3020 N N . THR A 1 385 ? -26.391 2.498 0.425 1 97.06 385 THR A N 1
ATOM 3021 C CA . THR A 1 385 ? -27 3.795 0.149 1 97.06 385 THR A CA 1
ATOM 3022 C C . THR A 1 385 ? -28.5 3.645 -0.12 1 97.06 385 THR A C 1
ATOM 3024 O O . THR A 1 385 ? -29.281 4.539 0.199 1 97.06 385 THR A O 1
ATOM 3027 N N . SER A 1 386 ? -28.828 2.523 -0.716 1 97.62 386 SER A N 1
ATOM 3028 C CA . SER A 1 386 ? -30.25 2.264 -0.922 1 97.62 386 SER A CA 1
ATOM 3029 C C . SER A 1 386 ? -30.984 2.129 0.406 1 97.62 386 SER A C 1
ATOM 3031 O O . SER A 1 386 ? -32.062 2.713 0.592 1 97.62 386 SER A O 1
ATOM 3033 N N . VAL A 1 387 ? -30.453 1.425 1.328 1 97.94 387 VAL A N 1
ATOM 3034 C CA . VAL A 1 387 ? -31.047 1.271 2.65 1 97.94 387 VAL A CA 1
ATOM 3035 C C . VAL A 1 387 ? -31.094 2.623 3.355 1 97.94 387 VAL A C 1
ATOM 3037 O O . VAL A 1 387 ? -32.125 2.988 3.939 1 97.94 387 VAL A O 1
ATOM 3040 N N . ASP A 1 388 ? -30.016 3.328 3.299 1 97.88 388 ASP A N 1
ATOM 3041 C CA . ASP A 1 388 ? -29.922 4.641 3.934 1 97.88 388 ASP A CA 1
ATOM 3042 C C . ASP A 1 388 ? -30.984 5.594 3.377 1 97.88 388 ASP A C 1
ATOM 3044 O O . ASP A 1 388 ? -31.641 6.309 4.133 1 97.88 388 ASP A O 1
ATOM 3048 N N . MET A 1 389 ? -31.109 5.598 2.066 1 98 389 MET A N 1
ATOM 3049 C CA . MET A 1 389 ? -32.094 6.449 1.412 1 98 389 MET A CA 1
ATOM 3050 C C . MET A 1 389 ? -33.5 6.047 1.809 1 98 389 MET A C 1
ATOM 3052 O O . MET A 1 389 ? -34.344 6.902 2.121 1 98 389 MET A O 1
ATOM 3056 N N . GLN A 1 390 ? -33.781 4.816 1.804 1 98.25 390 GLN A N 1
ATOM 3057 C CA . GLN A 1 390 ? -35.125 4.316 2.172 1 98.25 390 GLN A CA 1
ATOM 3058 C C . GLN A 1 390 ? -35.469 4.676 3.615 1 98.25 390 GLN A C 1
ATOM 3060 O O . GLN A 1 390 ? -36.562 5.125 3.904 1 98.25 390 GLN A O 1
ATOM 3065 N N . LEU A 1 391 ? -34.531 4.492 4.492 1 98.31 391 LEU A N 1
ATOM 3066 C CA . LEU A 1 391 ? -34.75 4.84 5.891 1 98.31 391 LEU A CA 1
ATOM 3067 C C . LEU A 1 391 ? -34.906 6.348 6.055 1 98.31 391 LEU A C 1
ATOM 3069 O O . LEU A 1 391 ? -35.719 6.805 6.863 1 98.31 391 LEU A O 1
ATOM 3073 N N . ALA A 1 392 ? -34.156 7.105 5.316 1 97.69 392 ALA A N 1
ATOM 3074 C CA . ALA A 1 392 ? -34.312 8.555 5.344 1 97.69 392 ALA A CA 1
ATOM 3075 C C . ALA A 1 392 ? -35.688 8.969 4.859 1 97.69 392 ALA A C 1
ATOM 3077 O O . ALA A 1 392 ? -36.344 9.844 5.449 1 97.69 392 ALA A O 1
ATOM 3078 N N . TRP A 1 393 ? -36.156 8.32 3.818 1 97.12 393 TRP A N 1
ATOM 3079 C CA . TRP A 1 393 ? -37.469 8.617 3.264 1 97.12 393 TRP A CA 1
ATOM 3080 C C . TRP A 1 393 ? -38.562 8.258 4.254 1 97.12 393 TRP A C 1
ATOM 3082 O O . TRP A 1 393 ? -39.594 8.914 4.297 1 97.12 393 TRP A O 1
ATOM 3092 N N . LEU A 1 394 ? -38.344 7.344 5.074 1 97.25 394 LEU A N 1
ATOM 3093 C CA . LEU A 1 394 ? -39.344 6.891 6.039 1 97.25 394 LEU A CA 1
ATOM 3094 C C . LEU A 1 394 ? -39.188 7.617 7.367 1 97.25 394 LEU A C 1
ATOM 3096 O O . LEU A 1 394 ? -40.062 7.547 8.227 1 97.25 394 LEU A O 1
ATOM 3100 N N . SER A 1 395 ? -38.188 8.344 7.555 1 97.81 395 SER A N 1
ATOM 3101 C CA . SER A 1 395 ? -37.812 8.922 8.844 1 97.81 395 SER A CA 1
ATOM 3102 C C . SER A 1 395 ? -38.875 9.914 9.328 1 97.81 395 SER A C 1
ATOM 3104 O O . SER A 1 395 ? -39.094 10.031 10.531 1 97.81 395 SER A O 1
ATOM 3106 N N . PRO A 1 396 ? -39.562 10.703 8.383 1 97.06 396 PRO A N 1
ATOM 3107 C CA . PRO A 1 396 ? -40.594 11.633 8.875 1 97.06 396 PRO A CA 1
ATOM 3108 C C . PRO A 1 396 ? -41.719 10.922 9.609 1 97.06 396 PRO A C 1
ATOM 3110 O O . PRO A 1 396 ? -42.375 11.523 10.477 1 97.06 396 PRO A O 1
ATOM 3113 N N . LEU A 1 397 ? -41.938 9.695 9.312 1 97.12 397 LEU A N 1
ATOM 3114 C CA . LEU A 1 397 ? -42.969 8.914 10 1 97.12 397 LEU A CA 1
ATOM 3115 C C . LEU A 1 397 ? -42.594 8.719 11.469 1 97.12 397 LEU A C 1
ATOM 3117 O O . LEU A 1 397 ? -43.469 8.438 12.297 1 97.12 397 LEU A O 1
ATOM 3121 N N . LEU A 1 398 ? -41.344 8.867 11.828 1 98.06 398 LEU A N 1
ATOM 3122 C CA . LEU A 1 398 ? -40.875 8.773 13.211 1 98.06 398 LEU A CA 1
ATOM 3123 C C . LEU A 1 398 ? -40.594 10.156 13.789 1 98.06 398 LEU A C 1
ATOM 3125 O O . LEU A 1 398 ? -41 10.445 14.922 1 98.06 398 LEU A O 1
ATOM 3129 N N . LEU A 1 399 ? -40 11.047 13.023 1 97.94 399 LEU A N 1
ATOM 3130 C CA . LEU A 1 399 ? -39.562 12.359 13.484 1 97.94 399 LEU A CA 1
ATOM 3131 C C . LEU A 1 399 ? -40.75 13.242 13.844 1 97.94 399 LEU A C 1
ATOM 3133 O O . LEU A 1 399 ? -40.75 13.891 14.898 1 97.94 399 LEU A O 1
ATOM 3137 N N . LEU A 1 400 ? -41.75 13.234 12.992 1 96.88 400 LEU A N 1
ATOM 3138 C CA . LEU A 1 400 ? -42.906 14.125 13.195 1 96.88 400 LEU A CA 1
ATOM 3139 C C . LEU A 1 400 ? -43.688 13.734 14.438 1 96.88 400 LEU A C 1
ATOM 3141 O O . LEU A 1 400 ? -43.969 14.578 15.289 1 96.88 400 LEU A O 1
ATOM 3145 N N . PRO A 1 401 ? -43.969 12.445 14.539 1 97.19 401 PRO A N 1
ATOM 3146 C CA . PRO A 1 401 ? -44.656 12.062 15.781 1 97.19 401 PRO A CA 1
ATOM 3147 C C . PRO A 1 401 ? -43.812 12.328 17.016 1 97.19 401 PRO A C 1
ATOM 3149 O O . PRO A 1 401 ? -44.344 12.664 18.078 1 97.19 401 PRO A O 1
ATOM 3152 N N . MET A 1 402 ? -42.562 12.188 17 1 97.19 402 MET A N 1
ATOM 3153 C CA . MET A 1 402 ? -41.688 12.438 18.141 1 97.19 402 MET A CA 1
ATOM 3154 C C . MET A 1 402 ? -41.656 13.914 18.516 1 97.19 402 MET A C 1
ATOM 3156 O O . MET A 1 402 ? -41.438 14.273 19.672 1 97.19 402 MET A O 1
ATOM 3160 N N . HIS A 1 403 ? -41.875 14.727 17.5 1 95.44 403 HIS A N 1
ATOM 3161 C CA . HIS A 1 403 ? -41.906 16.156 17.75 1 95.44 403 HIS A CA 1
ATOM 3162 C C . HIS A 1 403 ? -43.281 16.594 18.281 1 95.44 403 HIS A C 1
ATOM 3164 O O . HIS A 1 403 ? -43.344 17.297 19.281 1 95.44 403 HIS A O 1
ATOM 3170 N N . TYR A 1 404 ? -44.438 16.141 17.672 1 95.5 404 TYR A N 1
ATOM 3171 C CA . TYR A 1 404 ? -45.781 16.641 17.984 1 95.5 404 TYR A CA 1
ATOM 3172 C C . TYR A 1 404 ? -46.375 15.852 19.156 1 95.5 404 TYR A C 1
ATOM 3174 O O . TYR A 1 404 ? -47.219 16.375 19.891 1 95.5 404 TYR A O 1
ATOM 3182 N N . ALA A 1 405 ? -46.062 14.594 19.219 1 97.06 405 ALA A N 1
ATOM 3183 C CA . ALA A 1 405 ? -46.5 13.711 20.297 1 97.06 405 ALA A CA 1
ATOM 3184 C C . ALA A 1 405 ? -45.344 12.891 20.859 1 97.06 405 ALA A C 1
ATOM 3186 O O . ALA A 1 405 ? -45.25 11.688 20.625 1 97.06 405 ALA A O 1
ATOM 3187 N N . PRO A 1 406 ? -44.562 13.469 21.688 1 95.56 406 PRO A N 1
ATOM 3188 C CA . PRO A 1 406 ? -43.281 12.883 22.078 1 95.56 406 PRO A CA 1
ATOM 3189 C C . PRO A 1 406 ? -43.438 11.5 22.703 1 95.56 406 PRO A C 1
ATOM 3191 O O . PRO A 1 406 ? -42.625 10.594 22.438 1 95.56 406 PRO A O 1
ATOM 3194 N N . ARG A 1 407 ? -44.438 11.258 23.562 1 96.88 407 ARG A N 1
ATOM 3195 C CA . ARG A 1 407 ? -44.594 9.953 24.203 1 96.88 407 ARG A CA 1
ATOM 3196 C C . ARG A 1 407 ? -44.938 8.883 23.156 1 96.88 407 ARG A C 1
ATOM 3198 O O . ARG A 1 407 ? -44.281 7.832 23.125 1 96.88 407 ARG A O 1
ATOM 3205 N N . ALA A 1 408 ? -45.844 9.164 22.312 1 96.94 408 ALA A N 1
ATOM 3206 C CA . ALA A 1 408 ? -46.25 8.219 21.266 1 96.94 408 ALA A CA 1
ATOM 3207 C C . ALA A 1 408 ? -45.125 8.016 20.266 1 96.94 408 ALA A C 1
ATOM 3209 O O . ALA A 1 408 ? -44.906 6.898 19.781 1 96.94 408 ALA A O 1
ATOM 3210 N N . GLY A 1 409 ? -44.469 9.062 19.953 1 97.5 409 GLY A N 1
ATOM 3211 C CA . GLY A 1 409 ? -43.375 8.984 19 1 97.5 409 GLY A CA 1
ATOM 3212 C C . GLY A 1 409 ? -42.219 8.125 19.484 1 97.5 409 GLY A C 1
ATOM 3213 O O . GLY A 1 409 ? -41.656 7.332 18.719 1 97.5 409 GLY A O 1
ATOM 3214 N N . LYS A 1 410 ? -41.844 8.273 20.703 1 97.06 410 LYS A N 1
ATOM 3215 C CA . LYS A 1 410 ? -40.781 7.469 21.297 1 97.06 410 LYS A CA 1
ATOM 3216 C C . LYS A 1 410 ? -41.156 5.992 21.328 1 97.06 410 LYS A C 1
ATOM 3218 O O . LYS A 1 410 ? -40.344 5.121 21.062 1 97.06 410 LYS A O 1
ATOM 3223 N N . GLN A 1 411 ? -42.375 5.754 21.703 1 97.75 411 GLN A N 1
ATOM 3224 C CA . GLN A 1 411 ? -42.875 4.379 21.734 1 97.75 411 GLN A CA 1
ATOM 3225 C C . GLN A 1 411 ? -42.844 3.752 20.344 1 97.75 411 GLN A C 1
ATOM 3227 O O . GLN A 1 411 ? -42.5 2.578 20.188 1 97.75 411 GLN A O 1
ATOM 3232 N N . LEU A 1 412 ? -43.219 4.523 19.422 1 98 412 LEU A N 1
ATOM 3233 C CA . LEU A 1 412 ? -43.188 4.047 18.047 1 98 412 LEU A CA 1
ATOM 3234 C C . LEU A 1 412 ? -41.781 3.727 17.609 1 98 412 LEU A C 1
ATOM 3236 O O . LEU A 1 412 ? -41.531 2.703 16.969 1 98 412 LEU A O 1
ATOM 3240 N N . ALA A 1 413 ? -40.875 4.641 17.906 1 98.19 413 ALA A N 1
ATOM 3241 C CA . ALA A 1 413 ? -39.469 4.418 17.562 1 98.19 413 ALA A CA 1
ATOM 3242 C C . ALA A 1 413 ? -38.938 3.139 18.219 1 98.19 413 ALA A C 1
ATOM 3244 O O . ALA A 1 413 ? -38.25 2.34 17.562 1 98.19 413 ALA A O 1
ATOM 3245 N N . PHE A 1 414 ? -39.25 2.945 19.438 1 97.88 414 PHE A N 1
ATOM 3246 C CA . PHE A 1 414 ? -38.812 1.757 20.156 1 97.88 414 PHE A CA 1
ATOM 3247 C C . PHE A 1 414 ? -39.406 0.499 19.562 1 97.88 414 PHE A C 1
ATOM 3249 O O . PHE A 1 414 ? -38.75 -0.541 19.469 1 97.88 414 PHE A O 1
ATOM 3256 N N . LEU A 1 415 ? -40.625 0.599 19.188 1 97.94 415 LEU A N 1
ATOM 3257 C CA . LEU A 1 415 ? -41.312 -0.529 18.547 1 97.94 415 LEU A CA 1
ATOM 3258 C C . LEU A 1 415 ? -40.625 -0.902 17.25 1 97.94 415 LEU A C 1
ATOM 3260 O O . LEU A 1 415 ? -40.438 -2.086 16.938 1 97.94 415 LEU A O 1
ATOM 3264 N N . VAL A 1 416 ? -40.281 0.091 16.453 1 98.19 416 VAL A N 1
ATOM 3265 C CA . VAL A 1 416 ? -39.594 -0.161 15.188 1 98.19 416 VAL A CA 1
ATOM 3266 C C . VAL A 1 416 ? -38.25 -0.823 15.445 1 98.19 416 VAL A C 1
ATOM 3268 O O . VAL A 1 416 ? -37.844 -1.728 14.719 1 98.19 416 VAL A O 1
ATOM 3271 N N . VAL A 1 417 ? -37.469 -0.395 16.484 1 98.31 417 VAL A N 1
ATOM 3272 C CA . VAL A 1 417 ? -36.219 -1.006 16.844 1 98.31 417 VAL A CA 1
ATOM 3273 C C . VAL A 1 417 ? -36.406 -2.473 17.203 1 98.31 417 VAL A C 1
ATOM 3275 O O . VAL A 1 417 ? -35.688 -3.348 16.734 1 98.31 417 VAL A O 1
ATOM 3278 N N . LEU A 1 418 ? -37.406 -2.721 18 1 97.88 418 LEU A N 1
ATOM 3279 C CA . LEU A 1 418 ? -37.688 -4.082 18.438 1 97.88 418 LEU A CA 1
ATOM 3280 C C . LEU A 1 418 ? -38.062 -4.965 17.25 1 97.88 418 LEU A C 1
ATOM 3282 O O . LEU A 1 418 ? -37.625 -6.113 17.156 1 97.88 418 LEU A O 1
ATOM 3286 N N . LEU A 1 419 ? -38.875 -4.414 16.375 1 97.81 419 LEU A N 1
ATOM 3287 C CA . LEU A 1 419 ? -39.281 -5.168 15.188 1 97.81 419 LEU A CA 1
ATOM 3288 C C . LEU A 1 419 ? -38.094 -5.438 14.281 1 97.81 419 LEU A C 1
ATOM 3290 O O . LEU A 1 419 ? -37.969 -6.523 13.711 1 97.81 419 LEU A O 1
ATOM 3294 N N . SER A 1 420 ? -37.25 -4.473 14.117 1 97.88 420 SER A N 1
ATOM 3295 C CA . SER A 1 420 ? -36.062 -4.609 13.273 1 97.88 420 SER A CA 1
ATOM 3296 C C . SER A 1 420 ? -35.062 -5.609 13.859 1 97.88 420 SER A C 1
ATOM 3298 O O . SER A 1 420 ? -34.25 -6.172 13.141 1 97.88 420 SER A O 1
ATOM 3300 N N . CYS A 1 421 ? -35.094 -5.844 15.148 1 98 421 CYS A N 1
ATOM 3301 C CA . CYS A 1 421 ? -34.281 -6.871 15.789 1 98 421 CYS A CA 1
ATOM 3302 C C . CYS A 1 421 ? -34.969 -8.234 15.703 1 98 421 CYS A C 1
ATOM 3304 O O . CYS A 1 421 ? -34.312 -9.25 15.477 1 98 421 CYS A O 1
ATOM 3306 N N . ALA A 1 422 ? -36.281 -8.227 15.828 1 98 422 ALA A N 1
ATOM 3307 C CA . ALA A 1 422 ? -37.031 -9.469 15.852 1 98 422 ALA A CA 1
ATOM 3308 C C . ALA A 1 422 ? -37.062 -10.117 14.477 1 98 422 ALA A C 1
ATOM 3310 O O . ALA A 1 422 ? -37.031 -11.344 14.359 1 98 422 ALA A O 1
ATOM 3311 N N . ILE A 1 423 ? -37.156 -9.383 13.453 1 97.44 423 ILE A N 1
ATOM 3312 C CA . ILE A 1 423 ? -37.281 -9.914 12.094 1 97.44 423 ILE A CA 1
ATOM 3313 C C . ILE A 1 423 ? -36.062 -10.758 11.742 1 97.44 423 ILE A C 1
ATOM 3315 O O . ILE A 1 423 ? -36.188 -11.938 11.414 1 97.44 423 ILE A O 1
ATOM 3319 N N . PRO A 1 424 ? -34.875 -10.258 11.836 1 97.19 424 PRO A N 1
ATOM 3320 C CA . PRO A 1 424 ? -33.719 -11.102 11.523 1 97.19 424 PRO A CA 1
ATOM 3321 C C . PRO A 1 424 ? -33.594 -12.281 12.484 1 97.19 424 PRO A C 1
ATOM 3323 O O . PRO A 1 424 ? -33.094 -13.344 12.094 1 97.19 424 PRO A O 1
ATOM 3326 N N . ALA A 1 425 ? -33.969 -12.062 13.758 1 97.56 425 ALA A N 1
ATOM 3327 C CA . ALA A 1 425 ? -33.906 -13.172 14.711 1 97.56 425 ALA A CA 1
ATOM 3328 C C . ALA A 1 425 ? -34.812 -14.312 14.266 1 97.56 425 ALA A C 1
ATOM 3330 O O . ALA A 1 425 ? -34.406 -15.477 14.25 1 97.56 425 ALA A O 1
ATOM 3331 N N . VAL A 1 426 ? -36 -13.961 13.891 1 97.44 426 VAL A N 1
ATOM 3332 C CA . VAL A 1 426 ? -37 -14.953 13.484 1 97.44 426 VAL A CA 1
ATOM 3333 C C . VAL A 1 426 ? -36.562 -15.617 12.18 1 97.44 426 VAL A C 1
ATOM 3335 O O . VAL A 1 426 ? -36.656 -16.828 12.039 1 97.44 426 VAL A O 1
ATOM 3338 N N . LEU A 1 427 ? -36.125 -14.875 11.211 1 96.5 427 LEU A N 1
ATOM 3339 C CA . LEU A 1 427 ? -35.656 -15.422 9.938 1 96.5 427 LEU A CA 1
ATOM 3340 C C . LEU A 1 427 ? -34.469 -16.359 10.148 1 96.5 427 LEU A C 1
ATOM 3342 O O . LEU A 1 427 ? -34.375 -17.406 9.508 1 96.5 427 LEU A O 1
ATOM 3346 N N . THR A 1 428 ? -33.562 -15.977 11.023 1 95.62 428 THR A N 1
ATOM 3347 C CA . THR A 1 428 ? -32.375 -16.797 11.305 1 95.62 428 THR A CA 1
ATOM 3348 C C . THR A 1 428 ? -32.812 -18.125 11.961 1 95.62 428 THR A C 1
ATOM 3350 O O . THR A 1 428 ? -32.281 -19.188 11.609 1 95.62 428 THR A O 1
ATOM 3353 N N . TYR A 1 429 ? -33.75 -18.031 12.867 1 95.81 429 TYR A N 1
ATOM 3354 C CA . TYR A 1 429 ? -34.219 -19.219 13.578 1 95.81 429 TYR A CA 1
ATOM 3355 C C . TYR A 1 429 ? -35 -20.156 12.648 1 95.81 429 TYR A C 1
ATOM 3357 O O . TYR A 1 429 ? -34.75 -21.359 12.617 1 95.81 429 TYR A O 1
ATOM 3365 N N . LEU A 1 430 ? -35.844 -19.625 11.828 1 96.25 430 LEU A N 1
ATOM 3366 C CA . LEU A 1 430 ? -36.75 -20.422 10.992 1 96.25 430 LEU A CA 1
ATOM 3367 C C . LEU A 1 430 ? -36 -21.062 9.836 1 96.25 430 LEU A C 1
ATOM 3369 O O . LEU A 1 430 ? -36.281 -22.188 9.43 1 96.25 430 LEU A O 1
ATOM 3373 N N . ASN A 1 431 ? -34.969 -20.406 9.312 1 94.62 431 ASN A N 1
ATOM 3374 C CA . ASN A 1 431 ? -34.281 -20.891 8.109 1 94.62 431 ASN A CA 1
ATOM 3375 C C . ASN A 1 431 ? -32.906 -21.422 8.438 1 94.62 431 ASN A C 1
ATOM 3377 O O . ASN A 1 431 ? -32.125 -21.781 7.535 1 94.62 431 ASN A O 1
ATOM 3381 N N . ASN A 1 432 ? -32.5 -21.438 9.656 1 92.94 432 ASN A N 1
ATOM 3382 C CA . ASN A 1 432 ? -31.188 -21.906 10.086 1 92.94 432 ASN A CA 1
ATOM 3383 C C . ASN A 1 432 ? -30.062 -21.141 9.383 1 92.94 432 ASN A C 1
ATOM 3385 O O . ASN A 1 432 ? -29.141 -21.734 8.844 1 92.94 432 ASN A O 1
ATOM 3389 N N . TYR A 1 433 ? -30.281 -19.875 9.305 1 93.31 433 TYR A N 1
ATOM 3390 C CA . TYR A 1 433 ? -29.266 -19.031 8.695 1 93.31 433 TYR A CA 1
ATOM 3391 C C . TYR A 1 433 ? -28.031 -18.953 9.578 1 93.31 433 TYR A C 1
ATOM 3393 O O . TYR A 1 433 ? -28.094 -19.188 10.781 1 93.31 433 TYR A O 1
ATOM 3401 N N . PRO A 1 434 ? -26.875 -18.719 8.906 1 92.19 434 PRO A N 1
ATOM 3402 C CA . PRO A 1 434 ? -25.672 -18.5 9.711 1 92.19 434 PRO A CA 1
ATOM 3403 C C . PRO A 1 434 ? -25.75 -17.25 10.586 1 92.19 434 PRO A C 1
ATOM 3405 O O . PRO A 1 434 ? -26.703 -16.469 10.461 1 92.19 434 PRO A O 1
ATOM 3408 N N . TRP A 1 435 ? -24.75 -17.125 11.469 1 90.88 435 TRP A N 1
ATOM 3409 C CA . TRP A 1 435 ? -24.75 -16.016 12.414 1 90.88 435 TRP A CA 1
ATOM 3410 C C . TRP A 1 435 ? -24.641 -14.672 11.695 1 90.88 435 TRP A C 1
ATOM 3412 O O . TRP A 1 435 ? -25.188 -13.672 12.148 1 90.88 435 TRP A O 1
ATOM 3422 N N . SER A 1 436 ? -23.797 -14.656 10.703 1 88.75 436 SER A N 1
ATOM 3423 C CA . SER A 1 436 ? -23.516 -13.516 9.844 1 88.75 436 SER A CA 1
ATOM 3424 C C . SER A 1 436 ? -23 -13.953 8.477 1 88.75 436 SER A C 1
ATOM 3426 O O . SER A 1 436 ? -23.078 -15.133 8.133 1 88.75 436 SER A O 1
ATOM 3428 N N . VAL A 1 437 ? -22.578 -12.969 7.727 1 80.88 437 VAL A N 1
ATOM 3429 C CA . VAL A 1 437 ? -22.047 -13.289 6.41 1 80.88 437 VAL A CA 1
ATOM 3430 C C . VAL A 1 437 ? -20.703 -14 6.559 1 80.88 437 VAL A C 1
ATOM 3432 O O . VAL A 1 437 ? -19.656 -13.344 6.715 1 80.88 437 VAL A O 1
ATOM 3435 N N . ASN A 1 438 ? -20.656 -15.328 6.762 1 73 438 ASN A N 1
ATOM 3436 C CA . ASN A 1 438 ? -19.469 -16.156 6.941 1 73 438 ASN A CA 1
ATOM 3437 C C . ASN A 1 438 ? -19.438 -17.312 5.953 1 73 438 ASN A C 1
ATOM 3439 O O . ASN A 1 438 ? -20.25 -18.234 6.047 1 73 438 ASN A O 1
ATOM 3443 N N . LEU A 1 439 ? -18.531 -17.281 5.129 1 63.75 439 LEU A N 1
ATOM 3444 C CA . LEU A 1 439 ? -18.469 -18.266 4.059 1 63.75 439 LEU A CA 1
ATOM 3445 C C . LEU A 1 439 ? -17.641 -19.469 4.48 1 63.75 439 LEU A C 1
ATOM 3447 O O . LEU A 1 439 ? -17.516 -20.438 3.727 1 63.75 439 LEU A O 1
ATOM 3451 N N . ILE A 1 440 ? -17.125 -19.5 5.613 1 67.06 440 ILE A N 1
ATOM 3452 C CA . ILE A 1 440 ? -16.172 -20.547 5.961 1 67.06 440 ILE A CA 1
ATOM 3453 C C . ILE A 1 440 ? -16.922 -21.797 6.434 1 67.06 440 ILE A C 1
ATOM 3455 O O . ILE A 1 440 ? -16.672 -22.906 5.945 1 67.06 440 ILE A O 1
ATOM 3459 N N . ASN A 1 441 ? -17.891 -21.703 7.316 1 70.38 441 ASN A N 1
ATOM 3460 C CA . ASN A 1 441 ? -18.547 -22.875 7.898 1 70.38 441 ASN A CA 1
ATOM 3461 C C . ASN A 1 441 ? -20.031 -22.906 7.594 1 70.38 441 ASN A C 1
ATOM 3463 O O . ASN A 1 441 ? -20.812 -23.5 8.336 1 70.38 441 ASN A O 1
ATOM 3467 N N . ALA A 1 442 ? -20.328 -22.203 6.551 1 72.44 442 ALA A N 1
ATOM 3468 C CA . ALA A 1 442 ? -21.734 -22.188 6.164 1 72.44 442 ALA A CA 1
ATOM 3469 C C . ALA A 1 442 ? -21.906 -22.547 4.695 1 72.44 442 ALA A C 1
ATOM 3471 O O . ALA A 1 442 ? -21 -22.359 3.889 1 72.44 442 ALA A O 1
ATOM 3472 N N . ASP A 1 443 ? -23.016 -23.125 4.48 1 74.12 443 ASP A N 1
ATOM 3473 C CA . ASP A 1 443 ? -23.359 -23.453 3.102 1 74.12 443 ASP A CA 1
ATOM 3474 C C . ASP A 1 443 ? -23.484 -22.203 2.244 1 74.12 443 ASP A C 1
ATOM 3476 O O . ASP A 1 443 ? -24.047 -21.188 2.689 1 74.12 443 ASP A O 1
ATOM 3480 N N . TYR A 1 444 ? -23.031 -22.344 1.077 1 73.38 444 TYR A N 1
ATOM 3481 C CA . TYR A 1 444 ? -22.984 -21.203 0.162 1 73.38 444 TYR A CA 1
ATOM 3482 C C . TYR A 1 444 ? -24.391 -20.625 -0.042 1 73.38 444 TYR A C 1
ATOM 3484 O O . TYR A 1 444 ? -24.562 -19.406 0.005 1 73.38 444 TYR A O 1
ATOM 3492 N N . TYR A 1 445 ? -25.359 -21.438 -0.23 1 78.5 445 TYR A N 1
ATOM 3493 C CA . TYR A 1 445 ? -26.703 -20.969 -0.533 1 78.5 445 TYR A CA 1
ATOM 3494 C C . TYR A 1 445 ? -27.359 -20.375 0.701 1 78.5 445 TYR A C 1
ATOM 3496 O O . TYR A 1 445 ? -28.156 -19.438 0.591 1 78.5 445 TYR A O 1
ATOM 3504 N N . ASP A 1 446 ? -26.984 -20.875 1.84 1 83.19 446 ASP A N 1
ATOM 3505 C CA . ASP A 1 446 ? -27.5 -20.297 3.078 1 83.19 446 ASP A CA 1
ATOM 3506 C C . ASP A 1 446 ? -26.922 -18.906 3.305 1 83.19 446 ASP A C 1
ATOM 3508 O O . ASP A 1 446 ? -27.625 -18 3.748 1 83.19 446 ASP A O 1
ATOM 3512 N N . VAL A 1 447 ? -25.688 -18.828 2.971 1 84.94 447 VAL A N 1
ATOM 3513 C CA . VAL A 1 447 ? -25.047 -17.516 3.131 1 84.94 447 VAL A CA 1
ATOM 3514 C C . VAL A 1 447 ? -25.656 -16.516 2.146 1 84.94 447 VAL A C 1
ATOM 3516 O O . VAL A 1 447 ? -25.891 -15.367 2.498 1 84.94 447 VAL A O 1
ATOM 3519 N N . LEU A 1 448 ? -25.922 -16.984 0.949 1 86.06 448 LEU A N 1
ATOM 3520 C CA . LEU A 1 448 ? -26.531 -16.125 -0.056 1 86.06 448 LEU A CA 1
ATOM 3521 C C . LEU A 1 448 ? -27.938 -15.703 0.379 1 86.06 448 LEU A C 1
ATOM 3523 O O . LEU A 1 448 ? -28.281 -14.523 0.277 1 86.06 448 LEU A O 1
ATOM 3527 N N . ALA A 1 449 ? -28.672 -16.672 0.852 1 89.31 449 ALA A N 1
ATOM 3528 C CA . ALA A 1 449 ? -30.031 -16.375 1.326 1 89.31 449 ALA A CA 1
ATOM 3529 C C . ALA A 1 449 ? -29.984 -15.391 2.494 1 89.31 449 ALA A C 1
ATOM 3531 O O . ALA A 1 449 ? -30.766 -14.43 2.529 1 89.31 449 ALA A O 1
ATOM 3532 N N . TYR A 1 450 ? -29.156 -15.656 3.398 1 92.38 450 TYR A N 1
ATOM 3533 C CA . TYR A 1 450 ? -28.969 -14.742 4.523 1 92.38 450 TYR A CA 1
ATOM 3534 C C . TYR A 1 450 ? -28.609 -13.344 4.035 1 92.38 450 TYR A C 1
ATOM 3536 O O . TYR A 1 450 ? -29.141 -12.352 4.547 1 92.38 450 TYR A O 1
ATOM 3544 N N . THR A 1 451 ? -27.75 -13.281 3.084 1 91.94 451 THR A N 1
ATOM 3545 C CA . THR A 1 451 ? -27.297 -12 2.566 1 91.94 451 THR A CA 1
ATOM 3546 C C . THR A 1 451 ? -28.438 -11.227 1.932 1 91.94 451 THR A C 1
ATOM 3548 O O . THR A 1 451 ? -28.625 -10.039 2.197 1 91.94 451 THR A O 1
ATOM 3551 N N . PHE A 1 452 ? -29.312 -11.891 1.238 1 91.69 452 PHE A N 1
ATOM 3552 C CA . PHE A 1 452 ? -30.391 -11.234 0.504 1 91.69 452 PHE A CA 1
ATOM 3553 C C . PHE A 1 452 ? -31.562 -10.914 1.426 1 91.69 452 PHE A C 1
ATOM 3555 O O . PHE A 1 452 ? -32.156 -9.828 1.339 1 91.69 452 PHE A O 1
ATOM 3562 N N . GLU A 1 453 ? -31.766 -11.75 2.35 1 92.31 453 GLU A N 1
ATOM 3563 C CA . GLU A 1 453 ? -33 -11.625 3.123 1 92.31 453 GLU A CA 1
ATOM 3564 C C . GLU A 1 453 ? -32.75 -10.875 4.43 1 92.31 453 GLU A C 1
ATOM 3566 O O . GLU A 1 453 ? -33.688 -10.312 5.008 1 92.31 453 GLU A O 1
ATOM 3571 N N . VAL A 1 454 ? -31.547 -10.906 4.844 1 94.5 454 VAL A N 1
ATOM 3572 C CA . VAL A 1 454 ? -31.297 -10.32 6.16 1 94.5 454 VAL A CA 1
ATOM 3573 C C . VAL A 1 454 ? -30.281 -9.18 6.035 1 94.5 454 VAL A C 1
ATOM 3575 O O . VAL A 1 454 ? -30.594 -8.031 6.352 1 94.5 454 VAL A O 1
ATOM 3578 N N . TYR A 1 455 ? -29.219 -9.461 5.441 1 94.5 455 TYR A N 1
ATOM 3579 C CA . TYR A 1 455 ? -28.109 -8.5 5.453 1 94.5 455 TYR A CA 1
ATOM 3580 C C . TYR A 1 455 ? -28.453 -7.289 4.59 1 94.5 455 TYR A C 1
ATOM 3582 O O . TYR A 1 455 ? -28.172 -6.148 4.98 1 94.5 455 TYR A O 1
ATOM 3590 N N . LEU A 1 456 ? -29.062 -7.445 3.443 1 95.94 456 LEU A N 1
ATOM 3591 C CA . LEU A 1 456 ? -29.281 -6.344 2.51 1 95.94 456 LEU A CA 1
ATOM 3592 C C . LEU A 1 456 ? -30.625 -5.684 2.766 1 95.94 456 LEU A C 1
ATOM 3594 O O . LEU A 1 456 ? -30.875 -4.566 2.307 1 95.94 456 LEU A O 1
ATOM 3598 N N . ALA A 1 457 ? -31.453 -6.301 3.518 1 96.12 457 ALA A N 1
ATOM 3599 C CA . ALA A 1 457 ? -32.844 -5.875 3.641 1 96.12 457 ALA A CA 1
ATOM 3600 C C . ALA A 1 457 ? -32.969 -4.695 4.602 1 96.12 457 ALA A C 1
ATOM 3602 O O . ALA A 1 457 ? -32.5 -4.75 5.73 1 96.12 457 ALA A O 1
ATOM 3603 N N . THR A 1 458 ? -33.688 -3.68 4.203 1 97.5 458 THR A N 1
ATOM 3604 C CA . THR A 1 458 ? -33.875 -2.455 4.977 1 97.5 458 THR A CA 1
ATOM 3605 C C . THR A 1 458 ? -34.531 -2.75 6.32 1 97.5 458 THR A C 1
ATOM 3607 O O . THR A 1 458 ? -34.125 -2.227 7.355 1 97.5 458 THR A O 1
ATOM 3610 N N . HIS A 1 459 ? -35.594 -3.631 6.312 1 95.31 459 HIS A N 1
ATOM 3611 C CA . HIS A 1 459 ? -36.344 -3.918 7.52 1 95.31 459 HIS A CA 1
ATOM 3612 C C . HIS A 1 459 ? -35.5 -4.652 8.555 1 95.31 459 HIS A C 1
ATOM 3614 O O . HIS A 1 459 ? -35.812 -4.625 9.742 1 95.31 459 HIS A O 1
ATOM 3620 N N . SER A 1 460 ? -34.406 -5.262 8.109 1 95.12 460 SER A N 1
ATOM 3621 C CA . SER A 1 460 ? -33.531 -5.98 9.023 1 95.12 460 SER A CA 1
ATOM 3622 C C . SER A 1 460 ? -32.344 -5.105 9.477 1 95.12 460 SER A C 1
ATOM 3624 O O . SER A 1 460 ? -31.656 -5.438 10.438 1 95.12 460 SER A O 1
ATOM 3626 N N . ARG A 1 461 ? -32.156 -4.004 8.82 1 95.62 461 ARG A N 1
ATOM 3627 C CA . ARG A 1 461 ? -30.984 -3.186 9.078 1 95.62 461 ARG A CA 1
ATOM 3628 C C . ARG A 1 461 ? -31.359 -1.869 9.75 1 95.62 461 ARG A C 1
ATOM 3630 O O . ARG A 1 461 ? -30.484 -1.047 10.047 1 95.62 461 ARG A O 1
ATOM 3637 N N . ALA A 1 462 ? -32.594 -1.665 10.109 1 98.12 462 ALA A N 1
ATOM 3638 C CA . ALA A 1 462 ? -33.094 -0.363 10.523 1 98.12 462 ALA A CA 1
ATOM 3639 C C . ALA A 1 462 ? -32.719 -0.056 11.969 1 98.12 462 ALA A C 1
ATOM 3641 O O . ALA A 1 462 ? -32.75 1.104 12.391 1 98.12 462 ALA A O 1
ATOM 3642 N N . SER A 1 463 ? -32.438 -1.038 12.781 1 98.19 463 SER A N 1
ATOM 3643 C CA . SER A 1 463 ? -32.281 -0.869 14.219 1 98.19 463 SER A CA 1
ATOM 3644 C C . SER A 1 463 ? -31.203 0.154 14.547 1 98.19 463 SER A C 1
ATOM 3646 O O . SER A 1 463 ? -31.422 1.071 15.344 1 98.19 463 SER A O 1
ATOM 3648 N N . PRO A 1 464 ? -29.984 0.066 13.938 1 98.62 464 PRO A N 1
ATOM 3649 C CA . PRO A 1 464 ? -28.984 1.085 14.273 1 98.62 464 PRO A CA 1
ATOM 3650 C C . PRO A 1 464 ? -29.406 2.488 13.844 1 98.62 464 PRO A C 1
ATOM 3652 O O . PRO A 1 464 ? -29.141 3.461 14.555 1 98.62 464 PRO A O 1
ATOM 3655 N N . TYR A 1 465 ? -30.047 2.635 12.75 1 98.75 465 TYR A N 1
ATOM 3656 C CA . TYR A 1 465 ? -30.484 3.924 12.234 1 98.75 465 TYR A CA 1
ATOM 3657 C C . TYR A 1 465 ? -31.531 4.551 13.164 1 98.75 465 TYR A C 1
ATOM 3659 O O . TYR A 1 465 ? -31.422 5.727 13.516 1 98.75 465 TYR A O 1
ATOM 3667 N N . VAL A 1 466 ? -32.531 3.764 13.547 1 98.75 466 VAL A N 1
ATOM 3668 C CA . VAL A 1 466 ? -33.594 4.266 14.414 1 98.75 466 VAL A CA 1
ATOM 3669 C C . VAL A 1 466 ? -33.031 4.57 15.805 1 98.75 466 VAL A C 1
ATOM 3671 O O . VAL A 1 466 ? -33.438 5.531 16.453 1 98.75 466 VAL A O 1
ATOM 3674 N N . TRP A 1 467 ? -32.125 3.713 16.234 1 98.62 467 TRP A N 1
ATOM 3675 C CA . TRP A 1 467 ? -31.453 4.027 17.484 1 98.62 467 TRP A CA 1
ATOM 3676 C C . TRP A 1 467 ? -30.719 5.359 17.375 1 98.62 467 TRP A C 1
ATOM 3678 O O . TRP A 1 467 ? -30.656 6.125 18.344 1 98.62 467 TRP A O 1
ATOM 3688 N N . GLY A 1 468 ? -30.125 5.652 16.266 1 98.69 468 GLY A N 1
ATOM 3689 C CA . GLY A 1 468 ? -29.531 6.949 16.016 1 98.69 468 GLY A CA 1
ATOM 3690 C C . GLY A 1 468 ? -30.516 8.094 16.094 1 98.69 468 GLY A C 1
ATOM 3691 O O . GLY A 1 468 ? -30.203 9.156 16.641 1 98.69 468 GLY A O 1
ATOM 3692 N N . ILE A 1 469 ? -31.688 7.875 15.578 1 98.62 469 ILE A N 1
ATOM 3693 C CA . ILE A 1 469 ? -32.75 8.883 15.656 1 98.62 469 ILE A CA 1
ATOM 3694 C C . ILE A 1 469 ? -33.062 9.172 17.125 1 98.62 469 ILE A C 1
ATOM 3696 O O . ILE A 1 469 ? -33.188 10.328 17.516 1 98.62 469 ILE A O 1
ATOM 3700 N N . ILE A 1 470 ? -33.156 8.109 17.891 1 98.19 470 ILE A N 1
ATOM 3701 C CA . ILE A 1 470 ? -33.469 8.258 19.312 1 98.19 470 ILE A CA 1
ATOM 3702 C C . ILE A 1 470 ? -32.375 9.047 20 1 98.19 470 ILE A C 1
ATOM 3704 O O . ILE A 1 470 ? -32.625 9.977 20.766 1 98.19 470 ILE A O 1
ATOM 3708 N N . LEU A 1 471 ? -31.156 8.695 19.688 1 97.56 471 LEU A N 1
ATOM 3709 C CA . LEU A 1 471 ? -30.016 9.414 20.25 1 97.56 4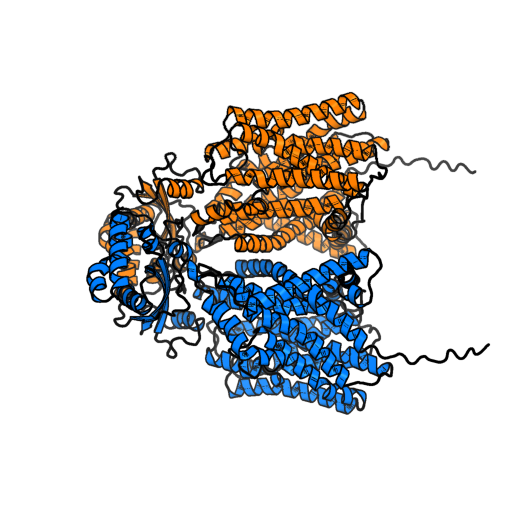71 LEU A CA 1
ATOM 3710 C C . LEU A 1 471 ? -30.047 10.883 19.844 1 97.56 471 LEU A C 1
ATOM 3712 O O . LEU A 1 471 ? -29.797 11.766 20.656 1 97.56 471 LEU A O 1
ATOM 3716 N N . GLY A 1 472 ? -30.328 11.117 18.562 1 97.44 472 GLY A N 1
ATOM 3717 C CA . GLY A 1 472 ? -30.438 12.484 18.078 1 97.44 472 GLY A CA 1
ATOM 3718 C C . GLY A 1 472 ? -31.5 13.297 18.781 1 97.44 472 GLY A C 1
ATOM 3719 O O . GLY A 1 472 ? -31.297 14.469 19.094 1 97.44 472 GLY A O 1
ATOM 3720 N N . TYR A 1 473 ? -32.594 12.664 19.062 1 97.06 473 TYR A N 1
ATOM 3721 C CA . TYR A 1 473 ? -33.688 13.297 19.812 1 97.06 473 TYR A CA 1
ATOM 3722 C C . TYR A 1 473 ? -33.219 13.672 21.219 1 97.06 473 TYR A C 1
ATOM 3724 O O . TYR A 1 473 ? -33.469 14.797 21.672 1 97.06 473 TYR A O 1
ATOM 3732 N N . ILE A 1 474 ? -32.594 12.75 21.844 1 95 474 ILE A N 1
ATOM 3733 C CA . ILE A 1 474 ? -32.125 12.961 23.219 1 95 474 ILE A CA 1
ATOM 3734 C C . ILE A 1 474 ? -31.109 14.094 23.25 1 95 474 ILE A C 1
ATOM 3736 O O . ILE A 1 474 ? -31.203 14.984 24.094 1 95 474 ILE A O 1
ATOM 3740 N N . MET A 1 475 ? -30.234 14.133 22.359 1 94.31 475 MET A N 1
ATOM 3741 C CA . MET A 1 475 ? -29.156 15.109 22.344 1 94.31 475 MET A CA 1
ATOM 3742 C C . MET A 1 475 ? -29.672 16.484 21.953 1 94.31 475 MET A C 1
ATOM 3744 O O . MET A 1 475 ? -29.203 17.5 22.469 1 94.31 475 MET A O 1
ATOM 3748 N N . ALA A 1 476 ? -30.625 16.531 21.094 1 94.19 476 ALA A N 1
ATOM 3749 C CA . ALA A 1 476 ? -31.203 17.797 20.641 1 94.19 476 ALA A CA 1
ATOM 3750 C C . ALA A 1 476 ? -32 18.453 21.766 1 94.19 476 ALA A C 1
ATOM 3752 O O . ALA A 1 476 ? -32.031 19.688 21.875 1 94.19 476 ALA A O 1
ATOM 3753 N N . ASN A 1 477 ? -32.656 17.656 22.547 1 92.19 477 ASN A N 1
ATOM 3754 C CA . ASN A 1 477 ? -33.5 18.172 23.609 1 92.19 477 ASN A CA 1
ATOM 3755 C C . ASN A 1 477 ? -32.75 18.422 24.891 1 92.19 477 ASN A C 1
ATOM 3757 O O . ASN A 1 477 ? -33.25 19.078 25.812 1 92.19 477 ASN A O 1
ATOM 3761 N N . ASN A 1 478 ? -31.562 17.906 24.922 1 89.38 478 ASN A N 1
ATOM 3762 C CA . ASN A 1 478 ? -30.688 18.109 26.078 1 89.38 478 ASN A CA 1
ATOM 3763 C C . ASN A 1 478 ? -29.297 18.578 25.656 1 89.38 478 ASN A C 1
ATOM 3765 O O . ASN A 1 478 ? -28.312 17.875 25.859 1 89.38 478 ASN A O 1
ATOM 3769 N N . PRO A 1 479 ? -29.203 19.781 25.234 1 80.56 479 PRO A N 1
ATOM 3770 C CA . PRO A 1 479 ? -27.938 20.25 24.672 1 80.56 479 PRO A CA 1
ATOM 3771 C C . PRO A 1 479 ? -26.906 20.578 25.75 1 80.56 479 PRO A C 1
ATOM 3773 O O . PRO A 1 479 ? -25.703 20.672 25.438 1 80.56 479 PRO A O 1
ATOM 3776 N N . GLN A 1 480 ? -27.234 20.594 27.047 1 81.62 480 GLN A N 1
ATOM 3777 C CA . GLN A 1 480 ? -26.312 21.016 28.109 1 81.62 480 GLN A CA 1
ATOM 3778 C C . GLN A 1 480 ? -25.281 19.922 28.391 1 81.62 480 GLN A C 1
ATOM 3780 O O . GLN A 1 480 ? -25.547 18.734 28.203 1 81.62 480 GLN A O 1
ATOM 3785 N N . LYS A 1 481 ? -24.078 20.359 28.766 1 81.69 481 LYS A N 1
ATOM 3786 C CA . LYS A 1 481 ? -23.031 19.438 29.219 1 81.69 481 LYS A CA 1
ATOM 3787 C C . LYS A 1 481 ? -23.406 18.797 30.547 1 81.69 481 LYS A C 1
ATOM 3789 O O . LYS A 1 481 ? -24.094 19.406 31.375 1 81.69 481 LYS A O 1
ATOM 3794 N N . ILE A 1 482 ? -23.172 17.562 30.609 1 78.56 482 ILE A N 1
ATOM 3795 C CA . ILE A 1 482 ? -23.516 16.828 31.812 1 78.56 482 ILE A CA 1
ATOM 3796 C C . ILE A 1 482 ? -22.234 16.453 32.562 1 78.56 482 ILE A C 1
ATOM 3798 O O . ILE A 1 482 ? -21.234 16.078 31.953 1 78.56 482 ILE A O 1
ATOM 3802 N N . TYR A 1 483 ? -22.312 16.641 33.844 1 83.25 483 TYR A N 1
ATOM 3803 C CA . TYR A 1 483 ? -21.188 16.266 34.688 1 83.25 483 TYR A CA 1
ATOM 3804 C C . TYR A 1 483 ? -21.453 14.922 35.375 1 83.25 483 TYR A C 1
ATOM 3806 O O . TYR A 1 483 ? -22.453 14.758 36.062 1 83.25 483 TYR A O 1
ATOM 3814 N N . PHE A 1 484 ? -20.781 13.93 34.906 1 87.44 484 PHE A N 1
ATOM 3815 C CA . PHE A 1 484 ? -20.844 12.625 35.562 1 87.44 484 PHE A CA 1
ATOM 3816 C C . PHE A 1 484 ? -19.609 12.398 36.438 1 87.44 484 PHE A C 1
ATOM 3818 O O . PHE A 1 484 ? -18.547 12.969 36.188 1 87.44 484 PHE A O 1
ATOM 3825 N N . ASN A 1 485 ? -19.781 11.68 37.5 1 92.06 485 ASN A N 1
ATOM 3826 C CA . ASN A 1 485 ? -18.625 11.25 38.281 1 92.06 485 ASN A CA 1
ATOM 3827 C C . ASN A 1 485 ? -17.734 10.32 37.5 1 92.06 485 ASN A C 1
ATOM 3829 O O . ASN A 1 485 ? -18.172 9.703 36.5 1 92.06 485 ASN A O 1
ATOM 3833 N N . TRP A 1 486 ? -16.5 10.234 37.844 1 90.56 486 TRP A N 1
ATOM 3834 C CA . TRP A 1 486 ? -15.516 9.477 37.094 1 90.56 486 TRP A CA 1
ATOM 3835 C C . TRP A 1 486 ? -15.867 7.992 37.062 1 90.56 486 TRP A C 1
ATOM 3837 O O . TRP A 1 486 ? -15.57 7.297 36.062 1 90.56 486 TRP A O 1
ATOM 3847 N N . LYS A 1 487 ? -16.484 7.445 38.094 1 95.19 487 LYS A N 1
ATOM 3848 C CA . LYS A 1 487 ? -16.875 6.035 38.156 1 95.19 487 LYS A CA 1
ATOM 3849 C C . LYS A 1 487 ? -17.953 5.723 37.125 1 95.19 487 LYS A C 1
ATOM 3851 O O . LYS A 1 487 ? -17.922 4.672 36.469 1 95.19 487 LYS A O 1
ATOM 3856 N N . THR A 1 488 ? -18.859 6.629 37.062 1 94.69 488 THR A N 1
ATOM 3857 C CA . THR A 1 488 ? -19.953 6.457 36.094 1 94.69 488 THR A CA 1
ATOM 3858 C C . THR A 1 488 ? -19.406 6.516 34.656 1 94.69 488 THR A C 1
ATOM 3860 O O . THR A 1 488 ? -19.844 5.746 33.812 1 94.69 488 THR A O 1
ATOM 3863 N N . VAL A 1 489 ? -18.547 7.461 34.438 1 95.31 489 VAL A N 1
ATOM 3864 C CA . VAL A 1 489 ? -17.938 7.598 33.125 1 95.31 489 VAL A CA 1
ATOM 3865 C C . VAL A 1 489 ? -17.156 6.336 32.781 1 95.31 489 VAL A C 1
ATOM 3867 O O . VAL A 1 489 ? -17.25 5.809 31.688 1 95.31 489 VAL A O 1
ATOM 3870 N N . ALA A 1 490 ? -16.391 5.863 33.719 1 95.5 490 ALA A N 1
ATOM 3871 C CA . ALA A 1 490 ? -15.602 4.652 33.531 1 95.5 490 ALA A CA 1
ATOM 3872 C C . ALA A 1 490 ? -16.5 3.453 33.219 1 95.5 490 ALA A C 1
ATOM 3874 O O . ALA A 1 490 ? -16.172 2.611 32.406 1 95.5 490 ALA A O 1
ATOM 3875 N N . LEU A 1 491 ? -17.547 3.385 33.969 1 96.75 491 LEU A N 1
ATOM 3876 C CA . LEU A 1 491 ? -18.484 2.301 33.75 1 96.75 491 LEU A CA 1
ATOM 3877 C C . LEU A 1 491 ? -19.094 2.389 32.344 1 96.75 491 LEU A C 1
ATOM 3879 O O . LEU A 1 491 ? -19.297 1.365 31.703 1 96.75 491 LEU A O 1
ATOM 3883 N N . GLY A 1 492 ? -19.438 3.582 31.953 1 97 492 GLY A N 1
ATOM 3884 C CA . GLY A 1 492 ? -19.938 3.775 30.594 1 97 492 GLY A CA 1
ATOM 3885 C C . GLY A 1 492 ? -18.969 3.295 29.531 1 97 492 GLY A C 1
ATOM 3886 O O . GLY A 1 492 ? -19.359 2.604 28.594 1 97 492 GLY A O 1
ATOM 3887 N N . TRP A 1 493 ? -17.766 3.658 29.703 1 97.5 493 TRP A N 1
ATOM 3888 C CA . TRP A 1 493 ? -16.734 3.25 28.75 1 97.5 493 TRP A CA 1
ATOM 3889 C C . TRP A 1 493 ? -16.547 1.738 28.766 1 97.5 493 TRP A C 1
ATOM 3891 O O . TRP A 1 493 ? -16.359 1.109 27.734 1 97.5 493 TRP A O 1
ATOM 3901 N N . LEU A 1 494 ? -16.547 1.15 29.969 1 97.94 494 LEU A N 1
ATOM 3902 C CA . LEU A 1 494 ? -16.391 -0.292 30.094 1 97.94 494 LEU A CA 1
ATOM 3903 C C . LEU A 1 494 ? -17.531 -1.041 29.438 1 97.94 494 LEU A C 1
ATOM 3905 O O . LEU A 1 494 ? -17.312 -2.037 28.734 1 97.94 494 LEU A O 1
ATOM 3909 N N . LEU A 1 495 ? -18.703 -0.576 29.656 1 98 495 LEU A N 1
ATOM 3910 C CA . LEU A 1 495 ? -19.875 -1.204 29.047 1 98 495 LEU A CA 1
ATOM 3911 C C . LEU A 1 495 ? -19.859 -1.033 27.531 1 98 495 LEU A C 1
ATOM 3913 O O . LEU A 1 495 ? -20.203 -1.96 26.797 1 98 495 LEU A O 1
ATOM 3917 N N . SER A 1 496 ? -19.516 0.143 27.109 1 98.25 496 SER A N 1
ATOM 3918 C CA . SER A 1 496 ? -19.406 0.401 25.672 1 98.25 496 SER A CA 1
ATOM 3919 C C . SER A 1 496 ? -18.375 -0.503 25.031 1 98.25 496 SER A C 1
ATOM 3921 O O . SER A 1 496 ? -18.672 -1.221 24.078 1 98.25 496 SER A O 1
ATOM 3923 N N . ALA A 1 497 ? -17.141 -0.498 25.562 1 97.94 497 ALA A N 1
ATOM 3924 C CA . ALA A 1 497 ? -16.062 -1.332 25.031 1 97.94 497 ALA A CA 1
ATOM 3925 C C . ALA A 1 497 ? -16.406 -2.812 25.141 1 97.94 497 ALA A C 1
ATOM 3927 O O . ALA A 1 497 ? -16.172 -3.586 24.219 1 97.94 497 ALA A O 1
ATOM 3928 N N . GLY A 1 498 ? -16.906 -3.174 26.297 1 98.19 498 GLY A N 1
ATOM 3929 C CA . GLY A 1 498 ? -17.281 -4.559 26.5 1 98.19 498 GLY A CA 1
ATOM 3930 C C . GLY A 1 498 ? -18.312 -5.043 25.5 1 98.19 498 GLY A C 1
ATOM 3931 O O . GLY A 1 498 ? -18.188 -6.137 24.938 1 98.19 498 GLY A O 1
ATOM 3932 N N . THR A 1 499 ? -19.312 -4.246 25.25 1 98.12 499 THR A N 1
ATOM 3933 C CA . THR A 1 499 ? -20.359 -4.605 24.297 1 98.12 499 THR A CA 1
ATOM 3934 C C . THR A 1 499 ? -19.797 -4.691 22.891 1 98.12 499 THR A C 1
ATOM 3936 O O . THR A 1 499 ? -20.047 -5.668 22.172 1 98.12 499 THR A O 1
ATOM 3939 N N . CYS A 1 500 ? -19.062 -3.717 22.469 1 98 500 CYS A N 1
ATOM 3940 C CA . CYS A 1 500 ? -18.516 -3.686 21.125 1 98 500 CYS A CA 1
ATOM 3941 C C . CYS A 1 500 ? -17.547 -4.836 20.906 1 98 500 CYS A C 1
ATOM 3943 O O . CYS A 1 500 ? -17.578 -5.496 19.859 1 98 500 CYS A O 1
ATOM 3945 N N . LEU A 1 501 ? -16.672 -5.105 21.891 1 97.69 501 LEU A N 1
ATOM 3946 C CA . LEU A 1 501 ? -15.695 -6.184 21.766 1 97.69 501 LEU A CA 1
ATOM 3947 C C . LEU A 1 501 ? -16.375 -7.543 21.75 1 97.69 501 LEU A C 1
ATOM 3949 O O . LEU A 1 501 ? -15.945 -8.461 21.047 1 97.69 501 LEU A O 1
ATOM 3953 N N . THR A 1 502 ? -17.406 -7.598 22.531 1 97.19 502 THR A N 1
ATOM 3954 C CA . THR A 1 502 ? -18.156 -8.852 22.531 1 97.19 502 THR A CA 1
ATOM 3955 C C . THR A 1 502 ? -18.797 -9.109 21.172 1 97.19 502 THR A C 1
ATOM 3957 O O . THR A 1 502 ? -18.688 -10.211 20.641 1 97.19 502 THR A O 1
ATOM 3960 N N . VAL A 1 503 ? -19.406 -8.117 20.625 1 96.94 503 VAL A N 1
ATOM 3961 C CA . VAL A 1 503 ? -20.047 -8.25 19.312 1 96.94 503 VAL A CA 1
ATOM 3962 C C . VAL A 1 503 ? -18.984 -8.57 18.25 1 96.94 503 VAL A C 1
ATOM 3964 O O . VAL A 1 503 ? -19.188 -9.43 17.391 1 96.94 503 VAL A O 1
ATOM 3967 N N . LEU A 1 504 ? -17.844 -7.957 18.344 1 96.5 504 LEU A N 1
ATOM 3968 C CA . LEU A 1 504 ? -16.766 -8.078 17.359 1 96.5 504 LEU A CA 1
ATOM 3969 C C . LEU A 1 504 ? -16.156 -9.477 17.391 1 96.5 504 LEU A C 1
ATOM 3971 O O . LEU A 1 504 ? -15.992 -10.109 16.344 1 96.5 504 LEU A O 1
ATOM 3975 N N . PHE A 1 505 ? -15.914 -10.047 18.594 1 95.88 505 PHE A N 1
ATOM 3976 C CA . PHE A 1 505 ? -15.07 -11.234 18.688 1 95.88 505 PHE A CA 1
ATOM 3977 C C . PHE A 1 505 ? -15.922 -12.492 18.844 1 95.88 505 PHE A C 1
ATOM 3979 O O . PHE A 1 505 ? -15.422 -13.609 18.672 1 95.88 505 PHE A O 1
ATOM 3986 N N . THR A 1 506 ? -17.188 -12.328 19.219 1 94.38 506 THR A N 1
ATOM 3987 C CA . THR A 1 506 ? -18.031 -13.5 19.375 1 94.38 506 THR A CA 1
ATOM 3988 C C . THR A 1 506 ? -18.125 -14.273 18.062 1 94.38 506 THR A C 1
ATOM 3990 O O . THR A 1 506 ? -18.188 -15.508 18.062 1 94.38 506 THR A O 1
ATOM 3993 N N . LEU A 1 507 ? -18.109 -13.609 17 1 92.69 507 LEU A N 1
ATOM 3994 C CA . LEU A 1 507 ? -18.25 -14.234 15.703 1 92.69 507 LEU A CA 1
ATOM 3995 C C . LEU A 1 507 ? -17.078 -15.172 15.406 1 92.69 507 LEU A C 1
ATOM 3997 O O . LEU A 1 507 ? -17.172 -16.031 14.531 1 92.69 507 LEU A O 1
ATOM 4001 N N . SER A 1 508 ? -15.953 -15.055 16.094 1 92.5 508 SER A N 1
ATOM 4002 C CA . SER A 1 508 ? -14.773 -15.883 15.867 1 92.5 508 SER A CA 1
ATOM 4003 C C . SER A 1 508 ? -15.078 -17.359 16.125 1 92.5 508 SER A C 1
ATOM 4005 O O . SER A 1 508 ? -14.453 -18.234 15.539 1 92.5 508 SER A O 1
ATOM 4007 N N . ILE A 1 509 ? -16.109 -17.594 16.891 1 90.81 509 ILE A N 1
ATOM 4008 C CA . ILE A 1 509 ? -16.5 -18.953 17.234 1 90.81 509 ILE A CA 1
ATOM 4009 C C . ILE A 1 509 ? -16.984 -19.688 15.969 1 90.81 509 ILE A C 1
ATOM 4011 O O . ILE A 1 509 ? -16.719 -20.875 15.797 1 90.81 509 ILE A O 1
ATOM 4015 N N . THR A 1 510 ? -17.594 -19.016 15.094 1 90.25 510 THR A N 1
ATOM 4016 C CA . THR A 1 510 ? -18.203 -19.625 13.914 1 90.25 510 THR A CA 1
ATOM 4017 C C . THR A 1 510 ? -17.141 -19.875 12.844 1 90.25 510 THR A C 1
ATOM 4019 O O . THR A 1 510 ? -17.422 -20.547 11.852 1 90.25 510 THR A O 1
ATOM 4022 N N . TYR A 1 511 ? -15.961 -19.359 12.992 1 87.5 511 TYR A N 1
ATOM 4023 C CA . TYR A 1 511 ? -14.914 -19.516 11.992 1 87.5 511 TYR A CA 1
ATOM 4024 C C . TYR A 1 511 ? -14.023 -20.719 12.32 1 87.5 511 TYR A C 1
ATOM 4026 O O . TYR A 1 511 ? -13.172 -21.109 11.516 1 87.5 511 TYR A O 1
ATOM 4034 N N . GLN A 1 512 ? -14.305 -21.297 13.453 1 87.62 512 GLN A N 1
ATOM 4035 C CA . GLN A 1 512 ? -13.484 -22.438 13.852 1 87.62 512 GLN A CA 1
ATOM 4036 C C . GLN A 1 512 ? -13.898 -23.703 13.102 1 87.62 512 GLN A C 1
ATOM 4038 O O . GLN A 1 512 ? -15.078 -23.906 12.82 1 87.62 512 GLN A O 1
ATOM 4043 N N . TYR A 1 513 ? -12.992 -24.578 12.82 1 77.81 513 TYR A N 1
ATOM 4044 C CA . TYR A 1 513 ? -13.227 -25.797 12.055 1 77.81 513 TYR A CA 1
ATOM 4045 C C . TYR A 1 513 ? -14.18 -26.734 12.789 1 77.81 513 TYR A C 1
ATOM 4047 O O . TYR A 1 513 ? -14.961 -27.453 12.164 1 77.81 513 TYR A O 1
ATOM 4055 N N . ASP A 1 514 ? -14.078 -26.703 14.047 1 83.06 514 ASP A N 1
ATOM 4056 C CA . ASP A 1 514 ? -14.883 -27.625 14.836 1 83.06 514 ASP A CA 1
ATOM 4057 C C . ASP A 1 514 ? -16.219 -26.984 15.242 1 83.06 514 ASP A C 1
ATOM 4059 O O . ASP A 1 514 ? -16.922 -27.516 16.094 1 83.06 514 ASP A O 1
ATOM 4063 N N . TYR A 1 515 ? -16.531 -25.938 14.57 1 87.69 515 TYR A N 1
ATOM 4064 C CA . TYR A 1 515 ? -17.766 -25.25 14.898 1 87.69 515 TYR A CA 1
ATOM 4065 C C . TYR A 1 515 ? -18.984 -26.078 14.508 1 87.69 515 TYR A C 1
ATOM 4067 O O . TYR A 1 515 ? -19.031 -26.641 13.406 1 87.69 515 TYR A O 1
ATOM 4075 N N . VAL A 1 516 ? -19.875 -26.172 15.461 1 88.88 516 VAL A N 1
ATOM 4076 C CA . VAL A 1 516 ? -21.172 -26.781 15.203 1 88.88 516 VAL A CA 1
ATOM 4077 C C . VAL A 1 516 ? -22.266 -25.734 15.305 1 88.88 516 VAL A C 1
ATOM 4079 O O . VAL A 1 516 ? -22.312 -24.953 16.266 1 88.88 516 VAL A O 1
ATOM 4082 N N . TYR A 1 517 ? -23.047 -25.719 14.281 1 91.12 517 TYR A N 1
ATOM 4083 C CA . TYR A 1 517 ? -24.109 -24.719 14.211 1 91.12 517 TYR A CA 1
ATOM 4084 C C . TYR A 1 517 ? -24.953 -24.734 15.469 1 91.12 517 TYR A C 1
ATOM 4086 O O . TYR A 1 517 ? -25.406 -25.797 15.914 1 91.12 517 TYR A O 1
ATOM 4094 N N . GLU A 1 518 ? -25.125 -23.625 16.109 1 91.94 518 GLU A N 1
ATOM 4095 C CA . GLU A 1 518 ? -25.938 -23.406 17.297 1 91.94 518 GLU A CA 1
ATOM 4096 C C . GLU A 1 518 ? -27.078 -22.438 17.031 1 91.94 518 GLU A C 1
ATOM 4098 O O . GLU A 1 518 ? -26.875 -21.219 17.078 1 91.94 518 GLU A O 1
ATOM 4103 N N . PRO A 1 519 ? -28.25 -22.906 16.891 1 93.56 519 PRO A N 1
ATOM 4104 C CA . PRO A 1 519 ? -29.375 -22.078 16.453 1 93.56 519 PRO A CA 1
ATOM 4105 C C . PRO A 1 519 ? -29.688 -20.938 17.438 1 93.56 519 PRO A C 1
ATOM 4107 O O . PRO A 1 519 ? -30.047 -19.844 17.016 1 93.56 519 PRO A O 1
ATOM 4110 N N . ILE A 1 520 ? -29.656 -21.172 18.703 1 95.56 520 ILE A N 1
ATOM 4111 C CA . ILE A 1 520 ? -30 -20.156 19.688 1 95.56 520 ILE A CA 1
ATOM 4112 C C . ILE A 1 520 ? -28.969 -19.016 19.641 1 95.56 520 ILE A C 1
ATOM 4114 O O . ILE A 1 520 ? -29.344 -17.844 19.656 1 95.56 520 ILE A O 1
ATOM 4118 N N . GLY A 1 521 ? -27.719 -19.438 19.625 1 95.12 521 GLY A N 1
ATOM 4119 C CA . GLY A 1 521 ? -26.672 -18.422 19.469 1 95.12 521 GLY A CA 1
ATOM 4120 C C . GLY A 1 521 ? -26.797 -17.625 18.203 1 95.12 521 GLY A C 1
ATOM 4121 O O . GLY A 1 521 ? -26.641 -16.391 18.203 1 95.12 521 GLY A O 1
ATOM 4122 N N . ALA A 1 522 ? -27.078 -18.297 17.141 1 95.12 522 ALA A N 1
ATOM 4123 C CA . ALA A 1 522 ? -27.266 -17.641 15.852 1 95.12 522 ALA A CA 1
ATOM 4124 C C . ALA A 1 522 ? -28.438 -16.656 15.898 1 95.12 522 ALA A C 1
ATOM 4126 O O . ALA A 1 522 ? -28.344 -15.547 15.367 1 95.12 522 ALA A O 1
ATOM 4127 N N . THR A 1 523 ? -29.531 -17.062 16.562 1 96.69 523 THR A N 1
ATOM 4128 C CA . THR A 1 523 ? -30.734 -16.25 16.656 1 96.69 523 THR A CA 1
ATOM 4129 C C . THR A 1 523 ? -30.469 -14.984 17.484 1 96.69 523 THR A C 1
ATOM 4131 O O . THR A 1 523 ? -30.844 -13.883 17.062 1 96.69 523 THR A O 1
ATOM 4134 N N . PHE A 1 524 ? -29.812 -15.141 18.547 1 96.5 524 PHE A N 1
ATOM 4135 C CA . PHE A 1 524 ? -29.516 -14.008 19.422 1 96.5 524 PHE A CA 1
ATOM 4136 C C . PHE A 1 524 ? -28.516 -13.062 18.766 1 96.5 524 PHE A C 1
ATOM 4138 O O . PHE A 1 524 ? -28.703 -11.844 18.766 1 96.5 524 PHE A O 1
ATOM 4145 N N . TYR A 1 525 ? -27.469 -13.688 18.25 1 96 525 TYR A N 1
ATOM 4146 C CA . TYR A 1 525 ? -26.484 -12.844 17.578 1 96 525 TYR A CA 1
ATOM 4147 C C . TYR A 1 525 ? -27.094 -12.18 16.344 1 96 525 TYR A C 1
ATOM 4149 O O . TYR A 1 525 ? -26.891 -10.984 16.125 1 96 525 TYR A O 1
ATOM 4157 N N . GLY A 1 526 ? -27.781 -12.883 15.586 1 94.38 526 GLY A N 1
ATOM 4158 C CA . GLY A 1 526 ? -28.375 -12.375 14.359 1 94.38 526 GLY A CA 1
ATOM 4159 C C . GLY A 1 526 ? -29.375 -11.25 14.602 1 94.38 526 GLY A C 1
ATOM 4160 O O . GLY A 1 526 ? -29.438 -10.305 13.805 1 94.38 526 GLY A O 1
ATOM 4161 N N . GLY A 1 527 ? -30.047 -11.281 15.688 1 96.19 527 GLY A N 1
ATOM 4162 C CA . GLY A 1 527 ? -31.094 -10.297 15.945 1 96.19 527 GLY A CA 1
ATOM 4163 C C . GLY A 1 527 ? -30.594 -9.102 16.734 1 96.19 527 GLY A C 1
ATOM 4164 O O . GLY A 1 527 ? -31.141 -8 16.609 1 96.19 527 GLY A O 1
ATOM 4165 N N . LEU A 1 528 ? -29.5 -9.297 17.453 1 97.38 528 LEU A N 1
ATOM 4166 C CA . LEU A 1 528 ? -29.234 -8.266 18.453 1 97.38 528 LEU A CA 1
ATOM 4167 C C . LEU A 1 528 ? -27.891 -7.594 18.188 1 97.38 528 LEU A C 1
ATOM 4169 O O . LEU A 1 528 ? -27.609 -6.523 18.734 1 97.38 528 LEU A O 1
ATOM 4173 N N . HIS A 1 529 ? -26.969 -8.18 17.438 1 96.94 529 HIS A N 1
ATOM 4174 C CA . HIS A 1 529 ? -25.594 -7.695 17.375 1 96.94 529 HIS A CA 1
ATOM 4175 C C . HIS A 1 529 ? -25.531 -6.293 16.781 1 96.94 529 HIS A C 1
ATOM 4177 O O . HIS A 1 529 ? -24.734 -5.465 17.219 1 96.94 529 HIS A O 1
ATOM 4183 N N . ARG A 1 530 ? -26.422 -5.961 15.836 1 97.69 530 ARG A N 1
ATOM 4184 C CA . ARG A 1 530 ? -26.391 -4.645 15.195 1 97.69 530 ARG A CA 1
ATOM 4185 C C . ARG A 1 530 ? -26.812 -3.555 16.172 1 97.69 530 ARG A C 1
ATOM 4187 O O . ARG A 1 530 ? -26.203 -2.486 16.219 1 97.69 530 ARG A O 1
ATOM 4194 N N . LEU A 1 531 ? -27.891 -3.846 16.875 1 98.31 531 LEU A N 1
ATOM 4195 C CA . LEU A 1 531 ? -28.344 -2.896 17.891 1 98.31 531 LEU A CA 1
ATOM 4196 C C . LEU A 1 531 ? -27.312 -2.734 19 1 98.31 531 LEU A C 1
ATOM 4198 O O . LEU A 1 531 ? -27.047 -1.614 19.438 1 98.31 531 LEU A O 1
ATOM 4202 N N . ALA A 1 532 ? -26.797 -3.861 19.438 1 98.44 532 ALA A N 1
ATOM 4203 C CA . ALA A 1 532 ? -25.781 -3.816 20.484 1 98.44 532 ALA A CA 1
ATOM 4204 C C . ALA A 1 532 ? -24.594 -2.965 20.062 1 98.44 532 ALA A C 1
ATOM 4206 O O . ALA A 1 532 ? -24.078 -2.164 20.844 1 98.44 532 ALA A O 1
ATOM 4207 N N . TRP A 1 533 ? -24.125 -3.131 18.859 1 98.38 533 TRP A N 1
ATOM 4208 C CA . TRP A 1 533 ? -23.031 -2.328 18.312 1 98.38 533 TRP A CA 1
ATOM 4209 C C . TRP A 1 533 ? -23.406 -0.846 18.312 1 98.38 533 TRP A C 1
ATOM 4211 O O . TRP A 1 533 ? -22.609 -0.011 18.766 1 98.38 533 TRP A O 1
ATOM 4221 N N . ALA A 1 534 ? -24.578 -0.532 17.875 1 98.62 534 ALA A N 1
ATOM 4222 C CA . ALA A 1 534 ? -25.047 0.851 17.812 1 98.62 534 ALA A CA 1
ATOM 4223 C C . ALA A 1 534 ? -25.109 1.465 19.219 1 98.62 534 ALA A C 1
ATOM 4225 O O . ALA A 1 534 ? -24.734 2.621 19.406 1 98.62 534 ALA A O 1
ATOM 4226 N N . ILE A 1 535 ? -25.578 0.707 20.172 1 98.31 535 ILE A N 1
ATOM 4227 C CA . ILE A 1 535 ? -25.672 1.183 21.547 1 98.31 535 ILE A CA 1
ATOM 4228 C C . ILE A 1 535 ? -24.266 1.467 22.094 1 98.31 535 ILE A C 1
ATOM 4230 O O . ILE A 1 535 ? -24.031 2.506 22.703 1 98.31 535 ILE A O 1
ATOM 4234 N N . GLY A 1 536 ? -23.391 0.544 21.828 1 98.38 536 GLY A N 1
ATOM 4235 C CA . GLY A 1 536 ? -22 0.765 22.25 1 98.38 536 GLY A CA 1
ATOM 4236 C C . GLY A 1 536 ? -21.406 2.027 21.656 1 98.38 536 GLY A C 1
ATOM 4237 O O . GLY A 1 536 ? -20.781 2.816 22.375 1 98.38 536 GLY A O 1
ATOM 4238 N N . LEU A 1 537 ? -21.625 2.287 20.422 1 98.25 537 LEU A N 1
ATOM 4239 C CA . LEU A 1 537 ? -21.062 3.453 19.75 1 98.25 537 LEU A CA 1
ATOM 4240 C C . LEU A 1 537 ? -21.781 4.727 20.172 1 98.25 537 LEU A C 1
ATOM 4242 O O . LEU A 1 537 ? -21.203 5.816 20.125 1 98.25 537 LEU A O 1
ATOM 4246 N N . SER A 1 538 ? -23.031 4.59 20.578 1 98.12 538 SER A N 1
ATOM 4247 C CA . SER A 1 538 ? -23.797 5.746 21.031 1 98.12 538 SER A CA 1
ATOM 4248 C C . SER A 1 538 ? -23.141 6.395 22.25 1 98.12 538 SER A C 1
ATOM 4250 O O . SER A 1 538 ? -23.203 7.613 22.422 1 98.12 538 SER A O 1
ATOM 4252 N N . TRP A 1 539 ? -22.578 5.559 23.047 1 97.19 539 TRP A N 1
ATOM 4253 C CA . TRP A 1 539 ? -21.859 6.109 24.203 1 97.19 539 TRP A CA 1
ATOM 4254 C C . TRP A 1 539 ? -20.703 6.984 23.75 1 97.19 539 TRP A C 1
ATOM 4256 O O . TRP A 1 539 ? -20.438 8.031 24.359 1 97.19 539 TRP A O 1
ATOM 4266 N N . ILE A 1 540 ? -20 6.602 22.734 1 97.25 540 ILE A N 1
ATOM 4267 C CA . ILE A 1 540 ? -18.875 7.371 22.219 1 97.25 540 ILE A CA 1
ATOM 4268 C C . ILE A 1 540 ? -19.359 8.742 21.766 1 97.25 540 ILE A C 1
ATOM 4270 O O . ILE A 1 540 ? -18.781 9.766 22.141 1 97.25 540 ILE A O 1
ATOM 4274 N N . ILE A 1 541 ? -20.422 8.742 21.031 1 97.12 541 ILE A N 1
ATOM 4275 C CA . ILE A 1 541 ? -20.969 9.992 20.516 1 97.12 541 ILE A CA 1
ATOM 4276 C C . ILE A 1 541 ? -21.422 10.859 21.688 1 97.12 541 ILE A C 1
ATOM 4278 O O . ILE A 1 541 ? -21.094 12.047 21.75 1 97.12 541 ILE A O 1
ATOM 4282 N N . PHE A 1 542 ? -22.125 10.219 22.594 1 95.75 542 PHE A N 1
ATOM 4283 C CA . PHE A 1 542 ? -22.672 10.914 23.766 1 95.75 542 PHE A CA 1
ATOM 4284 C C . PHE A 1 542 ? -21.547 11.492 24.609 1 95.75 542 PHE A C 1
ATOM 4286 O O . PHE A 1 542 ? -21.562 12.688 24.938 1 95.75 542 PHE A O 1
ATOM 4293 N N . ALA A 1 543 ? -20.578 10.68 24.938 1 94.81 543 ALA A N 1
ATOM 4294 C CA . ALA A 1 543 ? -19.484 11.094 25.812 1 94.81 543 ALA A CA 1
ATOM 4295 C C . ALA A 1 543 ? -18.641 12.188 25.156 1 94.81 543 ALA A C 1
ATOM 4297 O O . ALA A 1 543 ? -18.25 13.156 25.812 1 94.81 543 ALA A O 1
ATOM 4298 N N . CYS A 1 544 ? -18.391 12.133 23.922 1 93.5 544 CYS A N 1
ATOM 4299 C CA . CYS A 1 544 ? -17.578 13.117 23.203 1 93.5 544 CYS A CA 1
ATOM 4300 C C . CYS A 1 544 ? -18.312 14.453 23.109 1 93.5 544 CYS A C 1
ATOM 4302 O O . CYS A 1 544 ? -17.703 15.508 23.312 1 93.5 544 CYS A O 1
ATOM 4304 N N . THR A 1 545 ? -19.594 14.383 22.859 1 91.12 545 THR A N 1
ATOM 4305 C CA . THR A 1 545 ? -20.359 15.602 22.656 1 91.12 545 THR A CA 1
ATOM 4306 C C . THR A 1 545 ? -20.625 16.297 24 1 91.12 545 THR A C 1
ATOM 4308 O O . THR A 1 545 ? -20.734 17.531 24.047 1 91.12 545 THR A O 1
ATOM 4311 N N . LYS A 1 546 ? -20.688 15.5 25.047 1 92.25 546 LYS A N 1
ATOM 4312 C CA . LYS A 1 546 ? -21.016 16.062 26.359 1 92.25 546 LYS A CA 1
ATOM 4313 C C . LYS A 1 546 ? -19.75 16.469 27.094 1 92.25 546 LYS A C 1
ATOM 4315 O O . LYS A 1 546 ? -19.812 16.906 28.25 1 92.25 546 LYS A O 1
ATOM 4320 N N . GLY A 1 547 ? -18.547 16.281 26.484 1 88.75 547 GLY A N 1
ATOM 4321 C CA . GLY A 1 547 ? -17.297 16.781 27.047 1 88.75 547 GLY A CA 1
ATOM 4322 C C . GLY A 1 547 ? -16.625 15.797 28 1 88.75 547 GLY A C 1
ATOM 4323 O O . GLY A 1 547 ? -15.734 16.172 28.75 1 88.75 547 GLY A O 1
ATOM 4324 N N . ILE A 1 548 ? -17.047 14.617 28.031 1 91.69 548 ILE A N 1
ATOM 4325 C CA . ILE A 1 548 ? -16.453 13.617 28.922 1 91.69 548 ILE A CA 1
ATOM 4326 C C . ILE A 1 548 ? -15.789 12.523 28.094 1 91.69 548 ILE A C 1
ATOM 4328 O O . ILE A 1 548 ? -15.656 11.391 28.562 1 91.69 548 ILE A O 1
ATOM 4332 N N . GLY A 1 549 ? -15.461 12.789 26.906 1 92.25 549 GLY A N 1
ATOM 4333 C CA . GLY A 1 549 ? -14.914 11.797 26 1 92.25 549 GLY A CA 1
ATOM 4334 C C . GLY A 1 549 ? -13.445 11.5 26.234 1 92.25 549 GLY A C 1
ATOM 4335 O O . GLY A 1 549 ? -12.938 10.453 25.828 1 92.25 549 GLY A O 1
ATOM 4336 N N . GLY A 1 550 ? -12.703 12.367 26.875 1 89.06 550 GLY A N 1
ATOM 4337 C CA . GLY A 1 550 ? -11.305 12.141 27.219 1 89.06 550 GLY A CA 1
ATOM 4338 C C . GLY A 1 550 ? -10.43 11.914 26 1 89.06 550 GLY A C 1
ATOM 4339 O O . GLY A 1 550 ? -10.5 12.672 25.031 1 89.06 550 GLY A O 1
ATOM 4340 N N . PRO A 1 551 ? -9.539 10.867 26.078 1 86.38 551 PRO A N 1
ATOM 4341 C CA . PRO A 1 551 ? -8.609 10.594 24.969 1 86.38 551 PRO A CA 1
ATOM 4342 C C . PRO A 1 551 ? -9.32 10.133 23.703 1 86.38 551 PRO A C 1
ATOM 4344 O O . PRO A 1 551 ? -8.836 10.391 22.594 1 86.38 551 PRO A O 1
ATOM 4347 N N . VAL A 1 552 ? -10.414 9.531 23.875 1 93.56 552 VAL A N 1
ATOM 4348 C CA . VAL A 1 552 ? -11.164 9.055 22.719 1 93.56 552 VAL A CA 1
ATOM 4349 C C . VAL A 1 552 ? -11.641 10.25 21.891 1 93.56 552 VAL A C 1
ATOM 4351 O O . VAL A 1 552 ? -11.516 10.25 20.672 1 93.56 552 VAL A O 1
ATOM 4354 N N . ASN A 1 553 ? -12.141 11.203 22.547 1 93.69 553 ASN A N 1
ATOM 4355 C CA . ASN A 1 553 ? -12.57 12.414 21.844 1 93.69 553 ASN A CA 1
ATOM 4356 C C . ASN A 1 553 ? -11.383 13.125 21.188 1 93.69 553 ASN A C 1
ATOM 4358 O O . ASN A 1 553 ? -11.508 13.648 20.078 1 93.69 553 ASN A O 1
ATOM 4362 N N . ALA A 1 554 ? -10.312 13.133 22 1 87.75 554 ALA A N 1
ATOM 4363 C CA . ALA A 1 554 ? -9.125 13.82 21.484 1 87.75 554 ALA A CA 1
ATOM 4364 C C . ALA A 1 554 ? -8.656 13.195 20.172 1 87.75 554 ALA A C 1
ATOM 4366 O O . ALA A 1 554 ? -8.266 13.914 19.25 1 87.75 554 ALA A O 1
ATOM 4367 N N . ILE A 1 555 ? -8.742 11.977 20.016 1 90.81 555 ILE A N 1
ATOM 4368 C CA . ILE A 1 555 ? -8.281 11.266 18.828 1 90.81 555 ILE A CA 1
ATOM 4369 C C . ILE A 1 555 ? -9.32 11.398 17.719 1 90.81 555 ILE A C 1
ATOM 4371 O O . ILE A 1 555 ? -8.992 11.766 16.594 1 90.81 555 ILE A O 1
ATOM 4375 N N . LEU A 1 556 ? -10.523 11.156 18 1 95.31 556 LEU A N 1
ATOM 4376 C CA . LEU A 1 556 ? -11.578 11.117 16.984 1 95.31 556 LEU A CA 1
ATOM 4377 C C . LEU A 1 556 ? -11.875 12.523 16.469 1 95.31 556 LEU A C 1
ATOM 4379 O O . LEU A 1 556 ? -12.469 12.672 15.391 1 95.31 556 LEU A O 1
ATOM 4383 N N . SER A 1 557 ? -11.461 13.539 17.188 1 93.44 557 SER A N 1
ATOM 4384 C CA . SER A 1 557 ? -11.75 14.906 16.797 1 93.44 557 SER A CA 1
ATOM 4385 C C . SER A 1 557 ? -10.539 15.57 16.156 1 93.44 557 SER A C 1
ATOM 4387 O O . SER A 1 557 ? -10.484 16.797 16.047 1 93.44 557 SER A O 1
ATOM 4389 N N . TRP A 1 558 ? -9.656 14.727 15.797 1 88.75 558 TRP A N 1
ATOM 4390 C CA . TRP A 1 558 ? -8.484 15.258 15.102 1 88.75 558 TRP A CA 1
ATOM 4391 C C . TRP A 1 558 ? -8.891 16.016 13.844 1 88.75 558 TRP A C 1
ATOM 4393 O O . TRP A 1 558 ? -9.789 15.586 13.117 1 88.75 558 TRP A O 1
ATOM 4403 N N . ARG A 1 559 ? -8.242 17.094 13.602 1 87.25 559 ARG A N 1
ATOM 4404 C CA . ARG A 1 559 ? -8.578 17.984 12.5 1 87.25 559 ARG A CA 1
ATOM 4405 C C . ARG A 1 559 ? -8.531 17.25 11.164 1 87.25 559 ARG A C 1
ATOM 4407 O O . ARG A 1 559 ? -9.336 17.531 10.273 1 87.25 559 ARG A O 1
ATOM 4414 N N . ILE A 1 560 ? -7.664 16.359 10.992 1 89.31 560 ILE A N 1
ATOM 4415 C CA . ILE A 1 560 ? -7.52 15.648 9.727 1 89.31 560 ILE A CA 1
ATOM 4416 C C . ILE A 1 560 ? -8.812 14.906 9.398 1 89.31 560 ILE A C 1
ATOM 4418 O O . ILE A 1 560 ? -9.188 14.789 8.227 1 89.31 560 ILE A O 1
ATOM 4422 N N . PHE A 1 561 ? -9.484 14.469 10.406 1 94.5 561 PHE A N 1
ATOM 4423 C CA . PHE A 1 561 ? -10.719 13.727 10.172 1 94.5 561 PHE A CA 1
ATOM 4424 C C . PHE A 1 561 ? -11.828 14.664 9.703 1 94.5 561 PHE A C 1
ATOM 4426 O O . PHE A 1 561 ? -12.688 14.273 8.906 1 94.5 561 PHE A O 1
ATOM 4433 N N . SER A 1 562 ? -11.781 15.883 10.172 1 93.19 562 SER A N 1
ATOM 4434 C CA . SER A 1 562 ? -12.766 16.859 9.727 1 93.19 562 SER A CA 1
ATOM 4435 C C . SER A 1 562 ? -12.578 17.219 8.25 1 93.19 562 SER A C 1
ATOM 4437 O O . SER A 1 562 ? -13.547 17.516 7.551 1 93.19 562 SER A O 1
ATOM 4439 N N . ILE A 1 563 ? -11.359 17.141 7.812 1 92.38 563 ILE A N 1
ATOM 4440 C CA . ILE A 1 563 ? -11.039 17.438 6.422 1 92.38 563 ILE A CA 1
ATOM 4441 C C . ILE A 1 563 ? -11.422 16.25 5.543 1 92.38 563 ILE A C 1
ATOM 4443 O O . ILE A 1 563 ? -11.914 16.422 4.426 1 92.38 563 ILE A O 1
ATOM 4447 N N . LEU A 1 564 ? -11.289 15.047 6.039 1 95.38 564 LEU A N 1
ATOM 4448 C CA . LEU A 1 564 ? -11.484 13.844 5.242 1 95.38 564 LEU A CA 1
ATOM 4449 C C . LEU A 1 564 ? -12.953 13.43 5.246 1 95.38 564 LEU A C 1
ATOM 4451 O O . LEU A 1 564 ? -13.414 12.75 4.324 1 95.38 564 LEU A O 1
ATOM 4455 N N . SER A 1 565 ? -13.672 13.805 6.211 1 95.38 565 SER A N 1
ATOM 4456 C CA . SER A 1 565 ? -15.039 13.344 6.426 1 95.38 565 SER A CA 1
ATOM 4457 C C . SER A 1 565 ? -15.922 13.656 5.227 1 95.38 565 SER A C 1
ATOM 4459 O O . SER A 1 565 ? -16.672 12.797 4.758 1 95.38 565 SER A O 1
ATOM 4461 N N . PRO A 1 566 ? -15.781 14.898 4.633 1 94.81 566 PRO A N 1
ATOM 4462 C CA . PRO A 1 566 ? -16.625 15.203 3.477 1 94.81 566 PRO A CA 1
ATOM 4463 C C . PRO A 1 566 ? -16.266 14.367 2.246 1 94.81 566 PRO A C 1
ATOM 4465 O O . PRO A 1 566 ? -17.047 14.297 1.297 1 94.81 566 PRO A O 1
ATOM 4468 N N . LEU A 1 567 ? -15.172 13.758 2.258 1 96.88 567 LEU A N 1
ATOM 4469 C CA . LEU A 1 567 ? -14.703 13 1.099 1 96.88 567 LEU A CA 1
ATOM 4470 C C . LEU A 1 567 ? -15.164 11.547 1.176 1 96.88 567 LEU A C 1
ATOM 4472 O O . LEU A 1 567 ? -15.07 10.812 0.194 1 96.88 567 LEU A O 1
ATOM 4476 N N . ILE A 1 568 ? -15.719 11.18 2.252 1 97.56 568 ILE A N 1
ATOM 4477 C CA . ILE A 1 568 ? -15.953 9.773 2.557 1 97.56 568 ILE A CA 1
ATOM 4478 C C . ILE A 1 568 ? -16.984 9.203 1.589 1 97.56 568 ILE A C 1
ATOM 4480 O O . ILE A 1 568 ? -16.891 8.047 1.175 1 97.56 568 ILE A O 1
ATOM 4484 N N . TYR A 1 569 ? -18.031 9.969 1.237 1 97.5 569 TYR A N 1
ATOM 4485 C CA . TYR A 1 569 ? -19 9.461 0.29 1 97.5 569 TYR A CA 1
ATOM 4486 C C . TYR A 1 569 ? -18.359 9.156 -1.058 1 97.5 569 TYR A C 1
ATOM 4488 O O . TYR A 1 569 ? -18.609 8.102 -1.648 1 97.5 569 TYR A O 1
ATOM 4496 N N . GLY A 1 570 ? -17.547 10.102 -1.539 1 98.12 570 GLY A N 1
ATOM 4497 C CA . GLY A 1 570 ? -16.812 9.844 -2.768 1 98.12 570 GLY A CA 1
ATOM 4498 C C . GLY A 1 570 ? -15.914 8.633 -2.678 1 98.12 570 GLY A C 1
ATOM 4499 O O . GLY A 1 570 ? -15.852 7.82 -3.604 1 98.12 570 GLY A O 1
ATOM 4500 N N . VAL A 1 571 ? -15.172 8.508 -1.576 1 98.56 571 VAL A N 1
ATOM 4501 C CA . VAL A 1 571 ? -14.281 7.371 -1.352 1 98.56 571 VAL A CA 1
ATOM 4502 C C . VAL A 1 571 ? -15.086 6.078 -1.33 1 98.56 571 VAL A C 1
ATOM 4504 O O . VAL A 1 571 ? -14.664 5.066 -1.895 1 98.56 571 VAL A O 1
ATOM 4507 N N . TYR A 1 572 ? -16.234 6.137 -0.661 1 98.06 572 TYR A N 1
ATOM 4508 C CA . TYR A 1 572 ? -17.141 5 -0.592 1 98.06 572 TYR A CA 1
ATOM 4509 C C . TYR A 1 572 ? -17.547 4.539 -1.987 1 98.06 572 TYR A C 1
ATOM 4511 O O . TYR A 1 572 ? -17.547 3.342 -2.277 1 98.06 572 TYR A O 1
ATOM 4519 N N . LEU A 1 573 ? -17.781 5.422 -2.859 1 98.12 573 LEU A N 1
ATOM 4520 C CA . LEU A 1 573 ? -18.25 5.105 -4.203 1 98.12 573 LEU A CA 1
ATOM 4521 C C . LEU A 1 573 ? -17.109 4.531 -5.051 1 98.12 573 LEU A C 1
ATOM 4523 O O . LEU A 1 573 ? -17.344 3.635 -5.867 1 98.12 573 LEU A O 1
ATOM 4527 N N . VAL A 1 574 ? -15.922 4.906 -4.781 1 97.88 574 VAL A N 1
ATOM 4528 C CA . VAL A 1 574 ? -14.852 4.605 -5.723 1 97.88 574 VAL A CA 1
ATOM 4529 C C . VAL A 1 574 ? -14.047 3.408 -5.223 1 97.88 574 VAL A C 1
ATOM 4531 O O . VAL A 1 574 ? -13.461 2.668 -6.016 1 97.88 574 VAL A O 1
ATOM 4534 N N . HIS A 1 575 ? -13.938 3.168 -3.943 1 98.38 575 HIS A N 1
ATOM 4535 C CA . HIS A 1 575 ? -12.938 2.287 -3.352 1 98.38 575 HIS A CA 1
ATOM 4536 C C . HIS A 1 575 ? -13.078 0.86 -3.867 1 98.38 575 HIS A C 1
ATOM 4538 O O . HIS A 1 575 ? -12.086 0.181 -4.121 1 98.38 575 HIS A O 1
ATOM 4544 N N . PHE A 1 576 ? -14.297 0.415 -4.023 1 97.69 576 PHE A N 1
ATOM 4545 C CA . PHE A 1 576 ? -14.523 -0.963 -4.441 1 97.69 576 PHE A CA 1
ATOM 4546 C C . PHE A 1 576 ? -13.992 -1.199 -5.852 1 97.69 576 PHE A C 1
ATOM 4548 O O . PHE A 1 576 ? -13.406 -2.246 -6.133 1 97.69 576 PHE A O 1
ATOM 4555 N N . MET A 1 577 ? -14.195 -0.269 -6.691 1 97.19 577 MET A N 1
ATOM 4556 C CA . MET A 1 577 ? -13.68 -0.339 -8.062 1 97.19 577 MET A CA 1
ATOM 4557 C C . MET A 1 577 ? -12.156 -0.339 -8.07 1 97.19 577 MET A C 1
ATOM 4559 O O . MET A 1 577 ? -11.539 -1.077 -8.836 1 97.19 577 MET A O 1
ATOM 4563 N N . ILE A 1 578 ? -11.547 0.481 -7.223 1 97.44 578 ILE A N 1
ATOM 4564 C CA . ILE A 1 578 ? -10.094 0.574 -7.164 1 97.44 578 ILE A CA 1
ATOM 4565 C C . ILE A 1 578 ? -9.5 -0.781 -6.777 1 97.44 578 ILE A C 1
ATOM 4567 O O . ILE A 1 578 ? -8.555 -1.254 -7.402 1 97.44 578 ILE A O 1
ATOM 4571 N N . ILE A 1 579 ? -10.047 -1.417 -5.801 1 97.5 579 ILE A N 1
ATOM 4572 C CA . ILE A 1 579 ? -9.586 -2.734 -5.379 1 97.5 579 ILE A CA 1
ATOM 4573 C C . ILE A 1 579 ? -9.828 -3.75 -6.492 1 97.5 579 ILE A C 1
ATOM 4575 O O . ILE A 1 579 ? -8.945 -4.539 -6.824 1 97.5 579 ILE A O 1
ATOM 4579 N N . GLY A 1 580 ? -11.023 -3.654 -7.125 1 96.5 580 GLY A N 1
ATOM 4580 C CA . GLY A 1 580 ? -11.383 -4.57 -8.195 1 96.5 580 GLY A CA 1
ATOM 4581 C C . GLY A 1 580 ? -10.453 -4.48 -9.391 1 96.5 580 GLY A C 1
ATOM 4582 O O . GLY A 1 580 ? -10.102 -5.5 -9.984 1 96.5 580 GLY A O 1
ATOM 4583 N N . VAL A 1 581 ? -10.062 -3.314 -9.742 1 96.56 581 VAL A N 1
ATOM 4584 C CA . VAL A 1 581 ? -9.203 -3.102 -10.898 1 96.56 581 VAL A CA 1
ATOM 4585 C C . VAL A 1 581 ? -7.852 -3.771 -10.664 1 96.56 581 VAL A C 1
ATOM 4587 O O . VAL A 1 581 ? -7.32 -4.441 -11.555 1 96.56 581 VAL A O 1
ATOM 4590 N N . GLN A 1 582 ? -7.328 -3.625 -9.492 1 95.19 582 GLN A N 1
ATOM 4591 C CA . GLN A 1 582 ? -6.039 -4.25 -9.219 1 95.19 582 GLN A CA 1
ATOM 4592 C C . GLN A 1 582 ? -6.156 -5.773 -9.219 1 95.19 582 GLN A C 1
ATOM 4594 O O . GLN A 1 582 ? -5.301 -6.469 -9.766 1 95.19 582 GLN A O 1
ATOM 4599 N N . VAL A 1 583 ? -7.188 -6.27 -8.641 1 94.19 583 VAL A N 1
ATOM 4600 C CA . VAL A 1 583 ? -7.398 -7.707 -8.531 1 94.19 583 VAL A CA 1
ATOM 4601 C C . VAL A 1 583 ? -7.66 -8.297 -9.914 1 94.19 583 VAL A C 1
ATOM 4603 O O . VAL A 1 583 ? -7.133 -9.359 -10.258 1 94.19 583 VAL A O 1
ATOM 4606 N N . GLY A 1 584 ? -8.461 -7.613 -10.68 1 94 584 GLY A N 1
ATOM 4607 C CA . GLY A 1 584 ? -8.797 -8.086 -12.016 1 94 584 GLY A CA 1
ATOM 4608 C C . GLY A 1 584 ? -7.621 -8.039 -12.977 1 94 584 GLY A C 1
ATOM 4609 O O . GLY A 1 584 ? -7.566 -8.812 -13.93 1 94 584 GLY A O 1
ATOM 4610 N N . ALA A 1 585 ? -6.656 -7.23 -12.695 1 94.25 585 ALA A N 1
ATOM 4611 C CA . ALA A 1 585 ? -5.527 -7.039 -13.602 1 94.25 585 ALA A CA 1
ATOM 4612 C C . ALA A 1 585 ? -4.371 -7.961 -13.234 1 94.25 585 ALA A C 1
ATOM 4614 O O . ALA A 1 585 ? -3.328 -7.949 -13.898 1 94.25 585 ALA A O 1
ATOM 4615 N N . LYS A 1 586 ? -4.52 -8.781 -12.273 1 92.75 586 LYS A N 1
ATOM 4616 C CA . LYS A 1 586 ? -3.457 -9.695 -11.867 1 92.75 586 LYS A CA 1
ATOM 4617 C C . LYS A 1 586 ? -3.199 -10.75 -12.938 1 92.75 586 LYS A C 1
ATOM 4619 O O . LYS A 1 586 ? -4.133 -11.227 -13.586 1 92.75 586 LYS A O 1
ATOM 4624 N N . LYS A 1 587 ? -1.96 -11.117 -13.062 1 94.19 587 LYS A N 1
ATOM 4625 C CA . LYS A 1 587 ? -1.57 -12.062 -14.102 1 94.19 587 LYS A CA 1
ATOM 4626 C C . LYS A 1 587 ? -0.981 -13.336 -13.5 1 94.19 587 LYS A C 1
ATOM 4628 O O . LYS A 1 587 ? -0.445 -14.18 -14.219 1 94.19 587 LYS A O 1
ATOM 4633 N N . GLN A 1 588 ? -1.037 -13.422 -12.242 1 92.94 588 GLN A N 1
ATOM 4634 C CA . GLN A 1 588 ? -0.68 -14.609 -11.469 1 92.94 588 GLN A CA 1
ATOM 4635 C C . GLN A 1 588 ? -1.462 -14.664 -10.156 1 92.94 588 GLN A C 1
ATOM 4637 O O . GLN A 1 588 ? -1.933 -13.641 -9.664 1 92.94 588 GLN A O 1
ATOM 4642 N N . PRO A 1 589 ? -1.591 -15.891 -9.633 1 92.62 589 PRO A N 1
ATOM 4643 C CA . PRO A 1 589 ? -2.281 -15.977 -8.344 1 92.62 589 PRO A CA 1
ATOM 4644 C C . PRO A 1 589 ? -1.505 -15.305 -7.215 1 92.62 589 PRO A C 1
ATOM 4646 O O . PRO A 1 589 ? -0.272 -15.305 -7.223 1 92.62 589 PRO A O 1
ATOM 4649 N N . ASP A 1 590 ? -2.199 -14.812 -6.273 1 91.56 590 ASP A N 1
ATOM 4650 C CA . ASP A 1 590 ? -1.582 -14.203 -5.102 1 91.56 590 ASP A CA 1
ATOM 4651 C C . ASP A 1 590 ? -1.362 -15.234 -3.996 1 91.56 590 ASP A C 1
ATOM 4653 O O . ASP A 1 590 ? -1.896 -16.344 -4.059 1 91.56 590 ASP A O 1
ATOM 4657 N N . TYR A 1 591 ? -0.493 -14.922 -3.1 1 93.5 591 TYR A N 1
ATOM 4658 C CA . TYR A 1 591 ? -0.306 -15.656 -1.854 1 93.5 591 TYR A CA 1
ATOM 4659 C C . TYR A 1 591 ? -0.878 -14.891 -0.672 1 93.5 591 TYR A C 1
ATOM 4661 O O . TYR A 1 591 ? -0.406 -13.797 -0.348 1 93.5 591 TYR A O 1
ATOM 4669 N N . ALA A 1 592 ? -1.853 -15.438 -0.006 1 91.81 592 ALA A N 1
ATOM 4670 C CA . ALA A 1 592 ? -2.594 -14.703 1.02 1 91.81 592 ALA A CA 1
ATOM 4671 C C . ALA A 1 592 ? -1.87 -14.758 2.361 1 91.81 592 ALA A C 1
ATOM 4673 O O . ALA A 1 592 ? -1.385 -15.812 2.771 1 91.81 592 ALA A O 1
ATOM 4674 N N . SER A 1 593 ? -1.674 -13.688 2.996 1 92.44 593 SER A N 1
ATOM 4675 C CA . SER A 1 593 ? -1.213 -13.5 4.367 1 92.44 593 SER A CA 1
ATOM 4676 C C . SER A 1 593 ? -1.815 -12.234 4.98 1 92.44 593 SER A C 1
ATOM 4678 O O . SER A 1 593 ? -2.203 -11.312 4.258 1 92.44 593 SER A O 1
ATOM 4680 N N . HIS A 1 594 ? -1.984 -12.195 6.305 1 92.81 594 HIS A N 1
ATOM 4681 C CA . HIS A 1 594 ? -2.525 -11 6.949 1 92.81 594 HIS A CA 1
ATOM 4682 C C . HIS A 1 594 ? -1.68 -9.773 6.633 1 92.81 594 HIS A C 1
ATOM 4684 O O . HIS A 1 594 ? -2.217 -8.703 6.352 1 92.81 594 HIS A O 1
ATOM 4690 N N . TYR A 1 595 ? -0.389 -9.914 6.652 1 93.25 595 TYR A N 1
ATOM 4691 C CA . TYR A 1 595 ? 0.516 -8.797 6.395 1 93.25 595 TYR A CA 1
ATOM 4692 C C . TYR A 1 595 ? 0.291 -8.219 5 1 93.25 595 TYR A C 1
ATOM 4694 O O . TYR A 1 595 ? 0.186 -7.004 4.836 1 93.25 595 TYR A O 1
ATOM 4702 N N . ASP A 1 596 ? 0.24 -9.086 3.996 1 93.19 596 ASP A N 1
ATOM 4703 C CA . ASP A 1 596 ? 0.108 -8.625 2.619 1 93.19 596 ASP A CA 1
ATOM 4704 C C . ASP A 1 596 ? -1.253 -7.973 2.387 1 93.19 596 ASP A C 1
ATOM 4706 O O . ASP A 1 596 ? -1.361 -7.004 1.633 1 93.19 596 ASP A O 1
ATOM 4710 N N . VAL A 1 597 ? -2.283 -8.516 3.02 1 93.88 597 VAL A N 1
ATOM 4711 C CA . VAL A 1 597 ? -3.611 -7.93 2.867 1 93.88 597 VAL A CA 1
ATOM 4712 C C . VAL A 1 597 ? -3.625 -6.523 3.463 1 93.88 597 VAL A C 1
ATOM 4714 O O . VAL A 1 597 ? -4.125 -5.582 2.84 1 93.88 597 VAL A O 1
ATOM 4717 N N . ILE A 1 598 ? -3.062 -6.387 4.672 1 96 598 ILE A N 1
ATOM 4718 C CA . ILE A 1 598 ? -2.998 -5.086 5.324 1 96 598 ILE A CA 1
ATOM 4719 C C . ILE A 1 598 ? -2.145 -4.133 4.492 1 96 598 ILE A C 1
ATOM 4721 O O . ILE A 1 598 ? -2.516 -2.973 4.289 1 96 598 ILE A O 1
ATOM 4725 N N . HIS A 1 599 ? -1.023 -4.602 4.02 1 96.94 599 HIS A N 1
ATOM 4726 C CA . HIS A 1 599 ? -0.135 -3.803 3.184 1 96.94 599 HIS A CA 1
ATOM 4727 C C . HIS A 1 599 ? -0.847 -3.326 1.923 1 96.94 599 HIS A C 1
ATOM 4729 O O . HIS A 1 599 ? -0.742 -2.154 1.551 1 96.94 599 HIS A O 1
ATOM 4735 N N . ASN A 1 600 ? -1.563 -4.211 1.227 1 96.69 600 ASN A N 1
ATOM 4736 C CA . ASN A 1 600 ? -2.322 -3.852 0.032 1 96.69 600 ASN A CA 1
ATOM 4737 C C . ASN A 1 600 ? -3.439 -2.863 0.353 1 96.69 600 ASN A C 1
ATOM 4739 O O . ASN A 1 600 ? -3.713 -1.953 -0.432 1 96.69 600 ASN A O 1
ATOM 4743 N N . PHE A 1 601 ? -4.039 -3.115 1.513 1 97.5 601 PHE A N 1
ATOM 4744 C CA . PHE A 1 601 ? -5.066 -2.188 1.971 1 97.5 601 PHE A CA 1
ATOM 4745 C C . PHE A 1 601 ? -4.5 -0.781 2.119 1 97.5 601 PHE A C 1
ATOM 4747 O O . PHE A 1 601 ? -5.109 0.19 1.663 1 97.5 601 PHE A O 1
ATOM 4754 N N . LEU A 1 602 ? -3.418 -0.666 2.689 1 98.12 602 LEU A N 1
ATOM 4755 C CA . LEU A 1 602 ? -2.775 0.631 2.865 1 98.12 602 LEU A CA 1
ATOM 4756 C C . LEU A 1 602 ? -2.426 1.253 1.518 1 98.12 602 LEU A C 1
ATOM 4758 O O . LEU A 1 602 ? -2.467 2.475 1.363 1 98.12 602 LEU A O 1
ATOM 4762 N N . GLY A 1 603 ? -2.104 0.446 0.528 1 98.06 603 GLY A N 1
ATOM 4763 C CA . GLY A 1 603 ? -1.839 0.923 -0.82 1 98.06 603 GLY A CA 1
ATOM 4764 C C . GLY A 1 603 ? -3.088 1.396 -1.54 1 98.06 603 GLY A C 1
ATOM 4765 O O . GLY A 1 603 ? -3.008 2.207 -2.465 1 98.06 603 GLY A O 1
ATOM 4766 N N . ASP A 1 604 ? -4.27 0.898 -1.146 1 98.31 604 ASP A N 1
ATOM 4767 C CA . ASP A 1 604 ? -5.543 1.255 -1.767 1 98.31 604 ASP A CA 1
ATOM 4768 C C . ASP A 1 604 ? -5.996 2.646 -1.329 1 98.31 604 ASP A C 1
ATOM 4770 O O . ASP A 1 604 ? -6.715 3.328 -2.061 1 98.31 604 ASP A O 1
ATOM 4774 N N . ILE A 1 605 ? -5.598 3.012 -0.148 1 98.31 605 ILE A N 1
ATOM 4775 C CA . ILE A 1 605 ? -6.141 4.191 0.512 1 98.31 605 ILE A CA 1
ATOM 4776 C C . ILE A 1 605 ? -5.852 5.434 -0.331 1 98.31 605 ILE A C 1
ATOM 4778 O O . ILE A 1 605 ? -6.77 6.172 -0.693 1 98.31 605 ILE A O 1
ATOM 4782 N N . PRO A 1 606 ? -4.605 5.699 -0.789 1 97.5 606 PRO A N 1
ATOM 4783 C CA . PRO A 1 606 ? -4.359 6.918 -1.563 1 97.5 606 PRO A CA 1
ATOM 4784 C C . PRO A 1 606 ? -5.113 6.938 -2.891 1 97.5 606 PRO A C 1
ATOM 4786 O O . PRO A 1 606 ? -5.602 7.988 -3.314 1 97.5 606 PRO A O 1
ATOM 4789 N N . PHE A 1 607 ? -5.25 5.812 -3.553 1 97.69 607 PHE A N 1
ATOM 4790 C CA . PHE A 1 607 ? -5.98 5.762 -4.812 1 97.69 607 PHE A CA 1
ATOM 4791 C C . PHE A 1 607 ? -7.461 6.043 -4.594 1 97.69 607 PHE A C 1
ATOM 4793 O O . PHE A 1 607 ? -8.086 6.77 -5.371 1 97.69 607 PHE A O 1
ATOM 4800 N N . SER A 1 608 ? -7.984 5.477 -3.557 1 98.44 608 SER A N 1
ATOM 4801 C CA . SER A 1 608 ? -9.398 5.668 -3.26 1 98.44 608 SER A CA 1
ATOM 4802 C C . SER A 1 608 ? -9.695 7.109 -2.865 1 98.44 608 SER A C 1
ATOM 4804 O O . SER A 1 608 ? -10.703 7.684 -3.287 1 98.44 608 SER A O 1
ATOM 4806 N N . PHE A 1 609 ? -8.844 7.676 -2.082 1 97.94 609 PHE A N 1
ATOM 4807 C CA . PHE A 1 609 ? -9.047 9.062 -1.68 1 97.94 609 PHE A CA 1
ATOM 4808 C C . PHE A 1 609 ? -8.828 10 -2.857 1 97.94 609 PHE A C 1
ATOM 4810 O O . PHE A 1 609 ? -9.484 11.039 -2.961 1 97.94 609 PHE A O 1
ATOM 4817 N N . ALA A 1 610 ? -7.891 9.672 -3.744 1 97.19 610 ALA A N 1
ATOM 4818 C CA . ALA A 1 610 ? -7.73 10.469 -4.957 1 97.19 610 ALA A CA 1
ATOM 4819 C C . ALA A 1 610 ? -9.008 10.461 -5.793 1 97.19 610 ALA A C 1
ATOM 4821 O O . ALA A 1 610 ? -9.445 11.5 -6.285 1 97.19 610 ALA A O 1
ATOM 4822 N N . GLY A 1 611 ? -9.57 9.273 -5.949 1 97.38 611 GLY A N 1
ATOM 4823 C CA . GLY A 1 611 ? -10.844 9.188 -6.645 1 97.38 611 GLY A CA 1
ATOM 4824 C C . GLY A 1 611 ? -11.961 9.922 -5.934 1 97.38 611 GLY A C 1
ATOM 4825 O O . GLY A 1 611 ? -12.773 10.602 -6.574 1 97.38 611 GLY A O 1
ATOM 4826 N N . GLY A 1 612 ? -12.008 9.789 -4.605 1 97.62 612 GLY A N 1
ATOM 4827 C CA . GLY A 1 612 ? -12.992 10.516 -3.822 1 97.62 612 GLY A CA 1
ATOM 4828 C C . GLY A 1 612 ? -12.859 12.023 -3.939 1 97.62 612 GLY A C 1
ATOM 4829 O O . GLY A 1 612 ? -13.852 12.742 -4.016 1 97.62 612 GLY A O 1
ATOM 4830 N N . CYS A 1 613 ? -11.641 12.5 -3.996 1 96.31 613 CYS A N 1
ATOM 4831 C CA . CYS A 1 613 ? -11.375 13.922 -4.18 1 96.31 613 CYS A CA 1
ATOM 4832 C C . CYS A 1 613 ? -11.875 14.391 -5.543 1 96.31 613 CYS A C 1
ATOM 4834 O O . CYS A 1 613 ? -12.453 15.477 -5.656 1 96.31 613 CYS A O 1
ATOM 4836 N N . ALA A 1 614 ? -11.641 13.609 -6.527 1 96.31 614 ALA A N 1
ATOM 4837 C CA . ALA A 1 614 ? -12.102 13.977 -7.863 1 96.31 614 ALA A CA 1
ATOM 4838 C C . ALA A 1 614 ? -13.617 14.141 -7.891 1 96.31 614 ALA A C 1
ATOM 4840 O O . ALA A 1 614 ? -14.141 15.117 -8.422 1 96.31 614 ALA A O 1
ATOM 4841 N N . ILE A 1 615 ? -14.297 13.25 -7.277 1 97 615 ILE A N 1
ATOM 4842 C CA . ILE A 1 615 ? -15.758 13.305 -7.238 1 97 615 ILE A CA 1
ATOM 4843 C C . ILE A 1 615 ? -16.203 14.508 -6.414 1 97 615 ILE A C 1
ATOM 4845 O O . ILE A 1 615 ? -17.125 15.234 -6.809 1 97 615 ILE A O 1
ATOM 4849 N N . TYR A 1 616 ? -15.555 14.719 -5.316 1 96.56 616 TYR A N 1
ATOM 4850 C CA . TYR A 1 616 ? -15.93 15.82 -4.43 1 96.56 616 TYR A CA 1
ATOM 4851 C C . TYR A 1 616 ? -15.719 17.172 -5.113 1 96.56 616 TYR A C 1
ATOM 4853 O O . TYR A 1 616 ? -16.625 18 -5.137 1 96.56 616 TYR A O 1
ATOM 4861 N N . PHE A 1 617 ? -14.602 17.406 -5.766 1 95 617 PHE A N 1
ATOM 4862 C CA . PHE A 1 617 ? -14.227 18.719 -6.312 1 95 617 PHE A CA 1
ATOM 4863 C C . PHE A 1 617 ? -14.938 18.969 -7.637 1 95 617 PHE A C 1
ATOM 4865 O O . PHE A 1 617 ? -15.281 20.109 -7.957 1 95 617 PHE A O 1
ATOM 4872 N N . LEU A 1 618 ? -15.172 17.938 -8.383 1 94.94 618 LEU A N 1
ATOM 4873 C CA . LEU A 1 618 ? -15.711 18.125 -9.719 1 94.94 618 LEU A CA 1
ATOM 4874 C C . LEU A 1 618 ? -17.234 18.047 -9.711 1 94.94 618 LEU A C 1
ATOM 4876 O O . LEU A 1 618 ? -17.891 18.625 -10.578 1 94.94 618 LEU A O 1
ATOM 4880 N N . VAL A 1 619 ? -17.781 17.312 -8.734 1 95.56 619 VAL A N 1
ATOM 4881 C CA . VAL A 1 619 ? -19.219 17.031 -8.844 1 95.56 619 VAL A CA 1
ATOM 4882 C C . VAL A 1 619 ? -19.938 17.453 -7.562 1 95.56 619 VAL A C 1
ATOM 4884 O O . VAL A 1 619 ? -20.766 18.359 -7.578 1 95.56 619 VAL A O 1
ATOM 4887 N N . GLU A 1 620 ? -19.578 16.953 -6.441 1 95.56 620 GLU A N 1
ATOM 4888 C CA . GLU A 1 620 ? -20.328 17.094 -5.199 1 95.56 620 GLU A CA 1
ATOM 4889 C C . GLU A 1 620 ? -20.328 18.531 -4.711 1 95.56 620 GLU A C 1
ATOM 4891 O O . GLU A 1 620 ? -21.391 19.094 -4.406 1 95.56 620 GLU A O 1
ATOM 4896 N N . ALA A 1 621 ? -19.172 19.094 -4.602 1 93.81 621 ALA A N 1
ATOM 4897 C CA . ALA A 1 621 ? -19.062 20.438 -4.051 1 93.81 621 ALA A CA 1
ATOM 4898 C C . ALA A 1 621 ? -19.797 21.453 -4.922 1 93.81 621 ALA A C 1
ATOM 4900 O O . ALA A 1 621 ? -20.609 22.234 -4.426 1 93.81 621 ALA A O 1
ATOM 4901 N N . PRO A 1 622 ? -19.562 21.5 -6.215 1 92.31 622 PRO A N 1
ATOM 4902 C CA . PRO A 1 622 ? -20.344 22.422 -7.051 1 92.31 622 PRO A CA 1
ATOM 4903 C C . PRO A 1 622 ? -21.844 22.188 -6.957 1 92.31 622 PRO A C 1
ATOM 4905 O O . PRO A 1 622 ? -22.625 23.141 -6.945 1 92.31 622 PRO A O 1
ATOM 4908 N N . LEU A 1 623 ? -22.266 20.938 -6.926 1 93.06 623 LEU A N 1
ATOM 4909 C CA . LEU A 1 623 ? -23.672 20.578 -6.812 1 93.06 623 LEU A CA 1
ATOM 4910 C C . LEU A 1 623 ? -24.281 21.156 -5.543 1 93.06 623 LEU A C 1
ATOM 4912 O O . LEU A 1 623 ? -25.422 21.641 -5.566 1 93.06 623 LEU A O 1
ATOM 4916 N N . MET A 1 624 ? -23.562 21.078 -4.477 1 91.06 624 MET A N 1
ATOM 4917 C CA . MET A 1 624 ? -24.062 21.578 -3.199 1 91.06 624 MET A CA 1
ATOM 4918 C C . MET A 1 624 ? -24.266 23.094 -3.252 1 91.06 624 MET A C 1
ATOM 4920 O O . MET A 1 624 ? -25.219 23.609 -2.674 1 91.06 624 MET A O 1
ATOM 4924 N N . VAL A 1 625 ? -23.391 23.766 -3.91 1 88.12 625 VAL A N 1
ATOM 4925 C CA . VAL A 1 625 ? -23.531 25.219 -4.062 1 88.12 625 VAL A CA 1
ATOM 4926 C C . VAL A 1 625 ? -24.766 25.531 -4.898 1 88.12 625 VAL A C 1
ATOM 4928 O O . VAL A 1 625 ? -25.531 26.438 -4.562 1 88.12 625 VAL A O 1
ATOM 4931 N N . PHE A 1 626 ? -24.984 24.812 -5.891 1 88.31 626 PHE A N 1
ATOM 4932 C CA . PHE A 1 626 ? -26.141 25 -6.754 1 88.31 626 PHE A CA 1
ATOM 4933 C C . PHE A 1 626 ? -27.438 24.703 -6 1 88.31 626 PHE A C 1
ATOM 4935 O O . PHE A 1 626 ? -28.422 25.453 -6.121 1 88.31 626 PHE A O 1
ATOM 4942 N N . LEU A 1 627 ? -27.438 23.625 -5.246 1 89.81 627 LEU A N 1
ATOM 4943 C CA . LEU A 1 627 ? -28.625 23.234 -4.492 1 89.81 627 LEU A CA 1
ATOM 4944 C C . LEU A 1 627 ? -28.953 24.266 -3.418 1 89.81 627 LEU A C 1
ATOM 4946 O O . LEU A 1 627 ? -30.125 24.578 -3.184 1 89.81 627 LEU A O 1
ATOM 4950 N N . LYS A 1 628 ? -27.953 24.766 -2.805 1 86.69 628 LYS A N 1
ATOM 4951 C CA . LYS A 1 628 ? -28.172 25.812 -1.806 1 86.69 628 LYS A CA 1
ATOM 4952 C C . LYS A 1 628 ? -28.75 27.062 -2.441 1 86.69 628 LYS A C 1
ATOM 4954 O O . LYS A 1 628 ? -29.594 27.75 -1.836 1 86.69 628 LYS A O 1
ATOM 4959 N N . ALA A 1 629 ? -28.344 27.391 -3.588 1 84.81 629 ALA A N 1
ATOM 4960 C CA . ALA A 1 629 ? -28.844 28.562 -4.301 1 84.81 629 ALA A CA 1
ATOM 4961 C C . ALA A 1 629 ? -30.312 28.359 -4.711 1 84.81 629 ALA A C 1
ATOM 4963 O O . ALA A 1 629 ? -31.109 29.297 -4.652 1 84.81 629 ALA A O 1
ATOM 4964 N N . VAL A 1 630 ? -30.625 27.219 -5.039 1 84 630 VAL A N 1
ATOM 4965 C CA . VAL A 1 630 ? -31.969 26.938 -5.531 1 84 630 VAL A CA 1
ATOM 4966 C C . VAL A 1 630 ? -32.938 26.828 -4.359 1 84 630 VAL A C 1
ATOM 4968 O O . VAL A 1 630 ? -34.062 27.297 -4.438 1 84 630 VAL A O 1
ATOM 4971 N N . PHE A 1 631 ? -32.531 26.266 -3.254 1 81.06 631 PHE A N 1
ATOM 4972 C CA . PHE A 1 631 ? -33.438 25.984 -2.145 1 81.06 631 PHE A CA 1
ATOM 4973 C C . PHE A 1 631 ? -33.312 27.047 -1.061 1 81.06 631 PHE A C 1
ATOM 4975 O O . PHE A 1 631 ? -33.906 26.922 0.015 1 81.06 631 PHE A O 1
ATOM 4982 N N . LYS A 1 632 ? -32.406 28.062 -1.164 1 67.25 632 LYS A N 1
ATOM 4983 C CA . LYS A 1 632 ? -32.344 29.172 -0.221 1 67.25 632 LYS A CA 1
ATOM 4984 C C . LYS A 1 632 ? -33.688 29.859 -0.067 1 67.25 632 LYS A C 1
ATOM 4986 O O . LYS A 1 632 ? -34.375 30.141 -1.059 1 67.25 632 LYS A O 1
ATOM 4991 N N . LYS A 1 633 ? -34.281 29.672 1.141 1 56.09 633 LYS A N 1
ATOM 4992 C CA . LYS A 1 633 ? -35.469 30.406 1.566 1 56.09 633 LYS A CA 1
ATOM 4993 C C . LYS A 1 633 ? -35.25 31.922 1.433 1 56.09 633 LYS A C 1
ATOM 4995 O O . LYS A 1 633 ? -34.188 32.438 1.807 1 56.09 633 LYS A O 1
ATOM 5000 N N . GLN A 1 634 ? -35.969 32.531 0.631 1 46.88 634 GLN A N 1
ATOM 5001 C CA . GLN A 1 634 ? -36.125 34 0.634 1 46.88 634 GLN A CA 1
ATOM 5002 C C . GLN A 1 634 ? -36.375 34.5 2.047 1 46.88 634 GLN A C 1
ATOM 5004 O O . GLN A 1 634 ? -37.344 34.094 2.713 1 46.88 634 GLN A O 1
ATOM 5009 N N . ARG A 1 635 ? -35.375 34.688 2.861 1 47.25 635 ARG A N 1
ATOM 5010 C CA . ARG A 1 635 ? -35.625 35.438 4.086 1 47.25 635 ARG A CA 1
ATOM 5011 C C . ARG A 1 635 ? -36.656 36.531 3.85 1 47.25 635 ARG A C 1
ATOM 5013 O O . ARG A 1 635 ? -36.594 37.281 2.861 1 47.25 635 ARG A O 1
ATOM 5020 N N . PRO A 1 636 ? -37.781 36.469 4.547 1 42.78 636 PRO A N 1
ATOM 5021 C CA . PRO A 1 636 ? -38.656 37.656 4.441 1 42.78 636 PRO A CA 1
ATOM 5022 C C . PRO A 1 636 ? -37.906 38.938 4.73 1 42.78 636 PRO A C 1
ATOM 5024 O O . PRO A 1 636 ? -37 38.969 5.555 1 42.78 636 PRO A O 1
ATOM 5027 N N . ALA A 1 637 ? -37.781 39.906 3.889 1 42.41 637 ALA A N 1
ATOM 5028 C CA . ALA A 1 637 ? -37.406 41.312 4.098 1 42.41 637 ALA A CA 1
ATOM 5029 C C . ALA A 1 637 ? -38.031 41.875 5.359 1 42.41 637 ALA A C 1
ATOM 5031 O O . ALA A 1 637 ? -39.25 42.094 5.406 1 42.41 637 ALA A O 1
ATOM 5032 N N . GLY A 1 638 ? -37.781 41.312 6.516 1 37.59 638 GLY A N 1
ATOM 5033 C CA . GLY A 1 638 ? -38.312 42.062 7.645 1 37.59 638 GLY A CA 1
ATOM 5034 C C . GLY A 1 638 ? -38.062 43.562 7.535 1 37.59 638 GLY A C 1
ATOM 5035 O O . GLY A 1 638 ? -37.031 43.969 6.992 1 37.59 638 GLY A O 1
ATOM 5036 N N . LYS A 1 639 ? -39.188 44.5 7.629 1 43.41 639 LYS A N 1
ATOM 5037 C CA . LYS A 1 639 ? -39.312 45.938 7.762 1 43.41 639 LYS A CA 1
ATOM 5038 C C . LYS A 1 639 ? -38.438 46.469 8.891 1 43.41 639 LYS A C 1
ATOM 5040 O O . LYS A 1 639 ? -38.562 46.031 10.039 1 43.41 639 LYS A O 1
ATOM 5045 N N . GLU A 1 640 ? -37.188 46.719 8.742 1 36.22 640 GLU A N 1
ATOM 5046 C CA . GLU A 1 640 ? -36.5 47.656 9.641 1 36.22 640 GLU A CA 1
ATOM 5047 C C . GLU A 1 640 ? -37.438 48.781 10.094 1 36.22 640 GLU A C 1
ATOM 5049 O O . GLU A 1 640 ? -37.781 49.656 9.312 1 36.22 640 GLU A O 1
ATOM 5054 N N . THR A 1 641 ? -38.594 48.469 10.781 1 33.53 641 THR A N 1
ATOM 5055 C CA . THR A 1 641 ? -39.219 49.625 11.461 1 33.53 641 THR A CA 1
ATOM 5056 C C . THR A 1 641 ? -38.188 50.344 12.32 1 33.53 641 THR A C 1
ATOM 5058 O O . THR A 1 641 ? -37.5 49.719 13.156 1 33.53 641 THR A O 1
ATOM 5061 N N . LYS A 1 642 ? -37.625 51.562 11.883 1 41.72 642 LYS A N 1
ATOM 5062 C CA . LYS A 1 642 ? -36.906 52.656 12.469 1 41.72 642 LYS A CA 1
ATOM 5063 C C . LYS A 1 642 ? -37.5 53.062 13.812 1 41.72 642 LYS A C 1
ATOM 5065 O O . LYS A 1 642 ? -38.438 53.844 13.867 1 41.72 642 LYS A O 1
ATOM 5070 N N . GLY A 1 643 ? -38.062 52.219 14.711 1 27.47 643 GLY A N 1
ATOM 5071 C CA . GLY A 1 643 ? -38.375 52.875 15.961 1 27.47 643 GLY A CA 1
ATOM 5072 C C . GLY A 1 643 ? -37.188 53.562 16.594 1 27.47 643 GLY A C 1
ATOM 5073 O O . GLY A 1 643 ? -36.125 52.938 16.734 1 27.47 643 GLY A O 1
ATOM 5074 N N . LYS A 1 644 ? -37.156 54.875 16.297 1 36.91 644 LYS A N 1
ATOM 5075 C CA . LYS A 1 644 ? -36.531 56 16.953 1 36.91 644 LYS A CA 1
ATOM 5076 C C . LYS A 1 644 ? -36.688 55.906 18.469 1 36.91 644 LYS A C 1
ATOM 5078 O O . LYS A 1 644 ? -37.781 56.125 19 1 36.91 644 LYS A O 1
ATOM 5083 N N . VAL A 1 645 ? -36.25 54.875 19.219 1 28.05 645 VAL A N 1
ATOM 5084 C CA . VAL A 1 645 ? -35.906 55.312 20.562 1 28.05 645 VAL A CA 1
ATOM 5085 C C . VAL A 1 645 ? -34.469 55.844 20.562 1 28.05 645 VAL A C 1
ATOM 5087 O O . VAL A 1 645 ? -33.594 55.312 19.875 1 28.05 645 VAL A O 1
ATOM 5090 N N . MET B 1 1 ? -5.988 -41.969 -7.461 1 28.25 1 MET B N 1
ATOM 5091 C CA . MET B 1 1 ? -4.711 -42.188 -6.789 1 28.25 1 MET B CA 1
ATOM 5092 C C . MET B 1 1 ? -3.633 -42.562 -7.793 1 28.25 1 MET B C 1
ATOM 5094 O O . MET B 1 1 ? -2.502 -42.094 -7.723 1 28.25 1 MET B O 1
ATOM 5098 N N . GLU B 1 2 ? -4.051 -43.375 -8.773 1 29.94 2 GLU B N 1
ATOM 5099 C CA . GLU B 1 2 ? -3.016 -43.938 -9.648 1 29.94 2 GLU B CA 1
ATOM 5100 C C . GLU B 1 2 ? -2.48 -42.844 -10.594 1 29.94 2 GLU B C 1
ATOM 5102 O O . GLU B 1 2 ? -1.27 -42.75 -10.805 1 29.94 2 GLU B O 1
ATOM 5107 N N . HIS B 1 3 ? -3.412 -42.156 -11.141 1 28.59 3 HIS B N 1
ATOM 5108 C CA . HIS B 1 3 ? -2.977 -41.312 -12.234 1 28.59 3 HIS B CA 1
ATOM 5109 C C . HIS B 1 3 ? -2.432 -40 -11.711 1 28.59 3 HIS B C 1
ATOM 5111 O O . HIS B 1 3 ? -1.594 -39.344 -12.359 1 28.59 3 HIS B O 1
ATOM 5117 N N . LEU B 1 4 ? -2.971 -39.406 -10.711 1 32.16 4 LEU B N 1
ATOM 5118 C CA . LEU B 1 4 ? -2.201 -38.344 -10.078 1 32.16 4 LEU B CA 1
ATOM 5119 C C . LEU B 1 4 ? -0.796 -38.812 -9.727 1 32.16 4 LEU B C 1
ATOM 5121 O O . LEU B 1 4 ? 0.172 -38.062 -9.852 1 32.16 4 LEU B O 1
ATOM 5125 N N . LYS B 1 5 ? -0.674 -40.094 -9.367 1 34.78 5 LYS B N 1
ATOM 5126 C CA . LYS B 1 5 ? 0.579 -40.812 -9.203 1 34.78 5 LYS B CA 1
ATOM 5127 C C . LYS B 1 5 ? 1.454 -40.688 -10.445 1 34.78 5 LYS B C 1
ATOM 5129 O O . LYS B 1 5 ? 2.662 -40.469 -10.344 1 34.78 5 LYS B O 1
ATOM 5134 N N . ALA B 1 6 ? 0.752 -40.844 -11.508 1 34.62 6 ALA B N 1
ATOM 5135 C CA . ALA B 1 6 ? 1.501 -40.875 -12.758 1 34.62 6 ALA B CA 1
ATOM 5136 C C . ALA B 1 6 ? 2.059 -39.5 -13.086 1 34.62 6 ALA B C 1
ATOM 5138 O O . ALA B 1 6 ? 3.197 -39.375 -13.547 1 34.62 6 ALA B O 1
ATOM 5139 N N . LEU B 1 7 ? 1.249 -38.531 -12.93 1 35.38 7 LEU B N 1
ATOM 5140 C CA . LEU B 1 7 ? 1.64 -37.156 -13.273 1 35.38 7 LEU B CA 1
ATOM 5141 C C . LEU B 1 7 ? 2.646 -36.625 -12.273 1 35.38 7 LEU B C 1
ATOM 5143 O O . LEU B 1 7 ? 3.635 -36 -12.656 1 35.38 7 LEU B O 1
ATOM 5147 N N . LEU B 1 8 ? 2.281 -36.719 -11.023 1 38.47 8 LEU B N 1
ATOM 5148 C CA . LEU B 1 8 ? 3.275 -36.406 -9.992 1 38.47 8 LEU B CA 1
ATOM 5149 C C . LEU B 1 8 ? 4.488 -37.312 -10.133 1 38.47 8 LEU B C 1
ATOM 5151 O O . LEU B 1 8 ? 5.609 -36.938 -9.797 1 38.47 8 LEU B O 1
ATOM 5155 N N . PHE B 1 9 ? 4.238 -38.625 -10.492 1 37.19 9 PHE B N 1
ATOM 5156 C CA . PHE B 1 9 ? 5.168 -39.719 -10.719 1 37.19 9 PHE B CA 1
ATOM 5157 C C . PHE B 1 9 ? 6.023 -39.469 -11.953 1 37.19 9 PHE B C 1
ATOM 5159 O O . PHE B 1 9 ? 7.152 -39.938 -12.047 1 37.19 9 PHE B O 1
ATOM 5166 N N . PHE B 1 10 ? 5.422 -39 -12.922 1 37.78 10 PHE B N 1
ATOM 5167 C CA . PHE B 1 10 ? 6.293 -38.781 -14.07 1 37.78 10 PHE B CA 1
ATOM 5168 C C . PHE B 1 10 ? 7.418 -37.812 -13.719 1 37.78 10 PHE B C 1
ATOM 5170 O O . PHE B 1 10 ? 8.547 -37.969 -14.188 1 37.78 10 PHE B O 1
ATOM 5177 N N . SER B 1 11 ? 7.102 -36.75 -13.055 1 38.69 11 SER B N 1
ATOM 5178 C CA . SER B 1 11 ? 8.281 -35.938 -12.75 1 38.69 11 SER B CA 1
ATOM 5179 C C . SER B 1 11 ? 9.227 -36.688 -11.812 1 38.69 11 SER B C 1
ATOM 5181 O O . SER B 1 11 ? 10.43 -36.75 -12.062 1 38.69 11 SER B O 1
ATOM 5183 N N . LEU B 1 12 ? 8.836 -37.031 -10.477 1 38.91 12 LEU B N 1
ATOM 5184 C CA . LEU B 1 12 ? 9.727 -37.562 -9.453 1 38.91 12 LEU B CA 1
ATOM 5185 C C . LEU B 1 12 ? 9.789 -39.094 -9.539 1 38.91 12 LEU B C 1
ATOM 5187 O O . LEU B 1 12 ? 10.773 -39.719 -9.102 1 38.91 12 LEU B O 1
ATOM 5191 N N . LEU B 1 13 ? 8.844 -39.875 -9.898 1 38.03 13 LEU B N 1
ATOM 5192 C CA . LEU B 1 13 ? 8.82 -41.312 -9.586 1 38.03 13 LEU B CA 1
ATOM 5193 C C . LEU B 1 13 ? 9.648 -42.094 -10.602 1 38.03 13 LEU B C 1
ATOM 5195 O O . LEU B 1 13 ? 9.797 -43.312 -10.469 1 38.03 13 LEU B O 1
ATOM 5199 N N . SER B 1 14 ? 9.742 -41.688 -11.695 1 39.66 14 SER B N 1
ATOM 5200 C CA . SER B 1 14 ? 10.68 -42.562 -12.391 1 39.66 14 SER B CA 1
ATOM 5201 C C . SER B 1 14 ? 11.969 -42.75 -11.594 1 39.66 14 SER B C 1
ATOM 5203 O O . SER B 1 14 ? 12.867 -43.469 -12.008 1 39.66 14 SER B O 1
ATOM 5205 N N . VAL B 1 15 ? 12.094 -42.125 -10.422 1 45 15 VAL B N 1
ATOM 5206 C CA . VAL B 1 15 ? 13.297 -42 -9.609 1 45 15 VAL B CA 1
ATOM 5207 C C . VAL B 1 15 ? 13.445 -43.219 -8.695 1 45 15 VAL B C 1
ATOM 5209 O O . VAL B 1 15 ? 14.484 -43.375 -8.055 1 45 15 VAL B O 1
ATOM 5212 N N . PRO B 1 16 ? 12.43 -43.938 -8.383 1 47.47 16 PRO B N 1
ATOM 5213 C CA . PRO B 1 16 ? 12.688 -44.812 -7.246 1 47.47 16 PRO B CA 1
ATOM 5214 C C . PRO B 1 16 ? 13.898 -45.719 -7.477 1 47.47 16 PRO B C 1
ATOM 5216 O O . PRO B 1 16 ? 14.672 -45.969 -6.551 1 47.47 16 PRO B O 1
ATOM 5219 N N . SER B 1 17 ? 13.836 -46.375 -8.555 1 46.72 17 SER B N 1
ATOM 5220 C CA . SER B 1 17 ? 14.875 -47.375 -8.594 1 46.72 17 SER B CA 1
ATOM 5221 C C . SER B 1 17 ? 16.266 -46.781 -8.398 1 46.72 17 SER B C 1
ATOM 5223 O O . SER B 1 17 ? 17.156 -47.438 -7.844 1 46.72 17 SER B O 1
ATOM 5225 N N . ILE B 1 18 ? 16.484 -45.656 -8.859 1 48.69 18 ILE B N 1
ATOM 5226 C CA . ILE B 1 18 ? 17.828 -45.094 -8.82 1 48.69 18 ILE B CA 1
ATOM 5227 C C . ILE B 1 18 ? 18.078 -44.469 -7.453 1 48.69 18 ILE B C 1
ATOM 5229 O O . ILE B 1 18 ? 19.219 -44.438 -6.98 1 48.69 18 ILE B O 1
ATOM 5233 N N . LEU B 1 19 ? 17.047 -44.156 -6.738 1 54.91 19 LEU B N 1
ATOM 5234 C CA . LEU B 1 19 ? 17.219 -43.406 -5.488 1 54.91 19 LEU B CA 1
ATOM 5235 C C . LEU B 1 19 ? 17.797 -44.312 -4.406 1 54.91 19 LEU B C 1
ATOM 5237 O O . LEU B 1 19 ? 18.578 -43.875 -3.576 1 54.91 19 LEU B O 1
ATOM 5241 N N . ALA B 1 20 ? 17.422 -45.594 -4.367 1 52.62 20 ALA B N 1
ATOM 5242 C CA . ALA B 1 20 ? 17.859 -46.5 -3.312 1 52.62 20 ALA B CA 1
ATOM 5243 C C . ALA B 1 20 ? 19.375 -46.656 -3.305 1 52.62 20 ALA B C 1
ATOM 5245 O O . ALA B 1 20 ? 19.984 -46.938 -2.264 1 52.62 20 ALA B O 1
ATOM 5246 N N . GLN B 1 21 ? 19.984 -46.438 -4.426 1 56.28 21 GLN B N 1
ATOM 5247 C CA . GLN B 1 21 ? 21.422 -46.688 -4.461 1 56.28 21 GLN B CA 1
ATOM 5248 C C . GLN B 1 21 ? 22.219 -45.406 -4.188 1 56.28 21 GLN B C 1
ATOM 5250 O O . GLN B 1 21 ? 23.406 -45.469 -3.854 1 56.28 21 GLN B O 1
ATOM 5255 N N . ILE B 1 22 ? 21.562 -44.25 -4.062 1 67 22 ILE B N 1
ATOM 5256 C CA . ILE B 1 22 ? 22.406 -43.062 -4.121 1 67 22 ILE B CA 1
ATOM 5257 C C . ILE B 1 22 ? 22.125 -42.156 -2.922 1 67 22 ILE B C 1
ATOM 5259 O O . ILE B 1 22 ? 23 -41.438 -2.455 1 67 22 ILE B O 1
ATOM 5263 N N . LEU B 1 23 ? 21.141 -42.531 -2.174 1 80.44 23 LEU B N 1
ATOM 5264 C CA . LEU B 1 23 ? 20.812 -41.656 -1.062 1 80.44 23 LEU B CA 1
ATOM 5265 C C . LEU B 1 23 ? 21.328 -42.188 0.255 1 80.44 23 LEU B C 1
ATOM 5267 O O . LEU B 1 23 ? 21.625 -43.406 0.354 1 80.44 23 LEU B O 1
ATOM 5271 N N . SER B 1 24 ? 21.594 -41.25 1.253 1 83.06 24 SER B N 1
ATOM 5272 C CA . SER B 1 24 ? 21.953 -41.719 2.59 1 83.06 24 SER B CA 1
ATOM 5273 C C . SER B 1 24 ? 20.875 -42.625 3.156 1 83.06 24 SER B C 1
ATOM 5275 O O . SER B 1 24 ? 19.703 -42.531 2.781 1 83.06 24 SER B O 1
ATOM 5277 N N . SER B 1 25 ? 21.266 -43.5 4.09 1 80.5 25 SER B N 1
ATOM 5278 C CA . SER B 1 25 ? 20.391 -44.562 4.535 1 80.5 25 SER B CA 1
ATOM 5279 C C . SER B 1 25 ? 19.125 -44.031 5.172 1 80.5 25 SER B C 1
ATOM 5281 O O . SER B 1 25 ? 18.016 -44.406 4.781 1 80.5 25 SER B O 1
ATOM 5283 N N . PRO B 1 26 ? 19.219 -43.094 6.125 1 88.12 26 PRO B N 1
ATOM 5284 C CA . PRO B 1 26 ? 17.969 -42.625 6.719 1 88.12 26 PRO B CA 1
ATOM 5285 C C . PRO B 1 26 ? 17.094 -41.875 5.715 1 88.12 26 PRO B C 1
ATOM 5287 O O . PRO B 1 26 ? 15.859 -42.031 5.738 1 88.12 26 PRO B O 1
ATOM 5290 N N . CYS B 1 27 ? 17.641 -41.188 4.898 1 92 27 CYS B N 1
ATOM 5291 C CA . CYS B 1 27 ? 16.906 -40.438 3.885 1 92 27 CYS B CA 1
ATOM 5292 C C . CYS B 1 27 ? 16.25 -41.406 2.881 1 92 27 CYS B C 1
ATOM 5294 O O . CYS B 1 27 ? 15.078 -41.25 2.543 1 92 27 CYS B O 1
ATOM 5296 N N . ASN B 1 28 ? 17.047 -42.406 2.471 1 89.12 28 ASN B N 1
ATOM 5297 C CA . ASN B 1 28 ? 16.531 -43.375 1.503 1 89.12 28 ASN B CA 1
ATOM 5298 C C . ASN B 1 28 ? 15.281 -44.094 2.016 1 89.12 28 ASN B C 1
ATOM 5300 O O . ASN B 1 28 ? 14.297 -44.219 1.286 1 89.12 28 ASN B O 1
ATOM 5304 N N . ASN B 1 29 ? 15.328 -44.5 3.27 1 88.62 29 ASN B N 1
ATOM 5305 C CA . ASN B 1 29 ? 14.188 -45.188 3.852 1 88.62 29 ASN B CA 1
ATOM 5306 C C . ASN B 1 29 ? 12.945 -44.312 3.906 1 88.62 29 ASN B C 1
ATOM 5308 O O . ASN B 1 29 ? 11.844 -44.75 3.588 1 88.62 29 ASN B O 1
ATOM 5312 N N . GLU B 1 30 ? 13.125 -43.125 4.289 1 91.94 30 GLU B N 1
ATOM 5313 C CA . GLU B 1 30 ? 11.992 -42.219 4.438 1 91.94 30 GLU B CA 1
ATOM 5314 C C . GLU B 1 30 ? 11.453 -41.781 3.08 1 91.94 30 GLU B C 1
ATOM 5316 O O . GLU B 1 30 ? 10.25 -41.562 2.924 1 91.94 30 GLU B O 1
ATOM 5321 N N . VAL B 1 31 ? 12.336 -41.594 2.168 1 89.31 31 VAL B N 1
ATOM 5322 C CA . VAL B 1 31 ? 11.906 -41.25 0.816 1 89.31 31 VAL B CA 1
ATOM 5323 C C . VAL B 1 31 ? 11.086 -42.406 0.23 1 89.31 31 VAL B C 1
ATOM 5325 O O . VAL B 1 31 ? 10.039 -42.188 -0.379 1 89.31 31 VAL B O 1
ATOM 5328 N N . LEU B 1 32 ? 11.547 -43.625 0.424 1 84.31 32 LEU B N 1
ATOM 5329 C CA . LEU B 1 32 ? 10.812 -44.781 -0.07 1 84.31 32 LEU B CA 1
ATOM 5330 C C . LEU B 1 32 ? 9.461 -44.875 0.624 1 84.31 32 LEU B C 1
ATOM 5332 O O . LEU B 1 32 ? 8.461 -45.219 -0.013 1 84.31 32 LEU B O 1
ATOM 5336 N N . ALA B 1 33 ? 9.516 -44.625 1.897 1 87.19 33 ALA B N 1
ATOM 5337 C CA . ALA B 1 33 ? 8.266 -44.656 2.641 1 87.19 33 ALA B CA 1
ATOM 5338 C C . ALA B 1 33 ? 7.301 -43.594 2.105 1 87.19 33 ALA B C 1
ATOM 5340 O O . ALA B 1 33 ? 6.098 -43.844 2.002 1 87.19 33 ALA B O 1
ATOM 5341 N N . THR B 1 34 ? 7.797 -42.438 1.816 1 88.44 34 THR B N 1
ATOM 5342 C CA . THR B 1 34 ? 6.988 -41.344 1.277 1 88.44 34 THR B CA 1
ATOM 5343 C C . THR B 1 34 ? 6.383 -41.719 -0.067 1 88.44 34 THR B C 1
ATOM 5345 O O . THR B 1 34 ? 5.191 -41.5 -0.305 1 88.44 34 THR B O 1
ATOM 5348 N N . LEU B 1 35 ? 7.184 -42.312 -0.918 1 83.25 35 LEU B N 1
ATOM 5349 C CA . LEU B 1 35 ? 6.715 -42.719 -2.242 1 83.25 35 LEU B CA 1
ATOM 5350 C C . LEU B 1 35 ? 5.668 -43.812 -2.139 1 83.25 35 LEU B C 1
ATOM 5352 O O . LEU B 1 35 ? 4.672 -43.812 -2.867 1 83.25 35 LEU B O 1
ATOM 5356 N N . LEU B 1 36 ? 5.867 -44.719 -1.223 1 81.12 36 LEU B N 1
ATOM 5357 C CA . LEU B 1 36 ? 4.91 -45.812 -1.013 1 81.12 36 LEU B CA 1
ATOM 5358 C C . LEU B 1 36 ? 3.582 -45.25 -0.496 1 81.12 36 LEU B C 1
ATOM 5360 O O . LEU B 1 36 ? 2.521 -45.625 -1.014 1 81.12 36 LEU B O 1
ATOM 5364 N N . GLU B 1 37 ? 3.637 -44.438 0.444 1 84.5 37 GLU B N 1
ATOM 5365 C CA . GLU B 1 37 ? 2.42 -43.875 1.024 1 84.5 37 GLU B CA 1
ATOM 5366 C C . GLU B 1 37 ? 1.72 -42.938 0.043 1 84.5 37 GLU B C 1
ATOM 5368 O O . GLU B 1 37 ? 0.49 -42.875 0.029 1 84.5 37 GLU B O 1
ATOM 5373 N N . ALA B 1 38 ? 2.488 -42.25 -0.743 1 81.88 38 ALA B N 1
ATOM 5374 C CA . ALA B 1 38 ? 1.895 -41.406 -1.784 1 81.88 38 ALA B CA 1
ATOM 5375 C C . ALA B 1 38 ? 1.12 -42.281 -2.791 1 81.88 38 ALA B C 1
ATOM 5377 O O . ALA B 1 38 ? 0.044 -41.875 -3.244 1 81.88 38 ALA B O 1
ATOM 5378 N N . SER B 1 39 ? 1.694 -43.406 -3.092 1 74.75 39 SER B N 1
ATOM 5379 C CA . SER B 1 39 ? 1.03 -44.281 -4.031 1 74.75 39 SER B CA 1
ATOM 5380 C C . SER B 1 39 ? -0.266 -44.844 -3.449 1 74.75 39 SER B C 1
ATOM 5382 O O . SER B 1 39 ? -1.178 -45.219 -4.191 1 74.75 39 SER B O 1
ATOM 5384 N N . GLN B 1 40 ? -0.342 -44.812 -2.074 1 74.75 40 GLN B N 1
ATOM 5385 C CA . GLN B 1 40 ? -1.541 -45.281 -1.384 1 74.75 40 GLN B CA 1
ATOM 5386 C C . GLN B 1 40 ? -2.533 -44.125 -1.178 1 74.75 40 GLN B C 1
ATOM 5388 O O . GLN B 1 40 ? -3.627 -44.344 -0.652 1 74.75 40 GLN B O 1
ATOM 5393 N N . GLY B 1 41 ? -2.07 -42.938 -1.555 1 73.5 41 GLY B N 1
ATOM 5394 C CA . GLY B 1 41 ? -2.988 -41.812 -1.492 1 73.5 41 GLY B CA 1
ATOM 5395 C C . GLY B 1 41 ? -2.979 -41.125 -0.147 1 73.5 41 GLY B C 1
ATOM 5396 O O . GLY B 1 41 ? -3.898 -40.375 0.17 1 73.5 41 GLY B O 1
ATOM 5397 N N . THR B 1 42 ? -1.977 -41.438 0.629 1 80.56 42 THR B N 1
ATOM 5398 C CA . THR B 1 42 ? -1.892 -40.781 1.923 1 80.56 42 THR B CA 1
ATOM 5399 C C . THR B 1 42 ? -1.605 -39.281 1.744 1 80.56 42 THR B C 1
ATOM 5401 O O . THR B 1 42 ? -0.739 -38.906 0.956 1 80.56 42 THR B O 1
ATOM 5404 N N . GLU B 1 43 ? -2.27 -38.469 2.398 1 80.44 43 GLU B N 1
ATOM 5405 C CA . GLU B 1 43 ? -2.281 -37.031 2.178 1 80.44 43 GLU B CA 1
ATOM 5406 C C . GLU B 1 43 ? -0.905 -36.406 2.434 1 80.44 43 GLU B C 1
ATOM 5408 O O . GLU B 1 43 ? -0.411 -35.625 1.629 1 80.44 43 GLU B O 1
ATOM 5413 N N . TRP B 1 44 ? -0.313 -36.75 3.621 1 86.69 44 TRP B N 1
ATOM 5414 C CA . TRP B 1 44 ? 0.953 -36.125 3.98 1 86.69 44 TRP B CA 1
ATOM 5415 C C . TRP B 1 44 ? 2.018 -36.375 2.924 1 86.69 44 TRP B C 1
ATOM 5417 O O . TRP B 1 44 ? 2.814 -35.5 2.594 1 86.69 44 TRP B O 1
ATOM 5427 N N . ALA B 1 45 ? 2.057 -37.594 2.385 1 86.88 45 ALA B N 1
ATOM 5428 C CA . ALA B 1 45 ? 3.027 -37.969 1.367 1 86.88 45 ALA B CA 1
ATOM 5429 C C . ALA B 1 45 ? 2.752 -37.281 0.045 1 86.88 45 ALA B C 1
ATOM 5431 O O . ALA B 1 45 ? 3.682 -36.812 -0.632 1 86.88 45 ALA B O 1
ATOM 5432 N N . LEU B 1 46 ? 1.508 -37.094 -0.284 1 83.69 46 LEU B N 1
ATOM 5433 C CA . LEU B 1 46 ? 1.128 -36.406 -1.5 1 83.69 46 LEU B CA 1
ATOM 5434 C C . LEU B 1 46 ? 1.486 -34.906 -1.399 1 83.69 46 LEU B C 1
ATOM 5436 O O . LEU B 1 46 ? 1.895 -34.312 -2.389 1 83.69 46 LEU B O 1
ATOM 5440 N N . ARG B 1 47 ? 1.286 -34.406 -0.239 1 87.94 47 ARG B N 1
ATOM 5441 C CA . ARG B 1 47 ? 1.596 -33 -0.02 1 87.94 47 ARG B CA 1
ATOM 5442 C C . ARG B 1 47 ? 3.088 -32.719 -0.186 1 87.94 47 ARG B C 1
ATOM 5444 O O . ARG B 1 47 ? 3.484 -31.672 -0.69 1 87.94 47 ARG B O 1
ATOM 5451 N N . MET B 1 48 ? 3.9 -33.625 0.283 1 89.94 48 MET B N 1
ATOM 5452 C CA . MET B 1 48 ? 5.344 -33.469 0.126 1 89.94 48 MET B CA 1
ATOM 5453 C C . MET B 1 48 ? 5.727 -33.375 -1.35 1 89.94 48 MET B C 1
ATOM 5455 O O . MET B 1 48 ? 6.535 -32.562 -1.75 1 89.94 48 MET B O 1
ATOM 5459 N N . ILE B 1 49 ? 5.098 -34.188 -2.102 1 85.38 49 ILE B N 1
ATOM 5460 C CA . ILE B 1 49 ? 5.359 -34.219 -3.537 1 85.38 49 ILE B CA 1
ATOM 5461 C C . ILE B 1 49 ? 4.754 -33 -4.195 1 85.38 49 ILE B C 1
ATOM 5463 O O . ILE B 1 49 ? 5.395 -32.344 -5.039 1 85.38 49 ILE B O 1
ATOM 5467 N N . ASP B 1 50 ? 3.57 -32.656 -3.789 1 86.75 50 ASP B N 1
ATOM 5468 C CA . ASP B 1 50 ? 2.852 -31.531 -4.352 1 86.75 50 ASP B CA 1
ATOM 5469 C C . ASP B 1 50 ? 3.59 -30.219 -4.07 1 86.75 50 ASP B C 1
ATOM 5471 O O . ASP B 1 50 ? 3.539 -29.297 -4.875 1 86.75 50 ASP B O 1
ATOM 5475 N N . ALA B 1 51 ? 4.27 -30.172 -2.979 1 93 51 ALA B N 1
ATOM 5476 C CA . ALA B 1 51 ? 4.957 -28.953 -2.551 1 93 51 ALA B CA 1
ATOM 5477 C C . ALA B 1 51 ? 6.223 -28.719 -3.375 1 93 51 ALA B C 1
ATOM 5479 O O . ALA B 1 51 ? 6.754 -27.609 -3.406 1 93 51 ALA B O 1
ATOM 5480 N N . THR B 1 52 ? 6.734 -29.75 -3.992 1 90.69 52 THR B N 1
ATOM 5481 C CA . THR B 1 52 ? 7.949 -29.656 -4.793 1 90.69 52 THR B CA 1
ATOM 5482 C C . THR B 1 52 ? 7.703 -28.844 -6.066 1 90.69 52 THR B C 1
ATOM 5484 O O . THR B 1 52 ? 6.633 -28.938 -6.668 1 90.69 52 THR B O 1
ATOM 5487 N N . SER B 1 53 ? 8.695 -28.078 -6.445 1 89.81 53 SER B N 1
ATOM 5488 C CA . SER B 1 53 ? 8.617 -27.219 -7.617 1 89.81 53 SER B CA 1
ATOM 5489 C C . SER B 1 53 ? 8.367 -28.031 -8.883 1 89.81 53 SER B C 1
ATOM 5491 O O . SER B 1 53 ? 8.961 -29.094 -9.078 1 89.81 53 SER B O 1
ATOM 5493 N N . LYS B 1 54 ? 7.426 -27.484 -9.609 1 82.62 54 LYS B N 1
ATOM 5494 C CA . LYS B 1 54 ? 7.27 -27.938 -10.992 1 82.62 54 LYS B CA 1
ATOM 5495 C C . LYS B 1 54 ? 7.895 -26.953 -11.969 1 82.62 54 LYS B C 1
ATOM 5497 O O . LYS B 1 54 ? 8.375 -25.891 -11.562 1 82.62 54 LYS B O 1
ATOM 5502 N N . PHE B 1 55 ? 7.961 -27.312 -13.203 1 76.12 55 PHE B N 1
ATOM 5503 C CA . PHE B 1 55 ? 8.492 -26.406 -14.211 1 76.12 55 PHE B CA 1
ATOM 5504 C C . PHE B 1 55 ? 7.578 -25.188 -14.367 1 76.12 55 PHE B C 1
ATOM 5506 O O . PHE B 1 55 ? 6.375 -25.344 -14.578 1 76.12 55 PHE B O 1
ATOM 5513 N N . PRO B 1 56 ? 8.156 -24.078 -14.18 1 84.06 56 PRO B N 1
ATOM 5514 C CA . PRO B 1 56 ? 7.297 -22.891 -14.203 1 84.06 56 PRO B CA 1
ATOM 5515 C C . PRO B 1 56 ? 6.902 -22.484 -15.617 1 84.06 56 PRO B C 1
ATOM 5517 O O . PRO B 1 56 ? 7.594 -22.812 -16.578 1 84.06 56 PRO B O 1
ATOM 5520 N N . ASP B 1 57 ? 5.801 -21.828 -15.703 1 88.38 57 ASP B N 1
ATOM 5521 C CA . ASP B 1 57 ? 5.43 -21.172 -16.953 1 88.38 57 ASP B CA 1
ATOM 5522 C C . ASP B 1 57 ? 6.211 -19.859 -17.141 1 88.38 57 ASP B C 1
ATOM 5524 O O . ASP B 1 57 ? 6.477 -19.156 -16.172 1 88.38 57 ASP B O 1
ATOM 5528 N N . GLY B 1 58 ? 6.625 -19.641 -18.344 1 88 58 GLY B N 1
ATOM 5529 C CA . GLY B 1 58 ? 7.234 -18.359 -18.672 1 88 58 GLY B CA 1
ATOM 5530 C C . GLY B 1 58 ? 8.719 -18.312 -18.375 1 88 58 GLY B C 1
ATOM 5531 O O . GLY B 1 58 ? 9.219 -17.312 -17.859 1 88 58 GLY B O 1
ATOM 5532 N N . ILE B 1 59 ? 9.398 -19.375 -18.531 1 82.5 59 ILE B N 1
ATOM 5533 C CA . ILE B 1 59 ? 10.844 -19.438 -18.312 1 82.5 59 ILE B CA 1
ATOM 5534 C C . ILE B 1 59 ? 11.547 -18.5 -19.281 1 82.5 59 ILE B C 1
ATOM 5536 O O . ILE B 1 59 ? 12.523 -17.828 -18.922 1 82.5 59 ILE B O 1
ATOM 5540 N N . LEU B 1 60 ? 11.023 -18.406 -20.5 1 81.88 60 LEU B N 1
ATOM 5541 C CA . LEU B 1 60 ? 11.656 -17.625 -21.547 1 81.88 60 LEU B CA 1
ATOM 5542 C C . LEU B 1 60 ? 11.469 -16.141 -21.297 1 81.88 60 LEU B C 1
ATOM 5544 O O . LEU B 1 60 ? 12.156 -15.305 -21.906 1 81.88 60 LEU B O 1
ATOM 5548 N N . VAL B 1 61 ? 10.586 -15.883 -20.422 1 87.25 61 VAL B N 1
ATOM 5549 C CA . VAL B 1 61 ? 10.398 -14.469 -20.094 1 87.25 61 VAL B CA 1
ATOM 5550 C C . VAL B 1 61 ? 10.945 -14.188 -18.703 1 87.25 61 VAL B C 1
ATOM 5552 O O . VAL B 1 61 ? 10.633 -13.156 -18.109 1 87.25 61 VAL B O 1
ATOM 5555 N N . GLY B 1 62 ? 11.68 -15.102 -18.188 1 83.12 62 GLY B N 1
ATOM 5556 C CA . GLY B 1 62 ? 12.484 -14.805 -17.016 1 83.12 62 GLY B CA 1
ATOM 5557 C C . GLY B 1 62 ? 11.93 -15.414 -15.742 1 83.12 62 GLY B C 1
ATOM 5558 O O . GLY B 1 62 ? 12.352 -15.062 -14.641 1 83.12 62 GLY B O 1
ATOM 5559 N N . ASN B 1 63 ? 10.922 -16.312 -15.805 1 88.44 63 ASN B N 1
ATOM 5560 C CA . ASN B 1 63 ? 10.445 -17.031 -14.633 1 88.44 63 ASN B CA 1
ATOM 5561 C C . ASN B 1 63 ? 11.375 -18.172 -14.258 1 88.44 63 ASN B C 1
ATOM 5563 O O . ASN B 1 63 ? 11.07 -19.344 -14.508 1 88.44 63 ASN B O 1
ATOM 5567 N N . ILE B 1 64 ? 12.43 -17.781 -13.562 1 84.56 64 ILE B N 1
ATOM 5568 C CA . ILE B 1 64 ? 13.492 -18.766 -13.328 1 84.56 64 ILE B CA 1
ATOM 5569 C C . ILE B 1 64 ? 13.562 -19.109 -11.844 1 84.56 64 ILE B C 1
ATOM 5571 O O . ILE B 1 64 ? 14.484 -19.781 -11.398 1 84.56 64 ILE B O 1
ATOM 5575 N N . ASP B 1 65 ? 12.664 -18.578 -11.109 1 89 65 ASP B N 1
ATOM 5576 C CA . ASP B 1 65 ? 12.648 -18.828 -9.672 1 89 65 ASP B CA 1
ATOM 5577 C C . ASP B 1 65 ? 11.375 -19.578 -9.266 1 89 65 ASP B C 1
ATOM 5579 O O . ASP B 1 65 ? 10.398 -18.969 -8.836 1 89 65 ASP B O 1
ATOM 5583 N N . SER B 1 66 ? 11.391 -20.859 -9.391 1 89.75 66 SER B N 1
ATOM 5584 C CA . SER B 1 66 ? 10.281 -21.672 -8.883 1 89.75 66 SER B CA 1
ATOM 5585 C C . SER B 1 66 ? 10.461 -21.984 -7.402 1 89.75 66 SER B C 1
ATOM 5587 O O . SER B 1 66 ? 11.398 -22.688 -7.02 1 89.75 66 SER B O 1
ATOM 5589 N N . MET B 1 67 ? 9.609 -21.562 -6.605 1 93.44 67 MET B N 1
ATOM 5590 C CA . MET B 1 67 ? 9.812 -21.625 -5.16 1 93.44 67 MET B CA 1
ATOM 5591 C C . MET B 1 67 ? 9.023 -22.781 -4.551 1 93.44 67 MET B C 1
ATOM 5593 O O . MET B 1 67 ? 9 -22.953 -3.33 1 93.44 67 MET B O 1
ATOM 5597 N N . GLY B 1 68 ? 8.391 -23.609 -5.402 1 93.75 68 GLY B N 1
ATOM 5598 C CA . GLY B 1 68 ? 7.52 -24.609 -4.805 1 93.75 68 GLY B CA 1
ATOM 5599 C C . GLY B 1 68 ? 6.512 -24.016 -3.838 1 93.75 68 GLY B C 1
ATOM 5600 O O . GLY B 1 68 ? 6.156 -22.844 -3.939 1 93.75 68 GLY B O 1
ATOM 5601 N N . HIS B 1 69 ? 5.961 -24.891 -3.047 1 95.12 69 HIS B N 1
ATOM 5602 C CA . HIS B 1 69 ? 5.039 -24.391 -2.031 1 95.12 69 HIS B CA 1
ATOM 5603 C C . HIS B 1 69 ? 5.605 -24.594 -0.629 1 95.12 69 HIS B C 1
ATOM 5605 O O . HIS B 1 69 ? 5.367 -25.609 0.008 1 95.12 69 HIS B O 1
ATOM 5611 N N . TRP B 1 70 ? 6.188 -23.594 -0.106 1 95.94 70 TRP B N 1
ATOM 5612 C CA . TRP B 1 70 ? 6.992 -23.594 1.109 1 95.94 70 TRP B CA 1
ATOM 5613 C C . TRP B 1 70 ? 6.164 -24.031 2.312 1 95.94 70 TRP B C 1
ATOM 5615 O O . TRP B 1 70 ? 6.562 -24.938 3.049 1 95.94 70 TRP B O 1
ATOM 5625 N N . ASP B 1 71 ? 4.992 -23.5 2.531 1 94.75 71 ASP B N 1
ATOM 5626 C CA . ASP B 1 71 ? 4.148 -23.797 3.684 1 94.75 71 ASP B CA 1
ATOM 5627 C C . ASP B 1 71 ? 3.627 -25.234 3.623 1 94.75 71 ASP B C 1
ATOM 5629 O O . ASP B 1 71 ? 3.562 -25.922 4.645 1 94.75 71 ASP B O 1
ATOM 5633 N N . GLU B 1 72 ? 3.244 -25.672 2.412 1 93.75 72 GLU B N 1
ATOM 5634 C CA . GLU B 1 72 ? 2.76 -27.031 2.236 1 93.75 72 GLU B CA 1
ATOM 5635 C C . GLU B 1 72 ? 3.826 -28.047 2.627 1 93.75 72 GLU B C 1
ATOM 5637 O O . GLU B 1 72 ? 3.527 -29.047 3.283 1 93.75 72 GLU B O 1
ATOM 5642 N N . CYS B 1 73 ? 5.035 -27.797 2.229 1 96 73 CYS B N 1
ATOM 5643 C CA . CYS B 1 73 ? 6.141 -28.688 2.547 1 96 73 CYS B CA 1
ATOM 5644 C C . CYS B 1 73 ? 6.359 -28.781 4.055 1 96 73 CYS B C 1
ATOM 5646 O O . CYS B 1 73 ? 6.488 -29.859 4.609 1 96 73 CYS B O 1
ATOM 5648 N N . LEU B 1 74 ? 6.375 -27.656 4.707 1 95.19 74 LEU B N 1
ATOM 5649 C CA . LEU B 1 74 ? 6.672 -27.609 6.133 1 95.19 74 LEU B CA 1
ATOM 5650 C C . LEU B 1 74 ? 5.562 -28.281 6.941 1 95.19 74 LEU B C 1
ATOM 5652 O O . LEU B 1 74 ? 5.816 -28.844 8.016 1 95.19 74 LEU B O 1
ATOM 5656 N N . GLN B 1 75 ? 4.371 -28.281 6.43 1 91.5 75 GLN B N 1
ATOM 5657 C CA . GLN B 1 75 ? 3.236 -28.828 7.164 1 91.5 75 GLN B CA 1
ATOM 5658 C C . GLN B 1 75 ? 3.035 -30.297 6.84 1 91.5 75 GLN B C 1
ATOM 5660 O O . GLN B 1 75 ? 2.26 -30.984 7.512 1 91.5 75 GLN B O 1
ATOM 5665 N N . ALA B 1 76 ? 3.732 -30.797 5.824 1 92.88 76 ALA B N 1
ATOM 5666 C CA . ALA B 1 76 ? 3.604 -32.188 5.438 1 92.88 76 ALA B CA 1
ATOM 5667 C C . ALA B 1 76 ? 4.301 -33.125 6.441 1 92.88 76 ALA B C 1
ATOM 5669 O O . ALA B 1 76 ? 5.531 -33.188 6.477 1 92.88 76 ALA B O 1
ATOM 5670 N N . SER B 1 77 ? 3.516 -33.719 7.367 1 91.06 77 SER B N 1
ATOM 5671 C CA . SER B 1 77 ? 4.078 -34.625 8.383 1 91.06 77 SER B CA 1
ATOM 5672 C C . SER B 1 77 ? 3.135 -35.781 8.68 1 91.06 77 SER B C 1
ATOM 5674 O O . SER B 1 77 ? 1.938 -35.719 8.391 1 91.06 77 SER B O 1
ATOM 5676 N N . ASN B 1 78 ? 3.746 -36.812 9 1 88.88 78 ASN B N 1
ATOM 5677 C CA . ASN B 1 78 ? 2.932 -37.969 9.438 1 88.88 78 ASN B CA 1
ATOM 5678 C C . ASN B 1 78 ? 3.15 -38.281 10.914 1 88.88 78 ASN B C 1
ATOM 5680 O O . ASN B 1 78 ? 3.932 -37.594 11.586 1 88.88 78 ASN B O 1
ATOM 5684 N N . THR B 1 79 ? 2.455 -39.25 11.367 1 79.31 79 THR B N 1
ATOM 5685 C CA . THR B 1 79 ? 2.521 -39.656 12.773 1 79.31 79 THR B CA 1
ATOM 5686 C C . THR B 1 79 ? 3.836 -40.375 13.07 1 79.31 79 THR B C 1
ATOM 5688 O O . THR B 1 79 ? 4.266 -40.406 14.227 1 79.31 79 THR B O 1
ATOM 5691 N N . ALA B 1 80 ? 4.473 -40.969 12.062 1 76.94 80 ALA B N 1
ATOM 5692 C CA . ALA B 1 80 ? 5.723 -41.688 12.258 1 76.94 80 ALA B CA 1
ATOM 5693 C C . ALA B 1 80 ? 6.918 -40.719 12.25 1 76.94 80 ALA B C 1
ATOM 5695 O O . ALA B 1 80 ? 8.039 -41.156 11.953 1 76.94 80 ALA B O 1
ATOM 5696 N N . ASN B 1 81 ? 6.691 -39.469 12.367 1 82.62 81 ASN B N 1
ATOM 5697 C CA . ASN B 1 81 ? 7.68 -38.406 12.547 1 82.62 81 ASN B CA 1
ATOM 5698 C C . ASN B 1 81 ? 8.414 -38.094 11.242 1 82.62 81 ASN B C 1
ATOM 5700 O O . ASN B 1 81 ? 9.586 -37.719 11.258 1 82.62 81 ASN B O 1
ATOM 5704 N N . ILE B 1 82 ? 7.887 -38.594 10.141 1 92.06 82 ILE B N 1
ATOM 5705 C CA . ILE B 1 82 ? 8.438 -38.094 8.883 1 92.06 82 ILE B CA 1
ATOM 5706 C C . ILE B 1 82 ? 7.906 -36.688 8.594 1 92.06 82 ILE B C 1
ATOM 5708 O O . ILE B 1 82 ? 6.695 -36.5 8.469 1 92.06 82 ILE B O 1
ATOM 5712 N N . GLU B 1 83 ? 8.812 -35.781 8.586 1 94.12 83 GLU B N 1
ATOM 5713 C CA . GLU B 1 83 ? 8.469 -34.375 8.359 1 94.12 83 GLU B CA 1
ATOM 5714 C C . GLU B 1 83 ? 9.125 -33.844 7.098 1 94.12 83 GLU B C 1
ATOM 5716 O O . GLU B 1 83 ? 10.234 -34.25 6.742 1 94.12 83 GLU B O 1
ATOM 5721 N N . GLY B 1 84 ? 8.375 -32.969 6.449 1 95.88 84 GLY B N 1
ATOM 5722 C CA . GLY B 1 84 ? 8.906 -32.375 5.234 1 95.88 84 GLY B CA 1
ATOM 5723 C C . GLY B 1 84 ? 10 -31.359 5.5 1 95.88 84 GLY B C 1
ATOM 5724 O O . GLY B 1 84 ? 9.93 -30.594 6.461 1 95.88 84 GLY B O 1
ATOM 5725 N N . LYS B 1 85 ? 11.008 -31.453 4.727 1 96.56 85 LYS B N 1
ATOM 5726 C CA . LYS B 1 85 ? 12.102 -30.484 4.695 1 96.56 85 LYS B CA 1
ATOM 5727 C C . LYS B 1 85 ? 12.172 -29.781 3.34 1 96.56 85 LYS B C 1
ATOM 5729 O O . LYS B 1 85 ? 12.227 -30.438 2.297 1 96.56 85 LYS B O 1
ATOM 5734 N N . TYR B 1 86 ? 12.078 -28.484 3.408 1 97.12 86 TYR B N 1
ATOM 5735 C CA . TYR B 1 86 ? 12.133 -27.656 2.213 1 97.12 86 TYR B CA 1
ATOM 5736 C C . TYR B 1 86 ? 13.555 -27.172 1.952 1 97.12 86 TYR B C 1
ATOM 5738 O O . TYR B 1 86 ? 14.188 -26.578 2.834 1 97.12 86 TYR B O 1
ATOM 5746 N N . CYS B 1 87 ? 14.086 -27.344 0.74 1 97 87 CYS B N 1
ATOM 5747 C CA . CYS B 1 87 ? 15.375 -26.781 0.374 1 97 87 CYS B CA 1
ATOM 5748 C C . CYS B 1 87 ? 15.32 -26.172 -1.021 1 97 87 CYS B C 1
ATOM 5750 O O . CYS B 1 87 ? 14.742 -26.75 -1.938 1 97 87 CYS B O 1
ATOM 5752 N N . LYS B 1 88 ? 15.898 -25.031 -1.147 1 95.25 88 LYS B N 1
ATOM 5753 C CA . LYS B 1 88 ? 16.094 -24.406 -2.457 1 95.25 88 LYS B CA 1
ATOM 5754 C C . LYS B 1 88 ? 17.281 -25.031 -3.184 1 95.25 88 LYS B C 1
ATOM 5756 O O . LYS B 1 88 ? 18.328 -25.266 -2.58 1 95.25 88 LYS B O 1
ATOM 5761 N N . VAL B 1 89 ? 17.078 -25.344 -4.426 1 93.19 89 VAL B N 1
ATOM 5762 C CA . VAL B 1 89 ? 18.125 -25.938 -5.25 1 93.19 89 VAL B CA 1
ATOM 5763 C C . VAL B 1 89 ? 18.453 -25.016 -6.418 1 93.19 89 VAL B C 1
ATOM 5765 O O . VAL B 1 89 ? 17.562 -24.578 -7.148 1 93.19 89 VAL B O 1
ATOM 5768 N N . VAL B 1 90 ? 19.672 -24.734 -6.547 1 90.5 90 VAL B N 1
ATOM 5769 C CA . VAL B 1 90 ? 20.141 -23.953 -7.691 1 90.5 90 VAL B CA 1
ATOM 5770 C C . VAL B 1 90 ? 20.688 -24.891 -8.766 1 90.5 90 VAL B C 1
ATOM 5772 O O . VAL B 1 90 ? 21.719 -25.516 -8.578 1 90.5 90 VAL B O 1
ATOM 5775 N N . ALA B 1 91 ? 19.922 -24.938 -9.797 1 83.69 91 ALA B N 1
ATOM 5776 C CA . ALA B 1 91 ? 20.328 -25.766 -10.922 1 83.69 91 ALA B CA 1
ATOM 5777 C C . ALA B 1 91 ? 21.062 -24.922 -11.977 1 83.69 91 ALA B C 1
ATOM 5779 O O . ALA B 1 91 ? 20.5 -23.984 -12.531 1 83.69 91 ALA B O 1
ATOM 5780 N N . THR B 1 92 ? 22.266 -25.266 -12.211 1 82.06 92 THR B N 1
ATOM 5781 C CA . THR B 1 92 ? 23.062 -24.562 -13.203 1 82.06 92 THR B CA 1
ATOM 5782 C C . THR B 1 92 ? 23.156 -25.359 -14.5 1 82.06 92 THR B C 1
ATOM 5784 O O . THR B 1 92 ? 23.656 -26.5 -14.5 1 82.06 92 THR B O 1
ATOM 5787 N N . TYR B 1 93 ? 22.562 -24.75 -15.508 1 72.81 93 TYR B N 1
ATOM 5788 C CA . TYR B 1 93 ? 22.641 -25.344 -16.828 1 72.81 93 TYR B CA 1
ATOM 5789 C C . TYR B 1 93 ? 23.75 -24.719 -17.656 1 72.81 93 TYR B C 1
ATOM 5791 O O . TYR B 1 93 ? 23.781 -23.5 -17.844 1 72.81 93 TYR B O 1
ATOM 5799 N N . GLN B 1 94 ? 24.656 -25.578 -18.031 1 67.62 94 GLN B N 1
ATOM 5800 C CA . GLN B 1 94 ? 25.75 -25.078 -18.844 1 67.62 94 GLN B CA 1
ATOM 5801 C C . GLN B 1 94 ? 25.344 -24.953 -20.312 1 67.62 94 GLN B C 1
ATOM 5803 O O . GLN B 1 94 ? 24.641 -25.828 -20.844 1 67.62 94 GLN B O 1
ATOM 5808 N N . ASN B 1 95 ? 25.656 -23.875 -21.109 1 57.91 95 ASN B N 1
ATOM 5809 C CA . ASN B 1 95 ? 25.438 -23.578 -22.516 1 57.91 95 ASN B CA 1
ATOM 5810 C C . ASN B 1 95 ? 23.969 -23.75 -22.906 1 57.91 95 ASN B C 1
ATOM 5812 O O . ASN B 1 95 ? 23.641 -24.594 -23.75 1 57.91 95 ASN B O 1
ATOM 5816 N N . PRO B 1 96 ? 23.109 -22.953 -22.203 1 57.72 96 PRO B N 1
ATOM 5817 C CA . PRO B 1 96 ? 21.703 -23.172 -22.531 1 57.72 96 PRO B CA 1
ATOM 5818 C C . PRO B 1 96 ? 21.328 -22.656 -23.922 1 57.72 96 PRO B C 1
ATOM 5820 O O . PRO B 1 96 ? 21.672 -21.531 -24.281 1 57.72 96 PRO B O 1
ATOM 5823 N N . ALA B 1 97 ? 21.062 -23.422 -24.891 1 51.38 97 ALA B N 1
ATOM 5824 C CA . ALA B 1 97 ? 20.688 -23.031 -26.25 1 51.38 97 ALA B CA 1
ATOM 5825 C C . ALA B 1 97 ? 19.375 -22.266 -26.266 1 51.38 97 ALA B C 1
ATOM 5827 O O . ALA B 1 97 ? 19 -21.672 -27.281 1 51.38 97 ALA B O 1
ATOM 5828 N N . ILE B 1 98 ? 18.641 -22.312 -25.219 1 52.72 98 ILE B N 1
ATOM 5829 C CA . ILE B 1 98 ? 17.25 -21.891 -25.281 1 52.72 98 ILE B CA 1
ATOM 5830 C C . ILE B 1 98 ? 17.188 -20.359 -25.297 1 52.72 98 ILE B C 1
ATOM 5832 O O . ILE B 1 98 ? 16.219 -19.781 -25.797 1 52.72 98 ILE B O 1
ATOM 5836 N N . PHE B 1 99 ? 18 -19.609 -24.672 1 53.97 99 PHE B N 1
ATOM 5837 C CA . PHE B 1 99 ? 17.859 -18.156 -24.609 1 53.97 99 PHE B CA 1
ATOM 5838 C C . PHE B 1 99 ? 18.719 -17.484 -25.672 1 53.97 99 PHE B C 1
ATOM 5840 O O . PHE B 1 99 ? 19.844 -17.922 -25.922 1 53.97 99 PHE B O 1
ATOM 5847 N N . SER B 1 100 ? 17.875 -16.859 -26.656 1 52.41 100 SER B N 1
ATOM 5848 C CA . SER B 1 100 ? 18.734 -16.031 -27.5 1 52.41 100 SER B CA 1
ATOM 5849 C C . SER B 1 100 ? 19.719 -15.234 -26.672 1 52.41 100 SER B C 1
ATOM 5851 O O . SER B 1 100 ? 19.531 -15.039 -25.469 1 52.41 100 SER B O 1
ATOM 5853 N N . ASP B 1 101 ? 20.922 -15.055 -27.219 1 49.03 101 ASP B N 1
ATOM 5854 C CA . ASP B 1 101 ? 22 -14.305 -26.578 1 49.03 101 ASP B CA 1
ATOM 5855 C C . ASP B 1 101 ? 21.469 -13.07 -25.859 1 49.03 101 ASP B C 1
ATOM 5857 O O . ASP B 1 101 ? 21.906 -12.75 -24.75 1 49.03 101 ASP B O 1
ATOM 5861 N N . LEU B 1 102 ? 20.516 -12.406 -26.547 1 45.53 102 LEU B N 1
ATOM 5862 C CA . LEU B 1 102 ? 20.047 -11.133 -26.031 1 45.53 102 LEU B CA 1
ATOM 5863 C C . LEU B 1 102 ? 19.172 -11.336 -24.797 1 45.53 102 LEU B C 1
ATOM 5865 O O . LEU B 1 102 ? 19.297 -10.609 -23.812 1 45.53 102 LEU B O 1
ATOM 5869 N N . GLU B 1 103 ? 18.219 -12.336 -24.922 1 54.31 103 GLU B N 1
ATOM 5870 C CA . GLU B 1 103 ? 17.312 -12.539 -23.797 1 54.31 103 GLU B CA 1
ATOM 5871 C C . GLU B 1 103 ? 18.047 -13.086 -22.578 1 54.31 103 GLU B C 1
ATOM 5873 O O . GLU B 1 103 ? 17.766 -12.68 -21.453 1 54.31 103 GLU B O 1
ATOM 5878 N N . TYR B 1 104 ? 19.016 -13.836 -22.969 1 52.28 104 TYR B N 1
ATOM 5879 C CA . TYR B 1 104 ? 19.828 -14.438 -21.922 1 52.28 104 TYR B CA 1
ATOM 5880 C C . TYR B 1 104 ? 20.609 -13.367 -21.156 1 52.28 104 TYR B C 1
ATOM 5882 O O . TYR B 1 104 ? 20.625 -13.367 -19.922 1 52.28 104 TYR B O 1
ATOM 5890 N N . LYS B 1 105 ? 21.281 -12.594 -21.953 1 54.59 105 LYS B N 1
ATOM 5891 C CA . LYS B 1 105 ? 22.078 -11.539 -21.344 1 54.59 105 LYS B CA 1
ATOM 5892 C C . LYS B 1 105 ? 21.219 -10.625 -20.484 1 54.59 105 LYS B C 1
ATOM 5894 O O . LYS B 1 105 ? 21.656 -10.156 -19.438 1 54.59 105 LYS B O 1
ATOM 5899 N N . ARG B 1 106 ? 20.031 -10.617 -20.922 1 56.66 106 ARG B N 1
ATOM 5900 C CA . ARG B 1 106 ? 19.125 -9.711 -20.219 1 56.66 106 ARG B CA 1
ATOM 5901 C C . ARG B 1 106 ? 18.672 -10.305 -18.891 1 56.66 106 ARG B C 1
ATOM 5903 O O . ARG B 1 106 ? 18.609 -9.602 -17.891 1 56.66 106 ARG B O 1
ATOM 5910 N N . ILE B 1 107 ? 18.391 -11.594 -18.953 1 55.81 107 ILE B N 1
ATOM 5911 C CA . ILE B 1 107 ? 17.906 -12.266 -17.766 1 55.81 107 ILE B CA 1
ATOM 5912 C C . ILE B 1 107 ? 19.016 -12.359 -16.719 1 55.81 107 ILE B C 1
ATOM 5914 O O . ILE B 1 107 ? 18.797 -12.117 -15.539 1 55.81 107 ILE B O 1
ATOM 5918 N N . GLU B 1 108 ? 20.125 -12.852 -17.141 1 53.72 108 GLU B N 1
ATOM 5919 C CA . GLU B 1 108 ? 21.203 -13.148 -16.203 1 53.72 108 GLU B CA 1
ATOM 5920 C C . GLU B 1 108 ? 21.797 -11.859 -15.625 1 53.72 108 GLU B C 1
ATOM 5922 O O . GLU B 1 108 ? 22.266 -11.844 -14.484 1 53.72 108 GLU B O 1
ATOM 5927 N N . ARG B 1 109 ? 21.859 -10.844 -16.484 1 49.78 109 ARG B N 1
ATOM 5928 C CA . ARG B 1 109 ? 22.438 -9.586 -16.016 1 49.78 109 ARG B CA 1
ATOM 5929 C C . ARG B 1 109 ? 21.75 -9.102 -14.742 1 49.78 109 ARG B C 1
ATOM 5931 O O . ARG B 1 109 ? 22.344 -8.398 -13.93 1 49.78 109 ARG B O 1
ATOM 5938 N N . PHE B 1 110 ? 20.5 -9.359 -14.672 1 48.38 110 PHE B N 1
ATOM 5939 C CA . PHE B 1 110 ? 19.828 -8.805 -13.508 1 48.38 110 PHE B CA 1
ATOM 5940 C C . PHE B 1 110 ? 19.953 -9.727 -12.305 1 48.38 110 PHE B C 1
ATOM 5942 O O . PHE B 1 110 ? 19.547 -9.375 -11.195 1 48.38 110 PHE B O 1
ATOM 5949 N N . ARG B 1 111 ? 20.344 -11.016 -12.492 1 48.22 111 ARG B N 1
ATOM 5950 C CA . ARG B 1 111 ? 20.609 -11.867 -11.336 1 48.22 111 ARG B CA 1
ATOM 5951 C C . ARG B 1 111 ? 21.922 -11.508 -10.672 1 48.22 111 ARG B C 1
ATOM 5953 O O . ARG B 1 111 ? 22.75 -10.789 -11.25 1 48.22 111 ARG B O 1
ATOM 5960 N N . SER B 1 112 ? 22.25 -12.234 -9.547 1 45.09 112 SER B N 1
ATOM 5961 C CA . SER B 1 112 ? 23.406 -12.117 -8.656 1 45.09 112 SER B CA 1
ATOM 5962 C C . SER B 1 112 ? 24.719 -12.18 -9.438 1 45.09 112 SER B C 1
ATOM 5964 O O . SER B 1 112 ? 24.844 -12.969 -10.367 1 45.09 112 SER B O 1
ATOM 5966 N N . PRO B 1 113 ? 25.438 -11.141 -9.375 1 40.72 113 PRO B N 1
ATOM 5967 C CA . PRO B 1 113 ? 26.781 -11.148 -9.953 1 40.72 113 PRO B CA 1
ATOM 5968 C C . PRO B 1 113 ? 27.422 -12.539 -9.945 1 40.72 113 PRO B C 1
ATOM 5970 O O . PRO B 1 113 ? 28.453 -12.75 -10.586 1 40.72 113 PRO B O 1
ATOM 5973 N N . LYS B 1 114 ? 27.203 -13.289 -8.922 1 39.88 114 LYS B N 1
ATOM 5974 C CA . LYS B 1 114 ? 28 -14.508 -8.844 1 39.88 114 LYS B CA 1
ATOM 5975 C C . LYS B 1 114 ? 27.703 -15.438 -10.016 1 39.88 114 LYS B C 1
ATOM 5977 O O . LYS B 1 114 ? 28.188 -16.562 -10.062 1 39.88 114 LYS B O 1
ATOM 5982 N N . ALA B 1 115 ? 26.656 -15.156 -10.602 1 40.62 115 ALA B N 1
ATOM 5983 C CA . ALA B 1 115 ? 26.484 -16.094 -11.703 1 40.62 115 ALA B CA 1
ATOM 5984 C C . ALA B 1 115 ? 27.641 -15.992 -12.695 1 40.62 115 ALA B C 1
ATOM 5986 O O . ALA B 1 115 ? 28.406 -15.016 -12.672 1 40.62 115 ALA B O 1
ATOM 5987 N N . VAL B 1 116 ? 27.562 -16.938 -13.844 1 42.91 116 VAL B N 1
ATOM 5988 C CA . VAL B 1 116 ? 28.656 -17.406 -14.695 1 42.91 116 VAL B CA 1
ATOM 5989 C C . VAL B 1 116 ? 29.219 -16.25 -15.516 1 42.91 116 VAL B C 1
ATOM 5991 O O . VAL B 1 116 ? 28.484 -15.617 -16.281 1 42.91 116 VAL B O 1
ATOM 5994 N N . PRO B 1 117 ? 30.281 -15.844 -15.055 1 42.12 117 PRO B N 1
ATOM 5995 C CA . PRO B 1 117 ? 31.062 -14.797 -15.734 1 42.12 117 PRO B CA 1
ATOM 5996 C C . PRO B 1 117 ? 30.828 -14.781 -17.234 1 42.12 117 PRO B C 1
ATOM 5998 O O . PRO B 1 117 ? 30.828 -13.711 -17.859 1 42.12 117 PRO B O 1
ATOM 6001 N N . ASP B 1 118 ? 30.938 -15.906 -17.891 1 45.41 118 ASP B N 1
ATOM 6002 C CA . ASP B 1 118 ? 31.094 -15.875 -19.328 1 45.41 118 ASP B CA 1
ATOM 6003 C C . ASP B 1 118 ? 29.75 -15.984 -20.047 1 45.41 118 ASP B C 1
ATOM 6005 O O . ASP B 1 118 ? 29.688 -16.234 -21.25 1 45.41 118 ASP B O 1
ATOM 6009 N N . GLY B 1 119 ? 28.594 -15.57 -19.406 1 52.16 119 GLY B N 1
ATOM 6010 C CA . GLY B 1 119 ? 27.344 -15.555 -20.156 1 52.16 119 GLY B CA 1
ATOM 6011 C C . GLY B 1 119 ? 26.922 -16.938 -20.641 1 52.16 119 GLY B C 1
ATOM 6012 O O . GLY B 1 119 ? 26 -17.047 -21.453 1 52.16 119 GLY B O 1
ATOM 6013 N N . THR B 1 120 ? 27.609 -18.078 -20.25 1 59.5 120 THR B N 1
ATOM 6014 C CA . THR B 1 120 ? 27.391 -19.359 -20.906 1 59.5 120 THR B CA 1
ATOM 6015 C C . THR B 1 120 ? 26.547 -20.297 -20.031 1 59.5 120 THR B C 1
ATOM 6017 O O . THR B 1 120 ? 26.234 -21.422 -20.422 1 59.5 120 THR B O 1
ATOM 6020 N N . ALA B 1 121 ? 26.109 -19.797 -18.75 1 66.56 121 ALA B N 1
ATOM 6021 C CA . ALA B 1 121 ? 25.344 -20.719 -17.906 1 66.56 121 ALA B CA 1
ATOM 6022 C C . ALA B 1 121 ? 24.047 -20.078 -17.422 1 66.56 121 ALA B C 1
ATOM 6024 O O . ALA B 1 121 ? 23.969 -18.844 -17.312 1 66.56 121 ALA B O 1
ATOM 6025 N N . LEU B 1 122 ? 22.922 -20.891 -17.297 1 70.94 122 LEU B N 1
ATOM 6026 C CA . LEU B 1 122 ? 21.641 -20.469 -16.75 1 70.94 122 LEU B CA 1
ATOM 6027 C C . LEU B 1 122 ? 21.375 -21.125 -15.406 1 70.94 122 LEU B C 1
ATOM 6029 O O . LEU B 1 122 ? 21.484 -22.344 -15.266 1 70.94 122 LEU B O 1
ATOM 6033 N N . ASN B 1 123 ? 21.203 -20.25 -14.406 1 78.31 123 ASN B N 1
ATOM 6034 C CA . ASN B 1 123 ? 20.812 -20.766 -13.094 1 78.31 123 ASN B CA 1
ATOM 6035 C C . ASN B 1 123 ? 19.297 -20.75 -12.922 1 78.31 123 ASN B C 1
ATOM 6037 O O . ASN B 1 123 ? 18.656 -19.719 -13.109 1 78.31 123 ASN B O 1
ATOM 6041 N N . LEU B 1 124 ? 18.734 -21.859 -12.703 1 81.25 124 LEU B N 1
ATOM 6042 C CA . LEU B 1 124 ? 17.312 -21.984 -12.367 1 81.25 124 LEU B CA 1
ATOM 6043 C C . LEU B 1 124 ? 17.141 -22.375 -10.906 1 81.25 124 LEU B C 1
ATOM 6045 O O . LEU B 1 124 ? 17.812 -23.281 -10.414 1 81.25 124 LEU B O 1
ATOM 6049 N N . ASN B 1 125 ? 16.406 -21.609 -10.266 1 89 125 ASN B N 1
ATOM 6050 C CA . ASN B 1 125 ? 16.109 -21.938 -8.867 1 89 125 ASN B CA 1
ATOM 6051 C C . ASN B 1 125 ? 14.859 -22.812 -8.742 1 89 125 ASN B C 1
ATOM 6053 O O . ASN B 1 125 ? 13.828 -22.5 -9.336 1 89 125 ASN B O 1
ATOM 6057 N N . PHE B 1 126 ? 15.008 -23.906 -8.047 1 89.69 126 PHE B N 1
ATOM 6058 C CA . PHE B 1 126 ? 13.906 -24.812 -7.758 1 89.69 126 PHE B CA 1
ATOM 6059 C C . PHE B 1 126 ? 13.844 -25.125 -6.266 1 89.69 126 PHE B C 1
ATOM 6061 O O . PHE B 1 126 ? 14.766 -24.781 -5.516 1 89.69 126 PHE B O 1
ATOM 6068 N N . ALA B 1 127 ? 12.734 -25.672 -5.906 1 94.25 127 ALA B N 1
ATOM 6069 C CA . ALA B 1 127 ? 12.57 -26.109 -4.523 1 94.25 127 ALA B CA 1
ATOM 6070 C C . ALA B 1 127 ? 12.164 -27.578 -4.457 1 94.25 127 ALA B C 1
ATOM 6072 O O . ALA B 1 127 ? 11.367 -28.047 -5.281 1 94.25 127 ALA B O 1
ATOM 6073 N N . LEU B 1 128 ? 12.773 -28.297 -3.521 1 93.88 128 LEU B N 1
ATOM 6074 C CA . LEU B 1 128 ? 12.414 -29.688 -3.268 1 93.88 128 LEU B CA 1
ATOM 6075 C C . LEU B 1 128 ? 11.898 -29.859 -1.845 1 93.88 128 LEU B C 1
ATOM 6077 O O . LEU B 1 128 ? 12.328 -29.156 -0.93 1 93.88 128 LEU B O 1
ATOM 6081 N N . CYS B 1 129 ? 10.969 -30.688 -1.738 1 95.12 129 CYS B N 1
ATOM 6082 C CA . CYS B 1 129 ? 10.469 -31.109 -0.432 1 95.12 129 CYS B CA 1
ATOM 6083 C C . CYS B 1 129 ? 10.742 -32.594 -0.179 1 95.12 129 CYS B C 1
ATOM 6085 O O . CYS B 1 129 ? 10.172 -33.438 -0.846 1 95.12 129 CYS B O 1
ATOM 6087 N N . LEU B 1 130 ? 11.68 -32.906 0.716 1 94.06 130 LEU B N 1
ATOM 6088 C CA . LEU B 1 130 ? 12.07 -34.25 1.106 1 94.06 130 LEU B CA 1
ATOM 6089 C C . LEU B 1 130 ? 11.945 -34.438 2.615 1 94.06 130 LEU B C 1
ATOM 6091 O O . LEU B 1 130 ? 11.727 -33.469 3.348 1 94.06 130 LEU B O 1
ATOM 6095 N N . PRO B 1 131 ? 12.055 -35.656 3.016 1 94.56 131 PRO B N 1
ATOM 6096 C CA . PRO B 1 131 ? 11.977 -35.906 4.457 1 94.56 131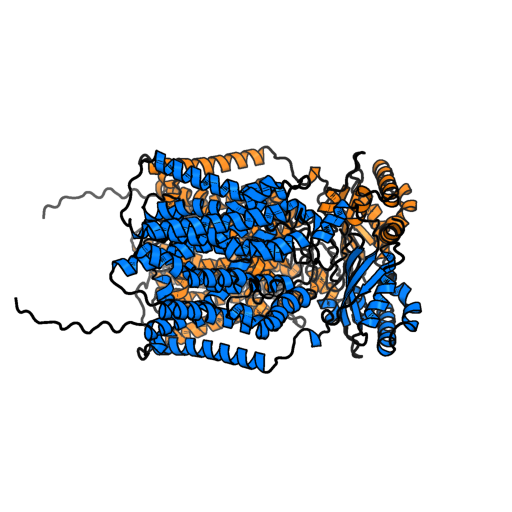 PRO B CA 1
ATOM 6097 C C . PRO B 1 131 ? 13.102 -35.219 5.23 1 94.56 131 PRO B C 1
ATOM 6099 O O . PRO B 1 131 ? 14.203 -35.031 4.699 1 94.56 131 PRO B O 1
ATOM 6102 N N . ARG B 1 132 ? 12.844 -34.875 6.387 1 94.44 132 ARG B N 1
ATOM 6103 C CA . ARG B 1 132 ? 13.75 -34.125 7.266 1 94.44 132 ARG B CA 1
ATOM 6104 C C . ARG B 1 132 ? 15.094 -34.844 7.387 1 94.44 132 ARG B C 1
ATOM 6106 O O . ARG B 1 132 ? 16.141 -34.219 7.535 1 94.44 132 ARG B O 1
ATOM 6113 N N . SER B 1 133 ? 15.133 -36.156 7.266 1 93.88 133 SER B N 1
ATOM 6114 C CA . SER B 1 133 ? 16.344 -36.938 7.449 1 93.88 133 SER B CA 1
ATOM 6115 C C . SER B 1 133 ? 17.328 -36.75 6.301 1 93.88 133 SER B C 1
ATOM 6117 O O . SER B 1 133 ? 18.5 -37.125 6.402 1 93.88 133 SER B O 1
ATOM 6119 N N . CYS B 1 134 ? 16.859 -36.188 5.246 1 94.44 134 CYS B N 1
ATOM 6120 C CA . CYS B 1 134 ? 17.719 -35.969 4.082 1 94.44 134 CYS B CA 1
ATOM 6121 C C . CYS B 1 134 ? 18.641 -34.781 4.297 1 94.44 134 CYS B C 1
ATOM 6123 O O . CYS B 1 134 ? 18.203 -33.688 4.715 1 94.44 134 CYS B O 1
ATOM 6125 N N . ASN B 1 135 ? 19.859 -34.969 4.027 1 93.88 135 ASN B N 1
ATOM 6126 C CA . ASN B 1 135 ? 20.812 -33.875 4.129 1 93.88 135 ASN B CA 1
ATOM 6127 C C . ASN B 1 135 ? 20.969 -33.156 2.795 1 93.88 135 ASN B C 1
ATOM 6129 O O . ASN B 1 135 ? 20.297 -33.469 1.82 1 93.88 135 ASN B O 1
ATOM 6133 N N . THR B 1 136 ? 21.812 -32.156 2.695 1 94.5 136 THR B N 1
ATOM 6134 C CA . THR B 1 136 ? 21.969 -31.328 1.516 1 94.5 136 THR B CA 1
ATOM 6135 C C . THR B 1 136 ? 22.5 -32.125 0.334 1 94.5 136 THR B C 1
ATOM 6137 O O . THR B 1 136 ? 22.094 -31.906 -0.811 1 94.5 136 THR B O 1
ATOM 6140 N N . ASP B 1 137 ? 23.375 -33.031 0.618 1 92.44 137 ASP B N 1
ATOM 6141 C CA . ASP B 1 137 ? 23.906 -33.875 -0.446 1 92.44 137 ASP B CA 1
ATOM 6142 C C . ASP B 1 137 ? 22.781 -34.719 -1.068 1 92.44 137 ASP B C 1
ATOM 6144 O O . ASP B 1 137 ? 22.766 -34.938 -2.283 1 92.44 137 ASP B O 1
ATOM 6148 N N . ASP B 1 138 ? 21.969 -35.219 -0.22 1 93.06 138 ASP B N 1
ATOM 6149 C CA . ASP B 1 138 ? 20.828 -35.969 -0.708 1 93.06 138 ASP B CA 1
ATOM 6150 C C . ASP B 1 138 ? 19.969 -35.156 -1.646 1 93.06 138 ASP B C 1
ATOM 6152 O O . ASP B 1 138 ? 19.531 -35.625 -2.691 1 93.06 138 ASP B O 1
ATOM 6156 N N . PHE B 1 139 ? 19.75 -33.938 -1.248 1 93.5 139 PHE B N 1
ATOM 6157 C CA . PHE B 1 139 ? 18.953 -33.031 -2.078 1 93.5 139 PHE B CA 1
ATOM 6158 C C . PHE B 1 139 ? 19.625 -32.812 -3.434 1 93.5 139 PHE B C 1
ATOM 6160 O O . PHE B 1 139 ? 18.953 -32.812 -4.465 1 93.5 139 PHE B O 1
ATOM 6167 N N . GLU B 1 140 ? 20.906 -32.594 -3.438 1 91.12 140 GLU B N 1
ATOM 6168 C CA . GLU B 1 140 ? 21.641 -32.375 -4.684 1 91.12 140 GLU B CA 1
ATOM 6169 C C . GLU B 1 140 ? 21.578 -33.625 -5.578 1 91.12 140 GLU B C 1
ATOM 6171 O O . GLU B 1 140 ? 21.469 -33.5 -6.801 1 91.12 140 GLU B O 1
ATOM 6176 N N . ILE B 1 141 ? 21.625 -34.75 -4.988 1 86.69 141 ILE B N 1
ATOM 6177 C CA . ILE B 1 141 ? 21.547 -36 -5.734 1 86.69 141 ILE B CA 1
ATOM 6178 C C . ILE B 1 141 ? 20.172 -36.156 -6.363 1 86.69 141 ILE B C 1
ATOM 6180 O O . ILE B 1 141 ? 20.047 -36.469 -7.555 1 86.69 141 ILE B O 1
ATOM 6184 N N . VAL B 1 142 ? 19.172 -35.938 -5.543 1 85 142 VAL B N 1
ATOM 6185 C CA . VAL B 1 142 ? 17.812 -36.031 -6.047 1 85 142 VAL B CA 1
ATOM 6186 C C . VAL B 1 142 ? 17.578 -35.031 -7.172 1 85 142 VAL B C 1
ATOM 6188 O O . VAL B 1 142 ? 17.016 -35.375 -8.211 1 85 142 VAL B O 1
ATOM 6191 N N . ALA B 1 143 ? 18.062 -33.844 -6.953 1 85.62 143 ALA B N 1
ATOM 6192 C CA . ALA B 1 143 ? 17.906 -32.812 -7.969 1 85.62 143 ALA B CA 1
ATOM 6193 C C . ALA B 1 143 ? 18.641 -33.188 -9.258 1 85.62 143 ALA B C 1
ATOM 6195 O O . ALA B 1 143 ? 18.141 -32.938 -10.352 1 85.62 143 ALA B O 1
ATOM 6196 N N . GLY B 1 144 ? 19.797 -33.688 -9.156 1 75.88 144 GLY B N 1
ATOM 6197 C CA . GLY B 1 144 ? 20.562 -34.094 -10.312 1 75.88 144 GLY B CA 1
ATOM 6198 C C . GLY B 1 144 ? 19.875 -35.156 -11.148 1 75.88 144 GLY B C 1
ATOM 6199 O O . GLY B 1 144 ? 20.062 -35.219 -12.359 1 75.88 144 GLY B O 1
ATOM 6200 N N . GLN B 1 145 ? 19.031 -35.875 -10.539 1 71.94 145 GLN B N 1
ATOM 6201 C CA . GLN B 1 145 ? 18.312 -36.938 -11.242 1 71.94 145 GLN B CA 1
ATOM 6202 C C . GLN B 1 145 ? 17.016 -36.406 -11.867 1 71.94 145 GLN B C 1
ATOM 6204 O O . GLN B 1 145 ? 16.578 -36.906 -12.898 1 71.94 145 GLN B O 1
ATOM 6209 N N . LEU B 1 146 ? 16.484 -35.438 -11.219 1 70.19 146 LEU B N 1
ATOM 6210 C CA . LEU B 1 146 ? 15.172 -34.938 -11.648 1 70.19 146 LEU B CA 1
ATOM 6211 C C . LEU B 1 146 ? 15.32 -33.906 -12.742 1 70.19 146 LEU B C 1
ATOM 6213 O O . LEU B 1 146 ? 14.484 -33.812 -13.641 1 70.19 146 LEU B O 1
ATOM 6217 N N . LEU B 1 147 ? 16.438 -33.094 -12.695 1 66.88 147 LEU B N 1
ATOM 6218 C CA . LEU B 1 147 ? 16.516 -31.891 -13.492 1 66.88 147 LEU B CA 1
ATOM 6219 C C . LEU B 1 147 ? 17 -32.188 -14.906 1 66.88 147 LEU B C 1
ATOM 6221 O O . LEU B 1 147 ? 16.609 -31.516 -15.859 1 66.88 147 LEU B O 1
ATOM 6225 N N . PRO B 1 148 ? 17.938 -33.156 -15.141 1 55.94 148 PRO B N 1
ATOM 6226 C CA . PRO B 1 148 ? 18.359 -33.375 -16.531 1 55.94 148 PRO B CA 1
ATOM 6227 C C . PRO B 1 148 ? 17.172 -33.594 -17.469 1 55.94 148 PRO B C 1
ATOM 6229 O O . PRO B 1 148 ? 17.312 -33.438 -18.688 1 55.94 148 PRO B O 1
ATOM 6232 N N . VAL B 1 149 ? 16.141 -33.781 -16.938 1 48.16 149 VAL B N 1
ATOM 6233 C CA . VAL B 1 149 ? 15 -33.969 -17.828 1 48.16 149 VAL B CA 1
ATOM 6234 C C . VAL B 1 149 ? 14.68 -32.688 -18.547 1 48.16 149 VAL B C 1
ATOM 6236 O O . VAL B 1 149 ? 14.234 -32.688 -19.688 1 48.16 149 VAL B O 1
ATOM 6239 N N . LEU B 1 150 ? 15.141 -31.453 -17.984 1 45.84 150 LEU B N 1
ATOM 6240 C CA . LEU B 1 150 ? 14.656 -30.188 -18.5 1 45.84 150 LEU B CA 1
ATOM 6241 C C . LEU B 1 150 ? 15.57 -29.656 -19.609 1 45.84 150 LEU B C 1
ATOM 6243 O O . LEU B 1 150 ? 15.156 -28.844 -20.438 1 45.84 150 LEU B O 1
ATOM 6247 N N . GLY B 1 151 ? 16.922 -30.031 -19.719 1 44.19 151 GLY B N 1
ATOM 6248 C CA . GLY B 1 151 ? 17.766 -29.266 -20.609 1 44.19 151 GLY B CA 1
ATOM 6249 C C . GLY B 1 151 ? 18.641 -30.125 -21.5 1 44.19 151 GLY B C 1
ATOM 6250 O O . GLY B 1 151 ? 19.484 -29.609 -22.25 1 44.19 151 GLY B O 1
ATOM 6251 N N . ASN B 1 152 ? 18.234 -31.016 -22.047 1 43.44 152 ASN B N 1
ATOM 6252 C CA . ASN B 1 152 ? 19.125 -31.859 -22.828 1 43.44 152 ASN B CA 1
ATOM 6253 C C . ASN B 1 152 ? 20.578 -31.656 -22.438 1 43.44 152 ASN B C 1
ATOM 6255 O O . ASN B 1 152 ? 21.469 -31.766 -23.281 1 43.44 152 ASN B O 1
ATOM 6259 N N . SER B 1 153 ? 20.875 -30.688 -21.562 1 48.03 153 SER B N 1
ATOM 6260 C CA . SER B 1 153 ? 22.297 -30.531 -21.266 1 48.03 153 SER B CA 1
ATOM 6261 C C . SER B 1 153 ? 22.797 -31.641 -20.359 1 48.03 153 SER B C 1
ATOM 6263 O O . SER B 1 153 ? 22.109 -32.031 -19.422 1 48.03 153 SER B O 1
ATOM 6265 N N . THR B 1 154 ? 23.578 -32.406 -20.906 1 51.62 154 THR B N 1
ATOM 6266 C CA . THR B 1 154 ? 24.297 -33.469 -20.234 1 51.62 154 THR B CA 1
ATOM 6267 C C . THR B 1 154 ? 24.969 -32.969 -18.969 1 51.62 154 THR B C 1
ATOM 6269 O O . THR B 1 154 ? 25.359 -33.75 -18.109 1 51.62 154 THR B O 1
ATOM 6272 N N . GLN B 1 155 ? 25.016 -31.547 -18.812 1 63.41 155 GLN B N 1
ATOM 6273 C CA . GLN B 1 155 ? 25.781 -31.25 -17.609 1 63.41 155 GLN B CA 1
ATOM 6274 C C . GLN B 1 155 ? 25.016 -30.266 -16.719 1 63.41 155 GLN B C 1
ATOM 6276 O O . GLN B 1 155 ? 25.016 -29.062 -16.969 1 63.41 155 GLN B O 1
ATOM 6281 N N . VAL B 1 156 ? 24.031 -30.766 -15.945 1 72.5 156 VAL B N 1
ATOM 6282 C CA . VAL B 1 156 ? 23.328 -29.969 -14.938 1 72.5 156 VAL B CA 1
ATOM 6283 C C . VAL B 1 156 ? 23.938 -30.219 -13.562 1 72.5 156 VAL B C 1
ATOM 6285 O O . VAL B 1 156 ? 24.172 -31.375 -13.188 1 72.5 156 VAL B O 1
ATOM 6288 N N . SER B 1 157 ? 24.406 -29.109 -13.023 1 81.62 157 SER B N 1
ATOM 6289 C CA . SER B 1 157 ? 24.859 -29.188 -11.641 1 81.62 157 SER B CA 1
ATOM 6290 C C . SER B 1 157 ? 23.844 -28.578 -10.68 1 81.62 157 SER B C 1
ATOM 6292 O O . SER B 1 157 ? 23.172 -27.609 -11.016 1 81.62 157 SER B O 1
ATOM 6294 N N . ALA B 1 158 ? 23.594 -29.281 -9.602 1 88.56 158 ALA B N 1
ATOM 6295 C CA . ALA B 1 158 ? 22.656 -28.797 -8.578 1 88.56 158 ALA B CA 1
ATOM 6296 C C . ALA B 1 158 ? 23.391 -28.484 -7.281 1 88.56 158 ALA B C 1
ATOM 6298 O O . ALA B 1 158 ? 24.234 -29.266 -6.82 1 88.56 158 ALA B O 1
ATOM 6299 N N . LYS B 1 159 ? 23.172 -27.297 -6.785 1 92.62 159 LYS B N 1
ATOM 6300 C CA . LYS B 1 159 ? 23.766 -26.891 -5.52 1 92.62 159 LYS B CA 1
ATOM 6301 C C . LYS B 1 159 ? 22.703 -26.453 -4.52 1 92.62 159 LYS B C 1
ATOM 6303 O O . LYS B 1 159 ? 21.719 -25.812 -4.898 1 92.62 159 LYS B O 1
ATOM 6308 N N . VAL B 1 160 ? 22.906 -26.859 -3.266 1 95.5 160 VAL B N 1
ATOM 6309 C CA . VAL B 1 160 ? 21.969 -26.516 -2.201 1 95.5 160 VAL B CA 1
ATOM 6310 C C . VAL B 1 160 ? 22.703 -25.812 -1.071 1 95.5 160 VAL B C 1
ATOM 6312 O O . VAL B 1 160 ? 23.75 -26.266 -0.622 1 95.5 160 VAL B O 1
ATOM 6315 N N . ASN B 1 161 ? 22.234 -24.641 -0.681 1 94.31 161 ASN B N 1
ATOM 6316 C CA . ASN B 1 161 ? 22.719 -23.938 0.501 1 94.31 161 ASN B CA 1
ATOM 6317 C C . ASN B 1 161 ? 21.984 -24.375 1.762 1 94.31 161 ASN B C 1
ATOM 6319 O O . ASN B 1 161 ? 20.766 -24.219 1.868 1 94.31 161 ASN B O 1
ATOM 6323 N N . PRO B 1 162 ? 22.719 -24.953 2.68 1 94.69 162 PRO B N 1
ATOM 6324 C CA . PRO B 1 162 ? 22.062 -25.453 3.893 1 94.69 162 PRO B CA 1
ATOM 6325 C C . PRO B 1 162 ? 21.25 -24.375 4.609 1 94.69 162 PRO B C 1
ATOM 6327 O O . PRO B 1 162 ? 20.266 -24.688 5.289 1 94.69 162 PRO B O 1
ATOM 6330 N N . LYS B 1 163 ? 21.562 -23.125 4.422 1 92.69 163 LYS B N 1
ATOM 6331 C CA . LYS B 1 163 ? 20.859 -22.031 5.098 1 92.69 163 LYS B CA 1
ATOM 6332 C C . LYS B 1 163 ? 19.531 -21.719 4.426 1 92.69 163 LYS B C 1
ATOM 6334 O O . LYS B 1 163 ? 18.734 -20.953 4.949 1 92.69 163 LYS B O 1
ATOM 6339 N N . GLU B 1 164 ? 19.328 -22.281 3.316 1 94.62 164 GLU B N 1
ATOM 6340 C CA . GLU B 1 164 ? 18.062 -22.094 2.605 1 94.62 164 GLU B CA 1
ATOM 6341 C C . GLU B 1 164 ? 17.219 -23.375 2.656 1 94.62 164 GLU B C 1
ATOM 6343 O O . GLU B 1 164 ? 16.406 -23.625 1.755 1 94.62 164 GLU B O 1
ATOM 6348 N N . CYS B 1 165 ? 17.484 -24.219 3.635 1 96.06 165 CYS B N 1
ATOM 6349 C CA . CYS B 1 165 ? 16.672 -25.391 3.953 1 96.06 165 CYS B CA 1
ATOM 6350 C C . CYS B 1 165 ? 15.891 -25.172 5.246 1 96.06 165 CYS B C 1
ATOM 6352 O O . CYS B 1 165 ? 16.438 -24.625 6.215 1 96.06 165 CYS B O 1
ATOM 6354 N N . PHE B 1 166 ? 14.672 -25.578 5.234 1 94.94 166 PHE B N 1
ATOM 6355 C CA . PHE B 1 166 ? 13.82 -25.25 6.371 1 94.94 166 PHE B CA 1
ATOM 6356 C C . PHE B 1 166 ? 12.977 -26.453 6.781 1 94.94 166 PHE B C 1
ATOM 6358 O O . PHE B 1 166 ? 12.539 -27.234 5.926 1 94.94 166 PHE B O 1
ATOM 6365 N N . THR B 1 167 ? 12.812 -26.594 8.016 1 93.56 167 THR B N 1
ATOM 6366 C CA . THR B 1 167 ? 11.812 -27.469 8.641 1 93.56 167 THR B CA 1
ATOM 6367 C C . THR B 1 167 ? 10.906 -26.656 9.562 1 93.56 167 THR B C 1
ATOM 6369 O O . THR B 1 167 ? 11.156 -25.484 9.812 1 93.56 167 THR B O 1
ATOM 6372 N N . LEU B 1 168 ? 9.836 -27.234 9.938 1 88.94 168 LEU B N 1
ATOM 6373 C CA . LEU B 1 168 ? 8.867 -26.516 10.773 1 88.94 168 LEU B CA 1
ATOM 6374 C C . LEU B 1 168 ? 9.531 -25.984 12.031 1 88.94 168 LEU B C 1
ATOM 6376 O O . LEU B 1 168 ? 9.203 -24.891 12.492 1 88.94 168 LEU B O 1
ATOM 6380 N N . ASP B 1 169 ? 10.516 -26.641 12.562 1 84.69 169 ASP B N 1
ATOM 6381 C CA . ASP B 1 169 ? 11.164 -26.266 13.812 1 84.69 169 ASP B CA 1
ATOM 6382 C C . ASP B 1 169 ? 12.258 -25.219 13.57 1 84.69 169 ASP B C 1
ATOM 6384 O O . ASP B 1 169 ? 12.633 -24.484 14.484 1 84.69 169 ASP B O 1
ATOM 6388 N N . THR B 1 170 ? 12.758 -25.188 12.32 1 83.94 170 THR B N 1
ATOM 6389 C CA . THR B 1 170 ? 13.891 -24.297 12.062 1 83.94 170 THR B CA 1
ATOM 6390 C C . THR B 1 170 ? 13.422 -22.969 11.508 1 83.94 170 THR B C 1
ATOM 6392 O O . THR B 1 170 ? 14.227 -22.047 11.312 1 83.94 170 THR B O 1
ATOM 6395 N N . VAL B 1 171 ? 12.164 -22.828 11.25 1 85.56 171 VAL B N 1
ATOM 6396 C CA . VAL B 1 171 ? 11.656 -21.594 10.664 1 85.56 171 VAL B CA 1
ATOM 6397 C C . VAL B 1 171 ? 11.797 -20.453 11.664 1 85.56 171 VAL B C 1
ATOM 6399 O O . VAL B 1 171 ? 12.188 -19.328 11.289 1 85.56 171 VAL B O 1
ATOM 6402 N N . THR B 1 172 ? 11.406 -20.641 12.922 1 78.38 172 THR B N 1
ATOM 6403 C CA . THR B 1 172 ? 11.547 -19.578 13.914 1 78.38 172 THR B CA 1
ATOM 6404 C C . THR B 1 172 ? 12.758 -19.844 14.805 1 78.38 172 THR B C 1
ATOM 6406 O O . THR B 1 172 ? 12.812 -20.844 15.523 1 78.38 172 THR B O 1
ATOM 6409 N N . PRO B 1 173 ? 13.633 -18.922 14.727 1 82.31 173 PRO B N 1
ATOM 6410 C CA . PRO B 1 173 ? 14.836 -19.094 15.547 1 82.31 173 PRO B CA 1
ATOM 6411 C C . PRO B 1 173 ? 14.547 -18.938 17.047 1 82.31 173 PRO B C 1
ATOM 6413 O O . PRO B 1 173 ? 13.523 -18.375 17.422 1 82.31 173 PRO B O 1
ATOM 6416 N N . GLU B 1 174 ? 15.391 -19.531 17.766 1 87.38 174 GLU B N 1
ATOM 6417 C CA . GLU B 1 174 ? 15.289 -19.375 19.219 1 87.38 174 GLU B CA 1
ATOM 6418 C C . GLU B 1 174 ? 15.805 -18 19.656 1 87.38 174 GLU B C 1
ATOM 6420 O O . GLU B 1 174 ? 16.703 -17.438 19.016 1 87.38 174 GLU B O 1
ATOM 6425 N N . LEU B 1 175 ? 15.172 -17.578 20.625 1 91.5 175 LEU B N 1
ATOM 6426 C CA . LEU B 1 175 ? 15.602 -16.297 21.172 1 91.5 175 LEU B CA 1
ATOM 6427 C C . LEU B 1 175 ? 16.938 -16.438 21.906 1 91.5 175 LEU B C 1
ATOM 6429 O O . LEU B 1 175 ? 17.062 -17.25 22.812 1 91.5 175 LEU B O 1
ATOM 6433 N N . ASP B 1 176 ? 17.969 -15.773 21.484 1 91.81 176 ASP B N 1
ATOM 6434 C CA . ASP B 1 176 ? 19.266 -15.781 22.156 1 91.81 176 ASP B CA 1
ATOM 6435 C C . ASP B 1 176 ? 19.312 -14.703 23.25 1 91.81 176 ASP B C 1
ATOM 6437 O O . ASP B 1 176 ? 18.438 -13.852 23.328 1 91.81 176 ASP B O 1
ATOM 6441 N N . ALA B 1 177 ? 20.328 -14.734 24.062 1 93.38 177 ALA B N 1
ATOM 6442 C CA . ALA B 1 177 ? 20.453 -13.828 25.188 1 93.38 177 ALA B CA 1
ATOM 6443 C C . ALA B 1 177 ? 20.578 -12.375 24.719 1 93.38 177 ALA B C 1
ATOM 6445 O O . ALA B 1 177 ? 20.047 -11.469 25.344 1 93.38 177 ALA B O 1
ATOM 6446 N N . GLY B 1 178 ? 21.281 -12.227 23.672 1 93.31 178 GLY B N 1
ATOM 6447 C CA . GLY B 1 178 ? 21.422 -10.891 23.125 1 93.31 178 GLY B CA 1
ATOM 6448 C C . GLY B 1 178 ? 20.109 -10.289 22.672 1 93.31 178 GLY B C 1
ATOM 6449 O O . GLY B 1 178 ? 19.828 -9.125 22.953 1 93.31 178 GLY B O 1
ATOM 6450 N N . THR B 1 179 ? 19.359 -11.031 22.016 1 94.62 179 THR B N 1
ATOM 6451 C CA . THR B 1 179 ? 18.062 -10.586 21.516 1 94.62 179 THR B CA 1
ATOM 6452 C C . THR B 1 179 ? 17.109 -10.305 22.688 1 94.62 179 THR B C 1
ATOM 6454 O O . THR B 1 179 ? 16.375 -9.305 22.672 1 94.62 179 THR B O 1
ATOM 6457 N N . ILE B 1 180 ? 17.094 -11.125 23.672 1 96.44 180 ILE B N 1
ATOM 6458 C CA . ILE B 1 180 ? 16.25 -10.93 24.844 1 96.44 180 ILE B CA 1
ATOM 6459 C C . ILE B 1 180 ? 16.625 -9.625 25.547 1 96.44 180 ILE B C 1
ATOM 6461 O O . ILE B 1 180 ? 15.75 -8.852 25.953 1 96.44 180 ILE B O 1
ATOM 6465 N N . THR B 1 181 ? 17.938 -9.453 25.688 1 96.44 181 THR B N 1
ATOM 6466 C CA . THR B 1 181 ? 18.406 -8.227 26.328 1 96.44 181 THR B CA 1
ATOM 6467 C C . THR B 1 181 ? 17.906 -7.004 25.578 1 96.44 181 THR B C 1
ATOM 6469 O O . THR B 1 181 ? 17.422 -6.047 26.188 1 96.44 181 THR B O 1
ATOM 6472 N N . VAL B 1 182 ? 18 -7.066 24.297 1 95.69 182 VAL B N 1
ATOM 6473 C CA . VAL B 1 182 ? 17.578 -5.938 23.484 1 95.69 182 VAL B CA 1
ATOM 6474 C C . VAL B 1 182 ? 16.062 -5.746 23.609 1 95.69 182 VAL B C 1
ATOM 6476 O O . VAL B 1 182 ? 15.586 -4.617 23.703 1 95.69 182 VAL B O 1
ATOM 6479 N N . ILE B 1 183 ? 15.289 -6.781 23.578 1 95.88 183 ILE B N 1
ATOM 6480 C CA . ILE B 1 183 ? 13.844 -6.711 23.719 1 95.88 183 ILE B CA 1
ATOM 6481 C C . ILE B 1 183 ? 13.484 -6.094 25.078 1 95.88 183 ILE B C 1
ATOM 6483 O O . ILE B 1 183 ? 12.602 -5.238 25.156 1 95.88 183 ILE B O 1
ATOM 6487 N N . VAL B 1 184 ? 14.203 -6.465 26.109 1 96.44 184 VAL B N 1
ATOM 6488 C CA . VAL B 1 184 ? 13.961 -5.941 27.453 1 96.44 184 VAL B CA 1
ATOM 6489 C C . VAL B 1 184 ? 14.297 -4.453 27.5 1 96.44 184 VAL B C 1
ATOM 6491 O O . VAL B 1 184 ? 13.555 -3.656 28.062 1 96.44 184 VAL B O 1
ATOM 6494 N N . VAL B 1 185 ? 15.398 -4.121 26.875 1 94.94 185 VAL B N 1
ATOM 6495 C CA . VAL B 1 185 ? 15.82 -2.725 26.875 1 94.94 185 VAL B CA 1
ATOM 6496 C C . VAL B 1 185 ? 14.781 -1.876 26.141 1 94.94 185 VAL B C 1
ATOM 6498 O O . VAL B 1 185 ? 14.414 -0.795 26.609 1 94.94 185 VAL B O 1
ATOM 6501 N N . PHE B 1 186 ? 14.312 -2.318 25.016 1 94.5 186 PHE B N 1
ATOM 6502 C CA . PHE B 1 186 ? 13.305 -1.58 24.266 1 94.5 186 PHE B CA 1
ATOM 6503 C C . PHE B 1 186 ? 11.992 -1.52 25.047 1 94.5 186 PHE B C 1
ATOM 6505 O O . PHE B 1 186 ? 11.312 -0.493 25.047 1 94.5 186 PHE B O 1
ATOM 6512 N N . ALA B 1 187 ? 11.656 -2.6 25.719 1 96.06 187 ALA B N 1
ATOM 6513 C CA . ALA B 1 187 ? 10.445 -2.623 26.531 1 96.06 187 ALA B CA 1
ATOM 6514 C C . ALA B 1 187 ? 10.547 -1.644 27.688 1 96.06 187 ALA B C 1
ATOM 6516 O O . ALA B 1 187 ? 9.57 -0.968 28.031 1 96.06 187 ALA B O 1
ATOM 6517 N N . LEU B 1 188 ? 11.68 -1.607 28.281 1 95 188 LEU B N 1
ATOM 6518 C CA . LEU B 1 188 ? 11.914 -0.676 29.391 1 95 188 LEU B CA 1
ATOM 6519 C C . LEU B 1 188 ? 11.852 0.767 28.891 1 95 188 LEU B C 1
ATOM 6521 O O . LEU B 1 188 ? 11.328 1.64 29.594 1 95 188 LEU B O 1
ATOM 6525 N N . LEU B 1 189 ? 12.422 0.976 27.766 1 93.38 189 LEU B N 1
ATOM 6526 C CA . LEU B 1 189 ? 12.359 2.316 27.188 1 93.38 189 LEU B CA 1
ATOM 6527 C C . LEU B 1 189 ? 10.914 2.736 26.938 1 93.38 189 LEU B C 1
ATOM 6529 O O . LEU B 1 189 ? 10.531 3.869 27.234 1 93.38 189 LEU B O 1
ATOM 6533 N N . ILE B 1 190 ? 10.117 1.873 26.375 1 94.75 190 ILE B N 1
ATOM 6534 C CA . ILE B 1 190 ? 8.711 2.15 26.109 1 94.75 190 ILE B CA 1
ATOM 6535 C C . ILE B 1 190 ? 7.977 2.387 27.438 1 94.75 190 ILE B C 1
ATOM 6537 O O . ILE B 1 190 ? 7.184 3.32 27.547 1 94.75 190 ILE B O 1
ATOM 6541 N N . ALA B 1 191 ? 8.297 1.561 28.438 1 94.75 191 ALA B N 1
ATOM 6542 C CA . ALA B 1 191 ? 7.68 1.702 29.75 1 94.75 191 ALA B CA 1
ATOM 6543 C C . ALA B 1 191 ? 8.039 3.047 30.375 1 94.75 191 ALA B C 1
ATOM 6545 O O . ALA B 1 191 ? 7.191 3.686 31.016 1 94.75 191 ALA B O 1
ATOM 6546 N N . LEU B 1 192 ? 9.25 3.426 30.203 1 92.5 192 LEU B N 1
ATOM 6547 C CA . LEU B 1 192 ? 9.703 4.703 30.75 1 92.5 192 LEU B CA 1
ATOM 6548 C C . LEU B 1 192 ? 8.969 5.863 30.078 1 92.5 192 LEU B C 1
ATOM 6550 O O . LEU B 1 192 ? 8.602 6.836 30.75 1 92.5 192 LEU B O 1
ATOM 6554 N N . VAL B 1 193 ? 8.82 5.809 28.781 1 92.06 193 VAL B N 1
ATOM 6555 C CA . VAL B 1 193 ? 8.125 6.855 28.047 1 92.06 193 VAL B CA 1
ATOM 6556 C C . VAL B 1 193 ? 6.664 6.906 28.484 1 92.06 193 VAL B C 1
ATOM 6558 O O . VAL B 1 193 ? 6.109 7.988 28.688 1 92.06 193 VAL B O 1
ATOM 6561 N N . VAL B 1 194 ? 6.043 5.746 28.688 1 90.81 194 VAL B N 1
ATOM 6562 C CA . VAL B 1 194 ? 4.648 5.672 29.109 1 90.81 194 VAL B CA 1
ATOM 6563 C C . VAL B 1 194 ? 4.508 6.203 30.531 1 90.81 194 VAL B C 1
ATOM 6565 O O . VAL B 1 194 ? 3.6 6.984 30.828 1 90.81 194 VAL B O 1
ATOM 6568 N N . ALA B 1 195 ? 5.395 5.805 31.438 1 91 195 ALA B N 1
ATOM 6569 C CA . ALA B 1 195 ? 5.375 6.262 32.812 1 91 195 ALA B CA 1
ATOM 6570 C C . ALA B 1 195 ? 5.566 7.773 32.906 1 91 195 ALA B C 1
ATOM 6572 O O . ALA B 1 195 ? 4.883 8.453 33.688 1 91 195 ALA B O 1
ATOM 6573 N N . SER B 1 196 ? 6.512 8.219 32.094 1 90.75 196 SER B N 1
ATOM 6574 C CA . SER B 1 196 ? 6.773 9.656 32.094 1 90.75 196 SER B CA 1
ATOM 6575 C C . SER B 1 196 ? 5.566 10.438 31.578 1 90.75 196 SER B C 1
ATOM 6577 O O . SER B 1 196 ? 5.301 11.555 32.031 1 90.75 196 SER B O 1
ATOM 6579 N N . THR B 1 197 ? 4.84 9.938 30.688 1 88.56 197 THR B N 1
ATOM 6580 C CA . THR B 1 197 ? 3.646 10.57 30.141 1 88.56 197 THR B CA 1
ATOM 6581 C C . THR B 1 197 ? 2.545 10.641 31.203 1 88.56 197 THR B C 1
ATOM 6583 O O . THR B 1 197 ? 1.838 11.648 31.297 1 88.56 197 THR B O 1
ATOM 6586 N N . PHE B 1 198 ? 2.455 9.641 32.031 1 85.62 198 PHE B N 1
ATOM 6587 C CA . PHE B 1 198 ? 1.475 9.625 33.094 1 85.62 198 PHE B CA 1
ATOM 6588 C C . PHE B 1 198 ? 1.884 10.578 34.219 1 85.62 198 PHE B C 1
ATOM 6590 O O . PHE B 1 198 ? 1.038 11.266 34.812 1 85.62 198 PHE B O 1
ATOM 6597 N N . LEU B 1 199 ? 3.164 10.594 34.531 1 84.31 199 LEU B N 1
ATOM 6598 C CA . LEU B 1 199 ? 3.67 11.438 35.625 1 84.31 199 LEU B CA 1
ATOM 6599 C C . LEU B 1 199 ? 3.537 12.914 35.25 1 84.31 199 LEU B C 1
ATOM 6601 O O . LEU B 1 199 ? 3.273 13.75 36.125 1 84.31 199 LEU B O 1
ATOM 6605 N N . GLU B 1 200 ? 3.848 13.25 34.031 1 80.88 200 GLU B N 1
ATOM 6606 C CA . GLU B 1 200 ? 3.68 14.633 33.594 1 80.88 200 GLU B CA 1
ATOM 6607 C C . GLU B 1 200 ? 2.227 15.078 33.719 1 80.88 200 GLU B C 1
ATOM 6609 O O . GLU B 1 200 ? 1.956 16.25 34 1 80.88 200 GLU B O 1
ATOM 6614 N N . HIS B 1 201 ? 1.311 14.203 33.562 1 75.25 201 HIS B N 1
ATOM 6615 C CA . HIS B 1 201 ? -0.107 14.523 33.719 1 75.25 201 HIS B CA 1
ATOM 6616 C C . HIS B 1 201 ? -0.453 14.867 35.156 1 75.25 201 HIS B C 1
ATOM 6618 O O . HIS B 1 201 ? -1.345 15.68 35.406 1 75.25 201 HIS B O 1
ATOM 6624 N N . VAL B 1 202 ? 0.378 14.422 36.125 1 72.12 202 VAL B N 1
ATOM 6625 C CA . VAL B 1 202 ? 0.123 14.695 37.562 1 72.12 202 VAL B CA 1
ATOM 6626 C C . VAL B 1 202 ? 1.016 15.836 38.031 1 72.12 202 VAL B C 1
ATOM 6628 O O . VAL B 1 202 ? 0.998 16.203 39.219 1 72.12 202 VAL B O 1
ATOM 6631 N N . ASN B 1 203 ? 1.645 16.766 37.094 1 66.19 203 ASN B N 1
ATOM 6632 C CA . ASN B 1 203 ? 2.402 18 37.312 1 66.19 203 ASN B CA 1
ATOM 6633 C C . ASN B 1 203 ? 3.662 17.75 38.125 1 66.19 203 ASN B C 1
ATOM 6635 O O . ASN B 1 203 ? 4.062 18.594 38.938 1 66.19 203 ASN B O 1
ATOM 6639 N N . LYS B 1 204 ? 4.301 16.672 38.188 1 63.16 204 LYS B N 1
ATOM 6640 C CA . LYS B 1 204 ? 5.438 16.375 39.031 1 63.16 204 LYS B CA 1
ATOM 6641 C C . LYS B 1 204 ? 6.723 16.219 38.219 1 63.16 204 LYS B C 1
ATOM 6643 O O . LYS B 1 204 ? 7.738 15.75 38.75 1 63.16 204 LYS B O 1
ATOM 6648 N N . GLY B 1 205 ? 6.688 16.562 36.906 1 64.06 205 GLY B N 1
ATOM 6649 C CA . GLY B 1 205 ? 7.832 15.945 36.25 1 64.06 205 GLY B CA 1
ATOM 6650 C C . GLY B 1 205 ? 8.969 16.922 36 1 64.06 205 GLY B C 1
ATOM 6651 O O . GLY B 1 205 ? 8.742 18.125 35.844 1 64.06 205 GLY B O 1
ATOM 6652 N N . GLY B 1 206 ? 10.281 16.703 36.406 1 75.81 206 GLY B N 1
ATOM 6653 C CA . GLY B 1 206 ? 11.523 17.391 36.094 1 75.81 206 GLY B CA 1
ATOM 6654 C C . GLY B 1 206 ? 11.836 17.344 34.594 1 75.81 206 GLY B C 1
ATOM 6655 O O . GLY B 1 206 ? 11 16.953 33.781 1 75.81 206 GLY B O 1
ATOM 6656 N N . THR B 1 207 ? 12.898 17.828 34.156 1 77.88 207 THR B N 1
ATOM 6657 C CA . THR B 1 207 ? 13.367 17.984 32.781 1 77.88 207 THR B CA 1
ATOM 6658 C C . THR B 1 207 ? 13.398 16.625 32.062 1 77.88 207 THR B C 1
ATOM 6660 O O . THR B 1 207 ? 13.016 16.516 30.906 1 77.88 207 THR B O 1
ATOM 6663 N N . ILE B 1 208 ? 13.758 15.68 32.812 1 80.38 208 ILE B N 1
ATOM 6664 C CA . ILE B 1 208 ? 13.898 14.359 32.219 1 80.38 208 ILE B CA 1
ATOM 6665 C C . ILE B 1 208 ? 12.516 13.789 31.906 1 80.38 208 ILE B C 1
ATOM 6667 O O . ILE B 1 208 ? 12.312 13.203 30.844 1 80.38 208 ILE B O 1
ATOM 6671 N N . ILE B 1 209 ? 11.625 13.945 32.781 1 85.19 209 ILE B N 1
ATOM 6672 C CA . ILE B 1 209 ? 10.266 13.43 32.594 1 85.19 209 ILE B CA 1
ATOM 6673 C C . ILE B 1 209 ? 9.602 14.148 31.422 1 85.19 209 ILE B C 1
ATOM 6675 O O . ILE B 1 209 ? 8.898 13.523 30.625 1 85.19 209 ILE B O 1
ATOM 6679 N N . LYS B 1 210 ? 9.93 15.383 31.281 1 83.38 210 LYS B N 1
ATOM 6680 C CA . LYS B 1 210 ? 9.359 16.156 30.188 1 83.38 210 LYS B CA 1
ATOM 6681 C C . LYS B 1 210 ? 9.945 15.719 28.844 1 83.38 210 LYS B C 1
ATOM 6683 O O . LYS B 1 210 ? 9.242 15.695 27.828 1 83.38 210 LYS B O 1
ATOM 6688 N N . ALA B 1 211 ? 11.188 15.398 28.953 1 86.44 211 ALA B N 1
ATOM 6689 C CA . ALA B 1 211 ? 11.867 14.977 27.734 1 86.44 211 ALA B CA 1
ATOM 6690 C C . ALA B 1 211 ? 11.312 13.641 27.234 1 86.44 211 ALA B C 1
ATOM 6692 O O . ALA B 1 211 ? 11.289 13.391 26.031 1 86.44 211 ALA B O 1
ATOM 6693 N N . LEU B 1 212 ? 10.828 12.852 28.156 1 90.62 212 LEU B N 1
ATOM 6694 C CA . LEU B 1 212 ? 10.375 11.516 27.812 1 90.62 212 LEU B CA 1
ATOM 6695 C C . LEU B 1 212 ? 8.852 11.477 27.688 1 90.62 212 LEU B C 1
ATOM 6697 O O . LEU B 1 212 ? 8.281 10.422 27.391 1 90.62 212 LEU B O 1
ATOM 6701 N N . CYS B 1 213 ? 8.266 12.586 27.844 1 90.56 213 CYS B N 1
ATOM 6702 C CA . CYS B 1 213 ? 6.812 12.648 27.797 1 90.56 213 CYS B CA 1
ATOM 6703 C C . CYS B 1 213 ? 6.324 12.68 26.344 1 90.56 213 CYS B C 1
ATOM 6705 O O . CYS B 1 213 ? 6.68 13.578 25.578 1 90.56 213 CYS B O 1
ATOM 6707 N N . LEU B 1 214 ? 5.441 11.727 26 1 90.25 214 LEU B N 1
ATOM 6708 C CA . LEU B 1 214 ? 4.918 11.594 24.641 1 90.25 214 LEU B CA 1
ATOM 6709 C C . LEU B 1 214 ? 4.051 12.789 24.266 1 90.25 214 LEU B C 1
ATOM 6711 O O . LEU B 1 214 ? 4.082 13.258 23.125 1 90.25 214 LEU B O 1
ATOM 6715 N N . LYS B 1 215 ? 3.299 13.281 25.141 1 87.31 215 LYS B N 1
ATOM 6716 C CA . LYS B 1 215 ? 2.398 14.406 24.875 1 87.31 215 LYS B CA 1
ATOM 6717 C C . LYS B 1 215 ? 3.18 15.672 24.547 1 87.31 215 LYS B C 1
ATOM 6719 O O . LYS B 1 215 ? 2.854 16.375 23.578 1 87.31 215 LYS B O 1
ATOM 6724 N N . THR B 1 216 ? 4.168 15.922 25.328 1 88.19 216 THR B N 1
ATOM 6725 C CA . THR B 1 216 ? 4.992 17.109 25.109 1 88.19 216 THR B CA 1
ATOM 6726 C C . THR B 1 216 ? 5.703 17.016 23.75 1 88.19 216 THR B C 1
ATOM 6728 O O . THR B 1 216 ? 5.762 18 23.016 1 88.19 216 THR B O 1
ATOM 6731 N N . THR B 1 217 ? 6.223 15.859 23.5 1 91.12 217 THR B N 1
ATOM 6732 C CA . THR B 1 217 ? 6.91 15.656 22.234 1 91.12 217 THR B CA 1
ATOM 6733 C C . THR B 1 217 ? 5.945 15.812 21.062 1 91.12 217 THR B C 1
ATOM 6735 O O . THR B 1 217 ? 6.297 16.391 20.031 1 91.12 217 THR B O 1
ATOM 6738 N N . TYR B 1 218 ? 4.797 15.305 21.188 1 89.5 218 TYR B N 1
ATOM 6739 C CA . TYR B 1 218 ? 3.779 15.414 20.156 1 89.5 218 TYR B CA 1
ATOM 6740 C C . TYR B 1 218 ? 3.398 16.875 19.922 1 89.5 218 TYR B C 1
ATOM 6742 O O . TYR B 1 218 ? 3.303 17.312 18.766 1 89.5 218 TYR B O 1
ATOM 6750 N N . ILE B 1 219 ? 3.18 17.641 20.953 1 87 219 ILE B N 1
ATOM 6751 C CA . ILE B 1 219 ? 2.805 19.047 20.859 1 87 219 ILE B CA 1
ATOM 6752 C C . ILE B 1 219 ? 3.924 19.828 20.172 1 87 219 ILE B C 1
ATOM 6754 O O . ILE B 1 219 ? 3.662 20.672 19.312 1 87 219 ILE B O 1
ATOM 6758 N N . ASN B 1 220 ? 5.105 19.422 20.562 1 88.06 220 ASN B N 1
ATOM 6759 C CA . ASN B 1 220 ? 6.246 20.094 19.938 1 88.06 220 ASN B CA 1
ATOM 6760 C C . ASN B 1 220 ? 6.324 19.766 18.453 1 88.06 220 ASN B C 1
ATOM 6762 O O . ASN B 1 220 ? 6.711 20.625 17.656 1 88.06 220 ASN B O 1
ATOM 6766 N N . LEU B 1 221 ? 5.988 18.625 18.094 1 89.56 221 LEU B N 1
ATOM 6767 C CA . LEU B 1 221 ? 6.039 18.188 16.703 1 89.56 221 LEU B CA 1
ATOM 6768 C C . LEU B 1 221 ? 4.98 18.906 15.875 1 89.56 221 LEU B C 1
ATOM 6770 O O . LEU B 1 221 ? 5.254 19.328 14.75 1 89.56 221 LEU B O 1
ATOM 6774 N N . VAL B 1 222 ? 3.801 19.094 16.422 1 86.25 222 VAL B N 1
ATOM 6775 C CA . VAL B 1 222 ? 2.691 19.641 15.633 1 86.25 222 VAL B CA 1
ATOM 6776 C C . VAL B 1 222 ? 2.682 21.156 15.727 1 86.25 222 VAL B C 1
ATOM 6778 O O . VAL B 1 222 ? 2.041 21.828 14.914 1 86.25 222 VAL B O 1
ATOM 6781 N N . SER B 1 223 ? 3.305 21.781 16.688 1 82.06 223 SER B N 1
ATOM 6782 C CA . SER B 1 223 ? 3.303 23.234 16.891 1 82.06 223 SER B CA 1
ATOM 6783 C C . SER B 1 223 ? 4.426 23.906 16.094 1 82.06 223 SER B C 1
ATOM 6785 O O . SER B 1 223 ? 4.773 25.062 16.359 1 82.06 223 SER B O 1
ATOM 6787 N N . VAL B 1 224 ? 4.852 23.156 15.219 1 72.88 224 VAL B N 1
ATOM 6788 C CA . VAL B 1 224 ? 5.945 23.75 14.453 1 72.88 224 VAL B CA 1
ATOM 6789 C C . VAL B 1 224 ? 5.457 25 13.75 1 72.88 224 VAL B C 1
ATOM 6791 O O . VAL B 1 224 ? 4.398 25 13.125 1 72.88 224 VAL B O 1
ATOM 6794 N N . ARG B 1 225 ? 6.09 26.141 14.102 1 63.91 225 ARG B N 1
ATOM 6795 C CA . ARG B 1 225 ? 5.758 27.469 13.57 1 63.91 225 ARG B CA 1
ATOM 6796 C C . ARG B 1 225 ? 6.215 27.594 12.125 1 63.91 225 ARG B C 1
ATOM 6798 O O . ARG B 1 225 ? 7.211 27 11.719 1 63.91 225 ARG B O 1
ATOM 6805 N N . GLU B 1 226 ? 5.359 28.25 11.344 1 67.88 226 GLU B N 1
ATOM 6806 C CA . GLU B 1 226 ? 5.707 28.609 9.969 1 67.88 226 GLU B CA 1
ATOM 6807 C C . GLU B 1 226 ? 6.969 29.469 9.922 1 67.88 226 GLU B C 1
ATOM 6809 O O . GLU B 1 226 ? 7.168 30.328 10.773 1 67.88 226 GLU B O 1
ATOM 6814 N N . GLY B 1 227 ? 8.039 28.891 9.344 1 70 227 GLY B N 1
ATOM 6815 C CA . GLY B 1 227 ? 9.297 29.625 9.25 1 70 227 GLY B CA 1
ATOM 6816 C C . GLY B 1 227 ? 9.695 29.953 7.824 1 70 227 GLY B C 1
ATOM 6817 O O . GLY B 1 227 ? 8.93 29.688 6.891 1 70 227 GLY B O 1
ATOM 6818 N N . ALA B 1 228 ? 10.844 30.578 7.742 1 67.06 228 ALA B N 1
ATOM 6819 C CA . ALA B 1 228 ? 11.367 31.094 6.477 1 67.06 228 ALA B CA 1
ATOM 6820 C C . ALA B 1 228 ? 11.688 29.953 5.516 1 67.06 228 ALA B C 1
ATOM 6822 O O . ALA B 1 228 ? 11.68 30.141 4.297 1 67.06 228 ALA B O 1
ATOM 6823 N N . PHE B 1 229 ? 11.797 28.766 6.008 1 87.69 229 PHE B N 1
ATOM 6824 C CA . PHE B 1 229 ? 12.242 27.703 5.109 1 87.69 229 PHE B CA 1
ATOM 6825 C C . PHE B 1 229 ? 11.234 26.562 5.086 1 87.69 229 PHE B C 1
ATOM 6827 O O . PHE B 1 229 ? 11.617 25.391 5.047 1 87.69 229 PHE B O 1
ATOM 6834 N N . ASP B 1 230 ? 10.031 26.891 5.043 1 92.12 230 ASP B N 1
ATOM 6835 C CA . ASP B 1 230 ? 8.984 25.875 5.051 1 92.12 230 ASP B CA 1
ATOM 6836 C C . ASP B 1 230 ? 9 25.062 3.762 1 92.12 230 ASP B C 1
ATOM 6838 O O . ASP B 1 230 ? 8.68 23.875 3.771 1 92.12 230 ASP B O 1
ATOM 6842 N N . CYS B 1 231 ? 9.406 25.734 2.709 1 95.69 231 CYS B N 1
ATOM 6843 C CA . CYS B 1 231 ? 9.453 25.031 1.436 1 95.69 231 CYS B CA 1
ATOM 6844 C C . CYS B 1 231 ? 10.477 23.906 1.475 1 95.69 231 CYS B C 1
ATOM 6846 O O . CYS B 1 231 ? 10.312 22.875 0.81 1 95.69 231 CYS B O 1
ATOM 6848 N N . VAL B 1 232 ? 11.508 24.062 2.264 1 97.06 232 VAL B N 1
ATOM 6849 C CA . VAL B 1 232 ? 12.562 23.062 2.389 1 97.06 232 VAL B CA 1
ATOM 6850 C C . VAL B 1 232 ? 12 21.797 3.035 1 97.06 232 VAL B C 1
ATOM 6852 O O . VAL B 1 232 ? 12.414 20.688 2.703 1 97.06 232 VAL B O 1
ATOM 6855 N N . ASN B 1 233 ? 11.023 21.984 3.936 1 96.38 233 ASN B N 1
ATOM 6856 C CA . ASN B 1 233 ? 10.367 20.844 4.547 1 96.38 233 ASN B CA 1
ATOM 6857 C C . ASN B 1 233 ? 9.648 19.984 3.506 1 96.38 233 ASN B C 1
ATOM 6859 O O . ASN B 1 233 ? 9.734 18.75 3.543 1 96.38 233 ASN B O 1
ATOM 6863 N N . GLY B 1 234 ? 8.992 20.656 2.641 1 97.12 234 GLY B N 1
ATOM 6864 C CA . GLY B 1 234 ? 8.344 19.938 1.56 1 97.12 234 GLY B CA 1
ATOM 6865 C C . GLY B 1 234 ? 9.32 19.203 0.659 1 97.12 234 GLY B C 1
ATOM 6866 O O . GLY B 1 234 ? 9.07 18.062 0.261 1 97.12 234 GLY B O 1
ATOM 6867 N N . MET B 1 235 ? 10.43 19.797 0.36 1 98 235 MET B N 1
ATOM 6868 C CA . MET B 1 235 ? 11.453 19.188 -0.488 1 98 235 MET B CA 1
ATOM 6869 C C . MET B 1 235 ? 12.023 17.938 0.162 1 98 235 MET B C 1
ATOM 6871 O O . MET B 1 235 ? 12.25 16.922 -0.513 1 98 235 MET B O 1
ATOM 6875 N N . LYS B 1 236 ? 12.227 18 1.442 1 97.94 236 LYS B N 1
ATOM 6876 C CA . LYS B 1 236 ? 12.766 16.859 2.168 1 97.94 236 LYS B CA 1
ATOM 6877 C C . LYS B 1 236 ? 11.812 15.672 2.115 1 97.94 236 LYS B C 1
ATOM 6879 O O . LYS B 1 236 ? 12.227 14.547 1.809 1 97.94 236 LYS B O 1
ATOM 6884 N N . VAL B 1 237 ? 10.562 15.969 2.402 1 98 237 VAL B N 1
ATOM 6885 C CA . VAL B 1 237 ? 9.57 14.898 2.469 1 98 237 VAL B CA 1
ATOM 6886 C C . VAL B 1 237 ? 9.406 14.266 1.089 1 98 237 VAL B C 1
ATOM 6888 O O . VAL B 1 237 ? 9.414 13.039 0.956 1 98 237 VAL B O 1
ATOM 6891 N N . LEU B 1 238 ? 9.305 15.078 0.057 1 97.88 238 LEU B N 1
ATOM 6892 C CA . LEU B 1 238 ? 9.086 14.562 -1.292 1 97.88 238 LEU B CA 1
ATOM 6893 C C . LEU B 1 238 ? 10.312 13.797 -1.782 1 97.88 238 LEU B C 1
ATOM 6895 O O . LEU B 1 238 ? 10.188 12.797 -2.484 1 97.88 238 LEU B O 1
ATOM 6899 N N . SER B 1 239 ? 11.461 14.273 -1.42 1 98.19 239 SER B N 1
ATOM 6900 C CA . SER B 1 239 ? 12.688 13.555 -1.781 1 98.19 239 SER B CA 1
ATOM 6901 C C . SER B 1 239 ? 12.758 12.203 -1.08 1 98.19 239 SER B C 1
ATOM 6903 O O . SER B 1 239 ? 13.188 11.211 -1.676 1 98.19 239 SER B O 1
ATOM 6905 N N . MET B 1 240 ? 12.359 12.172 0.164 1 98.38 240 MET B N 1
ATOM 6906 C CA . MET B 1 240 ? 12.359 10.914 0.9 1 98.38 240 MET B CA 1
ATOM 6907 C C . MET B 1 240 ? 11.383 9.914 0.283 1 98.38 240 MET B C 1
ATOM 6909 O O . MET B 1 240 ? 11.695 8.727 0.161 1 98.38 240 MET B O 1
ATOM 6913 N N . LEU B 1 241 ? 10.242 10.383 -0.1 1 98.25 241 LEU B N 1
ATOM 6914 C CA . LEU B 1 241 ? 9.266 9.516 -0.759 1 98.25 241 LEU B CA 1
ATOM 6915 C C . LEU B 1 241 ? 9.828 8.977 -2.07 1 98.25 241 LEU B C 1
ATOM 6917 O O . LEU B 1 241 ? 9.609 7.809 -2.404 1 98.25 241 LEU B O 1
ATOM 6921 N N . TRP B 1 242 ? 10.523 9.82 -2.75 1 98.06 242 TRP B N 1
ATOM 6922 C CA . TRP B 1 242 ? 11.133 9.398 -4.008 1 98.06 242 TRP B CA 1
ATOM 6923 C C . TRP B 1 242 ? 12.203 8.344 -3.764 1 98.06 242 TRP B C 1
ATOM 6925 O O . TRP B 1 242 ? 12.32 7.379 -4.527 1 98.06 242 TRP B O 1
ATOM 6935 N N . ILE B 1 243 ? 12.977 8.484 -2.723 1 97.81 243 ILE B N 1
ATOM 6936 C CA . ILE B 1 243 ? 13.969 7.488 -2.336 1 97.81 243 ILE B CA 1
ATOM 6937 C C . ILE B 1 243 ? 13.273 6.156 -2.059 1 97.81 243 ILE B C 1
ATOM 6939 O O . ILE B 1 243 ? 13.719 5.109 -2.529 1 97.81 243 ILE B O 1
ATOM 6943 N N . MET B 1 244 ? 12.211 6.215 -1.33 1 98 244 MET B N 1
ATOM 6944 C CA . MET B 1 244 ? 11.469 5.004 -1.006 1 98 244 MET B CA 1
ATOM 6945 C C . MET B 1 244 ? 10.961 4.324 -2.271 1 98 244 MET B C 1
ATOM 6947 O O . MET B 1 244 ? 10.992 3.096 -2.379 1 98 244 MET B O 1
ATOM 6951 N N . MET B 1 245 ? 10.508 5.098 -3.232 1 96.69 245 MET B N 1
ATOM 6952 C CA . MET B 1 245 ? 10.039 4.562 -4.508 1 96.69 245 MET B CA 1
ATOM 6953 C C . MET B 1 245 ? 11.172 3.865 -5.254 1 96.69 245 MET B C 1
ATOM 6955 O O . MET B 1 245 ? 10.984 2.773 -5.793 1 96.69 245 MET B O 1
ATOM 6959 N N . GLY B 1 246 ? 12.281 4.531 -5.285 1 94.56 246 GLY B N 1
ATOM 6960 C CA . GLY B 1 246 ? 13.445 3.928 -5.918 1 94.56 246 GLY B CA 1
ATOM 6961 C C . GLY B 1 246 ? 13.844 2.604 -5.293 1 94.56 246 GLY B C 1
ATOM 6962 O O . GLY B 1 246 ? 14.125 1.636 -6 1 94.56 246 GLY B O 1
ATOM 6963 N N . HIS B 1 247 ? 13.836 2.553 -4 1 95.88 247 HIS B N 1
ATOM 6964 C CA . HIS B 1 247 ? 14.227 1.331 -3.309 1 95.88 247 HIS B CA 1
ATOM 6965 C C . HIS B 1 247 ? 13.172 0.243 -3.471 1 95.88 247 HIS B C 1
ATOM 6967 O O . HIS B 1 247 ? 13.492 -0.946 -3.492 1 95.88 247 HIS B O 1
ATOM 6973 N N . ARG B 1 248 ? 11.938 0.647 -3.613 1 94.81 248 ARG B N 1
ATOM 6974 C CA . ARG B 1 248 ? 10.891 -0.328 -3.9 1 94.81 248 ARG B CA 1
ATOM 6975 C C . ARG B 1 248 ? 11.117 -0.988 -5.258 1 94.81 248 ARG B C 1
ATOM 6977 O O . ARG B 1 248 ? 10.922 -2.197 -5.406 1 94.81 248 ARG B O 1
ATOM 6984 N N . TYR B 1 249 ? 11.5 -0.229 -6.223 1 90.38 249 TYR B N 1
ATOM 6985 C CA . TYR B 1 249 ? 11.812 -0.795 -7.531 1 90.38 249 TYR B CA 1
ATOM 6986 C C . TYR B 1 249 ? 13.039 -1.698 -7.453 1 90.38 249 TYR B C 1
ATOM 6988 O O . TYR B 1 249 ? 13.055 -2.783 -8.039 1 90.38 249 TYR B O 1
ATOM 6996 N N . GLU B 1 250 ? 14 -1.259 -6.734 1 88.12 250 GLU B N 1
ATOM 6997 C CA . GLU B 1 250 ? 15.25 -2.01 -6.633 1 88.12 250 GLU B CA 1
ATOM 6998 C C . GLU B 1 250 ? 15.031 -3.352 -5.941 1 88.12 250 GLU B C 1
ATOM 7000 O O . GLU B 1 250 ? 15.383 -4.402 -6.484 1 88.12 250 GLU B O 1
ATOM 7005 N N . LEU B 1 251 ? 14.398 -3.277 -4.785 1 90.12 251 LEU B N 1
ATOM 7006 C CA . LEU B 1 251 ? 14.25 -4.488 -3.986 1 90.12 251 LEU B CA 1
ATOM 7007 C C . LEU B 1 251 ? 13.062 -5.312 -4.465 1 90.12 251 LEU B C 1
ATOM 7009 O O . LEU B 1 251 ? 13.094 -6.543 -4.43 1 90.12 251 LEU B O 1
ATOM 7013 N N . GLY B 1 252 ? 12.062 -4.66 -4.922 1 88.12 252 GLY B N 1
ATOM 7014 C CA . GLY B 1 252 ? 10.812 -5.344 -5.219 1 88.12 252 GLY B CA 1
ATOM 7015 C C . GLY B 1 252 ? 10.758 -5.895 -6.633 1 88.12 252 GLY B C 1
ATOM 7016 O O . GLY B 1 252 ? 9.922 -6.746 -6.938 1 88.12 252 GLY B O 1
ATOM 7017 N N . VAL B 1 253 ? 11.609 -5.449 -7.488 1 85.12 253 VAL B N 1
ATOM 7018 C CA . VAL B 1 253 ? 11.539 -5.902 -8.875 1 85.12 253 VAL B CA 1
ATOM 7019 C C . VAL B 1 253 ? 12.883 -6.496 -9.289 1 85.12 253 VAL B C 1
ATOM 7021 O O . VAL B 1 253 ? 12.945 -7.609 -9.812 1 85.12 253 VAL B O 1
ATOM 7024 N N . LEU B 1 254 ? 13.922 -5.863 -8.898 1 75.75 254 LEU B N 1
ATOM 7025 C CA . LEU B 1 254 ? 15.219 -6.223 -9.445 1 75.75 254 LEU B CA 1
ATOM 7026 C C . LEU B 1 254 ? 15.906 -7.273 -8.578 1 75.75 254 LEU B C 1
ATOM 7028 O O . LEU B 1 254 ? 16.641 -8.125 -9.086 1 75.75 254 LEU B O 1
ATOM 7032 N N . SER B 1 255 ? 15.656 -7.273 -7.285 1 77.25 255 SER B N 1
ATOM 7033 C CA . SER B 1 255 ? 16.406 -8.133 -6.379 1 77.25 255 SER B CA 1
ATOM 7034 C C . SER B 1 255 ? 15.539 -9.266 -5.84 1 77.25 255 SER B C 1
ATOM 7036 O O . SER B 1 255 ? 15.945 -9.977 -4.922 1 77.25 255 SER B O 1
ATOM 7038 N N . THR B 1 256 ? 14.344 -9.391 -6.348 1 81.94 256 THR B N 1
ATOM 7039 C CA . THR B 1 256 ? 13.422 -10.406 -5.852 1 81.94 256 THR B CA 1
ATOM 7040 C C . THR B 1 256 ? 12.953 -11.312 -6.984 1 81.94 256 THR B C 1
ATOM 7042 O O . THR B 1 256 ? 13.109 -10.977 -8.156 1 81.94 256 THR B O 1
ATOM 7045 N N . PRO B 1 257 ? 12.625 -12.523 -6.586 1 87.94 257 PRO B N 1
ATOM 7046 C CA . PRO B 1 257 ? 12.047 -13.391 -7.617 1 87.94 257 PRO B CA 1
ATOM 7047 C C . PRO B 1 257 ? 10.867 -12.742 -8.336 1 87.94 257 PRO B C 1
ATOM 7049 O O . PRO B 1 257 ? 9.922 -12.289 -7.688 1 87.94 257 PRO B O 1
ATOM 7052 N N . THR B 1 258 ? 11.039 -12.602 -9.609 1 90.06 258 THR B N 1
ATOM 7053 C CA . THR B 1 258 ? 10.023 -12 -10.461 1 90.06 258 THR B CA 1
ATOM 7054 C C . THR B 1 258 ? 9.711 -12.906 -11.648 1 90.06 258 THR B C 1
ATOM 7056 O O . THR B 1 258 ? 10.617 -13.352 -12.352 1 90.06 258 THR B O 1
ATOM 7059 N N . SER B 1 259 ? 8.461 -13.164 -11.883 1 92.25 259 SER B N 1
ATOM 7060 C CA . SER B 1 259 ? 8.039 -14.156 -12.859 1 92.25 259 SER B CA 1
ATOM 7061 C C . SER B 1 259 ? 8.125 -13.602 -14.281 1 92.25 259 SER B C 1
ATOM 7063 O O . SER B 1 259 ? 8.055 -14.359 -15.25 1 92.25 259 SER B O 1
ATOM 7065 N N . ASN B 1 260 ? 8.227 -12.312 -14.445 1 91.38 260 ASN B N 1
ATOM 7066 C CA . ASN B 1 260 ? 8.344 -11.672 -15.75 1 91.38 260 ASN B CA 1
ATOM 7067 C C . ASN B 1 260 ? 9.562 -10.75 -15.812 1 91.38 260 ASN B C 1
ATOM 7069 O O . ASN B 1 260 ? 9.453 -9.594 -16.234 1 91.38 260 ASN B O 1
ATOM 7073 N N . ARG B 1 261 ? 10.602 -11.234 -15.438 1 86.25 261 ARG B N 1
ATOM 7074 C CA . ARG B 1 261 ? 11.812 -10.438 -15.281 1 86.25 261 ARG B CA 1
ATOM 7075 C C . ARG B 1 261 ? 12.18 -9.734 -16.578 1 86.25 261 ARG B C 1
ATOM 7077 O O . ARG B 1 261 ? 12.539 -8.555 -16.562 1 86.25 261 ARG B O 1
ATOM 7084 N N . VAL B 1 262 ? 12.086 -10.406 -17.688 1 82.5 262 VAL B N 1
ATOM 7085 C CA . VAL B 1 262 ? 12.445 -9.82 -18.984 1 82.5 262 VAL B CA 1
ATOM 7086 C C . VAL B 1 262 ? 11.477 -8.695 -19.328 1 82.5 262 VAL B C 1
ATOM 7088 O O . VAL B 1 262 ? 11.898 -7.625 -19.766 1 82.5 262 VAL B O 1
ATOM 7091 N N . LEU B 1 263 ? 10.234 -8.953 -19.062 1 83.19 263 LEU B N 1
ATOM 7092 C CA . LEU B 1 263 ? 9.227 -7.941 -19.344 1 83.19 263 LEU B CA 1
ATOM 7093 C C . LEU B 1 263 ? 9.383 -6.746 -18.406 1 83.19 263 LEU B C 1
ATOM 7095 O O . LEU B 1 263 ? 9.062 -5.617 -18.781 1 83.19 263 LEU B O 1
ATOM 7099 N N . ALA B 1 264 ? 9.859 -7.016 -17.219 1 84.5 264 ALA B N 1
ATOM 7100 C CA . ALA B 1 264 ? 10.117 -5.941 -16.25 1 84.5 264 ALA B CA 1
ATOM 7101 C C . ALA B 1 264 ? 11.188 -4.992 -16.781 1 84.5 264 ALA B C 1
ATOM 7103 O O . ALA B 1 264 ? 11.141 -3.787 -16.516 1 84.5 264 ALA B O 1
ATOM 7104 N N . PHE B 1 265 ? 12.047 -5.434 -17.531 1 79.94 265 PHE B N 1
ATOM 7105 C CA . PHE B 1 265 ? 13.07 -4.602 -18.141 1 79.94 265 PHE B CA 1
ATOM 7106 C C . PHE B 1 265 ? 12.477 -3.715 -19.234 1 79.94 265 PHE B C 1
ATOM 7108 O O . PHE B 1 265 ? 12.914 -2.58 -19.422 1 79.94 265 PHE B O 1
ATOM 7115 N N . ASP B 1 266 ? 11.508 -4.262 -19.906 1 82.75 266 ASP B N 1
ATOM 7116 C CA . ASP B 1 266 ? 10.812 -3.453 -20.906 1 82.75 266 ASP B CA 1
ATOM 7117 C C . ASP B 1 266 ? 10.172 -2.225 -20.266 1 82.75 266 ASP B C 1
ATOM 7119 O O . ASP B 1 266 ? 10.109 -1.158 -20.875 1 82.75 266 ASP B O 1
ATOM 7123 N N . LEU B 1 267 ? 9.828 -2.436 -19.047 1 84.38 267 LEU B N 1
ATOM 7124 C CA . LEU B 1 267 ? 9.188 -1.338 -18.328 1 84.38 267 LEU B CA 1
ATOM 7125 C C . LEU B 1 267 ? 10.172 -0.19 -18.109 1 84.38 267 LEU B C 1
ATOM 7127 O O . LEU B 1 267 ? 9.766 0.973 -18.047 1 84.38 267 LEU B O 1
ATOM 7131 N N . THR B 1 268 ? 11.414 -0.488 -18.062 1 85.56 268 THR B N 1
ATOM 7132 C CA . THR B 1 268 ? 12.422 0.527 -17.781 1 85.56 268 THR B CA 1
ATOM 7133 C C . THR B 1 268 ? 12.727 1.342 -19.031 1 85.56 268 THR B C 1
ATOM 7135 O O . THR B 1 268 ? 13.352 2.402 -18.953 1 85.56 268 THR B O 1
ATOM 7138 N N . GLN B 1 269 ? 12.242 0.882 -20.188 1 87.31 269 GLN B N 1
ATOM 7139 C CA . GLN B 1 269 ? 12.508 1.58 -21.438 1 87.31 269 GLN B CA 1
ATOM 7140 C C . GLN B 1 269 ? 11.586 2.781 -21.609 1 87.31 269 GLN B C 1
ATOM 7142 O O . GLN B 1 269 ? 11.867 3.688 -22.391 1 87.31 269 GLN B O 1
ATOM 7147 N N . GLU B 1 270 ? 10.562 2.701 -20.828 1 88.5 270 GLU B N 1
ATOM 7148 C CA . GLU B 1 270 ? 9.625 3.824 -20.906 1 88.5 270 GLU B CA 1
ATOM 7149 C C . GLU B 1 270 ? 10.219 5.074 -20.266 1 88.5 270 GLU B C 1
ATOM 7151 O O . GLU B 1 270 ? 10.773 5.004 -19.156 1 88.5 270 GLU B O 1
ATOM 7156 N N . PRO B 1 271 ? 10.117 6.133 -20.922 1 88.69 271 PRO B N 1
ATOM 7157 C CA . PRO B 1 271 ? 10.711 7.355 -20.375 1 88.69 271 PRO B CA 1
ATOM 7158 C C . PRO B 1 271 ? 10.141 7.734 -19 1 88.69 271 PRO B C 1
ATOM 7160 O O . PRO B 1 271 ? 10.867 8.258 -18.156 1 88.69 271 PRO B O 1
ATOM 7163 N N . LEU B 1 272 ? 8.938 7.453 -18.828 1 88.75 272 LEU B N 1
ATOM 7164 C CA . LEU B 1 272 ? 8.281 7.82 -17.578 1 88.75 272 LEU B CA 1
ATOM 7165 C C . LEU B 1 272 ? 8.859 7.023 -16.406 1 88.75 272 LEU B C 1
ATOM 7167 O O . LEU B 1 272 ? 8.688 7.398 -15.25 1 88.75 272 LEU B O 1
ATOM 7171 N N . TYR B 1 273 ? 9.578 5.945 -16.719 1 90.88 273 TYR B N 1
ATOM 7172 C CA . TYR B 1 273 ? 10.25 5.168 -15.688 1 90.88 273 TYR B CA 1
ATOM 7173 C C . TYR B 1 273 ? 11.266 6.016 -14.938 1 90.88 273 TYR B C 1
ATOM 7175 O O . TYR B 1 273 ? 11.539 5.773 -13.766 1 90.88 273 TYR B O 1
ATOM 7183 N N . MET B 1 274 ? 11.781 7.066 -15.602 1 92.62 274 MET B N 1
ATOM 7184 C CA . MET B 1 274 ? 12.789 7.926 -14.992 1 92.62 274 MET B CA 1
ATOM 7185 C C . MET B 1 274 ? 12.227 8.641 -13.766 1 92.62 274 MET B C 1
ATOM 7187 O O . MET B 1 274 ? 12.953 8.914 -12.812 1 92.62 274 MET B O 1
ATOM 7191 N N . MET B 1 275 ? 10.969 8.859 -13.742 1 91.56 275 MET B N 1
ATOM 7192 C CA . MET B 1 275 ? 10.32 9.516 -12.609 1 91.56 275 MET B CA 1
ATOM 7193 C C . MET B 1 275 ? 10.203 8.562 -11.422 1 91.56 275 MET B C 1
ATOM 7195 O O . MET B 1 275 ? 10.055 9 -10.281 1 91.56 275 MET B O 1
ATOM 7199 N N . LEU B 1 276 ? 10.344 7.367 -11.773 1 87.81 276 LEU B N 1
ATOM 7200 C CA . LEU B 1 276 ? 10.18 6.359 -10.727 1 87.81 276 LEU B CA 1
ATOM 7201 C C . LEU B 1 276 ? 11.531 5.805 -10.281 1 87.81 276 LEU B C 1
ATOM 7203 O O . LEU B 1 276 ? 11.852 5.824 -9.094 1 87.81 276 LEU B O 1
ATOM 7207 N N . GLY B 1 277 ? 12.352 5.508 -11.258 1 86.94 277 GLY B N 1
ATOM 7208 C CA . GLY B 1 277 ? 13.547 4.73 -10.977 1 86.94 277 GLY B CA 1
ATOM 7209 C C . GLY B 1 277 ? 14.797 5.586 -10.852 1 86.94 277 GLY B C 1
ATOM 7210 O O . GLY B 1 277 ? 15.812 5.137 -10.312 1 86.94 277 GLY B O 1
ATOM 7211 N N . ASN B 1 278 ? 14.773 6.801 -11.414 1 91.81 278 ASN B N 1
ATOM 7212 C CA . ASN B 1 278 ? 15.922 7.688 -11.281 1 91.81 278 ASN B CA 1
ATOM 7213 C C . ASN B 1 278 ? 15.891 8.461 -9.961 1 91.81 278 ASN B C 1
ATOM 7215 O O . ASN B 1 278 ? 16.031 9.68 -9.953 1 91.81 278 ASN B O 1
ATOM 7219 N N . ALA B 1 279 ? 15.656 7.773 -8.93 1 93.19 279 ALA B N 1
ATOM 7220 C CA . ALA B 1 279 ? 15.516 8.359 -7.598 1 93.19 279 ALA B CA 1
ATOM 7221 C C . ALA B 1 279 ? 16.875 8.695 -6.996 1 93.19 279 ALA B C 1
ATOM 7223 O O . ALA B 1 279 ? 16.953 9.289 -5.918 1 93.19 279 ALA B O 1
ATOM 7224 N N . PHE B 1 280 ? 17.953 8.461 -7.672 1 93.12 280 PHE B N 1
ATOM 7225 C CA . PHE B 1 280 ? 19.297 8.797 -7.219 1 93.12 280 PHE B CA 1
ATOM 7226 C C . PHE B 1 280 ? 19.453 10.305 -7.039 1 93.12 280 PHE B C 1
ATOM 7228 O O . PHE B 1 280 ? 20.219 10.758 -6.184 1 93.12 280 PHE B O 1
ATOM 7235 N N . LEU B 1 281 ? 18.688 11 -7.789 1 96 281 LEU B N 1
ATOM 7236 C CA . LEU B 1 281 ? 18.75 12.461 -7.75 1 96 281 LEU B CA 1
ATOM 7237 C C . LEU B 1 281 ? 18.234 12.992 -6.422 1 96 281 LEU B C 1
ATOM 7239 O O . LEU B 1 281 ? 18.594 14.094 -6.008 1 96 281 LEU B O 1
ATOM 7243 N N . SER B 1 282 ? 17.375 12.234 -5.793 1 96.81 282 SER B N 1
ATOM 7244 C CA . SER B 1 282 ? 16.812 12.672 -4.52 1 96.81 282 SER B CA 1
ATOM 7245 C C . SER B 1 282 ? 17.875 12.805 -3.449 1 96.81 282 SER B C 1
ATOM 7247 O O . SER B 1 282 ? 17.781 13.656 -2.566 1 96.81 282 SER B O 1
ATOM 7249 N N . VAL B 1 283 ? 18.906 12.039 -3.514 1 96.81 283 VAL B N 1
ATOM 7250 C CA . VAL B 1 283 ? 20.016 12.109 -2.564 1 96.81 283 VAL B CA 1
ATOM 7251 C C . VAL B 1 283 ? 20.75 13.438 -2.717 1 96.81 283 VAL B C 1
ATOM 7253 O O . VAL B 1 283 ? 21.141 14.055 -1.724 1 96.81 283 VAL B O 1
ATOM 7256 N N . ASP B 1 284 ? 20.906 13.867 -3.916 1 98 284 ASP B N 1
ATOM 7257 C CA . ASP B 1 284 ? 21.562 15.141 -4.188 1 98 284 ASP B CA 1
ATOM 7258 C C . ASP B 1 284 ? 20.734 16.312 -3.658 1 98 284 ASP B C 1
ATOM 7260 O O . ASP B 1 284 ? 21.281 17.328 -3.246 1 98 284 ASP B O 1
ATOM 7264 N N . SER B 1 285 ? 19.422 16.125 -3.668 1 98.44 285 SER B N 1
ATOM 7265 C CA . SER B 1 285 ? 18.562 17.125 -3.031 1 98.44 285 SER B CA 1
ATOM 7266 C C . SER B 1 285 ? 18.891 17.266 -1.55 1 98.44 285 SER B C 1
ATOM 7268 O O . SER B 1 285 ? 18.969 18.391 -1.032 1 98.44 285 SER B O 1
ATOM 7270 N N . PHE B 1 286 ? 19.141 16.188 -0.935 1 98.44 286 PHE B N 1
ATOM 7271 C CA . PHE B 1 286 ? 19.438 16.203 0.493 1 98.44 286 PHE B CA 1
ATOM 7272 C C . PHE B 1 286 ? 20.797 16.812 0.756 1 98.44 286 PHE B C 1
ATOM 7274 O O . PHE B 1 286 ? 20.984 17.547 1.739 1 98.44 286 PHE B O 1
ATOM 7281 N N . PHE B 1 287 ? 21.781 16.531 -0.101 1 98.69 287 PHE B N 1
ATOM 7282 C CA . PHE B 1 287 ? 23.094 17.156 0.049 1 98.69 287 PHE B CA 1
ATOM 7283 C C . PHE B 1 287 ? 23 18.672 -0.083 1 98.69 287 PHE B C 1
ATOM 7285 O O . PHE B 1 287 ? 23.578 19.406 0.715 1 98.69 287 PHE B O 1
ATOM 7292 N N . LEU B 1 288 ? 22.25 19.078 -1.081 1 98.75 288 LEU B N 1
ATOM 7293 C CA . LEU B 1 288 ? 22.047 20.516 -1.283 1 98.75 288 LEU B CA 1
ATOM 7294 C C . LEU B 1 288 ? 21.422 21.156 -0.051 1 98.75 288 LEU B C 1
ATOM 7296 O O . LEU B 1 288 ? 21.906 22.172 0.44 1 98.75 288 LEU B O 1
ATOM 7300 N N . ILE B 1 289 ? 20.359 20.547 0.478 1 98.25 289 ILE B N 1
ATOM 7301 C CA . ILE B 1 289 ? 19.625 21.078 1.616 1 98.25 289 ILE B CA 1
ATOM 7302 C C . ILE B 1 289 ? 20.516 21.078 2.855 1 98.25 289 ILE B C 1
ATOM 7304 O O . ILE B 1 289 ? 20.516 22.031 3.629 1 98.25 289 ILE B O 1
ATOM 7308 N N . GLY B 1 290 ? 21.266 20.016 3.012 1 97.94 290 GLY B N 1
ATOM 7309 C CA . GLY B 1 290 ? 22.188 19.922 4.141 1 97.94 290 GLY B CA 1
ATOM 7310 C C . GLY B 1 290 ? 23.234 21.016 4.156 1 97.94 290 GLY B C 1
ATOM 7311 O O . GLY B 1 290 ? 23.422 21.688 5.176 1 97.94 290 GLY B O 1
ATOM 7312 N N . GLY B 1 291 ? 23.875 21.25 3.006 1 98.44 291 GLY B N 1
ATOM 7313 C CA . GLY B 1 291 ? 24.859 22.328 2.904 1 98.44 291 GLY B CA 1
ATOM 7314 C C . GLY B 1 291 ? 24.234 23.703 3.105 1 98.44 291 GLY B C 1
ATOM 7315 O O . GLY B 1 291 ? 24.812 24.547 3.789 1 98.44 291 GLY B O 1
ATOM 7316 N N . PHE B 1 292 ? 23.078 23.906 2.553 1 97.94 292 PHE B N 1
ATOM 7317 C CA . PHE B 1 292 ? 22.391 25.188 2.625 1 97.94 292 PHE B CA 1
ATOM 7318 C C . PHE B 1 292 ? 22.047 25.547 4.066 1 97.94 292 PHE B C 1
ATOM 7320 O O . PHE B 1 292 ? 22.375 26.641 4.535 1 97.94 292 PHE B O 1
ATOM 7327 N N . LEU B 1 293 ? 21.422 24.578 4.777 1 96.62 293 LEU B N 1
ATOM 7328 C CA . LEU B 1 293 ? 20.969 24.828 6.141 1 96.62 293 LEU B CA 1
ATOM 7329 C C . LEU B 1 293 ? 22.141 25.016 7.082 1 96.62 293 LEU B C 1
ATOM 7331 O O . LEU B 1 293 ? 22.109 25.859 7.973 1 96.62 293 LEU B O 1
ATOM 7335 N N . LEU B 1 294 ? 23.156 24.203 6.867 1 97.25 294 LEU B N 1
ATOM 7336 C CA . LEU B 1 294 ? 24.359 24.312 7.684 1 97.25 294 LEU B CA 1
ATOM 7337 C C . LEU B 1 294 ? 24.984 25.688 7.523 1 97.25 294 LEU B C 1
ATOM 7339 O O . LEU B 1 294 ? 25.297 26.359 8.516 1 97.25 294 LEU B O 1
ATOM 7343 N N . ALA B 1 295 ? 25.172 26.094 6.301 1 97.81 295 ALA B N 1
ATOM 7344 C CA . ALA B 1 295 ? 25.812 27.375 6.012 1 97.81 295 ALA B CA 1
ATOM 7345 C C . ALA B 1 295 ? 24.953 28.547 6.48 1 97.81 295 ALA B C 1
ATOM 7347 O O . ALA B 1 295 ? 25.453 29.5 7.09 1 97.81 295 ALA B O 1
ATOM 7348 N N . TYR B 1 296 ? 23.719 28.484 6.176 1 96.06 296 TYR B N 1
ATOM 7349 C CA . TYR B 1 296 ? 22.828 29.547 6.594 1 96.06 296 TYR B CA 1
ATOM 7350 C C . TYR B 1 296 ? 22.859 29.719 8.109 1 96.06 296 TYR B C 1
ATOM 7352 O O . TYR B 1 296 ? 22.969 30.844 8.609 1 96.06 296 TYR B O 1
ATOM 7360 N N . GLY B 1 297 ? 22.734 28.625 8.852 1 94.31 297 GLY B N 1
ATOM 7361 C CA . GLY B 1 297 ? 22.781 28.688 10.305 1 94.31 297 GLY B CA 1
ATOM 7362 C C . GLY B 1 297 ? 24.094 29.219 10.836 1 94.31 297 GLY B C 1
ATOM 7363 O O . GLY B 1 297 ? 24.109 30.031 11.766 1 94.31 297 GLY B O 1
ATOM 7364 N N . PHE B 1 298 ? 25.172 28.828 10.273 1 96.25 298 PHE B N 1
ATOM 7365 C CA . PHE B 1 298 ? 26.5 29.234 10.688 1 96.25 298 PHE B CA 1
ATOM 7366 C C . PHE B 1 298 ? 26.688 30.734 10.5 1 96.25 298 PHE B C 1
ATOM 7368 O O . PHE B 1 298 ? 27.094 31.438 11.43 1 96.25 298 PHE B O 1
ATOM 7375 N N . PHE B 1 299 ? 26.422 31.25 9.359 1 96.62 299 PHE B N 1
ATOM 7376 C CA . PHE B 1 299 ? 26.672 32.656 9.047 1 96.62 299 PHE B CA 1
ATOM 7377 C C . PHE B 1 299 ? 25.734 33.562 9.828 1 96.62 299 PHE B C 1
ATOM 7379 O O . PHE B 1 299 ? 26.125 34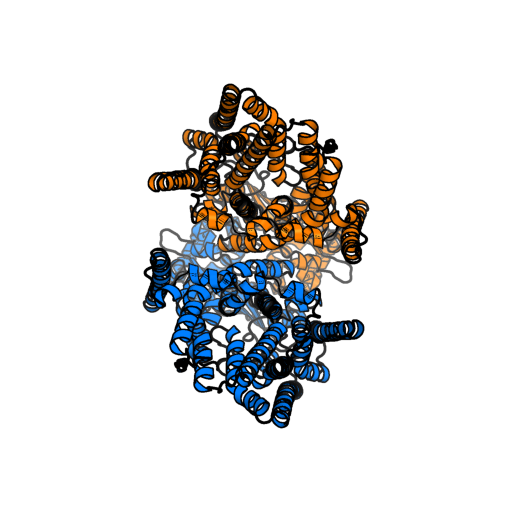.656 10.219 1 96.62 299 PHE B O 1
ATOM 7386 N N . ARG B 1 300 ? 24.562 33.062 9.977 1 93.12 300 ARG B N 1
ATOM 7387 C CA . ARG B 1 300 ? 23.641 33.844 10.797 1 93.12 300 ARG B CA 1
ATOM 7388 C C . ARG B 1 300 ? 24.125 33.938 12.242 1 93.12 300 ARG B C 1
ATOM 7390 O O . ARG B 1 300 ? 24.031 35 12.875 1 93.12 300 ARG B O 1
ATOM 7397 N N . ASP B 1 301 ? 24.625 32.875 12.711 1 93.31 301 ASP B N 1
ATOM 7398 C CA . ASP B 1 301 ? 25.156 32.844 14.07 1 93.31 301 ASP B CA 1
ATOM 7399 C C . ASP B 1 301 ? 26.391 33.719 14.195 1 93.31 301 ASP B C 1
ATOM 7401 O O . ASP B 1 301 ? 26.578 34.406 15.195 1 93.31 301 ASP B O 1
ATOM 7405 N N . MET B 1 302 ? 27.234 33.688 13.266 1 94.06 302 MET B N 1
ATOM 7406 C CA . MET B 1 302 ? 28.438 34.5 13.266 1 94.06 302 MET B CA 1
ATOM 7407 C C . MET B 1 302 ? 28.078 36 13.211 1 94.06 302 MET B C 1
ATOM 7409 O O . MET B 1 302 ? 28.734 36.812 13.852 1 94.06 302 MET B O 1
ATOM 7413 N N . LYS B 1 303 ? 27.109 36.281 12.5 1 92 303 LYS B N 1
ATOM 7414 C CA . LYS B 1 303 ? 26.672 37.688 12.375 1 92 303 LYS B CA 1
ATOM 7415 C C . LYS B 1 303 ? 26.094 38.188 13.695 1 92 303 LYS B C 1
ATOM 7417 O O . LYS B 1 303 ? 26.156 39.375 13.984 1 92 303 LYS B O 1
ATOM 7422 N N . ARG B 1 304 ? 25.609 37.312 14.414 1 92 304 ARG B N 1
ATOM 7423 C CA . ARG B 1 304 ? 25.078 37.656 15.727 1 92 304 ARG B CA 1
ATOM 7424 C C . ARG B 1 304 ? 26.188 37.844 16.75 1 92 304 ARG B C 1
ATOM 7426 O O . ARG B 1 304 ? 25.938 38.188 17.891 1 92 304 ARG B O 1
ATOM 7433 N N . GLY B 1 305 ? 27.391 37.531 16.469 1 90.06 305 GLY B N 1
ATOM 7434 C CA . GLY B 1 305 ? 28.531 37.75 17.328 1 90.06 305 GLY B CA 1
ATOM 7435 C C . GLY B 1 305 ? 28.969 36.5 18.094 1 90.06 305 GLY B C 1
ATOM 7436 O O . GLY B 1 305 ? 29.844 36.562 18.953 1 90.06 305 GLY B O 1
ATOM 7437 N N . ASN B 1 306 ? 28.391 35.406 17.75 1 89.75 306 ASN B N 1
ATOM 7438 C CA . ASN B 1 306 ? 28.75 34.156 18.422 1 89.75 306 ASN B CA 1
ATOM 7439 C C . ASN B 1 306 ? 30.062 33.594 17.875 1 89.75 306 ASN B C 1
ATOM 7441 O O . ASN B 1 306 ? 30.406 33.812 16.719 1 89.75 306 ASN B O 1
ATOM 7445 N N . LYS B 1 307 ? 30.75 32.938 18.828 1 91.5 307 LYS B N 1
ATOM 7446 C CA . LYS B 1 307 ? 31.984 32.281 18.406 1 91.5 307 LYS B CA 1
ATOM 7447 C C . LYS B 1 307 ? 31.719 30.859 17.969 1 91.5 307 LYS B C 1
ATOM 7449 O O . LYS B 1 307 ? 30.906 30.156 18.578 1 91.5 307 LYS B O 1
ATOM 7454 N N . PHE B 1 308 ? 32.406 30.484 16.953 1 92.94 308 PHE B N 1
ATOM 7455 C CA . PHE B 1 308 ? 32.281 29.141 16.438 1 92.94 308 PHE B CA 1
ATOM 7456 C C . PHE B 1 308 ? 33.031 28.141 17.312 1 92.94 308 PHE B C 1
ATOM 7458 O O . PHE B 1 308 ? 34.25 28.281 17.5 1 92.94 308 PHE B O 1
ATOM 7465 N N . ASP B 1 309 ? 32.344 27.172 17.938 1 93.06 309 ASP B N 1
ATOM 7466 C CA . ASP B 1 309 ? 32.906 26.078 18.734 1 93.06 309 ASP B CA 1
ATOM 7467 C C . ASP B 1 309 ? 32.938 24.781 17.938 1 93.06 309 ASP B C 1
ATOM 7469 O O . ASP B 1 309 ? 31.938 24.062 17.875 1 93.06 309 ASP B O 1
ATOM 7473 N N . ALA B 1 310 ? 34.094 24.438 17.453 1 92.12 310 ALA B N 1
ATOM 7474 C CA . ALA B 1 310 ? 34.25 23.281 16.594 1 92.12 310 ALA B CA 1
ATOM 7475 C C . ALA B 1 310 ? 33.938 21.984 17.344 1 92.12 310 ALA B C 1
ATOM 7477 O O . ALA B 1 310 ? 33.344 21.062 16.781 1 92.12 310 ALA B O 1
ATOM 7478 N N . PHE B 1 311 ? 34.406 21.859 18.516 1 92.69 311 PHE B N 1
ATOM 7479 C CA . PHE B 1 311 ? 34.188 20.656 19.297 1 92.69 311 PHE B CA 1
ATOM 7480 C C . PHE B 1 311 ? 32.688 20.406 19.5 1 92.69 311 PHE B C 1
ATOM 7482 O O . PHE B 1 311 ? 32.219 19.281 19.281 1 92.69 311 PHE B O 1
ATOM 7489 N N . LYS B 1 312 ? 31.969 21.391 19.875 1 92.06 312 LYS B N 1
ATOM 7490 C CA . LYS B 1 312 ? 30.531 21.281 20.062 1 92.06 312 LYS B CA 1
ATOM 7491 C C . LYS B 1 312 ? 29.828 20.938 18.75 1 92.06 312 LYS B C 1
ATOM 7493 O O . LYS B 1 312 ? 28.906 20.109 18.719 1 92.06 312 LYS B O 1
ATOM 7498 N N . PHE B 1 313 ? 30.359 21.578 17.75 1 93.56 313 PHE B N 1
ATOM 7499 C CA . PHE B 1 313 ? 29.797 21.344 16.422 1 93.56 313 PHE B CA 1
ATOM 7500 C C . PHE B 1 313 ? 29.938 19.891 16.016 1 93.56 313 PHE B C 1
ATOM 7502 O O . PHE B 1 313 ? 28.969 19.25 15.602 1 93.56 313 PHE B O 1
ATOM 7509 N N . TYR B 1 314 ? 31.094 19.266 16.172 1 95.81 314 TYR B N 1
ATOM 7510 C CA . TYR B 1 314 ? 31.375 17.906 15.75 1 95.81 314 TYR B CA 1
ATOM 7511 C C . TYR B 1 314 ? 30.672 16.891 16.641 1 95.81 314 TYR B C 1
ATOM 7513 O O . TYR B 1 314 ? 30.047 15.953 16.156 1 95.81 314 TYR B O 1
ATOM 7521 N N . ILE B 1 315 ? 30.672 17.094 17.891 1 95 315 ILE B N 1
ATOM 7522 C CA . ILE B 1 315 ? 30.172 16.109 18.844 1 95 315 ILE B CA 1
ATOM 7523 C C . ILE B 1 315 ? 28.641 16.125 18.828 1 95 315 ILE B C 1
ATOM 7525 O O . ILE B 1 315 ? 28 15.07 18.938 1 95 315 ILE B O 1
ATOM 7529 N N . TYR B 1 316 ? 28.078 17.281 18.781 1 94.25 316 TYR B N 1
ATOM 7530 C CA . TYR B 1 316 ? 26.625 17.391 18.75 1 94.25 316 TYR B CA 1
ATOM 7531 C C . TYR B 1 316 ? 26.047 16.656 17.547 1 94.25 316 TYR B C 1
ATOM 7533 O O . TYR B 1 316 ? 25.141 15.828 17.703 1 94.25 316 TYR B O 1
ATOM 7541 N N . ARG B 1 317 ? 26.547 16.922 16.438 1 94.75 317 ARG B N 1
ATOM 7542 C CA . ARG B 1 317 ? 26.031 16.281 15.219 1 94.75 317 ARG B CA 1
ATOM 7543 C C . ARG B 1 317 ? 26.266 14.766 15.266 1 94.75 317 ARG B C 1
ATOM 7545 O O . ARG B 1 317 ? 25.406 13.992 14.875 1 94.75 317 ARG B O 1
ATOM 7552 N N . TYR B 1 318 ? 27.484 14.375 15.703 1 97.06 318 TYR B N 1
ATOM 7553 C CA . TYR B 1 318 ? 27.812 12.953 15.789 1 97.06 318 TYR B CA 1
ATOM 7554 C C . TYR B 1 318 ? 26.797 12.211 16.656 1 97.06 318 TYR B C 1
ATOM 7556 O O . TYR B 1 318 ? 26.266 11.18 16.266 1 97.06 318 TYR B O 1
ATOM 7564 N N . ILE B 1 319 ? 26.531 12.75 17.797 1 97 319 ILE B N 1
ATOM 7565 C CA . ILE B 1 319 ? 25.625 12.07 18.734 1 97 319 ILE B CA 1
ATOM 7566 C C . ILE B 1 319 ? 24.203 12.094 18.188 1 97 319 ILE B C 1
ATOM 7568 O O . ILE B 1 319 ? 23.5 11.086 18.266 1 97 319 ILE B O 1
ATOM 7572 N N . ARG B 1 320 ? 23.812 13.188 17.625 1 95.06 320 ARG B N 1
ATOM 7573 C CA . ARG B 1 320 ? 22.453 13.359 17.125 1 95.06 320 ARG B CA 1
ATOM 7574 C C . ARG B 1 320 ? 22.125 12.328 16.047 1 95.06 320 ARG B C 1
ATOM 7576 O O . ARG B 1 320 ? 21.016 11.773 16.031 1 95.06 320 ARG B O 1
ATOM 7583 N N . LEU B 1 321 ? 23.062 11.992 15.227 1 96.75 321 LEU B N 1
ATOM 7584 C CA . LEU B 1 321 ? 22.812 11.086 14.109 1 96.75 321 LEU B CA 1
ATOM 7585 C C . LEU B 1 321 ? 23.141 9.648 14.492 1 96.75 321 LEU B C 1
ATOM 7587 O O . LEU B 1 321 ? 22.516 8.711 13.992 1 96.75 321 LEU B O 1
ATOM 7591 N N . THR B 1 322 ? 24.109 9.438 15.391 1 97.81 322 THR B N 1
ATOM 7592 C CA . THR B 1 322 ? 24.656 8.109 15.664 1 97.81 322 THR B CA 1
ATOM 7593 C C . THR B 1 322 ? 23.719 7.324 16.578 1 97.81 322 THR B C 1
ATOM 7595 O O . THR B 1 322 ? 23.562 6.109 16.422 1 97.81 322 THR B O 1
ATOM 7598 N N . VAL B 1 323 ? 23.125 7.961 17.516 1 97.19 323 VAL B N 1
ATOM 7599 C CA . VAL B 1 323 ? 22.312 7.246 18.5 1 97.19 323 VAL B CA 1
ATOM 7600 C C . VAL B 1 323 ? 21.141 6.566 17.797 1 97.19 323 VAL B C 1
ATOM 7602 O O . VAL B 1 323 ? 20.953 5.355 17.922 1 97.19 323 VAL B O 1
ATOM 7605 N N . PRO B 1 324 ? 20.312 7.281 16.984 1 97.19 324 PRO B N 1
ATOM 7606 C CA . PRO B 1 324 ? 19.266 6.574 16.25 1 97.19 324 PRO B CA 1
ATOM 7607 C C . PRO B 1 324 ? 19.812 5.523 15.289 1 97.19 324 PRO B C 1
ATOM 7609 O O . PRO B 1 324 ? 19.219 4.453 15.133 1 97.19 324 PRO B O 1
ATOM 7612 N N . MET B 1 325 ? 20.891 5.785 14.656 1 96.88 325 MET B N 1
ATOM 7613 C CA . MET B 1 325 ? 21.531 4.828 13.758 1 96.88 325 MET B CA 1
ATOM 7614 C C . MET B 1 325 ? 21.922 3.559 14.508 1 96.88 325 MET B C 1
ATOM 7616 O O . MET B 1 325 ? 21.75 2.451 14 1 96.88 325 MET B O 1
ATOM 7620 N N . SER B 1 326 ? 22.453 3.754 15.672 1 96.75 326 SER B N 1
ATOM 7621 C CA . SER B 1 326 ? 22.859 2.613 16.484 1 96.75 326 SER B CA 1
ATOM 7622 C C . SER B 1 326 ? 21.672 1.754 16.875 1 96.75 326 SER B C 1
ATOM 7624 O O . SER B 1 326 ? 21.781 0.529 16.969 1 96.75 326 SER B O 1
ATOM 7626 N N . VAL B 1 327 ? 20.578 2.391 17.141 1 95.94 327 VAL B N 1
ATOM 7627 C CA . VAL B 1 327 ? 19.359 1.648 17.438 1 95.94 327 VAL B CA 1
ATOM 7628 C C . VAL B 1 327 ? 19 0.764 16.25 1 95.94 327 VAL B C 1
ATOM 7630 O O . VAL B 1 327 ? 18.609 -0.395 16.422 1 95.94 327 VAL B O 1
ATOM 7633 N N . MET B 1 328 ? 19.125 1.245 15.039 1 96.56 328 MET B N 1
ATOM 7634 C CA . MET B 1 328 ? 18.828 0.475 13.844 1 96.56 328 MET B CA 1
ATOM 7635 C C . MET B 1 328 ? 19.812 -0.677 13.664 1 96.56 328 MET B C 1
ATOM 7637 O O . MET B 1 328 ? 19.422 -1.778 13.273 1 96.56 328 MET B O 1
ATOM 7641 N N . VAL B 1 329 ? 21.047 -0.386 13.938 1 96.94 329 VAL B N 1
ATOM 7642 C CA . VAL B 1 329 ? 22.078 -1.416 13.836 1 96.94 329 VAL B CA 1
ATOM 7643 C C . VAL B 1 329 ? 21.75 -2.564 14.789 1 96.94 329 VAL B C 1
ATOM 7645 O O . VAL B 1 329 ? 21.781 -3.732 14.398 1 96.94 329 VAL B O 1
ATOM 7648 N N . ILE B 1 330 ? 21.438 -2.221 16.016 1 96.62 330 ILE B N 1
ATOM 7649 C CA . ILE B 1 330 ? 21.109 -3.225 17.016 1 96.62 330 ILE B CA 1
ATOM 7650 C C . ILE B 1 330 ? 19.859 -3.988 16.578 1 96.62 330 ILE B C 1
ATOM 7652 O O . ILE B 1 330 ? 19.781 -5.211 16.719 1 96.62 330 ILE B O 1
ATOM 7656 N N . PHE B 1 331 ? 18.875 -3.299 16.078 1 96.31 331 PHE B N 1
ATOM 7657 C CA . PHE B 1 331 ? 17.641 -3.922 15.602 1 96.31 331 PHE B CA 1
ATOM 7658 C C . PHE B 1 331 ? 17.938 -4.914 14.484 1 96.31 331 PHE B C 1
ATOM 7660 O O . PHE B 1 331 ? 17.391 -6.012 14.461 1 96.31 331 PHE B O 1
ATOM 7667 N N . TYR B 1 332 ? 18.875 -4.582 13.562 1 97.19 332 TYR B N 1
ATOM 7668 C CA . TYR B 1 332 ? 19.234 -5.426 12.438 1 97.19 332 TYR B CA 1
ATOM 7669 C C . TYR B 1 332 ? 19.859 -6.738 12.906 1 97.19 332 TYR B C 1
ATOM 7671 O O . TYR B 1 332 ? 19.516 -7.809 12.406 1 97.19 332 TYR B O 1
ATOM 7679 N N . VAL B 1 333 ? 20.672 -6.688 13.898 1 95.75 333 VAL B N 1
ATOM 7680 C CA . VAL B 1 333 ? 21.469 -7.852 14.258 1 95.75 333 VAL B CA 1
ATOM 7681 C C . VAL B 1 333 ? 20.703 -8.703 15.273 1 95.75 333 VAL B C 1
ATOM 7683 O O . VAL B 1 333 ? 21.062 -9.859 15.508 1 95.75 333 VAL B O 1
ATOM 7686 N N . THR B 1 334 ? 19.578 -8.242 15.828 1 95.12 334 THR B N 1
ATOM 7687 C CA . THR B 1 334 ? 18.922 -8.992 16.875 1 95.12 334 THR B CA 1
ATOM 7688 C C . THR B 1 334 ? 17.469 -9.297 16.5 1 95.12 334 THR B C 1
ATOM 7690 O O . THR B 1 334 ? 17.141 -10.445 16.203 1 95.12 334 THR B O 1
ATOM 7693 N N . ILE B 1 335 ? 16.656 -8.336 16.281 1 95.38 335 ILE B N 1
ATOM 7694 C CA . ILE B 1 335 ? 15.211 -8.484 16.188 1 95.38 335 ILE B CA 1
ATOM 7695 C C . ILE B 1 335 ? 14.805 -8.844 14.766 1 95.38 335 ILE B C 1
ATOM 7697 O O . ILE B 1 335 ? 13.852 -9.602 14.562 1 95.38 335 ILE B O 1
ATOM 7701 N N . LEU B 1 336 ? 15.492 -8.32 13.781 1 95.94 336 LEU B N 1
ATOM 7702 C CA . LEU B 1 336 ? 15.109 -8.414 12.375 1 95.94 336 LEU B CA 1
ATOM 7703 C C . LEU B 1 336 ? 14.93 -9.875 11.961 1 95.94 336 LEU B C 1
ATOM 7705 O O . LEU B 1 336 ? 14.055 -10.195 11.164 1 95.94 336 LEU B O 1
ATOM 7709 N N . ARG B 1 337 ? 15.703 -10.789 12.492 1 93.62 337 ARG B N 1
ATOM 7710 C CA . ARG B 1 337 ? 15.664 -12.203 12.117 1 93.62 337 ARG B CA 1
ATOM 7711 C C . ARG B 1 337 ? 14.312 -12.82 12.453 1 93.62 337 ARG B C 1
ATOM 7713 O O . ARG B 1 337 ? 13.938 -13.852 11.875 1 93.62 337 ARG B O 1
ATOM 7720 N N . PHE B 1 338 ? 13.484 -12.211 13.312 1 93.38 338 PHE B N 1
ATOM 7721 C CA . PHE B 1 338 ? 12.219 -12.773 13.773 1 93.38 338 PHE B CA 1
ATOM 7722 C C . PHE B 1 338 ? 11.047 -12.141 13.031 1 93.38 338 PHE B C 1
ATOM 7724 O O . PHE B 1 338 ? 9.891 -12.469 13.297 1 93.38 338 PHE B O 1
ATOM 7731 N N . MET B 1 339 ? 11.25 -11.32 12.109 1 93.31 339 MET B N 1
ATOM 7732 C CA . MET B 1 339 ? 10.18 -10.516 11.516 1 93.31 339 MET B CA 1
ATOM 7733 C C . MET B 1 339 ? 9.586 -11.211 10.297 1 93.31 339 MET B C 1
ATOM 7735 O O . MET B 1 339 ? 8.633 -10.711 9.695 1 93.31 339 MET B O 1
ATOM 7739 N N . GLY B 1 340 ? 10.102 -12.336 9.922 1 92.88 340 GLY B N 1
ATOM 7740 C CA . GLY B 1 340 ? 9.547 -13.039 8.773 1 92.88 340 GLY B CA 1
ATOM 7741 C C . GLY B 1 340 ? 10.219 -14.367 8.508 1 92.88 340 GLY B C 1
ATOM 7742 O O . GLY B 1 340 ? 11.031 -14.836 9.312 1 92.88 340 GLY B O 1
ATOM 7743 N N . ALA B 1 341 ? 9.773 -15.008 7.523 1 93.56 341 ALA B N 1
ATOM 7744 C CA . ALA B 1 341 ? 10.289 -16.297 7.055 1 93.56 341 ALA B CA 1
ATOM 7745 C C . ALA B 1 341 ? 9.836 -16.578 5.621 1 93.56 341 ALA B C 1
ATOM 7747 O O . ALA B 1 341 ? 8.898 -15.945 5.125 1 93.56 341 ALA B O 1
ATOM 7748 N N . GLY B 1 342 ? 10.555 -17.453 4.988 1 92.94 342 GLY B N 1
ATOM 7749 C CA . GLY B 1 342 ? 10.242 -17.828 3.617 1 92.94 342 GLY B CA 1
ATOM 7750 C C . GLY B 1 342 ? 11.469 -18.234 2.818 1 92.94 342 GLY B C 1
ATOM 7751 O O . GLY B 1 342 ? 12.594 -18.156 3.309 1 92.94 342 GLY B O 1
ATOM 7752 N N . PRO B 1 343 ? 11.219 -18.672 1.623 1 92.94 343 PRO B N 1
ATOM 7753 C CA . PRO B 1 343 ? 12.328 -19.156 0.799 1 92.94 343 PRO B CA 1
ATOM 7754 C C . PRO B 1 343 ? 13.359 -18.078 0.49 1 92.94 343 PRO B C 1
ATOM 7756 O O . PRO B 1 343 ? 14.555 -18.375 0.38 1 92.94 343 PRO B O 1
ATOM 7759 N N . ALA B 1 344 ? 12.945 -16.875 0.381 1 91.12 344 ALA B N 1
ATOM 7760 C CA . ALA B 1 344 ? 13.852 -15.797 -0.002 1 91.12 344 ALA B CA 1
ATOM 7761 C C . ALA B 1 344 ? 14.328 -15.016 1.222 1 91.12 344 ALA B C 1
ATOM 7763 O O . ALA B 1 344 ? 15.008 -14 1.091 1 91.12 344 ALA B O 1
ATOM 7764 N N . TRP B 1 345 ? 14.086 -15.484 2.408 1 93.31 345 TRP B N 1
ATOM 7765 C CA . TRP B 1 345 ? 14.391 -14.734 3.627 1 93.31 345 TRP B CA 1
ATOM 7766 C C . TRP B 1 345 ? 15.891 -14.641 3.846 1 93.31 345 TRP B C 1
ATOM 7768 O O . TRP B 1 345 ? 16.422 -13.555 4.105 1 93.31 345 TRP B O 1
ATOM 7778 N N . TYR B 1 346 ? 16.562 -15.742 3.658 1 92.25 346 TYR B N 1
ATOM 7779 C CA . TYR B 1 346 ? 18 -15.758 3.961 1 92.25 346 TYR B CA 1
ATOM 7780 C C . TYR B 1 346 ? 18.766 -14.891 2.971 1 92.25 346 TYR B C 1
ATOM 7782 O O . TYR B 1 346 ? 19.547 -14.023 3.371 1 92.25 346 TYR B O 1
ATOM 7790 N N . PRO B 1 347 ? 18.547 -15.078 1.694 1 90.88 347 PRO B N 1
ATOM 7791 C CA . PRO B 1 347 ? 19.328 -14.25 0.774 1 90.88 347 PRO B CA 1
ATOM 7792 C C . PRO B 1 347 ? 19.047 -12.758 0.928 1 90.88 347 PRO B C 1
ATOM 7794 O O . PRO B 1 347 ? 19.938 -11.93 0.753 1 90.88 347 PRO B O 1
ATOM 7797 N N . THR B 1 348 ? 17.859 -12.391 1.247 1 91.94 348 THR B N 1
ATOM 7798 C CA . THR B 1 348 ? 17.469 -10.984 1.311 1 91.94 348 THR B CA 1
ATOM 7799 C C . THR B 1 348 ? 17.781 -10.398 2.686 1 91.94 348 THR B C 1
ATOM 7801 O O . THR B 1 348 ? 18.422 -9.359 2.793 1 91.94 348 THR B O 1
ATOM 7804 N N . ILE B 1 349 ? 17.312 -11.031 3.721 1 94.25 349 ILE B N 1
ATOM 7805 C CA . ILE B 1 349 ? 17.406 -10.5 5.074 1 94.25 349 ILE B CA 1
ATOM 7806 C C . ILE B 1 349 ? 18.609 -11.109 5.793 1 94.25 349 ILE B C 1
ATOM 7808 O O . ILE B 1 349 ? 19.422 -10.391 6.371 1 94.25 349 ILE B O 1
ATOM 7812 N N . GLY B 1 350 ? 18.734 -12.43 5.723 1 93.44 350 GLY B N 1
ATOM 7813 C CA . GLY B 1 350 ? 19.812 -13.117 6.43 1 93.44 350 GLY B CA 1
ATOM 7814 C C . GLY B 1 350 ? 21.188 -12.703 5.977 1 93.44 350 GLY B C 1
ATOM 7815 O O . GLY B 1 350 ? 22 -12.227 6.785 1 93.44 350 GLY B O 1
ATOM 7816 N N . SER B 1 351 ? 21.422 -12.867 4.754 1 92.75 351 SER B N 1
ATOM 7817 C CA . SER B 1 351 ? 22.734 -12.586 4.211 1 92.75 351 SER B CA 1
ATOM 7818 C C . SER B 1 351 ? 22.922 -11.094 3.945 1 92.75 351 SER B C 1
ATOM 7820 O O . SER B 1 351 ? 23.797 -10.453 4.527 1 92.75 351 SER B O 1
ATOM 7822 N N . ARG B 1 352 ? 22.078 -10.445 3.258 1 92.25 352 ARG B N 1
ATOM 7823 C CA . ARG B 1 352 ? 22.25 -9.078 2.781 1 92.25 352 ARG B CA 1
ATOM 7824 C C . ARG B 1 352 ? 22.125 -8.078 3.928 1 92.25 352 ARG B C 1
ATOM 7826 O O . ARG B 1 352 ? 22.906 -7.121 4.008 1 92.25 352 ARG B O 1
ATOM 7833 N N . PHE B 1 353 ? 21.188 -8.289 4.84 1 95.81 353 PHE B N 1
ATOM 7834 C CA . PHE B 1 353 ? 20.938 -7.289 5.871 1 95.81 353 PHE B CA 1
ATOM 7835 C C . PHE B 1 353 ? 21.656 -7.664 7.168 1 95.81 353 PHE B C 1
ATOM 7837 O O . PHE B 1 353 ? 22.469 -6.898 7.676 1 95.81 353 PHE B O 1
ATOM 7844 N N . ILE B 1 354 ? 21.453 -8.875 7.664 1 96.12 354 ILE B N 1
ATOM 7845 C CA . ILE B 1 354 ? 21.891 -9.25 9 1 96.12 354 ILE B CA 1
ATOM 7846 C C . ILE B 1 354 ? 23.391 -9.539 8.992 1 96.12 354 ILE B C 1
ATOM 7848 O O . ILE B 1 354 ? 24.141 -8.922 9.742 1 96.12 354 ILE B O 1
ATOM 7852 N N . GLN B 1 355 ? 23.859 -10.43 8.141 1 95.75 355 GLN B N 1
ATOM 7853 C CA . GLN B 1 355 ? 25.281 -10.789 8.125 1 95.75 355 GLN B CA 1
ATOM 7854 C C . GLN B 1 355 ? 26.141 -9.586 7.773 1 95.75 355 GLN B C 1
ATOM 7856 O O . GLN B 1 355 ? 27.234 -9.422 8.32 1 95.75 355 GLN B O 1
ATOM 7861 N N . SER B 1 356 ? 25.672 -8.789 6.844 1 95.44 356 SER B N 1
ATOM 7862 C CA . SER B 1 356 ? 26.406 -7.566 6.504 1 95.44 356 SER B CA 1
ATOM 7863 C C . SER B 1 356 ? 26.562 -6.66 7.719 1 95.44 356 SER B C 1
ATOM 7865 O O . SER B 1 356 ? 27.625 -6.086 7.941 1 95.44 356 SER B O 1
ATOM 7867 N N . CYS B 1 357 ? 25.562 -6.555 8.484 1 96.19 357 CYS B N 1
ATOM 7868 C CA . CYS B 1 357 ? 25.609 -5.672 9.648 1 96.19 357 CYS B CA 1
ATOM 7869 C C . CYS B 1 357 ? 26.438 -6.285 10.766 1 96.19 357 CYS B C 1
ATOM 7871 O O . CYS B 1 357 ? 27.062 -5.562 11.539 1 96.19 357 CYS B O 1
ATOM 7873 N N . GLU B 1 358 ? 26.422 -7.594 10.875 1 95.38 358 GLU B N 1
ATOM 7874 C CA . GLU B 1 358 ? 27.266 -8.266 11.867 1 95.38 358 GLU B CA 1
ATOM 7875 C C . GLU B 1 358 ? 28.75 -8.062 11.562 1 95.38 358 GLU B C 1
ATOM 7877 O O . GLU B 1 358 ? 29.562 -7.906 12.477 1 95.38 358 GLU B O 1
ATOM 7882 N N . THR B 1 359 ? 29.031 -7.969 10.344 1 94.69 359 THR B N 1
ATOM 7883 C CA . THR B 1 359 ? 30.422 -7.875 9.922 1 94.69 359 THR B CA 1
ATOM 7884 C C . THR B 1 359 ? 30.891 -6.426 9.938 1 94.69 359 THR B C 1
ATOM 7886 O O . THR B 1 359 ? 32.031 -6.141 10.32 1 94.69 359 THR B O 1
ATOM 7889 N N . HIS B 1 360 ? 30.047 -5.492 9.484 1 95.75 360 HIS B N 1
ATOM 7890 C CA . HIS B 1 360 ? 30.547 -4.145 9.234 1 95.75 360 HIS B CA 1
ATOM 7891 C C . HIS B 1 360 ? 29.719 -3.104 9.984 1 95.75 360 HIS B C 1
ATOM 7893 O O . HIS B 1 360 ? 29.547 -1.98 9.508 1 95.75 360 HIS B O 1
ATOM 7899 N N . TRP B 1 361 ? 29.125 -3.447 11.109 1 95.5 361 TRP B N 1
ATOM 7900 C CA . TRP B 1 361 ? 28.328 -2.486 11.867 1 95.5 361 TRP B CA 1
ATOM 7901 C C . TRP B 1 361 ? 29.156 -1.267 12.242 1 95.5 361 TRP B C 1
ATOM 7903 O O . TRP B 1 361 ? 28.672 -0.137 12.211 1 95.5 361 TRP B O 1
ATOM 7913 N N . TRP B 1 362 ? 30.469 -1.418 12.594 1 95.88 362 TRP B N 1
ATOM 7914 C CA . TRP B 1 362 ? 31.359 -0.356 13.07 1 95.88 362 TRP B CA 1
ATOM 7915 C C . TRP B 1 362 ? 31.594 0.677 11.977 1 95.88 362 TRP B C 1
ATOM 7917 O O . TRP B 1 362 ? 31.781 1.863 12.258 1 95.88 362 TRP B O 1
ATOM 7927 N N . ALA B 1 363 ? 31.656 0.225 10.719 1 96.81 363 ALA B N 1
ATOM 7928 C CA . ALA B 1 363 ? 31.875 1.15 9.609 1 96.81 363 ALA B CA 1
ATOM 7929 C C . ALA B 1 363 ? 30.719 2.141 9.477 1 96.81 363 ALA B C 1
ATOM 7931 O O . ALA B 1 363 ? 30.922 3.301 9.109 1 96.81 363 ALA B O 1
ATOM 7932 N N . ALA B 1 364 ? 29.516 1.694 9.75 1 95.25 364 ALA B N 1
ATOM 7933 C CA . ALA B 1 364 ? 28.359 2.576 9.711 1 95.25 364 ALA B CA 1
ATOM 7934 C C . ALA B 1 364 ? 28.375 3.562 10.875 1 95.25 364 ALA B C 1
ATOM 7936 O O . ALA B 1 364 ? 28.078 4.746 10.695 1 95.25 364 ALA B O 1
ATOM 7937 N N . VAL B 1 365 ? 28.75 3.123 12.023 1 95.5 365 VAL B N 1
ATOM 7938 C CA . VAL B 1 365 ? 28.734 3.934 13.242 1 95.5 365 VAL B CA 1
ATOM 7939 C C . VAL B 1 365 ? 29.828 4.996 13.172 1 95.5 365 VAL B C 1
ATOM 7941 O O . VAL B 1 365 ? 29.656 6.113 13.656 1 95.5 365 VAL B O 1
ATOM 7944 N N . PHE B 1 366 ? 30.906 4.672 12.531 1 96.56 366 PHE B N 1
ATOM 7945 C CA . PHE B 1 366 ? 32 5.613 12.438 1 96.56 366 PHE B CA 1
ATOM 7946 C C . PHE B 1 366 ? 31.953 6.375 11.117 1 96.56 366 PHE B C 1
ATOM 7948 O O . PHE B 1 366 ? 32.844 7.156 10.805 1 96.56 366 PHE B O 1
ATOM 7955 N N . TYR B 1 367 ? 30.938 6.172 10.352 1 97.31 367 TYR B N 1
ATOM 7956 C CA . TYR B 1 367 ? 30.641 6.922 9.133 1 97.31 367 TYR B CA 1
ATOM 7957 C C . TYR B 1 367 ? 31.766 6.766 8.109 1 97.31 367 TYR B C 1
ATOM 7959 O O . TYR B 1 367 ? 32.25 7.754 7.555 1 97.31 367 TYR B O 1
ATOM 7967 N N . VAL B 1 368 ? 3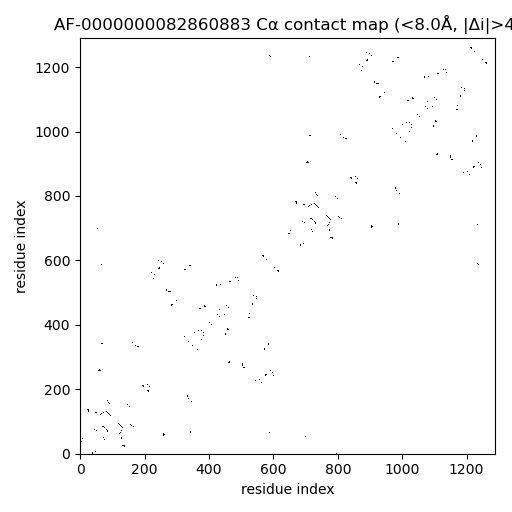2.188 5.465 7.871 1 97.06 368 VAL B N 1
ATOM 7968 C CA . VAL B 1 368 ? 33.219 5.184 6.867 1 97.06 368 VAL B CA 1
ATOM 7969 C C . VAL B 1 368 ? 32.75 4.035 5.973 1 97.06 368 VAL B C 1
ATOM 7971 O O . VAL B 1 368 ? 33.562 3.49 5.195 1 97.06 368 VAL B O 1
ATOM 7974 N N . ASN B 1 369 ? 31.5 3.678 6.039 1 95.62 369 ASN B N 1
ATOM 7975 C CA . ASN B 1 369 ? 31 2.514 5.316 1 95.62 369 ASN B CA 1
ATOM 7976 C C . ASN B 1 369 ? 30.922 2.775 3.814 1 95.62 369 ASN B C 1
ATOM 7978 O O . ASN B 1 369 ? 30.781 1.841 3.023 1 95.62 369 ASN B O 1
ATOM 7982 N N . ASN B 1 370 ? 31 4.043 3.352 1 95.94 370 ASN B N 1
ATOM 7983 C CA . ASN B 1 370 ? 31.031 4.328 1.921 1 95.94 370 ASN B CA 1
ATOM 7984 C C . ASN B 1 370 ? 32.375 3.961 1.306 1 95.94 370 ASN B C 1
ATOM 7986 O O . ASN B 1 370 ? 32.469 3.785 0.09 1 95.94 370 ASN B O 1
ATOM 7990 N N . TYR B 1 371 ? 33.406 3.793 2.129 1 95.44 371 TYR B N 1
ATOM 7991 C CA . TYR B 1 371 ? 34.719 3.439 1.646 1 95.44 371 TYR B CA 1
ATOM 7992 C C . TYR B 1 371 ? 35.125 2.041 2.105 1 95.44 371 TYR B C 1
ATOM 7994 O O . TYR B 1 371 ? 35.938 1.377 1.464 1 95.44 371 TYR B O 1
ATOM 8002 N N . ILE B 1 372 ? 34.5 1.595 3.168 1 93.5 372 ILE B N 1
ATOM 8003 C CA . ILE B 1 372 ? 34.906 0.306 3.736 1 93.5 372 ILE B CA 1
ATOM 8004 C C . ILE B 1 372 ? 33.75 -0.682 3.598 1 93.5 372 ILE B C 1
ATOM 8006 O O . ILE B 1 372 ? 32.656 -0.477 4.168 1 93.5 372 ILE B O 1
ATOM 8010 N N . GLY B 1 373 ? 34.031 -1.846 2.941 1 87.75 373 GLY B N 1
ATOM 8011 C CA . GLY B 1 373 ? 33.031 -2.887 2.768 1 87.75 373 GLY B CA 1
ATOM 8012 C C . GLY B 1 373 ? 31.797 -2.412 2.025 1 87.75 373 GLY B C 1
ATOM 8013 O O . GLY B 1 373 ? 30.672 -2.611 2.49 1 87.75 373 GLY B O 1
ATOM 8014 N N . PRO B 1 374 ? 32 -1.828 0.926 1 85.25 374 PRO B N 1
ATOM 8015 C CA . PRO B 1 374 ? 30.859 -1.23 0.234 1 85.25 374 PRO B CA 1
ATOM 8016 C C . PRO B 1 374 ? 29.844 -2.271 -0.24 1 85.25 374 PRO B C 1
ATOM 8018 O O . PRO B 1 374 ? 28.672 -1.949 -0.441 1 85.25 374 PRO B O 1
ATOM 8021 N N . MET B 1 375 ? 30.234 -3.531 -0.342 1 85.94 375 MET B N 1
ATOM 8022 C CA . MET B 1 375 ? 29.328 -4.59 -0.781 1 85.94 375 MET B CA 1
ATOM 8023 C C . MET B 1 375 ? 28.562 -5.176 0.401 1 85.94 375 MET B C 1
ATOM 8025 O O . MET B 1 375 ? 27.547 -5.848 0.216 1 85.94 375 MET B O 1
ATOM 8029 N N . THR B 1 376 ? 29.078 -4.98 1.587 1 91.69 376 THR B N 1
ATOM 8030 C CA . THR B 1 376 ? 28.469 -5.539 2.789 1 91.69 376 THR B CA 1
ATOM 8031 C C . THR B 1 376 ? 28.188 -4.445 3.816 1 91.69 376 THR B C 1
ATOM 8033 O O . THR B 1 376 ? 28.562 -4.578 4.988 1 91.69 376 THR B O 1
ATOM 8036 N N . GLN B 1 377 ? 27.547 -3.494 3.357 1 93.75 377 GLN B N 1
ATOM 8037 C CA . GLN B 1 377 ? 27.281 -2.357 4.23 1 93.75 377 GLN B CA 1
ATOM 8038 C C . GLN B 1 377 ? 26.156 -2.672 5.215 1 93.75 377 GLN B C 1
ATOM 8040 O O . GLN B 1 377 ? 25.156 -3.297 4.848 1 93.75 377 GLN B O 1
ATOM 8045 N N . CYS B 1 378 ? 26.438 -2.307 6.473 1 95.81 378 CYS B N 1
ATOM 8046 C CA . CYS B 1 378 ? 25.375 -2.359 7.473 1 95.81 378 CYS B CA 1
ATOM 8047 C C . CYS B 1 378 ? 24.375 -1.231 7.27 1 95.81 378 CYS B C 1
ATOM 8049 O O . CYS B 1 378 ? 24.75 -0.065 7.16 1 95.81 378 CYS B O 1
ATOM 8051 N N . VAL B 1 379 ? 23.062 -1.609 7.285 1 95.19 379 VAL B N 1
ATOM 8052 C CA . VAL B 1 379 ? 22.047 -0.615 6.945 1 95.19 379 VAL B CA 1
ATOM 8053 C C . VAL B 1 379 ? 22.438 0.11 5.66 1 95.19 379 VAL B C 1
ATOM 8055 O O . VAL B 1 379 ? 22.812 1.286 5.695 1 95.19 379 VAL B O 1
ATOM 8058 N N . GLU B 1 380 ? 22.312 -0.496 4.613 1 93.56 380 GLU B N 1
ATOM 8059 C CA . GLU B 1 380 ? 22.922 -0.235 3.314 1 93.56 380 GLU B CA 1
ATOM 8060 C C . GLU B 1 380 ? 22.734 1.224 2.902 1 93.56 380 GLU B C 1
ATOM 8062 O O . GLU B 1 380 ? 23.656 1.831 2.336 1 93.56 380 GLU B O 1
ATOM 8067 N N . GLN B 1 381 ? 21.641 1.87 3.221 1 94.25 381 GLN B N 1
ATOM 8068 C CA . GLN B 1 381 ? 21.359 3.219 2.742 1 94.25 381 GLN B CA 1
ATOM 8069 C C . GLN B 1 381 ? 22.156 4.258 3.521 1 94.25 381 GLN B C 1
ATOM 8071 O O . GLN B 1 381 ? 22.219 5.422 3.127 1 94.25 381 GLN B O 1
ATOM 8076 N N . THR B 1 382 ? 22.891 3.842 4.508 1 95.88 382 THR B N 1
ATOM 8077 C CA . THR B 1 382 ? 23.578 4.793 5.383 1 95.88 382 THR B CA 1
ATOM 8078 C C . THR B 1 382 ? 24.891 5.258 4.766 1 95.88 382 THR B C 1
ATOM 8080 O O . THR B 1 382 ? 25.594 6.082 5.348 1 95.88 382 THR B O 1
ATOM 8083 N N . TRP B 1 383 ? 25.234 4.77 3.607 1 96.19 383 TRP B N 1
ATOM 8084 C CA . TRP B 1 383 ? 26.359 5.387 2.906 1 96.19 383 TRP B CA 1
ATOM 8085 C C . TRP B 1 383 ? 26.156 6.891 2.771 1 96.19 383 TRP B C 1
ATOM 8087 O O . TRP B 1 383 ? 27.109 7.664 2.863 1 96.19 383 TRP B O 1
ATOM 8097 N N . TYR B 1 384 ? 24.953 7.32 2.52 1 96.94 384 TYR B N 1
ATOM 8098 C CA . TYR B 1 384 ? 24.609 8.734 2.396 1 96.94 384 TYR B CA 1
ATOM 8099 C C . TYR B 1 384 ? 24.969 9.492 3.676 1 96.94 384 TYR B C 1
ATOM 8101 O O . TYR B 1 384 ? 25.531 10.586 3.625 1 96.94 384 TYR B O 1
ATOM 8109 N N . THR B 1 385 ? 24.562 8.922 4.855 1 97.06 385 THR B N 1
ATOM 8110 C CA . THR B 1 385 ? 24.828 9.609 6.113 1 97.06 385 THR B CA 1
ATOM 8111 C C . THR B 1 385 ? 26.328 9.703 6.363 1 97.06 385 THR B C 1
ATOM 8113 O O . THR B 1 385 ? 26.797 10.672 6.973 1 97.06 385 THR B O 1
ATOM 8116 N N . SER B 1 386 ? 27.031 8.695 5.906 1 97.62 386 SER B N 1
ATOM 8117 C CA . SER B 1 386 ? 28.484 8.766 6.02 1 97.62 386 SER B CA 1
ATOM 8118 C C . SER B 1 386 ? 29.047 9.914 5.195 1 97.62 386 SER B C 1
ATOM 8120 O O . SER B 1 386 ? 29.891 10.672 5.68 1 97.62 386 SER B O 1
ATOM 8122 N N . VAL B 1 387 ? 28.594 10.086 4.016 1 97.94 387 VAL B N 1
ATOM 8123 C CA . VAL B 1 387 ? 29.031 11.188 3.162 1 97.94 387 VAL B CA 1
ATOM 8124 C C . VAL B 1 387 ? 28.625 12.516 3.785 1 97.94 387 VAL B C 1
ATOM 8126 O O . VAL B 1 387 ? 29.438 13.453 3.848 1 97.94 387 VAL B O 1
ATOM 8129 N N . ASP B 1 388 ? 27.422 12.594 4.223 1 97.88 388 ASP B N 1
ATOM 8130 C CA . ASP B 1 388 ? 26.906 13.812 4.84 1 97.88 388 ASP B CA 1
ATOM 8131 C C . ASP B 1 388 ? 27.734 14.195 6.066 1 97.88 388 ASP B C 1
ATOM 8133 O O . ASP B 1 388 ? 28.062 15.367 6.246 1 97.88 388 ASP B O 1
ATOM 8137 N N . MET B 1 389 ? 28.016 13.219 6.891 1 98 389 MET B N 1
ATOM 8138 C CA . MET B 1 389 ? 28.828 13.453 8.086 1 98 389 MET B CA 1
ATOM 8139 C C . MET B 1 389 ? 30.234 13.906 7.719 1 98 389 MET B C 1
ATOM 8141 O O . MET B 1 389 ? 30.75 14.852 8.312 1 98 389 MET B O 1
ATOM 8145 N N . GLN B 1 390 ? 30.828 13.273 6.805 1 98.25 390 GLN B N 1
ATOM 8146 C CA . GLN B 1 390 ? 32.156 13.625 6.367 1 98.25 390 GLN B CA 1
ATOM 8147 C C . GLN B 1 390 ? 32.219 15.047 5.805 1 98.25 390 GLN B C 1
ATOM 8149 O O . GLN B 1 390 ? 33.125 15.82 6.125 1 98.25 390 GLN B O 1
ATOM 8154 N N . LEU B 1 391 ? 31.25 15.375 4.996 1 98.31 391 LEU B N 1
ATOM 8155 C CA . LEU B 1 391 ? 31.188 16.719 4.441 1 98.31 391 LEU B CA 1
ATOM 8156 C C . LEU B 1 391 ? 30.922 17.75 5.535 1 98.31 391 LEU B C 1
ATOM 8158 O O . LEU B 1 391 ? 31.469 18.859 5.5 1 98.31 391 LEU B O 1
ATOM 8162 N N . ALA B 1 392 ? 30.109 17.406 6.473 1 97.69 392 ALA B N 1
ATOM 8163 C CA . ALA B 1 392 ? 29.859 18.297 7.609 1 97.69 392 ALA B CA 1
ATOM 8164 C C . ALA B 1 392 ? 31.141 18.516 8.414 1 97.69 392 ALA B C 1
ATOM 8166 O O . ALA B 1 392 ? 31.438 19.641 8.82 1 97.69 392 ALA B O 1
ATOM 8167 N N . TRP B 1 393 ? 31.875 17.453 8.609 1 97.12 393 TRP B N 1
ATOM 8168 C CA . TRP B 1 393 ? 33.125 17.547 9.359 1 97.12 393 TRP B CA 1
ATOM 8169 C C . TRP B 1 393 ? 34.125 18.406 8.617 1 97.12 393 TRP B C 1
ATOM 8171 O O . TRP B 1 393 ? 34.969 19.078 9.242 1 97.12 393 TRP B O 1
ATOM 8181 N N . LEU B 1 394 ? 34.062 18.453 7.379 1 97.25 394 LEU B N 1
ATOM 8182 C CA . LEU B 1 394 ? 35 19.219 6.566 1 97.25 394 LEU B CA 1
ATOM 8183 C C . LEU B 1 394 ? 34.5 20.625 6.293 1 97.25 394 LEU B C 1
ATOM 8185 O O . LEU B 1 394 ? 35.25 21.484 5.836 1 97.25 394 LEU B O 1
ATOM 8189 N N . SER B 1 395 ? 33.312 20.922 6.609 1 97.81 395 SER B N 1
ATOM 8190 C CA . SER B 1 395 ? 32.656 22.156 6.219 1 97.81 395 SER B CA 1
ATOM 8191 C C . SER B 1 395 ? 33.344 23.375 6.828 1 97.81 395 SER B C 1
ATOM 8193 O O . SER B 1 395 ? 33.375 24.438 6.215 1 97.81 395 SER B O 1
ATOM 8195 N N . PRO B 1 396 ? 33.906 23.281 8.117 1 97 396 PRO B N 1
ATOM 8196 C CA . PRO B 1 396 ? 34.594 24.453 8.672 1 97 396 PRO B CA 1
ATOM 8197 C C . PRO B 1 396 ? 35.75 24.938 7.82 1 97 396 PRO B C 1
ATOM 8199 O O . PRO B 1 396 ? 36.094 26.109 7.844 1 97 396 PRO B O 1
ATOM 8202 N N . LEU B 1 397 ? 36.312 24.047 7.066 1 97.06 397 LEU B N 1
ATOM 8203 C CA . LEU B 1 397 ? 37.406 24.406 6.176 1 97.06 397 LEU B CA 1
ATOM 8204 C C . LEU B 1 397 ? 36.938 25.344 5.074 1 97.06 397 LEU B C 1
ATOM 8206 O O . LEU B 1 397 ? 37.719 26.062 4.465 1 97.06 397 LEU B O 1
ATOM 8210 N N . LEU B 1 398 ? 35.625 25.375 4.809 1 98 398 LEU B N 1
ATOM 8211 C CA . LEU B 1 398 ? 35.062 26.281 3.822 1 98 398 LEU B CA 1
ATOM 8212 C C . LEU B 1 398 ? 34.344 27.438 4.504 1 98 398 LEU B C 1
ATOM 8214 O O . LEU B 1 398 ? 34.469 28.594 4.082 1 98 398 LEU B O 1
ATOM 8218 N N . LEU B 1 399 ? 33.625 27.203 5.586 1 97.94 399 LEU B N 1
ATOM 8219 C CA . LEU B 1 399 ? 32.812 28.188 6.262 1 97.94 399 LEU B CA 1
ATOM 8220 C C . LEU B 1 399 ? 33.656 29.281 6.887 1 97.94 399 LEU B C 1
ATOM 8222 O O . LEU B 1 399 ? 33.344 30.469 6.742 1 97.94 399 LEU B O 1
ATOM 8226 N N . LEU B 1 400 ? 34.719 28.891 7.547 1 96.88 400 LEU B N 1
ATOM 8227 C CA . LEU B 1 400 ? 35.531 29.844 8.266 1 96.88 400 LEU B CA 1
ATOM 8228 C C . LEU B 1 400 ? 36.25 30.797 7.301 1 96.88 400 LEU B C 1
ATOM 8230 O O . LEU B 1 400 ? 36.188 32.031 7.473 1 96.88 400 LEU B O 1
ATOM 8234 N N . PRO B 1 401 ? 36.875 30.234 6.281 1 97.19 401 PRO B N 1
ATOM 8235 C CA . PRO B 1 401 ? 37.438 31.156 5.309 1 97.19 401 PRO B CA 1
ATOM 8236 C C . PRO B 1 401 ? 36.406 32.031 4.637 1 97.19 401 PRO B C 1
ATOM 8238 O O . PRO B 1 401 ? 36.688 33.188 4.32 1 97.19 401 PRO B O 1
ATOM 8241 N N . MET B 1 402 ? 35.25 31.625 4.371 1 97.19 402 MET B N 1
ATOM 8242 C CA . MET B 1 402 ? 34.188 32.406 3.746 1 97.19 402 MET B CA 1
ATOM 8243 C C . MET B 1 402 ? 33.75 33.531 4.668 1 97.19 402 MET B C 1
ATOM 8245 O O . MET B 1 402 ? 33.281 34.594 4.199 1 97.19 402 MET B O 1
ATOM 8249 N N . HIS B 1 403 ? 33.875 33.281 5.938 1 95.44 403 HIS B N 1
ATOM 8250 C CA . HIS B 1 403 ? 33.5 34.281 6.91 1 95.44 403 HIS B CA 1
ATOM 8251 C C . HIS B 1 403 ? 34.594 35.312 7.102 1 95.44 403 HIS B C 1
ATOM 8253 O O . HIS B 1 403 ? 34.375 36.531 7.047 1 95.44 403 HIS B O 1
ATOM 8259 N N . TYR B 1 404 ? 35.906 34.875 7.285 1 95.56 404 TYR B N 1
ATOM 8260 C CA . TYR B 1 404 ? 37.031 35.781 7.648 1 95.56 404 TYR B CA 1
ATOM 8261 C C . TYR B 1 404 ? 37.656 36.375 6.406 1 95.56 404 TYR B C 1
ATOM 8263 O O . TYR B 1 404 ? 38.219 37.469 6.465 1 95.56 404 TYR B O 1
ATOM 8271 N N . ALA B 1 405 ? 37.656 35.625 5.344 1 97.06 405 ALA B N 1
ATOM 8272 C CA . ALA B 1 405 ? 38.188 36.094 4.059 1 97.06 405 ALA B CA 1
ATOM 8273 C C . ALA B 1 405 ? 37.219 35.75 2.924 1 97.06 405 ALA B C 1
ATOM 8275 O O . ALA B 1 405 ? 37.5 34.844 2.125 1 97.06 405 ALA B O 1
ATOM 8276 N N . PRO B 1 406 ? 36.219 36.5 2.756 1 95.56 406 PRO B N 1
ATOM 8277 C CA . PRO B 1 406 ? 35.094 36.156 1.881 1 95.56 406 PRO B CA 1
ATOM 8278 C C . PRO B 1 406 ? 35.531 35.875 0.443 1 95.56 406 PRO B C 1
ATOM 8280 O O . PRO B 1 406 ? 35.062 34.938 -0.19 1 95.56 406 PRO B O 1
ATOM 8283 N N . ARG B 1 407 ? 36.438 36.688 -0.152 1 96.81 407 ARG B N 1
ATOM 8284 C CA . ARG B 1 407 ? 36.875 36.469 -1.527 1 96.81 407 ARG B CA 1
ATOM 8285 C C . ARG B 1 407 ? 37.594 35.156 -1.679 1 96.81 407 ARG B C 1
ATOM 8287 O O . ARG B 1 407 ? 37.281 34.344 -2.564 1 96.81 407 ARG B O 1
ATOM 8294 N N . ALA B 1 408 ? 38.531 34.906 -0.818 1 96.94 408 ALA B N 1
ATOM 8295 C CA . ALA B 1 408 ? 39.281 33.656 -0.852 1 96.94 408 ALA B CA 1
ATOM 8296 C C . ALA B 1 408 ? 38.406 32.438 -0.546 1 96.94 408 ALA B C 1
ATOM 8298 O O . ALA B 1 408 ? 38.562 31.391 -1.144 1 96.94 408 ALA B O 1
ATOM 8299 N N . GLY B 1 409 ? 37.531 32.625 0.377 1 97.44 409 GLY B N 1
ATOM 8300 C CA . GLY B 1 409 ? 36.625 31.562 0.754 1 97.44 409 GLY B CA 1
ATOM 8301 C C . GLY B 1 409 ? 35.688 31.141 -0.368 1 97.44 409 GLY B C 1
ATOM 8302 O O . GLY B 1 409 ? 35.469 29.953 -0.582 1 97.44 409 GLY B O 1
ATOM 8303 N N . LYS B 1 410 ? 35.156 32.094 -1.043 1 97.06 410 LYS B N 1
ATOM 8304 C CA . LYS B 1 410 ? 34.281 31.797 -2.172 1 97.06 410 LYS B CA 1
ATOM 8305 C C . LYS B 1 410 ? 35.031 31.094 -3.295 1 97.06 410 LYS B C 1
ATOM 8307 O O . LYS B 1 410 ? 34.5 30.156 -3.92 1 97.06 410 LYS B O 1
ATOM 8312 N N . GLN B 1 411 ? 36.219 31.562 -3.553 1 97.75 411 GLN B N 1
ATOM 8313 C CA . GLN B 1 411 ? 37.031 30.938 -4.578 1 97.75 411 GLN B CA 1
ATOM 8314 C C . GLN B 1 411 ? 37.344 29.484 -4.215 1 97.75 411 GLN B C 1
ATOM 8316 O O . GLN B 1 411 ? 37.375 28.609 -5.078 1 97.75 411 GLN B O 1
ATOM 8321 N N . LEU B 1 412 ? 37.625 29.312 -2.98 1 98 412 LEU B N 1
ATOM 8322 C CA . LEU B 1 412 ? 37.906 27.969 -2.51 1 98 412 LEU B CA 1
ATOM 8323 C C . LEU B 1 412 ? 36.688 27.062 -2.684 1 98 412 LEU B C 1
ATOM 8325 O O . LEU B 1 412 ? 36.812 25.922 -3.119 1 98 412 LEU B O 1
ATOM 8329 N N . ALA B 1 413 ? 35.531 27.562 -2.285 1 98.19 413 ALA B N 1
ATOM 8330 C CA . ALA B 1 413 ? 34.312 26.812 -2.439 1 98.19 413 ALA B CA 1
ATOM 8331 C C . ALA B 1 413 ? 34.062 26.438 -3.902 1 98.19 413 ALA B C 1
ATOM 8333 O O . ALA B 1 413 ? 33.688 25.312 -4.215 1 98.19 413 ALA B O 1
ATOM 8334 N N . PHE B 1 414 ? 34.25 27.375 -4.766 1 97.88 414 PHE B N 1
ATOM 8335 C CA . PHE B 1 414 ? 34.031 27.141 -6.191 1 97.88 414 PHE B CA 1
ATOM 8336 C C . PHE B 1 414 ? 35.031 26.109 -6.715 1 97.88 414 PHE B C 1
ATOM 8338 O O . PHE B 1 414 ? 34.719 25.281 -7.562 1 97.88 414 PHE B O 1
ATOM 8345 N N . LEU B 1 415 ? 36.219 26.203 -6.25 1 97.94 415 LEU B N 1
ATOM 8346 C CA . LEU B 1 415 ? 37.25 25.25 -6.645 1 97.94 415 LEU B CA 1
ATOM 8347 C C . LEU B 1 415 ? 36.875 23.844 -6.219 1 97.94 415 LEU B C 1
ATOM 8349 O O . LEU B 1 415 ? 37.062 22.891 -6.973 1 97.94 415 LEU B O 1
ATOM 8353 N N . VAL B 1 416 ? 36.375 23.703 -5.008 1 98.19 416 VAL B N 1
ATOM 8354 C CA . VAL B 1 416 ? 35.969 22.391 -4.516 1 98.19 416 VAL B CA 1
ATOM 8355 C C . VAL B 1 416 ? 34.812 21.859 -5.367 1 98.19 416 VAL B C 1
ATOM 8357 O O . VAL B 1 416 ? 34.781 20.672 -5.672 1 98.19 416 VAL B O 1
ATOM 8360 N N . VAL B 1 417 ? 33.844 22.688 -5.777 1 98.31 417 VAL B N 1
ATOM 8361 C CA . VAL B 1 417 ? 32.719 22.281 -6.645 1 98.31 417 VAL B CA 1
ATOM 8362 C C . VAL B 1 417 ? 33.281 21.781 -7.977 1 98.31 417 VAL B C 1
ATOM 8364 O O . VAL B 1 417 ? 32.875 20.734 -8.469 1 98.31 417 VAL B O 1
ATOM 8367 N N . LEU B 1 418 ? 34.188 22.531 -8.531 1 97.88 418 LEU B N 1
ATOM 8368 C CA . LEU B 1 418 ? 34.781 22.172 -9.82 1 97.88 418 LEU B CA 1
ATOM 8369 C C . LEU B 1 418 ? 35.531 20.844 -9.727 1 97.88 418 LEU B C 1
ATOM 8371 O O . LEU B 1 418 ? 35.406 20.016 -10.625 1 97.88 418 LEU B O 1
ATOM 8375 N N . LEU B 1 419 ? 36.25 20.688 -8.648 1 97.81 419 LEU B N 1
ATOM 8376 C CA . LEU B 1 419 ? 37 19.453 -8.453 1 97.81 419 LEU B CA 1
ATOM 8377 C C . LEU B 1 419 ? 36.031 18.266 -8.266 1 97.81 419 LEU B C 1
ATOM 8379 O O . LEU B 1 419 ? 36.281 17.172 -8.773 1 97.81 419 LEU B O 1
ATOM 8383 N N . SER B 1 420 ? 35 18.469 -7.52 1 97.88 420 SER B N 1
ATOM 8384 C CA . SER B 1 420 ? 34 17.422 -7.27 1 97.88 420 SER B CA 1
ATOM 8385 C C . SER B 1 420 ? 33.25 17.047 -8.539 1 97.88 420 SER B C 1
ATOM 8387 O O . SER B 1 420 ? 32.719 15.945 -8.648 1 97.88 420 SER B O 1
ATOM 8389 N N . CYS B 1 421 ? 33.188 17.922 -9.516 1 97.94 421 CYS B N 1
ATOM 8390 C CA . CYS B 1 421 ? 32.594 17.609 -10.82 1 97.94 421 CYS B CA 1
ATOM 8391 C C . CYS B 1 421 ? 33.625 16.953 -11.734 1 97.94 421 CYS B C 1
ATOM 8393 O O . CYS B 1 421 ? 33.281 16.031 -12.477 1 97.94 421 CYS B O 1
ATOM 8395 N N . ALA B 1 422 ? 34.844 17.406 -11.625 1 98 422 ALA B N 1
ATOM 8396 C CA . ALA B 1 422 ? 35.906 16.922 -12.5 1 98 422 ALA B CA 1
ATOM 8397 C C . ALA B 1 422 ? 36.312 15.492 -12.164 1 98 422 ALA B C 1
ATOM 8399 O O . ALA B 1 422 ? 36.594 14.695 -13.055 1 98 422 ALA B O 1
ATOM 8400 N N . ILE B 1 423 ? 36.312 15.125 -10.945 1 97.38 423 ILE B N 1
ATOM 8401 C CA . ILE B 1 423 ? 36.781 13.812 -10.508 1 97.38 423 ILE B CA 1
ATOM 8402 C C . ILE B 1 423 ? 35.875 12.734 -11.109 1 97.38 423 ILE B C 1
ATOM 8404 O O . ILE B 1 423 ? 36.344 11.836 -11.805 1 97.38 423 ILE B O 1
ATOM 8408 N N . PRO B 1 424 ? 34.594 12.773 -10.938 1 97.19 424 PRO B N 1
ATOM 8409 C CA . PRO B 1 424 ? 33.75 11.75 -11.562 1 97.19 424 PRO B CA 1
ATOM 8410 C C . PRO B 1 424 ? 33.812 11.781 -13.086 1 97.19 424 PRO B C 1
ATOM 8412 O O . PRO B 1 424 ? 33.688 10.742 -13.734 1 97.19 424 PRO B O 1
ATOM 8415 N N . ALA B 1 425 ? 33.938 12.984 -13.648 1 97.56 425 ALA B N 1
ATOM 8416 C CA . ALA B 1 425 ? 34.062 13.086 -15.094 1 97.56 425 ALA B CA 1
ATOM 8417 C C . ALA B 1 425 ? 35.312 12.328 -15.594 1 97.56 425 ALA B C 1
ATOM 8419 O O . ALA B 1 425 ? 35.219 11.547 -16.547 1 97.56 425 ALA B O 1
ATOM 8420 N N . VAL B 1 426 ? 36.375 12.555 -14.93 1 97.44 426 VAL B N 1
ATOM 8421 C CA . VAL B 1 426 ? 37.656 11.938 -15.32 1 97.44 426 VAL B CA 1
ATOM 8422 C C . VAL B 1 426 ? 37.594 10.438 -15.086 1 97.44 426 VAL B C 1
ATOM 8424 O O . VAL B 1 426 ? 38.031 9.648 -15.938 1 97.44 426 VAL B O 1
ATOM 8427 N N . LEU B 1 427 ? 37.094 9.977 -13.977 1 96.44 427 LEU B N 1
ATOM 8428 C CA . LEU B 1 427 ? 36.938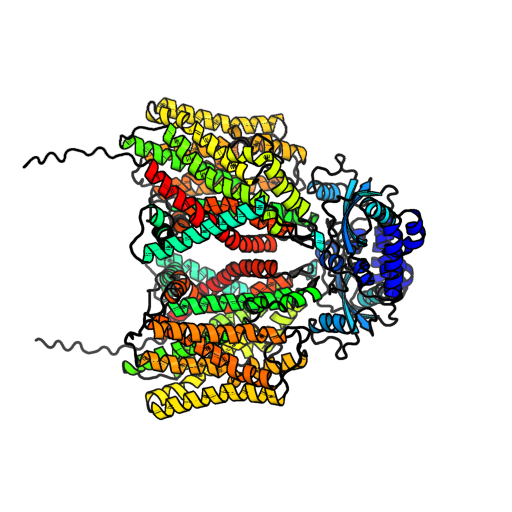 8.555 -13.68 1 96.44 427 LEU B CA 1
ATOM 8429 C C . LEU B 1 427 ? 36.031 7.867 -14.695 1 96.44 427 LEU B C 1
ATOM 8431 O O . LEU B 1 427 ? 36.312 6.75 -15.133 1 96.44 427 LEU B O 1
ATOM 8435 N N . THR B 1 428 ? 34.938 8.523 -15.062 1 95.56 428 THR B N 1
ATOM 8436 C CA . THR B 1 428 ? 34.031 7.969 -16.031 1 95.56 428 THR B CA 1
ATOM 8437 C C . THR B 1 428 ? 34.688 7.84 -17.406 1 95.56 428 THR B C 1
ATOM 8439 O O . THR B 1 428 ? 34.531 6.82 -18.078 1 95.56 428 THR B O 1
ATOM 8442 N N . TYR B 1 429 ? 35.438 8.844 -17.766 1 95.81 429 TYR B N 1
ATOM 8443 C CA . TYR B 1 429 ? 36.094 8.844 -19.078 1 95.81 429 TYR B CA 1
ATOM 8444 C C . TYR B 1 429 ? 37.219 7.797 -19.125 1 95.81 429 TYR B C 1
ATOM 8446 O O . TYR B 1 429 ? 37.312 7.023 -20.078 1 95.81 429 TYR B O 1
ATOM 8454 N N . LEU B 1 430 ? 38 7.684 -18.109 1 96.25 430 LEU B N 1
ATOM 8455 C CA . LEU B 1 430 ? 39.188 6.816 -18.094 1 96.25 430 LEU B CA 1
ATOM 8456 C C . LEU B 1 430 ? 38.781 5.352 -17.984 1 96.25 430 LEU B C 1
ATOM 8458 O O . LEU B 1 430 ? 39.438 4.477 -18.562 1 96.25 430 LEU B O 1
ATOM 8462 N N . ASN B 1 431 ? 37.688 5.047 -17.281 1 94.69 431 ASN B N 1
ATOM 8463 C CA . ASN B 1 431 ? 37.344 3.662 -17.016 1 94.69 431 ASN B CA 1
ATOM 8464 C C . ASN B 1 431 ? 36.094 3.242 -17.812 1 94.69 431 ASN B C 1
ATOM 8466 O O . ASN B 1 431 ? 35.594 2.143 -17.625 1 94.69 431 ASN B O 1
ATOM 8470 N N . ASN B 1 432 ? 35.562 4.082 -18.625 1 92.94 432 ASN B N 1
ATOM 8471 C CA . ASN B 1 432 ? 34.375 3.803 -19.406 1 92.94 432 ASN B CA 1
ATOM 8472 C C . ASN B 1 432 ? 33.188 3.398 -18.531 1 92.94 432 ASN B C 1
ATOM 8474 O O . ASN B 1 432 ? 32.531 2.389 -18.797 1 92.94 432 ASN B O 1
ATOM 8478 N N . TYR B 1 433 ? 33.094 4.109 -17.484 1 93.31 433 TYR B N 1
ATOM 8479 C CA . TYR B 1 433 ? 31.969 3.857 -16.578 1 93.31 433 TYR B CA 1
ATOM 8480 C C . TYR B 1 433 ? 30.641 4.246 -17.219 1 93.31 433 TYR B C 1
ATOM 8482 O O . TYR B 1 433 ? 30.609 5.07 -18.141 1 93.31 433 TYR B O 1
ATOM 8490 N N . PRO B 1 434 ? 29.562 3.559 -16.781 1 92.25 434 PRO B N 1
ATOM 8491 C CA . PRO B 1 434 ? 28.25 3.98 -17.266 1 92.25 434 PRO B CA 1
ATOM 8492 C C . PRO B 1 434 ? 27.891 5.395 -16.828 1 92.25 434 PRO B C 1
ATOM 8494 O O . PRO B 1 434 ? 28.594 5.992 -16 1 92.25 434 PRO B O 1
ATOM 8497 N N . TRP B 1 435 ? 26.781 5.887 -17.391 1 90.88 435 TRP B N 1
ATOM 8498 C CA . TRP B 1 435 ? 26.344 7.254 -17.109 1 90.88 435 TRP B CA 1
ATOM 8499 C C . TRP B 1 435 ? 25.969 7.418 -15.641 1 90.88 435 TRP B C 1
ATOM 8501 O O . TRP B 1 435 ? 26.172 8.484 -15.055 1 90.88 435 TRP B O 1
ATOM 8511 N N . SER B 1 436 ? 25.312 6.434 -15.141 1 88.75 436 SER B N 1
ATOM 8512 C CA . SER B 1 436 ? 24.828 6.34 -13.766 1 88.75 436 SER B CA 1
ATOM 8513 C C . SER B 1 436 ? 24.641 4.883 -13.344 1 88.75 436 SER B C 1
ATOM 8515 O O . SER B 1 436 ? 25.078 3.969 -14.047 1 88.75 436 SER B O 1
ATOM 8517 N N . VAL B 1 437 ? 24.078 4.738 -12.172 1 81.38 437 VAL B N 1
ATOM 8518 C CA . VAL B 1 437 ? 23.828 3.381 -11.695 1 81.38 437 VAL B CA 1
ATOM 8519 C C . VAL B 1 437 ? 22.703 2.744 -12.523 1 81.38 437 VAL B C 1
ATOM 8521 O O . VAL B 1 437 ? 21.516 2.936 -12.227 1 81.38 437 VAL B O 1
ATOM 8524 N N . ASN B 1 438 ? 23 2.125 -13.68 1 73.69 438 ASN B N 1
ATOM 8525 C CA . ASN B 1 438 ? 22.078 1.479 -14.594 1 73.69 438 ASN B CA 1
ATOM 8526 C C . ASN B 1 438 ? 22.484 0.041 -14.898 1 73.69 438 ASN B C 1
ATOM 8528 O O . ASN B 1 438 ? 23.5 -0.194 -15.562 1 73.69 438 ASN B O 1
ATOM 8532 N N . LEU B 1 439 ? 21.703 -0.814 -14.492 1 64 439 LEU B N 1
ATOM 8533 C CA . LEU B 1 439 ? 22.047 -2.225 -14.609 1 64 439 LEU B CA 1
ATOM 8534 C C . LEU B 1 439 ? 21.516 -2.807 -15.914 1 64 439 LEU B C 1
ATOM 8536 O O . LEU B 1 439 ? 21.75 -3.977 -16.219 1 64 439 LEU B O 1
ATOM 8540 N N . ILE B 1 440 ? 20.891 -2.066 -16.688 1 67.25 440 ILE B N 1
ATOM 8541 C CA . ILE B 1 440 ? 20.219 -2.639 -17.859 1 67.25 440 ILE B CA 1
ATOM 8542 C C . ILE B 1 440 ? 21.203 -2.783 -19 1 67.25 440 ILE B C 1
ATOM 8544 O O . ILE B 1 440 ? 21.328 -3.857 -19.594 1 67.25 440 ILE B O 1
ATOM 8548 N N . ASN B 1 441 ? 22 -1.791 -19.328 1 70.38 441 ASN B N 1
ATOM 8549 C CA . ASN B 1 441 ? 22.844 -1.831 -20.516 1 70.38 441 ASN B CA 1
ATOM 8550 C C . ASN B 1 441 ? 24.328 -1.705 -20.156 1 70.38 441 ASN B C 1
ATOM 8552 O O . ASN B 1 441 ? 25.156 -1.335 -20.984 1 70.38 441 ASN B O 1
ATOM 8556 N N . ALA B 1 442 ? 24.547 -1.984 -18.906 1 72.56 442 ALA B N 1
ATOM 8557 C CA . ALA B 1 442 ? 25.938 -1.907 -18.484 1 72.56 442 ALA B CA 1
ATOM 8558 C C . ALA B 1 442 ? 26.391 -3.219 -17.844 1 72.56 442 ALA B C 1
ATOM 8560 O O . ALA B 1 442 ? 25.578 -3.975 -17.312 1 72.56 442 ALA B O 1
ATOM 8561 N N . ASP B 1 443 ? 27.625 -3.422 -18 1 74.31 443 ASP B N 1
ATOM 8562 C CA . ASP B 1 443 ? 28.219 -4.594 -17.359 1 74.31 443 ASP B CA 1
ATOM 8563 C C . ASP B 1 443 ? 28.125 -4.508 -15.844 1 74.31 443 ASP B C 1
ATOM 8565 O O . ASP B 1 443 ? 28.328 -3.441 -15.258 1 74.31 443 ASP B O 1
ATOM 8569 N N . TYR B 1 444 ? 27.875 -5.617 -15.289 1 73.62 444 TYR B N 1
ATOM 8570 C CA . TYR B 1 444 ? 27.656 -5.691 -13.844 1 73.62 444 TYR B CA 1
ATOM 8571 C C . TYR B 1 444 ? 28.859 -5.148 -13.086 1 73.62 444 TYR B C 1
ATOM 8573 O O . TYR B 1 444 ? 28.703 -4.371 -12.141 1 73.62 444 TYR B O 1
ATOM 8581 N N . TYR B 1 445 ? 30.031 -5.504 -13.477 1 78.56 445 TYR B N 1
ATOM 8582 C CA . TYR B 1 445 ? 31.234 -5.117 -12.758 1 78.56 445 TYR B CA 1
ATOM 8583 C C . TYR B 1 445 ? 31.547 -3.637 -12.961 1 78.56 445 TYR B C 1
ATOM 8585 O O . TYR B 1 445 ? 32.062 -2.979 -12.062 1 78.56 445 TYR B O 1
ATOM 8593 N N . ASP B 1 446 ? 31.172 -3.145 -14.109 1 83.12 446 ASP B N 1
ATOM 8594 C CA . ASP B 1 446 ? 31.344 -1.715 -14.352 1 83.12 446 ASP B CA 1
ATOM 8595 C C . ASP B 1 446 ? 30.391 -0.896 -13.484 1 83.12 446 ASP B C 1
ATOM 8597 O O . ASP B 1 446 ? 30.766 0.156 -12.961 1 83.12 446 ASP B O 1
ATOM 8601 N N . VAL B 1 447 ? 29.234 -1.441 -13.375 1 85 447 VAL B N 1
ATOM 8602 C CA . VAL B 1 447 ? 28.266 -0.747 -12.547 1 85 447 VAL B CA 1
ATOM 8603 C C . VAL B 1 447 ? 28.703 -0.778 -11.086 1 85 447 VAL B C 1
ATOM 8605 O O . VAL B 1 447 ? 28.578 0.218 -10.375 1 85 447 VAL B O 1
ATOM 8608 N N . LEU B 1 448 ? 29.234 -1.897 -10.68 1 86.19 448 LEU B N 1
ATOM 8609 C CA . LEU B 1 448 ? 29.734 -2.023 -9.312 1 86.19 448 LEU B CA 1
ATOM 8610 C C . LEU B 1 448 ? 30.891 -1.07 -9.062 1 86.19 448 LEU B C 1
ATOM 8612 O O . LEU B 1 448 ? 30.938 -0.385 -8.039 1 86.19 448 LEU B O 1
ATOM 8616 N N . ALA B 1 449 ? 31.797 -1.065 -10.008 1 89.38 449 ALA B N 1
ATOM 8617 C CA . ALA B 1 449 ? 32.938 -0.167 -9.891 1 89.38 449 ALA B CA 1
ATOM 8618 C C . ALA B 1 449 ? 32.5 1.291 -9.844 1 89.38 449 ALA B C 1
ATOM 8620 O O . ALA B 1 449 ? 32.969 2.072 -9.023 1 89.38 449 ALA B O 1
ATOM 8621 N N . TYR B 1 450 ? 31.641 1.623 -10.719 1 92.44 450 TYR B N 1
ATOM 8622 C CA . TYR B 1 450 ? 31.078 2.969 -10.727 1 92.44 450 TYR B CA 1
ATOM 8623 C C . TYR B 1 450 ? 30.438 3.293 -9.391 1 92.44 450 TYR B C 1
ATOM 8625 O O . TYR B 1 450 ? 30.594 4.395 -8.859 1 92.44 450 TYR B O 1
ATOM 8633 N N . THR B 1 451 ? 29.719 2.355 -8.875 1 92 451 THR B N 1
ATOM 8634 C CA . THR B 1 451 ? 29 2.564 -7.617 1 92 451 THR B CA 1
ATOM 8635 C C . THR B 1 451 ? 29.984 2.818 -6.473 1 92 451 THR B C 1
ATOM 8637 O O . THR B 1 451 ? 29.797 3.746 -5.684 1 92 451 THR B O 1
ATOM 8640 N N . PHE B 1 452 ? 31.078 2.133 -6.441 1 91.81 452 PHE B N 1
ATOM 8641 C CA . PHE B 1 452 ? 32.031 2.225 -5.332 1 91.81 452 PHE B CA 1
ATOM 8642 C C . PHE B 1 452 ? 32.938 3.438 -5.496 1 91.81 452 PHE B C 1
ATOM 8644 O O . PHE B 1 452 ? 33.219 4.141 -4.523 1 91.81 452 PHE B O 1
ATOM 8651 N N . GLU B 1 453 ? 33.25 3.73 -6.691 1 92.38 453 GLU B N 1
ATOM 8652 C CA . GLU B 1 453 ? 34.281 4.73 -6.906 1 92.38 453 GLU B CA 1
ATOM 8653 C C . GLU B 1 453 ? 33.688 6.109 -7.16 1 92.38 453 GLU B C 1
ATOM 8655 O O . GLU B 1 453 ? 34.344 7.133 -6.953 1 92.38 453 GLU B O 1
ATOM 8660 N N . VAL B 1 454 ? 32.5 6.102 -7.594 1 94.56 454 VAL B N 1
ATOM 8661 C CA . VAL B 1 454 ? 31.922 7.387 -7.988 1 94.56 454 VAL B CA 1
ATOM 8662 C C . VAL B 1 454 ? 30.672 7.668 -7.156 1 94.56 454 VAL B C 1
ATOM 8664 O O . VAL B 1 454 ? 30.609 8.648 -6.414 1 94.56 454 VAL B O 1
ATOM 8667 N N . TYR B 1 455 ? 29.781 6.758 -7.156 1 94.56 455 TYR B N 1
ATOM 8668 C CA . TYR B 1 455 ? 28.484 7.023 -6.566 1 94.56 455 TYR B CA 1
ATOM 8669 C C . TYR B 1 455 ? 28.578 7.133 -5.047 1 94.56 455 TYR B C 1
ATOM 8671 O O . TYR B 1 455 ? 27.969 8.008 -4.441 1 94.56 455 TYR B O 1
ATOM 8679 N N . LEU B 1 456 ? 29.359 6.312 -4.379 1 96 456 LEU B N 1
ATOM 8680 C CA . LEU B 1 456 ? 29.406 6.273 -2.922 1 96 456 LEU B CA 1
ATOM 8681 C C . LEU B 1 456 ? 30.484 7.203 -2.381 1 96 456 LEU B C 1
ATOM 8683 O O . LEU B 1 456 ? 30.469 7.547 -1.196 1 96 456 LEU B O 1
ATOM 8687 N N . ALA B 1 457 ? 31.344 7.652 -3.213 1 96.12 457 ALA B N 1
ATOM 8688 C CA . ALA B 1 457 ? 32.531 8.359 -2.768 1 96.12 457 ALA B CA 1
ATOM 8689 C C . ALA B 1 457 ? 32.219 9.812 -2.428 1 96.12 457 ALA B C 1
ATOM 8691 O O . ALA B 1 457 ? 31.609 10.523 -3.225 1 96.12 457 ALA B O 1
ATOM 8692 N N . THR B 1 458 ? 32.688 10.273 -1.289 1 97.5 458 THR B N 1
ATOM 8693 C CA . THR B 1 458 ? 32.406 11.617 -0.79 1 97.5 458 THR B CA 1
ATOM 8694 C C . THR B 1 458 ? 32.969 12.672 -1.753 1 97.5 458 THR B C 1
ATOM 8696 O O . THR B 1 458 ? 32.281 13.672 -2.033 1 97.5 458 THR B O 1
ATOM 8699 N N . HIS B 1 459 ? 34.219 12.453 -2.301 1 95.31 459 HIS B N 1
ATOM 8700 C CA . HIS B 1 459 ? 34.875 13.438 -3.16 1 95.31 459 HIS B CA 1
ATOM 8701 C C . HIS B 1 459 ? 34.125 13.594 -4.48 1 95.31 459 HIS B C 1
ATOM 8703 O O . HIS B 1 459 ? 34.25 14.625 -5.145 1 95.31 459 HIS B O 1
ATOM 8709 N N . SER B 1 460 ? 33.281 12.602 -4.824 1 95.12 460 SER B N 1
ATOM 8710 C CA . SER B 1 460 ? 32.5 12.672 -6.066 1 95.12 460 SER B CA 1
ATOM 8711 C C . SER B 1 460 ? 31.094 13.211 -5.816 1 95.12 460 SER B C 1
ATOM 8713 O O . SER B 1 460 ? 30.406 13.602 -6.758 1 95.12 460 SER B O 1
ATOM 8715 N N . ARG B 1 461 ? 30.703 13.273 -4.594 1 95.69 461 ARG B N 1
ATOM 8716 C CA . ARG B 1 461 ? 29.312 13.625 -4.277 1 95.69 461 ARG B CA 1
ATOM 8717 C C . ARG B 1 461 ? 29.234 15 -3.611 1 95.69 461 ARG B C 1
ATOM 8719 O O . ARG B 1 461 ? 28.156 15.469 -3.277 1 95.69 461 ARG B O 1
ATOM 8726 N N . ALA B 1 462 ? 30.312 15.719 -3.502 1 98.12 462 ALA B N 1
ATOM 8727 C CA . ALA B 1 462 ? 30.406 16.922 -2.672 1 98.12 462 ALA B CA 1
ATOM 8728 C C . ALA B 1 462 ? 29.781 18.125 -3.373 1 98.12 462 ALA B C 1
ATOM 8730 O O . ALA B 1 462 ? 29.438 19.109 -2.727 1 98.12 462 ALA B O 1
ATOM 8731 N N . SER B 1 463 ? 29.656 18.109 -4.676 1 98.19 463 SER B N 1
ATOM 8732 C CA . SER B 1 463 ? 29.281 19.297 -5.449 1 98.19 463 SER B CA 1
ATOM 8733 C C . SER B 1 463 ? 27.938 19.844 -5.004 1 98.19 463 SER B C 1
ATOM 8735 O O . SER B 1 463 ? 27.812 21.047 -4.75 1 98.19 463 SER B O 1
ATOM 8737 N N . PRO B 1 464 ? 26.875 19 -4.855 1 98.62 464 PRO B N 1
ATOM 8738 C CA . PRO B 1 464 ? 25.609 19.578 -4.402 1 98.62 464 PRO B CA 1
ATOM 8739 C C . PRO B 1 464 ? 25.688 20.156 -2.992 1 98.62 464 PRO B C 1
ATOM 8741 O O . PRO B 1 464 ? 25.078 21.188 -2.707 1 98.62 464 PRO B O 1
ATOM 8744 N N . TYR B 1 465 ? 26.406 19.562 -2.121 1 98.75 465 TYR B N 1
ATOM 8745 C CA . TYR B 1 465 ? 26.547 20.016 -0.743 1 98.75 465 TYR B CA 1
ATOM 8746 C C . TYR B 1 465 ? 27.25 21.359 -0.688 1 98.75 465 TYR B C 1
ATOM 8748 O O . TYR B 1 465 ? 26.797 22.281 -0.005 1 98.75 465 TYR B O 1
ATOM 8756 N N . VAL B 1 466 ? 28.375 21.484 -1.399 1 98.75 466 VAL B N 1
ATOM 8757 C CA . VAL B 1 466 ? 29.141 22.719 -1.398 1 98.75 466 VAL B CA 1
ATOM 8758 C C . VAL B 1 466 ? 28.344 23.828 -2.088 1 98.75 466 VAL B C 1
ATOM 8760 O O . VAL B 1 466 ? 28.406 24.984 -1.685 1 98.75 466 VAL B O 1
ATOM 8763 N N . TRP B 1 467 ? 27.672 23.438 -3.143 1 98.62 467 TRP B N 1
ATOM 8764 C CA . TRP B 1 467 ? 26.766 24.406 -3.758 1 98.62 467 TRP B CA 1
ATOM 8765 C C . TRP B 1 467 ? 25.719 24.891 -2.756 1 98.62 467 TRP B C 1
ATOM 8767 O O . TRP B 1 467 ? 25.344 26.062 -2.762 1 98.62 467 TRP B O 1
ATOM 8777 N N . GLY B 1 468 ? 25.219 24.047 -1.933 1 98.75 468 GLY B N 1
ATOM 8778 C CA . GLY B 1 468 ? 24.328 24.422 -0.847 1 98.75 468 GLY B CA 1
ATOM 8779 C C . GLY B 1 468 ? 24.953 25.406 0.127 1 98.75 468 GLY B C 1
ATOM 8780 O O . GLY B 1 468 ? 24.312 26.344 0.573 1 98.75 468 GLY B O 1
ATOM 8781 N N . ILE B 1 469 ? 26.203 25.172 0.435 1 98.56 469 ILE B N 1
ATOM 8782 C CA . ILE B 1 469 ? 26.938 26.094 1.309 1 98.56 469 ILE B CA 1
ATOM 8783 C C . ILE B 1 469 ? 26.984 27.484 0.677 1 98.56 469 ILE B C 1
ATOM 8785 O O . ILE B 1 469 ? 26.734 28.484 1.352 1 98.56 469 ILE B O 1
ATOM 8789 N N . ILE B 1 470 ? 27.266 27.516 -0.607 1 98.19 470 ILE B N 1
ATOM 8790 C CA . ILE B 1 470 ? 27.328 28.781 -1.326 1 98.19 470 ILE B CA 1
ATOM 8791 C C . ILE B 1 470 ? 25.969 29.469 -1.278 1 98.19 470 ILE B C 1
ATOM 8793 O O . ILE B 1 470 ? 25.875 30.672 -0.994 1 98.19 470 ILE B O 1
ATOM 8797 N N . LEU B 1 471 ? 24.938 28.703 -1.521 1 97.56 471 LEU B N 1
ATOM 8798 C CA . LEU B 1 471 ? 23.594 29.25 -1.462 1 97.56 471 LEU B CA 1
ATOM 8799 C C . LEU B 1 471 ? 23.281 29.766 -0.064 1 97.56 471 LEU B C 1
ATOM 8801 O O . LEU B 1 471 ? 22.688 30.844 0.085 1 97.56 471 LEU B O 1
ATOM 8805 N N . GLY B 1 472 ? 23.656 28.984 0.944 1 97.44 472 GLY B N 1
ATOM 8806 C CA . GLY B 1 472 ? 23.453 29.406 2.318 1 97.44 472 GLY B CA 1
ATOM 8807 C C . GLY B 1 472 ? 24.172 30.703 2.652 1 97.44 472 GLY B C 1
ATOM 8808 O O . GLY B 1 472 ? 23.609 31.562 3.35 1 97.44 472 GLY B O 1
ATOM 8809 N N . TYR B 1 473 ? 25.328 30.859 2.141 1 97.06 473 TYR B N 1
ATOM 8810 C CA . TYR B 1 473 ? 26.109 32.094 2.322 1 97.06 473 TYR B CA 1
ATOM 8811 C C . TYR B 1 473 ? 25.406 33.281 1.688 1 97.06 473 TYR B C 1
ATOM 8813 O O . TYR B 1 473 ? 25.266 34.312 2.314 1 97.06 473 TYR B O 1
ATOM 8821 N N . ILE B 1 474 ? 24.953 33.062 0.491 1 95 474 ILE B N 1
ATOM 8822 C CA . ILE B 1 474 ? 24.297 34.125 -0.246 1 95 474 ILE B CA 1
ATOM 8823 C C . ILE B 1 474 ? 23.016 34.531 0.474 1 95 474 ILE B C 1
ATOM 8825 O O . ILE B 1 474 ? 22.734 35.719 0.657 1 95 474 ILE B O 1
ATOM 8829 N N . MET B 1 475 ? 22.266 33.625 0.933 1 94.25 475 MET B N 1
ATOM 8830 C CA . MET B 1 475 ? 20.984 33.875 1.559 1 94.25 475 MET B CA 1
ATOM 8831 C C . MET B 1 475 ? 21.156 34.5 2.943 1 94.25 475 MET B C 1
ATOM 8833 O O . MET B 1 475 ? 20.375 35.375 3.354 1 94.25 475 MET B O 1
ATOM 8837 N N . ALA B 1 476 ? 22.172 34.125 3.641 1 94.19 476 ALA B N 1
ATOM 8838 C CA . ALA B 1 476 ? 22.438 34.656 4.977 1 94.19 476 ALA B CA 1
ATOM 8839 C C . ALA B 1 476 ? 22.891 36.094 4.906 1 94.19 476 ALA B C 1
ATOM 8841 O O . ALA B 1 476 ? 22.594 36.906 5.797 1 94.19 476 ALA B O 1
ATOM 8842 N N . ASN B 1 477 ? 23.609 36.438 3.885 1 92.19 477 ASN B N 1
ATOM 8843 C CA . ASN B 1 477 ? 24.156 37.781 3.754 1 92.19 477 ASN B CA 1
ATOM 8844 C C . ASN B 1 477 ? 23.188 38.719 3.049 1 92.19 477 ASN B C 1
ATOM 8846 O O . ASN B 1 477 ? 23.375 39.938 3.066 1 92.19 477 ASN B O 1
ATOM 8850 N N . ASN B 1 478 ? 22.203 38.125 2.471 1 89.31 478 ASN B N 1
ATOM 8851 C CA . ASN B 1 478 ? 21.156 38.938 1.809 1 89.31 478 ASN B CA 1
ATOM 8852 C C . ASN B 1 478 ? 19.766 38.5 2.252 1 89.31 478 ASN B C 1
ATOM 8854 O O . ASN B 1 478 ? 18.984 38 1.445 1 89.31 478 ASN B O 1
ATOM 8858 N N . PRO B 1 479 ? 19.422 38.812 3.43 1 80.56 479 PRO B N 1
ATOM 8859 C CA . PRO B 1 479 ? 18.156 38.312 3.973 1 80.56 479 PRO B CA 1
ATOM 8860 C C . PRO B 1 479 ? 16.938 39.062 3.416 1 80.56 479 PRO B C 1
ATOM 8862 O O . PRO B 1 479 ? 15.812 38.562 3.523 1 80.56 479 PRO B O 1
ATOM 8865 N N . GLN B 1 480 ? 17.062 40.188 2.697 1 81.38 480 GLN B N 1
ATOM 8866 C CA . GLN B 1 480 ? 15.945 41 2.24 1 81.38 480 GLN B CA 1
ATOM 8867 C C . GLN B 1 480 ? 15.211 40.312 1.082 1 81.38 480 GLN B C 1
ATOM 8869 O O . GLN B 1 480 ? 15.812 39.562 0.31 1 81.38 480 GLN B O 1
ATOM 8874 N N . LYS B 1 481 ? 13.906 40.562 1.012 1 81.5 481 LYS B N 1
ATOM 8875 C CA . LYS B 1 481 ? 13.094 40.094 -0.116 1 81.5 481 LYS B CA 1
ATOM 8876 C C . LYS B 1 481 ? 13.453 40.844 -1.39 1 81.5 481 LYS B C 1
ATOM 8878 O O . LYS B 1 481 ? 13.828 42.031 -1.332 1 81.5 481 LYS B O 1
ATOM 8883 N N . ILE B 1 482 ? 13.555 40.156 -2.404 1 78.5 482 ILE B N 1
ATOM 8884 C CA . ILE B 1 482 ? 13.922 40.75 -3.68 1 78.5 482 ILE B CA 1
ATOM 8885 C C . ILE B 1 482 ? 12.703 40.781 -4.605 1 78.5 482 ILE B C 1
ATOM 8887 O O . ILE B 1 482 ? 11.922 39.812 -4.637 1 78.5 482 ILE B O 1
ATOM 8891 N N . TYR B 1 483 ? 12.57 41.875 -5.23 1 83.19 483 TYR B N 1
ATOM 8892 C CA . TYR B 1 483 ? 11.484 42.031 -6.191 1 83.19 483 TYR B CA 1
ATOM 8893 C C . TYR B 1 483 ? 11.992 41.875 -7.621 1 83.19 483 TYR B C 1
ATOM 8895 O O . TYR B 1 483 ? 12.906 42.594 -8.047 1 83.19 483 TYR B O 1
ATOM 8903 N N . PHE B 1 484 ? 11.695 40.781 -8.219 1 87.44 484 PHE B N 1
ATOM 8904 C CA . PHE B 1 484 ? 12.008 40.562 -9.625 1 87.44 484 PHE B CA 1
ATOM 8905 C C . PHE B 1 484 ? 10.773 40.781 -10.492 1 87.44 484 PHE B C 1
ATOM 8907 O O . PHE B 1 484 ? 9.641 40.625 -10.031 1 87.44 484 PHE B O 1
ATOM 8914 N N . ASN B 1 485 ? 10.992 41.25 -11.688 1 92.06 485 ASN B N 1
ATOM 8915 C CA . ASN B 1 485 ? 9.898 41.312 -12.648 1 92.06 485 ASN B CA 1
ATOM 8916 C C . ASN B 1 485 ? 9.391 39.906 -13.008 1 92.06 485 ASN B C 1
ATOM 8918 O O . ASN B 1 485 ? 10.094 38.938 -12.82 1 92.06 485 ASN B O 1
ATOM 8922 N N . TRP B 1 486 ? 8.195 39.812 -13.445 1 90.56 486 TRP B N 1
ATOM 8923 C CA . TRP B 1 486 ? 7.547 38.531 -13.695 1 90.56 486 TRP B CA 1
ATOM 8924 C C . TRP B 1 486 ? 8.273 37.75 -14.789 1 90.56 486 TRP B C 1
ATOM 8926 O O . TRP B 1 486 ? 8.305 36.531 -14.766 1 90.56 486 TRP B O 1
ATOM 8936 N N . LYS B 1 487 ? 8.875 38.406 -15.766 1 95.19 487 LYS B N 1
ATOM 8937 C CA . LYS B 1 487 ? 9.609 37.75 -16.844 1 95.19 487 LYS B CA 1
ATOM 8938 C C . LYS B 1 487 ? 10.859 37.062 -16.312 1 95.19 487 LYS B C 1
ATOM 8940 O O . LYS B 1 487 ? 11.188 35.969 -16.734 1 95.19 487 LYS B O 1
ATOM 8945 N N . THR B 1 488 ? 11.5 37.781 -15.445 1 94.62 488 THR B N 1
ATOM 8946 C CA . THR B 1 488 ? 12.695 37.219 -14.844 1 94.62 488 THR B CA 1
ATOM 8947 C C . THR B 1 488 ? 12.352 36 -13.984 1 94.62 488 THR B C 1
ATOM 8949 O O . THR B 1 488 ? 13.078 35 -13.992 1 94.62 488 THR B O 1
ATOM 8952 N N . VAL B 1 489 ? 11.312 36.125 -13.234 1 95.31 489 VAL B N 1
ATOM 8953 C CA . VAL B 1 489 ? 10.859 35.031 -12.398 1 95.31 489 VAL B CA 1
ATOM 8954 C C . VAL B 1 489 ? 10.484 33.844 -13.281 1 95.31 489 VAL B C 1
ATOM 8956 O O . VAL B 1 489 ? 10.859 32.688 -12.992 1 95.31 489 VAL B O 1
ATOM 8959 N N . ALA B 1 490 ? 9.766 34.094 -14.328 1 95.5 490 ALA B N 1
ATOM 8960 C CA . ALA B 1 490 ? 9.367 33.031 -15.258 1 95.5 490 ALA B CA 1
ATOM 8961 C C . ALA B 1 490 ? 10.578 32.375 -15.891 1 95.5 490 ALA B C 1
ATOM 8963 O O . ALA B 1 490 ? 10.602 31.141 -16.062 1 95.5 490 ALA B O 1
ATOM 8964 N N . LEU B 1 491 ? 11.492 33.188 -16.266 1 96.69 491 LEU B N 1
ATOM 8965 C CA . LEU B 1 491 ? 12.727 32.625 -16.828 1 96.69 491 LEU B CA 1
ATOM 8966 C C . LEU B 1 491 ? 13.453 31.766 -15.828 1 96.69 491 LEU B C 1
ATOM 8968 O O . LEU B 1 491 ? 14 30.719 -16.188 1 96.69 491 LEU B O 1
ATOM 8972 N N . GLY B 1 492 ? 13.516 32.219 -14.594 1 97 492 GLY B N 1
ATOM 8973 C CA . GLY B 1 492 ? 14.117 31.391 -13.547 1 97 492 GLY B CA 1
ATOM 8974 C C . GLY B 1 492 ? 13.461 30.031 -13.398 1 97 492 GLY B C 1
ATOM 8975 O O . GLY B 1 492 ? 14.148 29.016 -13.305 1 97 492 GLY B O 1
ATOM 8976 N N . TRP B 1 493 ? 12.188 30.062 -13.383 1 97.56 493 TRP B N 1
ATOM 8977 C CA . TRP B 1 493 ? 11.445 28.812 -13.25 1 97.56 493 TRP B CA 1
ATOM 8978 C C . TRP B 1 493 ? 11.656 27.922 -14.469 1 97.56 493 TRP B C 1
ATOM 8980 O O . TRP B 1 493 ? 11.781 26.703 -14.336 1 97.56 493 TRP B O 1
ATOM 8990 N N . LEU B 1 494 ? 11.664 28.516 -15.656 1 97.94 494 LEU B N 1
ATOM 8991 C CA . LEU B 1 494 ? 11.867 27.75 -16.891 1 97.94 494 LEU B CA 1
ATOM 8992 C C . LEU B 1 494 ? 13.25 27.109 -16.906 1 97.94 494 LEU B C 1
ATOM 8994 O O . LEU B 1 494 ? 13.398 25.953 -17.281 1 97.94 494 LEU B O 1
ATOM 8998 N N . LEU B 1 495 ? 14.227 27.859 -16.516 1 97.94 495 LEU B N 1
ATOM 8999 C CA . LEU B 1 495 ? 15.594 27.344 -16.484 1 97.94 495 LEU B CA 1
ATOM 9000 C C . LEU B 1 495 ? 15.727 26.266 -15.414 1 97.94 495 LEU B C 1
ATOM 9002 O O . LEU B 1 495 ? 16.406 25.25 -15.633 1 97.94 495 LEU B O 1
ATOM 9006 N N . SER B 1 496 ? 15.148 26.516 -14.289 1 98.25 496 SER B N 1
ATOM 9007 C CA . SER B 1 496 ? 15.156 25.531 -13.219 1 98.25 496 SER B CA 1
ATOM 9008 C C . SER B 1 496 ? 14.492 24.234 -13.664 1 98.25 496 SER B C 1
ATOM 9010 O O . SER B 1 496 ? 15.094 23.156 -13.586 1 98.25 496 SER B O 1
ATOM 9012 N N . ALA B 1 497 ? 13.242 24.312 -14.148 1 97.94 497 ALA B N 1
ATOM 9013 C CA . ALA B 1 497 ? 12.516 23.141 -14.609 1 97.94 497 ALA B CA 1
ATOM 9014 C C . ALA B 1 497 ? 13.227 22.469 -15.781 1 97.94 497 ALA B C 1
ATOM 9016 O O . ALA B 1 497 ? 13.32 21.25 -15.844 1 97.94 497 ALA B O 1
ATOM 9017 N N . GLY B 1 498 ? 13.633 23.297 -16.719 1 98.19 498 GLY B N 1
ATOM 9018 C CA . GLY B 1 498 ? 14.344 22.766 -17.875 1 98.19 498 GLY B CA 1
ATOM 9019 C C . GLY B 1 498 ? 15.586 21.984 -17.484 1 98.19 498 GLY B C 1
ATOM 9020 O O . GLY B 1 498 ? 15.828 20.891 -18.016 1 98.19 498 GLY B O 1
ATOM 9021 N N . THR B 1 499 ? 16.359 22.516 -16.594 1 98.12 499 THR B N 1
ATOM 9022 C CA . THR B 1 499 ? 17.578 21.844 -16.141 1 98.12 499 THR B CA 1
ATOM 9023 C C . THR B 1 499 ? 17.25 20.547 -15.414 1 98.12 499 THR B C 1
ATOM 9025 O O . THR B 1 499 ? 17.844 19.5 -15.695 1 98.12 499 THR B O 1
ATOM 9028 N N . CYS B 1 500 ? 16.344 20.594 -14.5 1 98 500 CYS B N 1
ATOM 9029 C CA . CYS B 1 500 ? 15.984 19.406 -13.719 1 98 500 CYS B CA 1
ATOM 9030 C C . CYS B 1 500 ? 15.391 18.328 -14.609 1 98 500 CYS B C 1
ATOM 9032 O O . CYS B 1 500 ? 15.734 17.141 -14.469 1 98 500 CYS B O 1
ATOM 9034 N N . LEU B 1 501 ? 14.5 18.703 -15.539 1 97.75 501 LEU B N 1
ATOM 9035 C CA . LEU B 1 501 ? 13.875 17.719 -16.422 1 97.75 501 LEU B CA 1
ATOM 9036 C C . LEU B 1 501 ? 14.898 17.125 -17.391 1 97.75 501 LEU B C 1
ATOM 9038 O O . LEU B 1 501 ? 14.82 15.945 -17.734 1 97.75 501 LEU B O 1
ATOM 9042 N N . THR B 1 502 ? 15.789 17.969 -17.781 1 97.25 502 THR B N 1
ATOM 9043 C CA . THR B 1 502 ? 16.844 17.469 -18.656 1 97.25 502 THR B CA 1
ATOM 9044 C C . THR B 1 502 ? 17.688 16.422 -17.938 1 97.25 502 THR B C 1
ATOM 9046 O O . THR B 1 502 ? 17.953 15.352 -18.469 1 97.25 502 THR B O 1
ATOM 9049 N N . VAL B 1 503 ? 18.094 16.719 -16.734 1 97.06 503 VAL B N 1
ATOM 9050 C CA . VAL B 1 503 ? 18.906 15.797 -15.945 1 97.06 503 VAL B CA 1
ATOM 9051 C C . VAL B 1 503 ? 18.109 14.516 -15.688 1 97.06 503 VAL B C 1
ATOM 9053 O O . VAL B 1 503 ? 18.656 13.414 -15.797 1 97.06 503 VAL B O 1
ATOM 9056 N N . LEU B 1 504 ? 16.859 14.625 -15.414 1 96.56 504 LEU B N 1
ATOM 9057 C CA . LEU B 1 504 ? 15.992 13.508 -15.047 1 96.56 504 LEU B CA 1
ATOM 9058 C C . LEU B 1 504 ? 15.781 12.57 -16.234 1 96.56 504 LEU B C 1
ATOM 9060 O O . LEU B 1 504 ? 15.93 11.359 -16.109 1 96.56 504 LEU B O 1
ATOM 9064 N N . PHE B 1 505 ? 15.531 13.109 -17.453 1 96 505 PHE B N 1
ATOM 9065 C CA . PHE B 1 505 ? 15.031 12.289 -18.547 1 96 505 PHE B CA 1
ATOM 9066 C C . PHE B 1 505 ? 16.156 11.922 -19.5 1 96 505 PHE B C 1
ATOM 9068 O O . PHE B 1 505 ? 16.016 11.016 -20.328 1 96 505 PHE B O 1
ATOM 9075 N N . THR B 1 506 ? 17.281 12.641 -19.438 1 94.5 506 THR B N 1
ATOM 9076 C CA . THR B 1 506 ? 18.375 12.32 -20.328 1 94.5 506 THR B CA 1
ATOM 9077 C C . THR B 1 506 ? 18.844 10.883 -20.109 1 94.5 506 THR B C 1
ATOM 9079 O O . THR B 1 506 ? 19.234 10.195 -21.062 1 94.5 506 THR B O 1
ATOM 9082 N N . LEU B 1 507 ? 18.781 10.438 -18.953 1 92.81 507 LEU B N 1
ATOM 9083 C CA . LEU B 1 507 ? 19.266 9.102 -18.625 1 92.81 507 LEU B CA 1
ATOM 9084 C C . LEU B 1 507 ? 18.422 8.031 -19.328 1 92.81 507 LEU B C 1
ATOM 9086 O O . LEU B 1 507 ? 18.859 6.883 -19.453 1 92.81 507 LEU B O 1
ATOM 9090 N N . SER B 1 508 ? 17.234 8.328 -19.797 1 92.62 508 SER B N 1
ATOM 9091 C CA . SER B 1 508 ? 16.359 7.375 -20.469 1 9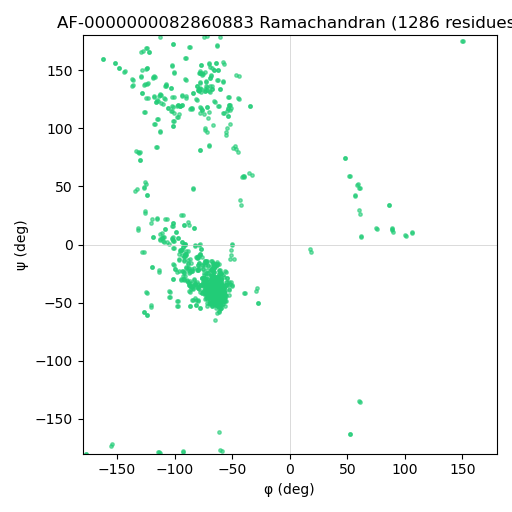2.62 508 SER B CA 1
ATOM 9092 C C . SER B 1 508 ? 17 6.816 -21.734 1 92.62 508 SER B C 1
ATOM 9094 O O . SER B 1 508 ? 16.719 5.688 -22.125 1 92.62 508 SER B O 1
ATOM 9096 N N . ILE B 1 509 ? 17.938 7.547 -22.25 1 91 509 ILE B N 1
ATOM 9097 C CA . ILE B 1 509 ? 18.641 7.133 -23.469 1 91 509 ILE B CA 1
ATOM 9098 C C . ILE B 1 509 ? 19.453 5.867 -23.188 1 91 509 ILE B C 1
ATOM 9100 O O . ILE B 1 509 ? 19.547 4.984 -24.047 1 91 509 ILE B O 1
ATOM 9104 N N . THR B 1 510 ? 19.969 5.738 -22.047 1 90.38 510 THR B N 1
ATOM 9105 C CA . THR B 1 510 ? 20.859 4.633 -21.703 1 90.38 510 THR B CA 1
ATOM 9106 C C . THR B 1 510 ? 20.062 3.377 -21.375 1 90.38 510 THR B C 1
ATOM 9108 O O . THR B 1 510 ? 20.625 2.285 -21.266 1 90.38 510 THR B O 1
ATOM 9111 N N . TYR B 1 511 ? 18.781 3.467 -21.234 1 87.62 511 TYR B N 1
ATOM 9112 C CA . TYR B 1 511 ? 17.953 2.326 -20.875 1 87.62 511 TYR B CA 1
ATOM 9113 C C . TYR B 1 511 ? 17.375 1.655 -22.125 1 87.62 511 TYR B C 1
ATOM 9115 O O . TYR B 1 511 ? 16.766 0.584 -22.047 1 87.62 511 TYR B O 1
ATOM 9123 N N . GLN B 1 512 ? 17.656 2.283 -23.234 1 87.69 512 GLN B N 1
ATOM 9124 C CA . GLN B 1 512 ? 17.141 1.719 -24.469 1 87.69 512 GLN B CA 1
ATOM 9125 C C . GLN B 1 512 ? 17.969 0.525 -24.922 1 87.69 512 GLN B C 1
ATOM 9127 O O . GLN B 1 512 ? 19.203 0.521 -24.766 1 87.69 512 GLN B O 1
ATOM 9132 N N . TYR B 1 513 ? 17.391 -0.439 -25.547 1 78.19 513 TYR B N 1
ATOM 9133 C CA . TYR B 1 513 ? 18.047 -1.665 -25.969 1 78.19 513 TYR B CA 1
ATOM 9134 C C . TYR B 1 513 ? 19.109 -1.376 -27.031 1 78.19 513 TYR B C 1
ATOM 9136 O O . TYR B 1 513 ? 20.125 -2.062 -27.109 1 78.19 513 TYR B O 1
ATOM 9144 N N . ASP B 1 514 ? 18.828 -0.427 -27.812 1 83.25 514 ASP B N 1
ATOM 9145 C CA . ASP B 1 514 ? 19.734 -0.128 -28.906 1 83.25 514 ASP B CA 1
ATOM 9146 C C . ASP B 1 514 ? 20.766 0.912 -28.5 1 83.25 514 ASP B C 1
ATOM 9148 O O . ASP B 1 514 ? 21.484 1.454 -29.344 1 83.25 514 ASP B O 1
ATOM 9152 N N . TYR B 1 515 ? 20.875 1.085 -27.234 1 87.69 515 TYR B N 1
ATOM 9153 C CA . TYR B 1 515 ? 21.828 2.074 -26.75 1 87.69 515 TYR B CA 1
ATOM 9154 C C . TYR B 1 515 ? 23.266 1.614 -26.984 1 87.69 515 TYR B C 1
ATOM 9156 O O . TYR B 1 515 ? 23.594 0.455 -26.734 1 87.69 515 TYR B O 1
ATOM 9164 N N . VAL B 1 516 ? 24.016 2.537 -27.531 1 88.81 516 VAL B N 1
ATOM 9165 C CA . VAL B 1 516 ? 25.453 2.338 -27.688 1 88.81 516 VAL B CA 1
ATOM 9166 C C . VAL B 1 516 ? 26.203 3.309 -26.781 1 88.81 516 VAL B C 1
ATOM 9168 O O . VAL B 1 516 ? 25.922 4.508 -26.766 1 88.81 516 VAL B O 1
ATOM 9171 N N . TYR B 1 517 ? 27.094 2.732 -26.047 1 91.25 517 TYR B N 1
ATOM 9172 C CA . TYR B 1 517 ? 27.844 3.527 -25.078 1 91.25 517 TYR B CA 1
ATOM 9173 C C . TYR B 1 517 ? 28.484 4.734 -25.75 1 91.25 517 TYR B C 1
ATOM 9175 O O . TYR B 1 517 ? 29.156 4.598 -26.781 1 91.25 517 TYR B O 1
ATOM 9183 N N . GLU B 1 518 ? 28.266 5.898 -25.25 1 92.06 518 GLU B N 1
ATOM 9184 C CA . GLU B 1 518 ? 28.828 7.164 -25.719 1 92.06 518 GLU B CA 1
ATOM 9185 C C . GLU B 1 518 ? 29.688 7.816 -24.641 1 92.06 518 GLU B C 1
ATOM 9187 O O . GLU B 1 518 ? 29.172 8.484 -23.75 1 92.06 518 GLU B O 1
ATOM 9192 N N . PRO B 1 519 ? 30.969 7.75 -24.766 1 93.69 519 PRO B N 1
ATOM 9193 C CA . PRO B 1 519 ? 31.859 8.188 -23.703 1 93.69 519 PRO B CA 1
ATOM 9194 C C . PRO B 1 519 ? 31.719 9.672 -23.375 1 93.69 519 PRO B C 1
ATOM 9196 O O . PRO B 1 519 ? 31.828 10.07 -22.219 1 93.69 519 PRO B O 1
ATOM 9199 N N . ILE B 1 520 ? 31.594 10.516 -24.328 1 95.56 520 ILE B N 1
ATOM 9200 C CA . ILE B 1 520 ? 31.516 11.961 -24.109 1 95.56 520 ILE B CA 1
ATOM 9201 C C . ILE B 1 520 ? 30.25 12.289 -23.328 1 95.56 520 ILE B C 1
ATOM 9203 O O . ILE B 1 520 ? 30.281 13.07 -22.375 1 95.56 520 ILE B O 1
ATOM 9207 N N . GLY B 1 521 ? 29.156 11.703 -23.797 1 95.12 521 GLY B N 1
ATOM 9208 C CA . GLY B 1 521 ? 27.922 11.883 -23.062 1 95.12 521 GLY B CA 1
ATOM 9209 C C . GLY B 1 521 ? 27.984 11.383 -21.641 1 95.12 521 GLY B C 1
ATOM 9210 O O . GLY B 1 521 ? 27.5 12.047 -20.719 1 95.12 521 GLY B O 1
ATOM 9211 N N . ALA B 1 522 ? 28.578 10.25 -21.484 1 95.19 522 ALA B N 1
ATOM 9212 C CA . ALA B 1 522 ? 28.75 9.672 -20.156 1 95.19 522 ALA B CA 1
ATOM 9213 C C . ALA B 1 522 ? 29.594 10.578 -19.266 1 95.19 522 ALA B C 1
ATOM 9215 O O . ALA B 1 522 ? 29.281 10.766 -18.078 1 95.19 522 ALA B O 1
ATOM 9216 N N . THR B 1 523 ? 30.672 11.148 -19.844 1 96.69 523 THR B N 1
ATOM 9217 C CA . THR B 1 523 ? 31.594 12.008 -19.109 1 96.69 523 THR B CA 1
ATOM 9218 C C . THR B 1 523 ? 30.891 13.289 -18.672 1 96.69 523 THR B C 1
ATOM 9220 O O . THR B 1 523 ? 31 13.703 -17.516 1 96.69 523 THR B O 1
ATOM 9223 N N . PHE B 1 524 ? 30.156 13.875 -19.531 1 96.5 524 PHE B N 1
ATOM 9224 C CA . PHE B 1 524 ? 29.469 15.117 -19.234 1 96.5 524 PHE B CA 1
ATOM 9225 C C . PHE B 1 524 ? 28.344 14.875 -18.219 1 96.5 524 PHE B C 1
ATOM 9227 O O . PHE B 1 524 ? 28.203 15.633 -17.25 1 96.5 524 PHE B O 1
ATOM 9234 N N . TYR B 1 525 ? 27.578 13.852 -18.531 1 96.06 525 TYR B N 1
ATOM 9235 C CA . TYR B 1 525 ? 26.5 13.547 -17.594 1 96.06 525 TYR B CA 1
ATOM 9236 C C . TYR B 1 525 ? 27.062 13.125 -16.234 1 96.06 525 TYR B C 1
ATOM 9238 O O . TYR B 1 525 ? 26.578 13.586 -15.188 1 96.06 525 TYR B O 1
ATOM 9246 N N . GLY B 1 526 ? 28.016 12.312 -16.234 1 94.38 526 GLY B N 1
ATOM 9247 C CA . GLY B 1 526 ? 28.609 11.812 -15 1 94.38 526 GLY B CA 1
ATOM 9248 C C . GLY B 1 526 ? 29.219 12.898 -14.141 1 94.38 526 GLY B C 1
ATOM 9249 O O . GLY B 1 526 ? 29.156 12.844 -12.914 1 94.38 526 GLY B O 1
ATOM 9250 N N . GLY B 1 527 ? 29.734 13.906 -14.742 1 96.19 527 GLY B N 1
ATOM 9251 C CA . GLY B 1 527 ? 30.438 14.945 -14.008 1 96.19 527 GLY B CA 1
ATOM 9252 C C . GLY B 1 527 ? 29.547 16.109 -13.617 1 96.19 527 GLY B C 1
ATOM 9253 O O . GLY B 1 527 ? 29.797 16.781 -12.625 1 96.19 527 GLY B O 1
ATOM 9254 N N . LEU B 1 528 ? 28.453 16.266 -14.359 1 97.38 528 LEU B N 1
ATOM 9255 C CA . LEU B 1 528 ? 27.797 17.562 -14.203 1 97.38 528 LEU B CA 1
ATOM 9256 C C . LEU B 1 528 ? 26.375 17.391 -13.703 1 97.38 528 LEU B C 1
ATOM 9258 O O . LEU B 1 528 ? 25.75 18.344 -13.242 1 97.38 528 LEU B O 1
ATOM 9262 N N . HIS B 1 529 ? 25.734 16.219 -13.82 1 96.94 529 HIS B N 1
ATOM 9263 C CA . HIS B 1 529 ? 24.312 16.094 -13.594 1 96.94 529 HIS B CA 1
ATOM 9264 C C . HIS B 1 529 ? 23.953 16.406 -12.148 1 96.94 529 HIS B C 1
ATOM 9266 O O . HIS B 1 529 ? 22.906 17.016 -11.883 1 96.94 529 HIS B O 1
ATOM 9272 N N . ARG B 1 530 ? 24.844 16.094 -11.188 1 97.75 530 ARG B N 1
ATOM 9273 C CA . ARG B 1 530 ? 24.531 16.344 -9.781 1 97.75 530 ARG B CA 1
ATOM 9274 C C . ARG B 1 530 ? 24.531 17.844 -9.469 1 97.75 530 ARG B C 1
ATOM 9276 O O . ARG B 1 530 ? 23.656 18.328 -8.75 1 97.75 530 ARG B O 1
ATOM 9283 N N . LEU B 1 531 ? 25.531 18.5 -9.984 1 98.38 531 LEU B N 1
ATOM 9284 C CA . LEU B 1 531 ? 25.594 19.953 -9.805 1 98.38 531 LEU B CA 1
ATOM 9285 C C . LEU B 1 531 ? 24.422 20.641 -10.5 1 98.38 531 LEU B C 1
ATOM 9287 O O . LEU B 1 531 ? 23.797 21.547 -9.938 1 98.38 531 LEU B O 1
ATOM 9291 N N . ALA B 1 532 ? 24.172 20.188 -11.711 1 98.44 532 ALA B N 1
ATOM 9292 C CA . ALA B 1 532 ? 23.047 20.766 -12.461 1 98.44 532 ALA B CA 1
ATOM 9293 C C . ALA B 1 532 ? 21.734 20.609 -11.695 1 98.44 532 ALA B C 1
ATOM 9295 O O . ALA B 1 532 ? 20.938 21.547 -11.633 1 98.44 532 ALA B O 1
ATOM 9296 N N . TRP B 1 533 ? 21.5 19.453 -11.148 1 98.44 533 TRP B N 1
ATOM 9297 C CA . TRP B 1 533 ? 20.312 19.203 -10.328 1 98.44 533 TRP B CA 1
ATOM 9298 C C . TRP B 1 533 ? 20.266 20.141 -9.133 1 98.44 533 TRP B C 1
ATOM 9300 O O . TRP B 1 533 ? 19.234 20.766 -8.859 1 98.44 533 TRP B O 1
ATOM 9310 N N . ALA B 1 534 ? 21.375 20.297 -8.461 1 98.62 534 ALA B N 1
ATOM 9311 C CA . ALA B 1 534 ? 21.453 21.172 -7.289 1 98.62 534 ALA B CA 1
ATOM 9312 C C . ALA B 1 534 ? 21.172 22.625 -7.664 1 98.62 534 ALA B C 1
ATOM 9314 O O . ALA B 1 534 ? 20.469 23.328 -6.93 1 98.62 534 ALA B O 1
ATOM 9315 N N . ILE B 1 535 ? 21.688 23.047 -8.773 1 98.31 535 ILE B N 1
ATOM 9316 C CA . ILE B 1 535 ? 21.469 24.422 -9.234 1 98.31 535 ILE B CA 1
ATOM 9317 C C . ILE B 1 535 ? 19.984 24.625 -9.539 1 98.31 535 ILE B C 1
ATOM 9319 O O . ILE B 1 535 ? 19.406 25.641 -9.141 1 98.31 535 ILE B O 1
ATOM 9323 N N . GLY B 1 536 ? 19.422 23.672 -10.211 1 98.38 536 GLY B N 1
ATOM 9324 C CA . GLY B 1 536 ? 17.984 23.75 -10.477 1 98.38 536 GLY B CA 1
ATOM 9325 C C . GLY B 1 536 ? 17.156 23.859 -9.219 1 98.38 536 GLY B C 1
ATOM 9326 O O . GLY B 1 536 ? 16.266 24.703 -9.125 1 98.38 536 GLY B O 1
ATOM 9327 N N . LEU B 1 537 ? 17.453 23.094 -8.227 1 98.31 537 LEU B N 1
ATOM 9328 C CA . LEU B 1 537 ? 16.703 23.094 -6.98 1 98.31 537 LEU B CA 1
ATOM 9329 C C . LEU B 1 537 ? 16.984 24.344 -6.156 1 98.31 537 LEU B C 1
ATOM 9331 O O . LEU B 1 537 ? 16.156 24.766 -5.352 1 98.31 537 LEU B O 1
ATOM 9335 N N . SER B 1 538 ? 18.172 24.906 -6.34 1 98.12 538 SER B N 1
ATOM 9336 C CA . SER B 1 538 ? 18.531 26.125 -5.617 1 98.12 538 SER B CA 1
ATOM 9337 C C . SER B 1 538 ? 17.578 27.266 -5.953 1 98.12 538 SER B C 1
ATOM 9339 O O . SER B 1 538 ? 17.281 28.109 -5.102 1 98.12 538 SER B O 1
ATOM 9341 N N . TRP B 1 539 ? 17.141 27.266 -7.176 1 97.19 539 TRP B N 1
ATOM 9342 C CA . TRP B 1 539 ? 16.172 28.281 -7.551 1 97.19 539 TRP B CA 1
ATOM 9343 C C . TRP B 1 539 ? 14.883 28.125 -6.75 1 97.19 539 TRP B C 1
ATOM 9345 O O . TRP B 1 539 ? 14.273 29.109 -6.344 1 97.19 539 TRP B O 1
ATOM 9355 N N . ILE B 1 540 ? 14.453 26.922 -6.52 1 97.25 540 ILE B N 1
ATOM 9356 C CA . ILE B 1 540 ? 13.242 26.672 -5.754 1 97.25 540 ILE B CA 1
ATOM 9357 C C . ILE B 1 540 ? 13.398 27.219 -4.336 1 97.25 540 ILE B C 1
ATOM 9359 O O . ILE B 1 540 ? 12.531 27.938 -3.848 1 97.25 540 ILE B O 1
ATOM 9363 N N . ILE B 1 541 ? 14.508 26.922 -3.744 1 97.12 541 ILE B N 1
ATOM 9364 C CA . ILE B 1 541 ? 14.766 27.391 -2.387 1 97.12 541 ILE B CA 1
ATOM 9365 C C . ILE B 1 541 ? 14.82 28.922 -2.365 1 97.12 541 ILE B C 1
ATOM 9367 O O . ILE B 1 541 ? 14.172 29.562 -1.531 1 97.12 541 ILE B O 1
ATOM 9371 N N . PHE B 1 542 ? 15.539 29.438 -3.334 1 95.75 542 PHE B N 1
ATOM 9372 C CA . PHE B 1 542 ? 15.719 30.891 -3.436 1 95.75 542 PHE B CA 1
ATOM 9373 C C . PHE B 1 542 ? 14.383 31.578 -3.656 1 95.75 542 PHE B C 1
ATOM 9375 O O . PHE B 1 542 ? 14.031 32.5 -2.926 1 95.75 542 PHE B O 1
ATOM 9382 N N . ALA B 1 543 ? 13.633 31.125 -4.621 1 94.75 543 ALA B N 1
ATOM 9383 C CA . ALA B 1 543 ? 12.359 31.734 -4.98 1 94.75 543 ALA B CA 1
ATOM 9384 C C . ALA B 1 543 ? 11.359 31.625 -3.836 1 94.75 543 ALA B C 1
ATOM 9386 O O . ALA B 1 543 ? 10.641 32.594 -3.539 1 94.75 543 ALA B O 1
ATOM 9387 N N . CYS B 1 544 ? 11.289 30.578 -3.16 1 93.44 544 CYS B N 1
ATOM 9388 C CA . CYS B 1 544 ? 10.344 30.375 -2.062 1 93.44 544 CYS B CA 1
ATOM 9389 C C . CYS B 1 544 ? 10.703 31.25 -0.87 1 93.44 544 CYS B C 1
ATOM 9391 O O . CYS B 1 544 ? 9.82 31.844 -0.249 1 93.44 544 CYS B O 1
ATOM 9393 N N . THR B 1 545 ? 11.969 31.344 -0.592 1 90.94 545 THR B N 1
ATOM 9394 C CA . THR B 1 545 ? 12.414 32.094 0.584 1 90.94 545 THR B CA 1
ATOM 9395 C C . THR B 1 545 ? 12.305 33.594 0.348 1 90.94 545 THR B C 1
ATOM 9397 O O . THR B 1 545 ? 12.078 34.344 1.285 1 90.94 545 THR B O 1
ATOM 9400 N N . LYS B 1 546 ? 12.445 33.969 -0.912 1 92.19 546 LYS B N 1
ATOM 9401 C CA . LYS B 1 546 ? 12.438 35.406 -1.238 1 92.19 546 LYS B CA 1
ATOM 9402 C C . LYS B 1 546 ? 11.023 35.875 -1.548 1 92.19 546 LYS B C 1
ATOM 9404 O O . LYS B 1 546 ? 10.82 37.031 -1.909 1 92.19 546 LYS B O 1
ATOM 9409 N N . GLY B 1 547 ? 9.992 34.969 -1.491 1 88.69 547 GLY B N 1
ATOM 9410 C CA . GLY B 1 547 ? 8.602 35.375 -1.612 1 88.69 547 GLY B CA 1
ATOM 9411 C C . GLY B 1 547 ? 8.102 35.375 -3.045 1 88.69 547 GLY B C 1
ATOM 9412 O O . GLY B 1 547 ? 7.039 35.938 -3.342 1 88.69 547 GLY B O 1
ATOM 9413 N N . ILE B 1 548 ? 8.812 34.844 -3.939 1 91.62 548 ILE B N 1
ATOM 9414 C CA . ILE B 1 548 ? 8.398 34.812 -5.34 1 91.62 548 ILE B CA 1
ATOM 9415 C C . ILE B 1 548 ? 8.164 33.344 -5.773 1 91.62 548 ILE B C 1
ATOM 9417 O O . ILE B 1 548 ? 8.289 33.031 -6.957 1 91.62 548 ILE B O 1
ATOM 9421 N N . GLY B 1 549 ? 7.922 32.5 -4.879 1 92.19 549 GLY B N 1
ATOM 9422 C CA . GLY B 1 549 ? 7.789 31.078 -5.16 1 92.19 549 GLY B CA 1
ATOM 9423 C C . GLY B 1 549 ? 6.434 30.703 -5.734 1 92.19 549 GLY B C 1
ATOM 9424 O O . GLY B 1 549 ? 6.285 29.656 -6.359 1 92.19 549 GLY B O 1
ATOM 9425 N N . GLY B 1 550 ? 5.402 31.5 -5.555 1 89.06 550 GLY B N 1
ATOM 9426 C CA . GLY B 1 550 ? 4.09 31.25 -6.129 1 89.06 550 GLY B CA 1
ATOM 9427 C C . GLY B 1 550 ? 3.471 29.953 -5.668 1 89.06 550 GLY B C 1
ATOM 9428 O O . GLY B 1 550 ? 3.467 29.641 -4.473 1 89.06 550 GLY B O 1
ATOM 9429 N N . PRO B 1 551 ? 2.877 29.172 -6.641 1 86.5 551 PRO B N 1
ATOM 9430 C CA . PRO B 1 551 ? 2.205 27.922 -6.297 1 86.5 551 PRO B CA 1
ATOM 9431 C C . PRO B 1 551 ? 3.172 26.859 -5.781 1 86.5 551 PRO B C 1
ATOM 9433 O O . PRO B 1 551 ? 2.789 26 -4.969 1 86.5 551 PRO B O 1
ATOM 9436 N N . VAL B 1 552 ? 4.363 26.938 -6.215 1 93.5 552 VAL B N 1
ATOM 9437 C CA . VAL B 1 552 ? 5.355 25.969 -5.77 1 93.5 552 VAL B CA 1
ATOM 9438 C C . VAL B 1 552 ? 5.602 26.125 -4.273 1 93.5 552 VAL B C 1
ATOM 9440 O O . VAL B 1 552 ? 5.641 25.141 -3.535 1 93.5 552 VAL B O 1
ATOM 9443 N N . ASN B 1 553 ? 5.75 27.312 -3.857 1 93.69 553 ASN B N 1
ATOM 9444 C CA . ASN B 1 553 ? 5.926 27.562 -2.432 1 93.69 553 ASN B CA 1
ATOM 9445 C C . ASN B 1 553 ? 4.691 27.156 -1.633 1 93.69 553 ASN B C 1
ATOM 9447 O O . ASN B 1 553 ? 4.812 26.625 -0.529 1 93.69 553 ASN B O 1
ATOM 9451 N N . ALA B 1 554 ? 3.555 27.5 -2.264 1 87.75 554 ALA B N 1
ATOM 9452 C CA . ALA B 1 554 ? 2.307 27.188 -1.577 1 87.75 554 ALA B CA 1
ATOM 9453 C C . ALA B 1 554 ? 2.199 25.688 -1.312 1 87.75 554 ALA B C 1
ATOM 9455 O O . ALA B 1 554 ? 1.753 25.266 -0.241 1 87.75 554 ALA B O 1
ATOM 9456 N N . ILE B 1 555 ? 2.623 24.891 -2.158 1 90.75 555 ILE B N 1
ATOM 9457 C CA . ILE B 1 555 ? 2.527 23.438 -2.037 1 90.75 555 ILE B CA 1
ATOM 9458 C C . ILE B 1 555 ? 3.631 22.922 -1.116 1 90.75 555 ILE B C 1
ATOM 9460 O O . ILE B 1 555 ? 3.363 22.172 -0.179 1 90.75 555 ILE B O 1
ATOM 9464 N N . LEU B 1 556 ? 4.801 23.328 -1.312 1 95.25 556 LEU B N 1
ATOM 9465 C CA . LEU B 1 556 ? 5.949 22.797 -0.583 1 95.25 556 LEU B CA 1
ATOM 9466 C C . LEU B 1 556 ? 5.93 23.266 0.87 1 95.25 556 LEU B C 1
ATOM 9468 O O . LEU B 1 556 ? 6.598 22.672 1.725 1 95.25 556 LEU B O 1
ATOM 9472 N N . SER B 1 557 ? 5.172 24.312 1.16 1 93.38 557 SER B N 1
ATOM 9473 C CA . SER B 1 557 ? 5.137 24.859 2.51 1 93.38 557 SER B CA 1
ATOM 9474 C C . SER B 1 557 ? 3.889 24.406 3.26 1 93.38 557 SER B C 1
ATOM 9476 O O . SER B 1 557 ? 3.525 25 4.281 1 93.38 557 SER B O 1
ATOM 9478 N N . TRP B 1 558 ? 3.307 23.406 2.713 1 88.75 558 TRP B N 1
ATOM 9479 C CA . TRP B 1 558 ? 2.139 22.859 3.396 1 88.75 558 TRP B CA 1
ATOM 9480 C C . TRP B 1 558 ? 2.492 22.422 4.812 1 88.75 558 TRP B C 1
ATOM 9482 O O . TRP B 1 558 ? 3.561 21.859 5.043 1 88.75 558 TRP B O 1
ATOM 9492 N N . ARG B 1 559 ? 1.612 22.672 5.707 1 87.12 559 ARG B N 1
ATOM 9493 C CA . ARG B 1 559 ? 1.837 22.406 7.129 1 87.12 559 ARG B CA 1
ATOM 9494 C C . ARG B 1 559 ? 2.164 20.938 7.371 1 87.12 559 ARG B C 1
ATOM 9496 O O . ARG B 1 559 ? 2.973 20.625 8.242 1 87.12 559 ARG B O 1
ATOM 9503 N N . ILE B 1 560 ? 1.6 20.078 6.66 1 89.31 560 ILE B N 1
ATOM 9504 C CA . ILE B 1 560 ? 1.815 18.641 6.859 1 89.31 560 ILE B CA 1
ATOM 9505 C C . ILE B 1 560 ? 3.293 18.312 6.66 1 89.31 560 ILE B C 1
ATOM 9507 O O . ILE B 1 560 ? 3.834 17.438 7.332 1 89.31 560 ILE B O 1
ATOM 9511 N N . PHE B 1 561 ? 3.918 19.031 5.781 1 94.44 561 PHE B N 1
ATOM 9512 C CA . PHE B 1 561 ? 5.328 18.75 5.52 1 94.44 561 PHE B CA 1
ATOM 9513 C C . PHE B 1 561 ? 6.191 19.203 6.688 1 94.44 561 PHE B C 1
ATOM 9515 O O . PHE B 1 561 ? 7.219 18.594 6.984 1 94.44 561 PHE B O 1
ATOM 9522 N N . SER B 1 562 ? 5.758 20.266 7.344 1 93.19 562 SER B N 1
ATOM 9523 C CA . SER B 1 562 ? 6.496 20.734 8.508 1 93.19 562 SER B CA 1
ATOM 9524 C C . SER B 1 562 ? 6.414 19.734 9.656 1 93.19 562 SER B C 1
ATOM 9526 O O . SER B 1 562 ? 7.348 19.625 10.453 1 93.19 562 SER B O 1
ATOM 9528 N N . ILE B 1 563 ? 5.332 19.031 9.711 1 92.31 563 ILE B N 1
ATOM 9529 C CA . ILE B 1 563 ? 5.133 18.016 10.75 1 92.31 563 ILE B CA 1
ATOM 9530 C C . ILE B 1 563 ? 5.93 16.766 10.422 1 92.31 563 ILE B C 1
ATOM 9532 O O . ILE B 1 563 ? 6.496 16.125 11.305 1 92.31 563 ILE B O 1
ATOM 9536 N N . LEU B 1 564 ? 6.051 16.438 9.164 1 95.38 564 LEU B N 1
ATOM 9537 C CA . LEU B 1 564 ? 6.672 15.188 8.742 1 95.38 564 LEU B CA 1
ATOM 9538 C C . LEU B 1 564 ? 8.18 15.344 8.609 1 95.38 564 LEU B C 1
ATOM 9540 O O . LEU B 1 564 ? 8.922 14.367 8.711 1 95.38 564 LEU B O 1
ATOM 9544 N N . SER B 1 565 ? 8.641 16.5 8.406 1 95.31 565 SER B N 1
ATOM 9545 C CA . SER B 1 565 ? 10.039 16.766 8.094 1 95.31 565 SER B CA 1
ATOM 9546 C C . SER B 1 565 ? 10.961 16.234 9.195 1 95.31 565 SER B C 1
ATOM 9548 O O . SER B 1 565 ? 11.961 15.586 8.906 1 95.31 565 SER B O 1
ATOM 9550 N N . PRO B 1 566 ? 10.578 16.453 10.508 1 94.75 566 PRO B N 1
ATOM 9551 C CA . PRO B 1 566 ? 11.453 15.945 11.562 1 94.75 566 PRO B CA 1
ATOM 9552 C C . PRO B 1 566 ? 11.492 14.422 11.625 1 94.75 566 PRO B C 1
ATOM 9554 O O . PRO B 1 566 ? 12.391 13.844 12.25 1 94.75 566 PRO B O 1
ATOM 9557 N N . LEU B 1 567 ? 10.602 13.781 10.992 1 96.88 567 LEU B N 1
ATOM 9558 C CA . LEU B 1 567 ? 10.508 12.328 11.055 1 96.88 567 LEU B CA 1
ATOM 9559 C C . LEU B 1 567 ? 11.328 11.688 9.938 1 96.88 567 LEU B C 1
ATOM 9561 O O . LEU B 1 567 ? 11.555 10.477 9.953 1 96.88 567 LEU B O 1
ATOM 9565 N N . ILE B 1 568 ? 11.812 12.461 9.062 1 97.62 568 ILE B N 1
ATOM 9566 C CA . ILE B 1 568 ? 12.367 11.961 7.809 1 97.62 568 ILE B CA 1
ATOM 9567 C C . ILE B 1 568 ? 13.633 11.156 8.094 1 97.62 568 ILE B C 1
ATOM 9569 O O . ILE B 1 568 ? 13.898 10.156 7.43 1 97.62 568 ILE B O 1
ATOM 9573 N N . TYR B 1 569 ? 14.469 11.594 9.039 1 97.5 569 TYR B N 1
ATOM 9574 C CA . TYR B 1 569 ? 15.672 10.828 9.352 1 97.5 569 TYR B CA 1
ATOM 9575 C C . TYR B 1 569 ? 15.305 9.438 9.859 1 97.5 569 TYR B C 1
ATOM 9577 O O . TYR B 1 569 ? 15.898 8.438 9.43 1 97.5 569 TYR B O 1
ATOM 9585 N N . GLY B 1 570 ? 14.344 9.383 10.789 1 98.12 570 GLY B N 1
ATOM 9586 C CA . GLY B 1 570 ? 13.875 8.086 11.242 1 98.12 570 GLY B CA 1
ATOM 9587 C C . GLY B 1 570 ? 13.312 7.227 10.125 1 98.12 570 GLY B C 1
ATOM 9588 O O . GLY B 1 570 ? 13.594 6.027 10.055 1 98.12 570 GLY B O 1
ATOM 9589 N N . VAL B 1 571 ? 12.5 7.82 9.258 1 98.56 571 VAL B N 1
ATOM 9590 C CA . VAL B 1 571 ? 11.922 7.113 8.117 1 98.56 571 VAL B CA 1
ATOM 9591 C C . VAL B 1 571 ? 13.039 6.609 7.203 1 98.56 571 VAL B C 1
ATOM 9593 O O . VAL B 1 571 ? 12.977 5.48 6.707 1 98.56 571 VAL B O 1
ATOM 9596 N N . TYR B 1 572 ? 14.023 7.461 6.98 1 98.06 572 TYR B N 1
ATOM 9597 C CA . TYR B 1 572 ? 15.188 7.109 6.176 1 98.06 572 TYR B CA 1
ATOM 9598 C C . TYR B 1 572 ? 15.883 5.867 6.73 1 98.06 572 TYR B C 1
ATOM 9600 O O . TYR B 1 572 ? 16.25 4.965 5.977 1 98.06 572 TYR B O 1
ATOM 9608 N N . LEU B 1 573 ? 15.984 5.754 7.984 1 98.12 573 LEU B N 1
ATOM 9609 C CA . LEU B 1 573 ? 16.688 4.648 8.625 1 98.12 573 LEU B CA 1
ATOM 9610 C C . LEU B 1 573 ? 15.867 3.365 8.555 1 98.12 573 LEU B C 1
ATOM 9612 O O . LEU B 1 573 ? 16.422 2.277 8.383 1 98.12 573 LEU B O 1
ATOM 9616 N N . VAL B 1 574 ? 14.594 3.467 8.523 1 97.88 574 VAL B N 1
ATOM 9617 C CA . VAL B 1 574 ? 13.773 2.279 8.727 1 97.88 574 VAL B CA 1
ATOM 9618 C C . VAL B 1 574 ? 13.258 1.773 7.379 1 97.88 574 VAL B C 1
ATOM 9620 O O . VAL B 1 574 ? 13 0.578 7.215 1 97.88 574 VAL B O 1
ATOM 9623 N N . HIS B 1 575 ? 13.047 2.6 6.395 1 98.38 575 HIS B N 1
ATOM 9624 C CA . HIS B 1 575 ? 12.242 2.295 5.211 1 98.38 575 HIS B CA 1
ATOM 9625 C C . HIS B 1 575 ? 12.836 1.119 4.438 1 98.38 575 HIS B C 1
ATOM 9627 O O . HIS B 1 575 ? 12.094 0.271 3.934 1 98.38 575 HIS B O 1
ATOM 9633 N N . PHE B 1 576 ? 14.133 1.064 4.344 1 97.75 576 PHE B N 1
ATOM 9634 C CA . PHE B 1 576 ? 14.773 0.016 3.559 1 97.75 576 PHE B CA 1
ATOM 9635 C C . PHE B 1 576 ? 14.516 -1.355 4.172 1 97.75 576 PHE B C 1
ATOM 9637 O O . PHE B 1 576 ? 14.273 -2.326 3.451 1 97.75 576 PHE B O 1
ATOM 9644 N N . MET B 1 577 ? 14.562 -1.429 5.438 1 97.25 577 MET B N 1
ATOM 9645 C CA . MET B 1 577 ? 14.273 -2.668 6.152 1 97.25 577 MET B CA 1
ATOM 9646 C C . MET B 1 577 ? 12.812 -3.078 5.957 1 97.25 577 MET B C 1
ATOM 9648 O O . MET B 1 577 ? 12.516 -4.258 5.773 1 97.25 577 MET B O 1
ATOM 9652 N N . ILE B 1 578 ? 11.898 -2.113 5.996 1 97.5 578 ILE B N 1
ATOM 9653 C CA . ILE B 1 578 ? 10.477 -2.398 5.84 1 97.5 578 ILE B CA 1
ATOM 9654 C C . ILE B 1 578 ? 10.227 -3.025 4.469 1 97.5 578 ILE B C 1
ATOM 9656 O O . ILE B 1 578 ? 9.523 -4.031 4.359 1 97.5 578 ILE B O 1
ATOM 9660 N N . ILE B 1 579 ? 10.789 -2.482 3.449 1 97.56 579 ILE B N 1
ATOM 9661 C CA . ILE B 1 579 ? 10.641 -3.025 2.104 1 97.56 579 ILE B CA 1
ATOM 9662 C C . ILE B 1 579 ? 11.289 -4.406 2.033 1 97.56 579 ILE B C 1
ATOM 9664 O O . ILE B 1 579 ? 10.695 -5.348 1.499 1 97.56 579 ILE B O 1
ATOM 9668 N N . GLY B 1 580 ? 12.492 -4.527 2.648 1 96.5 580 GLY B N 1
ATOM 9669 C CA . GLY B 1 580 ? 13.219 -5.789 2.639 1 96.5 580 GLY B CA 1
ATOM 9670 C C . GLY B 1 580 ? 12.461 -6.914 3.322 1 96.5 580 GLY B C 1
ATOM 9671 O O . GLY B 1 580 ? 12.477 -8.055 2.85 1 96.5 580 GLY B O 1
ATOM 9672 N N . VAL B 1 581 ? 11.828 -6.617 4.395 1 96.56 581 VAL B N 1
ATOM 9673 C CA . VAL B 1 581 ? 11.102 -7.625 5.156 1 96.56 581 VAL B CA 1
ATOM 9674 C C . VAL B 1 581 ? 9.953 -8.188 4.312 1 96.56 581 VAL B C 1
ATOM 9676 O O . VAL B 1 581 ? 9.742 -9.398 4.27 1 96.56 581 VAL B O 1
ATOM 9679 N N . GLN B 1 582 ? 9.266 -7.336 3.641 1 95.19 582 GLN B N 1
ATOM 9680 C CA . GLN B 1 582 ? 8.164 -7.82 2.812 1 95.19 582 GLN B CA 1
ATOM 9681 C C . GLN B 1 582 ? 8.688 -8.648 1.642 1 95.19 582 GLN B C 1
ATOM 9683 O O . GLN B 1 582 ? 8.125 -9.703 1.326 1 95.19 582 GLN B O 1
ATOM 9688 N N . VAL B 1 583 ? 9.719 -8.211 1.034 1 94.25 583 VAL B N 1
ATOM 9689 C CA . VAL B 1 583 ? 10.289 -8.891 -0.125 1 94.25 583 VAL B CA 1
ATOM 9690 C C . VAL B 1 583 ? 10.875 -10.234 0.302 1 94.25 583 VAL B C 1
ATOM 9692 O O . VAL B 1 583 ? 10.703 -11.242 -0.388 1 94.25 583 VAL B O 1
ATOM 9695 N N . GLY B 1 584 ? 11.57 -10.219 1.407 1 94 584 GLY B N 1
ATOM 9696 C CA . GLY B 1 584 ? 12.188 -11.438 1.901 1 94 584 GLY B CA 1
ATOM 9697 C C . GLY B 1 584 ? 11.18 -12.469 2.373 1 94 584 GLY B C 1
ATOM 9698 O O . GLY B 1 584 ? 11.453 -13.672 2.346 1 94 584 GLY B O 1
ATOM 9699 N N . ALA B 1 585 ? 10.008 -12.055 2.705 1 94.25 585 ALA B N 1
ATOM 9700 C CA . ALA B 1 585 ? 9 -12.953 3.264 1 94.25 585 ALA B CA 1
ATOM 9701 C C . ALA B 1 585 ? 8.086 -13.5 2.17 1 94.25 585 ALA B C 1
ATOM 9703 O O . ALA B 1 585 ? 7.184 -14.289 2.447 1 94.25 585 ALA B O 1
ATOM 9704 N N . LYS B 1 586 ? 8.312 -13.18 0.964 1 92.62 586 LYS B N 1
ATOM 9705 C CA . LYS B 1 586 ? 7.484 -13.664 -0.137 1 92.62 586 LYS B CA 1
ATOM 9706 C C . LYS B 1 586 ? 7.66 -15.164 -0.339 1 92.62 586 LYS B C 1
ATOM 9708 O O . LYS B 1 586 ? 8.766 -15.695 -0.188 1 92.62 586 LYS B O 1
ATOM 9713 N N . LYS B 1 587 ? 6.602 -15.789 -0.717 1 94.12 587 LYS B N 1
ATOM 9714 C CA . LYS B 1 587 ? 6.613 -17.25 -0.872 1 94.12 587 LYS B CA 1
ATOM 9715 C C . LYS B 1 587 ? 6.305 -17.641 -2.311 1 94.12 587 LYS B C 1
ATOM 9717 O O . LYS B 1 587 ? 6.105 -18.828 -2.602 1 94.12 587 LYS B O 1
ATOM 9722 N N . GLN B 1 588 ? 6.215 -16.703 -3.137 1 92.88 588 GLN B N 1
ATOM 9723 C CA . GLN B 1 588 ? 6.082 -16.859 -4.578 1 92.88 588 GLN B CA 1
ATOM 9724 C C . GLN B 1 588 ? 6.676 -15.672 -5.324 1 92.88 588 GLN B C 1
ATOM 9726 O O . GLN B 1 588 ? 6.789 -14.578 -4.766 1 92.88 588 GLN B O 1
ATOM 9731 N N . PRO B 1 589 ? 7.055 -15.922 -6.578 1 92.69 589 PRO B N 1
ATOM 9732 C CA . PRO B 1 589 ? 7.57 -14.789 -7.344 1 92.69 589 PRO B CA 1
ATOM 9733 C C . PRO B 1 589 ? 6.5 -13.727 -7.617 1 92.69 589 PRO B C 1
ATOM 9735 O O . PRO B 1 589 ? 5.32 -14.062 -7.758 1 92.69 589 PRO B O 1
ATOM 9738 N N . ASP B 1 590 ? 6.91 -12.531 -7.723 1 91.62 590 ASP B N 1
ATOM 9739 C CA . ASP B 1 590 ? 6.004 -11.438 -8.047 1 91.62 590 ASP B CA 1
ATOM 9740 C C . ASP B 1 590 ? 5.922 -11.227 -9.562 1 91.62 590 ASP B C 1
ATOM 9742 O O . ASP B 1 590 ? 6.738 -11.758 -10.312 1 91.62 590 ASP B O 1
ATOM 9746 N N . TYR B 1 591 ? 4.887 -10.586 -9.984 1 93.56 591 TYR B N 1
ATOM 9747 C CA . TYR B 1 591 ? 4.738 -10.094 -11.352 1 93.56 591 TYR B CA 1
ATOM 9748 C C . TYR B 1 591 ? 4.926 -8.578 -11.406 1 93.56 591 TYR B C 1
ATOM 9750 O O . TYR B 1 591 ? 4.141 -7.828 -10.82 1 93.56 591 TYR B O 1
ATOM 9758 N N . ALA B 1 592 ? 5.918 -8.117 -12.102 1 92 592 ALA B N 1
ATOM 9759 C CA . ALA B 1 592 ? 6.293 -6.707 -12.062 1 92 592 ALA B CA 1
ATOM 9760 C C . ALA B 1 592 ? 5.441 -5.887 -13.023 1 92 592 ALA B C 1
ATOM 9762 O O . ALA B 1 592 ? 5.195 -6.301 -14.156 1 92 592 ALA B O 1
ATOM 9763 N N . SER B 1 593 ? 4.887 -4.84 -12.609 1 92.5 593 SER B N 1
ATOM 9764 C CA . SER B 1 593 ? 4.215 -3.781 -13.359 1 92.5 593 SER B CA 1
ATOM 9765 C C . SER B 1 593 ? 4.379 -2.428 -12.68 1 92.5 593 SER B C 1
ATOM 9767 O O . SER B 1 593 ? 4.602 -2.361 -11.469 1 92.5 593 SER B O 1
ATOM 9769 N N . HIS B 1 594 ? 4.359 -1.331 -13.438 1 92.81 594 HIS B N 1
ATOM 9770 C CA . HIS B 1 594 ? 4.477 -0.009 -12.828 1 92.81 594 HIS B CA 1
ATOM 9771 C C . HIS B 1 594 ? 3.383 0.224 -11.797 1 92.81 594 HIS B C 1
ATOM 9773 O O . HIS B 1 594 ? 3.646 0.759 -10.719 1 92.81 594 HIS B O 1
ATOM 9779 N N . TYR B 1 595 ? 2.184 -0.179 -12.086 1 93.31 595 TYR B N 1
ATOM 9780 C CA . TYR B 1 595 ? 1.059 0.017 -11.18 1 93.31 595 TYR B CA 1
ATOM 9781 C C . TYR B 1 595 ? 1.303 -0.681 -9.844 1 93.31 595 TYR B C 1
ATOM 9783 O O . TYR B 1 595 ? 1.1 -0.091 -8.781 1 93.31 595 TYR B O 1
ATOM 9791 N N . ASP B 1 596 ? 1.716 -1.942 -9.891 1 93.25 596 ASP B N 1
ATOM 9792 C CA . ASP B 1 596 ? 1.899 -2.715 -8.664 1 93.25 596 ASP B CA 1
ATOM 9793 C C . ASP B 1 596 ? 3.059 -2.166 -7.84 1 93.25 596 ASP B C 1
ATOM 9795 O O . ASP B 1 596 ? 3.006 -2.172 -6.605 1 93.25 596 ASP B O 1
ATOM 9799 N N . VAL B 1 597 ? 4.098 -1.717 -8.523 1 93.94 597 VAL B N 1
ATOM 9800 C CA . VAL B 1 597 ? 5.23 -1.149 -7.801 1 93.94 597 VAL B CA 1
ATOM 9801 C C . VAL B 1 597 ? 4.797 0.119 -7.07 1 93.94 597 VAL B C 1
ATOM 9803 O O . VAL B 1 597 ? 5.105 0.3 -5.887 1 93.94 597 VAL B O 1
ATOM 9806 N N . ILE B 1 598 ? 4.066 0.993 -7.781 1 96.06 598 ILE B N 1
ATOM 9807 C CA . ILE B 1 598 ? 3.574 2.227 -7.176 1 96.06 598 ILE B CA 1
ATOM 9808 C C . ILE B 1 598 ? 2.613 1.896 -6.035 1 96.06 598 ILE B C 1
ATOM 9810 O O . ILE B 1 598 ? 2.688 2.496 -4.961 1 96.06 598 ILE B O 1
ATOM 9814 N N . HIS B 1 599 ? 1.729 0.966 -6.258 1 97 599 HIS B N 1
ATOM 9815 C CA . HIS B 1 599 ? 0.778 0.539 -5.238 1 97 599 HIS B CA 1
ATOM 9816 C C . HIS B 1 599 ? 1.497 0.017 -3.998 1 97 599 HIS B C 1
ATOM 9818 O O . HIS B 1 599 ? 1.137 0.369 -2.871 1 97 599 HIS B O 1
ATOM 9824 N N . ASN B 1 600 ? 2.504 -0.847 -4.164 1 96.69 600 ASN B N 1
ATOM 9825 C CA . ASN B 1 600 ? 3.291 -1.372 -3.051 1 96.69 600 ASN B CA 1
ATOM 9826 C C . ASN B 1 600 ? 4.055 -0.264 -2.332 1 96.69 600 ASN B C 1
ATOM 9828 O O . ASN B 1 600 ? 4.18 -0.284 -1.106 1 96.69 600 ASN B O 1
ATOM 9832 N N . PHE B 1 601 ? 4.547 0.655 -3.16 1 97.5 601 PHE B N 1
ATOM 9833 C CA . PHE B 1 601 ? 5.227 1.811 -2.586 1 97.5 601 PHE B CA 1
ATOM 9834 C C . PHE B 1 601 ? 4.293 2.578 -1.655 1 97.5 601 PHE B C 1
ATOM 9836 O O . PHE B 1 601 ? 4.68 2.936 -0.54 1 97.5 601 PHE B O 1
ATOM 9843 N N . LEU B 1 602 ? 3.146 2.799 -2.055 1 98.12 602 LEU B N 1
ATOM 9844 C CA . LEU B 1 602 ? 2.168 3.504 -1.235 1 98.12 602 LEU B CA 1
ATOM 9845 C C . LEU B 1 602 ? 1.847 2.713 0.029 1 98.12 602 LEU B C 1
ATOM 9847 O O . LEU B 1 602 ? 1.583 3.299 1.082 1 98.12 602 LEU B O 1
ATOM 9851 N N . GLY B 1 603 ? 1.888 1.406 -0.042 1 98.06 603 GLY B N 1
ATOM 9852 C CA . GLY B 1 603 ? 1.687 0.558 1.121 1 98.06 603 GLY B CA 1
ATOM 9853 C C . GLY B 1 603 ? 2.846 0.598 2.098 1 98.06 603 GLY B C 1
ATOM 9854 O O . GLY B 1 603 ? 2.676 0.317 3.285 1 98.06 603 GLY B O 1
ATOM 9855 N N . ASP B 1 604 ? 4.055 0.932 1.63 1 98.38 604 ASP B N 1
ATOM 9856 C CA . ASP B 1 604 ? 5.254 0.988 2.457 1 98.38 604 ASP B CA 1
ATOM 9857 C C . ASP B 1 604 ? 5.262 2.242 3.33 1 98.38 604 ASP B C 1
ATOM 9859 O O . ASP B 1 604 ? 5.867 2.254 4.406 1 98.38 604 ASP B O 1
ATOM 9863 N N . ILE B 1 605 ? 4.625 3.264 2.832 1 98.31 605 ILE B N 1
ATOM 9864 C CA . ILE B 1 605 ? 4.746 4.594 3.418 1 98.31 605 ILE B CA 1
ATOM 9865 C C . ILE B 1 605 ? 4.25 4.57 4.863 1 98.31 605 ILE B C 1
ATOM 9867 O O . ILE B 1 605 ? 4.98 4.953 5.781 1 98.31 605 ILE B O 1
ATOM 9871 N N . PRO B 1 606 ? 3.053 4.027 5.184 1 97.5 606 PRO B N 1
ATOM 9872 C CA . PRO B 1 606 ? 2.594 4.051 6.574 1 97.5 606 PRO B CA 1
ATOM 9873 C C . PRO B 1 606 ? 3.484 3.23 7.504 1 97.5 606 PRO B C 1
ATOM 9875 O O . PRO B 1 606 ? 3.727 3.629 8.648 1 97.5 606 PRO B O 1
ATOM 9878 N N . PHE B 1 607 ? 3.998 2.117 7.059 1 97.69 607 PHE B N 1
ATOM 9879 C CA . PHE B 1 607 ? 4.875 1.3 7.887 1 97.69 607 PHE B CA 1
ATOM 9880 C C . PHE B 1 607 ? 6.184 2.027 8.172 1 97.69 607 PHE B C 1
ATOM 9882 O O . PHE B 1 607 ? 6.688 2 9.297 1 97.69 607 PHE B O 1
ATOM 9889 N N . SER B 1 608 ? 6.703 2.654 7.16 1 98.44 608 SER B N 1
ATOM 9890 C CA . SER B 1 608 ? 7.965 3.369 7.312 1 98.44 608 SER B CA 1
ATOM 9891 C C . SER B 1 608 ? 7.812 4.574 8.234 1 98.44 608 SER B C 1
ATOM 9893 O O . SER B 1 608 ? 8.68 4.84 9.07 1 98.44 608 SER B O 1
ATOM 9895 N N . PHE B 1 609 ? 6.742 5.281 8.078 1 97.94 609 PHE B N 1
ATOM 9896 C CA . PHE B 1 609 ? 6.512 6.438 8.938 1 97.94 609 PHE B CA 1
ATOM 9897 C C . PHE B 1 609 ? 6.203 5.996 10.359 1 97.94 609 PHE B C 1
ATOM 9899 O O . PHE B 1 609 ? 6.566 6.684 11.32 1 97.94 609 PHE B O 1
ATOM 9906 N N . ALA B 1 610 ? 5.512 4.867 10.523 1 97.25 610 ALA B N 1
ATOM 9907 C CA . ALA B 1 610 ? 5.305 4.332 11.867 1 97.25 610 ALA B CA 1
ATOM 9908 C C . ALA B 1 610 ? 6.633 4.016 12.547 1 97.25 610 ALA B C 1
ATOM 9910 O O . ALA B 1 610 ? 6.836 4.344 13.719 1 97.25 610 ALA B O 1
ATOM 9911 N N . GLY B 1 611 ? 7.508 3.367 11.797 1 97.38 611 GLY B N 1
ATOM 9912 C CA . GLY B 1 611 ? 8.836 3.113 12.328 1 97.38 611 GLY B CA 1
ATOM 9913 C C . GLY B 1 611 ? 9.617 4.383 12.617 1 97.38 611 GLY B C 1
ATOM 9914 O O . GLY B 1 611 ? 10.297 4.484 13.641 1 97.38 611 GLY B O 1
ATOM 9915 N N . GLY B 1 612 ? 9.531 5.355 11.695 1 97.62 612 GLY B N 1
ATOM 9916 C CA . GLY B 1 612 ? 10.172 6.645 11.914 1 97.62 612 GLY B CA 1
ATOM 9917 C C . GLY B 1 612 ? 9.656 7.371 13.141 1 97.62 612 GLY B C 1
ATOM 9918 O O . GLY B 1 612 ? 10.43 7.98 13.883 1 97.62 612 GLY B O 1
ATOM 9919 N N . CYS B 1 613 ? 8.375 7.273 13.383 1 96.31 613 CYS B N 1
ATOM 9920 C CA . CYS B 1 613 ? 7.766 7.871 14.57 1 96.31 613 CYS B CA 1
ATOM 9921 C C . CYS B 1 613 ? 8.289 7.211 15.836 1 96.31 613 CYS B C 1
ATOM 9923 O O . CYS B 1 613 ? 8.57 7.891 16.828 1 96.31 613 CYS B O 1
ATOM 9925 N N . ALA B 1 614 ? 8.406 5.938 15.812 1 96.25 614 ALA B N 1
ATOM 9926 C CA . ALA B 1 614 ? 8.93 5.227 16.969 1 96.25 614 ALA B CA 1
ATOM 9927 C C . ALA B 1 614 ? 10.344 5.699 17.312 1 96.25 614 ALA B C 1
ATOM 9929 O O . ALA B 1 614 ? 10.641 5.977 18.484 1 96.25 614 ALA B O 1
ATOM 9930 N N . ILE B 1 615 ? 11.141 5.852 16.344 1 96.94 615 ILE B N 1
ATOM 9931 C CA . ILE B 1 615 ? 12.516 6.297 16.547 1 96.94 615 ILE B CA 1
ATOM 9932 C C . ILE B 1 615 ? 12.516 7.742 17.047 1 96.94 615 ILE B C 1
ATOM 9934 O O . ILE B 1 615 ? 13.258 8.094 17.969 1 96.94 615 ILE B O 1
ATOM 9938 N N . TYR B 1 616 ? 11.695 8.547 16.438 1 96.5 616 TYR B N 1
ATOM 9939 C CA . TYR B 1 616 ? 11.641 9.953 16.797 1 96.5 616 TYR B CA 1
ATOM 9940 C C . TYR B 1 616 ? 11.172 10.133 18.25 1 96.5 616 TYR B C 1
ATOM 9942 O O . TYR B 1 616 ? 11.82 10.836 19.031 1 96.5 616 TYR B O 1
ATOM 9950 N N . PHE B 1 617 ? 10.133 9.469 18.688 1 94.88 617 PHE B N 1
ATOM 9951 C CA . PHE B 1 617 ? 9.508 9.68 19.984 1 94.88 617 PHE B CA 1
ATOM 9952 C C . PHE B 1 617 ? 10.297 8.984 21.094 1 94.88 617 PHE B C 1
ATOM 9954 O O . PHE B 1 617 ? 10.359 9.477 22.219 1 94.88 617 PHE B O 1
ATOM 9961 N N . LEU B 1 618 ? 10.875 7.879 20.781 1 94.81 618 LEU B N 1
ATOM 9962 C CA . LEU B 1 618 ? 11.523 7.086 21.812 1 94.81 618 LEU B CA 1
ATOM 9963 C C . LEU B 1 618 ? 12.992 7.461 21.953 1 94.81 618 LEU B C 1
ATOM 9965 O O . LEU B 1 618 ? 13.586 7.289 23.016 1 94.81 618 LEU B O 1
ATOM 9969 N N . VAL B 1 619 ? 13.586 7.953 20.859 1 95.44 619 VAL B N 1
ATOM 9970 C CA . VAL B 1 619 ? 15.039 8.078 20.891 1 95.44 619 VAL B CA 1
ATOM 9971 C C . VAL B 1 619 ? 15.445 9.508 20.531 1 95.44 619 VAL B C 1
ATOM 9973 O O . VAL B 1 619 ? 16 10.227 21.359 1 95.44 619 VAL B O 1
ATOM 9976 N N . GLU B 1 620 ? 15.086 10 19.406 1 95.5 620 GLU B N 1
ATOM 9977 C CA . GLU B 1 620 ? 15.609 11.25 18.859 1 95.5 620 GLU B CA 1
ATOM 9978 C C . GLU B 1 620 ? 15.156 12.453 19.688 1 95.5 620 GLU B C 1
ATOM 9980 O O . GLU B 1 620 ? 15.977 13.281 20.078 1 95.5 620 GLU B O 1
ATOM 9985 N N . ALA B 1 621 ? 13.883 12.539 19.891 1 93.69 621 ALA B N 1
ATOM 9986 C CA . ALA B 1 621 ? 13.352 13.703 20.594 1 93.69 621 ALA B CA 1
ATOM 9987 C C . ALA B 1 621 ? 13.898 13.789 22.016 1 93.69 621 ALA B C 1
ATOM 9989 O O . ALA B 1 621 ? 14.398 14.844 22.422 1 93.69 621 ALA B O 1
ATOM 9990 N N . PRO B 1 622 ? 13.836 12.758 22.812 1 92.12 622 PRO B N 1
ATOM 9991 C CA . PRO B 1 622 ? 14.438 12.836 24.141 1 92.12 622 PRO B CA 1
ATOM 9992 C C . PRO B 1 622 ? 15.93 13.172 24.094 1 92.12 622 PRO B C 1
ATOM 9994 O O . PRO B 1 622 ? 16.422 13.93 24.938 1 92.12 622 PRO B O 1
ATOM 9997 N N . LEU B 1 623 ? 16.656 12.609 23.156 1 92.94 623 LEU B N 1
ATOM 9998 C CA . LEU B 1 623 ? 18.078 12.859 23 1 92.94 623 LEU B CA 1
ATOM 9999 C C . LEU B 1 623 ? 18.344 14.344 22.75 1 92.94 623 LEU B C 1
ATOM 10001 O O . LEU B 1 623 ? 19.297 14.906 23.297 1 92.94 623 LEU B O 1
ATOM 10005 N N . MET B 1 624 ? 17.531 14.93 21.953 1 90.94 624 MET B N 1
ATOM 10006 C CA . MET B 1 624 ? 17.703 16.344 21.625 1 90.94 624 MET B CA 1
ATOM 10007 C C . MET B 1 624 ? 17.516 17.219 22.859 1 90.94 624 MET B C 1
ATOM 10009 O O . MET B 1 624 ? 18.219 18.219 23.031 1 90.94 624 MET B O 1
ATOM 10013 N N . VAL B 1 625 ? 16.594 16.859 23.672 1 88 625 VAL B N 1
ATOM 10014 C CA . VAL B 1 625 ? 16.359 17.594 24.906 1 88 625 VAL B CA 1
ATOM 10015 C C . VAL B 1 625 ? 17.562 17.453 25.828 1 88 625 VAL B C 1
ATOM 10017 O O . VAL B 1 625 ? 18.016 18.422 26.438 1 88 625 VAL B O 1
ATOM 10020 N N . PHE B 1 626 ? 18.109 16.328 25.906 1 88.19 626 PHE B N 1
ATOM 10021 C CA . PHE B 1 626 ? 19.266 16.062 26.734 1 88.19 626 PHE B CA 1
ATOM 10022 C C . PHE B 1 626 ? 20.484 16.828 26.219 1 88.19 626 PHE B C 1
ATOM 10024 O O . PHE B 1 626 ? 21.234 17.406 27 1 88.19 626 PHE B O 1
ATOM 10031 N N . LEU B 1 627 ? 20.672 16.812 24.922 1 89.62 627 LEU B N 1
ATOM 10032 C CA . LEU B 1 627 ? 21.812 17.484 24.312 1 89.62 627 LEU B CA 1
ATOM 10033 C C . LEU B 1 627 ? 21.719 18.984 24.5 1 89.62 627 LEU B C 1
ATOM 10035 O O . LEU B 1 627 ? 22.719 19.656 24.734 1 89.62 627 LEU B O 1
ATOM 10039 N N . LYS B 1 628 ? 20.547 19.484 24.375 1 86.62 628 LYS B N 1
ATOM 10040 C CA . LYS B 1 628 ? 20.344 20.922 24.594 1 86.62 628 LYS B CA 1
ATOM 10041 C C . LYS B 1 628 ? 20.656 21.281 26.047 1 86.62 628 LYS B C 1
ATOM 10043 O O . LYS B 1 628 ? 21.188 22.359 26.312 1 86.62 628 LYS B O 1
ATOM 10048 N N . ALA B 1 629 ? 20.328 20.469 26.953 1 84.62 629 ALA B N 1
ATOM 10049 C CA . ALA B 1 629 ? 20.594 20.703 28.359 1 84.62 629 ALA B CA 1
ATOM 10050 C C . ALA B 1 629 ? 22.078 20.656 28.656 1 84.62 629 ALA B C 1
ATOM 10052 O O . ALA B 1 629 ? 22.594 21.453 29.469 1 84.62 629 ALA B O 1
ATOM 10053 N N . VAL B 1 630 ? 22.734 19.844 28 1 83.81 630 VAL B N 1
ATOM 10054 C CA . VAL B 1 630 ? 24.156 19.656 28.266 1 83.81 630 VAL B CA 1
ATOM 10055 C C . VAL B 1 630 ? 24.953 20.766 27.594 1 83.81 630 VAL B C 1
ATOM 10057 O O . VAL B 1 630 ? 25.922 21.281 28.156 1 83.81 630 VAL B O 1
ATOM 10060 N N . PHE B 1 631 ? 24.562 21.219 26.422 1 80.94 631 PHE B N 1
ATOM 10061 C CA . PHE B 1 631 ? 25.359 22.156 25.641 1 80.94 631 PHE B CA 1
ATOM 10062 C C . PHE B 1 631 ? 24.812 23.578 25.781 1 80.94 631 PHE B C 1
ATOM 10064 O O . PHE B 1 631 ? 25.266 24.484 25.109 1 80.94 631 PHE B O 1
ATOM 10071 N N . LYS B 1 632 ? 23.688 23.828 26.5 1 66.81 632 LYS B N 1
ATOM 10072 C CA . LYS B 1 632 ? 23.188 25.172 26.781 1 66.81 632 LYS B CA 1
ATOM 10073 C C . LYS B 1 632 ? 24.281 26.031 27.422 1 66.81 632 LYS B C 1
ATOM 10075 O O . LYS B 1 632 ? 24.969 25.594 28.344 1 66.81 632 LYS B O 1
ATOM 10080 N N . LYS B 1 633 ? 24.75 27.047 26.609 1 55.97 633 LYS B N 1
ATOM 10081 C CA . LYS B 1 633 ? 25.625 28.109 27.078 1 55.97 633 LYS B CA 1
ATOM 10082 C C . LYS B 1 633 ? 25.062 28.781 28.312 1 55.97 633 LYS B C 1
ATOM 10084 O O . LYS B 1 633 ? 23.875 29.094 28.375 1 55.97 633 LYS B O 1
ATOM 10089 N N . GLN B 1 634 ? 25.688 28.688 29.359 1 46.78 634 GLN B N 1
ATOM 10090 C CA . GLN B 1 634 ? 25.5 29.562 30.516 1 46.78 634 GLN B CA 1
ATOM 10091 C C . GLN B 1 634 ? 25.406 31.031 30.094 1 46.78 634 GLN B C 1
ATOM 10093 O O . GLN B 1 634 ? 26.344 31.547 29.5 1 46.78 634 GLN B O 1
ATOM 10098 N N . ARG B 1 635 ? 24.281 31.516 29.609 1 46.81 635 ARG B N 1
ATOM 10099 C CA . ARG B 1 635 ? 24.188 32.969 29.484 1 46.81 635 ARG B CA 1
ATOM 10100 C C . ARG B 1 635 ? 24.938 33.656 30.625 1 46.81 635 ARG B C 1
ATOM 10102 O O . ARG B 1 635 ? 24.797 33.281 31.781 1 46.81 635 ARG B O 1
ATOM 10109 N N . PRO B 1 636 ? 25.938 34.438 30.281 1 42.91 636 PRO B N 1
ATOM 10110 C CA . PRO B 1 636 ? 26.484 35.25 31.359 1 42.91 636 PRO B CA 1
ATOM 10111 C C . PRO B 1 636 ? 25.406 36.031 32.125 1 42.91 636 PRO B C 1
ATOM 10113 O O . PRO B 1 636 ? 24.406 36.438 31.516 1 42.91 636 PRO B O 1
ATOM 10116 N N . ALA B 1 637 ? 25.141 35.875 33.375 1 42.75 637 ALA B N 1
ATOM 10117 C CA . ALA B 1 637 ? 24.375 36.719 34.281 1 42.75 637 ALA B CA 1
ATOM 10118 C C . ALA B 1 637 ? 24.656 38.219 34.031 1 42.75 637 ALA B C 1
ATOM 10120 O O . ALA B 1 637 ? 25.75 38.688 34.312 1 42.75 637 ALA B O 1
ATOM 10121 N N . GLY B 1 638 ? 24.422 38.719 32.844 1 37.97 638 GLY B N 1
ATOM 10122 C CA . GLY B 1 638 ? 24.578 40.156 32.812 1 37.97 638 GLY B CA 1
ATOM 10123 C C . GLY B 1 638 ? 23.938 40.844 33.969 1 37.97 638 GLY B C 1
ATOM 10124 O O . GLY B 1 638 ? 22.922 40.406 34.531 1 37.97 638 GLY B O 1
ATOM 10125 N N . LYS B 1 639 ? 24.766 41.75 34.781 1 43.66 639 LYS B N 1
ATOM 10126 C CA . LYS B 1 639 ? 24.5 42.719 35.844 1 43.66 639 LYS B CA 1
ATOM 10127 C C . LYS B 1 639 ? 23.359 43.625 35.469 1 43.66 639 LYS B C 1
ATOM 10129 O O . LYS B 1 639 ? 23.406 44.312 34.438 1 43.66 639 LYS B O 1
ATOM 10134 N N . GLU B 1 640 ? 22.109 43.344 35.656 1 36.75 640 GLU B N 1
ATOM 10135 C CA . GLU B 1 640 ? 21.094 44.375 35.75 1 36.75 640 GLU B CA 1
ATOM 10136 C C . GLU B 1 640 ? 21.656 45.625 36.469 1 36.75 640 GLU B C 1
ATOM 10138 O O . GLU B 1 640 ? 21.891 45.594 37.656 1 36.75 640 GLU B O 1
ATOM 10143 N N . THR B 1 641 ? 22.703 46.281 35.906 1 33.44 641 THR B N 1
ATOM 10144 C CA . THR B 1 641 ? 22.891 47.625 36.469 1 33.44 641 THR B CA 1
ATOM 10145 C C . THR B 1 641 ? 21.594 48.438 36.375 1 33.44 641 THR B C 1
ATOM 10147 O O . THR B 1 641 ? 21 48.562 35.312 1 33.44 641 THR B O 1
ATOM 10150 N N . LYS B 1 642 ? 20.781 48.562 37.5 1 42.53 642 LYS B N 1
ATOM 10151 C CA . LYS B 1 642 ? 19.703 49.438 37.875 1 42.53 642 LYS B CA 1
ATOM 10152 C C . LYS B 1 642 ? 20.016 50.875 37.5 1 42.53 642 LYS B C 1
ATOM 10154 O O . LYS B 1 642 ? 20.688 51.594 38.219 1 42.53 642 LYS B O 1
ATOM 10159 N N . GLY B 1 643 ? 20.672 51.25 36.344 1 28.28 643 GLY B N 1
ATOM 10160 C CA . GLY B 1 643 ? 20.656 52.688 36.156 1 28.28 643 GLY B CA 1
ATOM 10161 C C . GLY B 1 643 ? 19.25 53.281 36.156 1 28.28 643 GLY B C 1
ATOM 10162 O O . GLY B 1 643 ? 18.375 52.781 35.438 1 28.28 643 GLY B O 1
ATOM 10163 N N . LYS B 1 644 ? 18.922 53.719 37.406 1 37.09 644 LYS B N 1
ATOM 10164 C CA . LYS B 1 644 ? 17.906 54.688 37.781 1 37.09 644 LYS B CA 1
ATOM 10165 C C . LYS B 1 644 ? 17.859 55.875 36.812 1 37.09 644 LYS B C 1
ATOM 10167 O O . LYS B 1 644 ? 18.766 56.719 36.781 1 37.09 644 LYS B O 1
ATOM 10172 N N . VAL B 1 645 ? 17.609 55.688 35.469 1 27.39 645 VAL B N 1
ATOM 10173 C CA . VAL B 1 645 ? 16.984 56.906 34.938 1 27.39 645 VAL B CA 1
ATOM 10174 C C . VAL B 1 645 ? 15.477 56.875 35.219 1 27.39 645 VAL B C 1
ATOM 10176 O O . VAL B 1 645 ? 14.852 55.812 35.156 1 27.39 645 VAL B O 1
#

InterPro domains:
  IPR002656 Acyltransferase 3 domain [PF01757] (231-580)
  IPR006621 Nose resistant-to-fluoxetine protein, N-terminal [PF20146] (27-141)
  IPR006621 Nose resistant-to-fluoxetine protein, N-terminal [SM00703] (24-163)
  IPR052728 Oxygen and lipid transport regulator [PTHR11161] (20-641)